Protein AF-A0A453TAA5-F1 (afdb_monomer)

Nearest PDB structures (foldseek):
  5cf4-assembly2_B  TM=7.460E-01  e=1.551E-16  Homo sapiens
  4gl9-assembly4_D  TM=7.466E-01  e=2.130E-15  Mus musculus
  6vnf-assembly1_B  TM=7.516E-01  e=3.382E-15  Homo sapiens
  6n9g-assembly1_D  TM=6.849E-01  e=1.551E-16  Mus musculus
  5wev-assembly1_A  TM=7.269E-01  e=8.525E-15  Homo sapiens

pLDDT: mean 76.4, std 18.36, range [21.5, 98.19]

Secondary structure (DSSP, 8-state):
-----PPPHHHHHHHHH-TTPPPEEPPHHHHHHHTTTT-GGGEEEE-SSEEEEEEE-SS-EEEEEEESSGGGSHHHHHHHHHHHTT---TTBPPEEEEEEEEEEEEEEETTEEEEEEEEEEEEEEE--TT-BTHHHHTS-TTSS-HHHHHHHHHHHHHHHHHHHHTTEE-S---GGGEEE-TT--EEE--GGG-EEPPTT-S-EEES-----TTTS-GGGGSSSEEE-THHHHHHHHHHHHHHHHS-TT----HHHHHHHHTTS---HHHHHHHHHHHHHHHHHT-SSTTTS-S-HHHHHHHHHHHHH-SS---S-S---SEEEESSEEEEE--TTSEEEEEEEEEE-SSSEEEEEEEE-SSS--BTTPPEEEEEPTT-EEEEEEEEE--SS--S--EEEEEEEEEEE-TT-HHHHHHHHH-HHHHHHHSGGG-EEEEEEEEEE-GGG-------EEE----EEEEEEETTTTEEEEEETTSEEEEEETTTTEEEEEEE--SSPEEEEEEEGGGTEEEEEETTSEEEEEETTTTSEEEEEEE------TT-TT---EEEE-SSSSEEEEEETTEEEEEETTTTSEEEEEEE-TT---EEEEEEETTTEEEEEETTSEEEEEESS-SSEEEEEE--SS-EEEEEEEEETTEEEEEEEETTS-EEEEETTTTEEEEEE---SS-EEEEEEEGGGTEEEEEETTSEEEEEE-TTTTSTT-PPEEEEEEEESS-S-EEEEEEETTEEEEEETTEEEEEE-TT---PPPP---------------------------S--SEEEE-SEEEEE--TTS-EEEEEEEEE-SSSEEEEEEEETTSSPPTTBSS-SEEEEE-TT-EEEEEEEE--SS---S---EEEEEEEEEE-TT------SHHHHHHHHHHHHHTT---EEEEEEEEEE-TT---------

InterPro domains:
  IPR000535 Major sperm protein (MSP) domain [PF00635] (323-395)
  IPR000535 Major sperm protein (MSP) domain [PS50202] (321-444)
  IPR000535 Major sperm protein (MSP) domain [PS50202] (796-923)
  IPR000719 Protein kinase domain [PF00069] (41-295)
  IPR000719 Protein kinase domain [PS50011] (38-306)
  IPR001680 WD40 repeat [PF00400] (502-530)
  IPR001680 WD40 repeat [PF00400] (584-622)
  IPR001680 WD40 repeat [PF00400] (628-666)
  IPR001680 WD40 repeat [PF00400] (672-708)
  IPR001680 WD40 repeat [PS50082] (598-631)
  IPR001680 WD40 repeat [PS50082] (632-675)
  IPR001680 WD40 repeat [PS50082] (676-711)
  IPR001680 WD40 repeat [SM00320] (451-488)
  IPR001680 WD40 repeat [SM00320] (491-530)
  IPR001680 WD40 repeat [SM00320] (545-579)
  IPR001680 WD40 repeat [SM00320] (583-622)
  IPR001680 WD40 repeat [SM00320] (625-666)
  IPR001680 WD40 repeat [SM00320] (669-708)
  IPR008266 Tyrosine-protein kinase, active site [PS00109] (168-180)
  IPR008962 PapD-like superfamily [SSF49354] (318-435)

Radius of gyration: 36.68 Å; Cα contacts (8 Å, |Δi|>4): 1948; chains: 1; bounding box: 85×78×122 Å

Organism: Aegilops tauschii subsp. strangulata (NCBI:txid200361)

Solvent-accessible surface area (backbone atoms only — not comparable to full-atom values): 53166 Å² total; per-residue (Å²): 136,82,93,75,80,72,88,46,72,69,55,56,51,46,49,74,69,41,88,80,55,77,59,42,84,45,59,63,70,57,58,34,57,40,27,61,70,66,37,79,89,33,55,77,45,78,59,99,52,34,41,27,29,48,23,64,54,100,88,50,60,33,30,38,39,37,55,53,69,47,92,82,40,51,69,39,52,52,41,22,50,59,48,52,76,73,60,87,51,93,21,33,60,53,58,52,27,36,24,84,47,74,45,78,41,82,39,79,58,96,90,38,84,39,83,39,78,47,67,46,48,35,40,34,27,62,57,53,84,62,37,38,44,51,76,62,32,68,46,65,89,79,81,64,57,65,69,61,54,50,51,28,54,49,29,46,50,52,30,52,33,52,34,49,75,67,37,34,44,52,58,48,61,45,46,72,31,24,33,18,37,93,87,58,46,30,17,45,47,73,45,63,68,26,47,71,49,58,98,88,54,77,59,48,81,42,88,77,85,77,62,54,89,88,34,61,41,73,56,72,77,44,93,68,23,74,49,39,67,58,44,45,40,18,13,48,11,48,49,46,44,21,64,68,63,31,41,83,92,70,90,76,53,64,67,58,46,54,58,72,50,68,88,56,96,70,56,72,67,55,53,50,50,53,51,50,49,44,48,51,14,52,36,22,52,40,78,52,67,86,69,20,69,94,43,55,64,57,54,51,50,60,56,47,48,62,77,69,36,85,84,64,79,80,92,79,89,74,99,65,66,60,49,65,41,64,72,57,47,62,36,64,59,49,81,71,36,77,39,56,37,74,36,39,36,35,23,82,40,94,49,33,33,35,36,39,37,40,69,78,60,96,65,77,55,50,52,67,66,67,45,71,53,71,40,51,47,73,33,46,33,38,38,32,48,38,30,49,51,80,76,77,85,76,74,80,51,76,43,60,34,38,40,35,37,34,82,40,65,89,88,42,62,68,62,51,49,36,39,75,77,38,48,70,56,38,61,58,72,54,46,88,66,49,47,78,47,80,33,44,36,37,59,40,68,64,92,71,72,67,94,65,82,66,52,53,69,49,59,88,43,68,48,51,27,60,40,69,40,75,92,76,43,31,39,39,37,23,19,65,60,7,38,37,39,32,30,33,64,89,79,70,40,77,72,50,73,46,80,79,46,84,42,27,22,41,24,46,42,69,42,70,96,76,41,29,39,39,39,22,23,53,78,25,34,37,38,31,26,28,62,82,66,77,57,41,76,74,52,75,46,80,77,47,73,90,85,57,95,80,65,89,74,52,48,22,34,69,30,69,45,93,82,59,66,39,34,41,40,35,47,36,48,36,38,35,36,29,30,59,86,76,73,58,43,74,79,47,65,34,67,52,92,88,56,45,47,42,60,33,55,36,61,40,97,84,63,28,33,40,39,23,16,59,74,19,36,36,39,36,31,44,73,92,43,64,56,68,74,52,73,47,78,82,56,89,28,36,26,46,24,60,48,62,46,73,37,90,95,39,64,32,41,37,39,21,13,58,62,23,35,34,40,35,28,37,68,90,76,69,40,78,69,37,76,48,70,89,48,94,37,30,25,35,19,57,41,70,41,77,95,75,39,31,40,37,38,18,16,47,79,25,41,34,41,37,24,38,40,74,74,40,68,43,90,87,36,68,60,45,79,63,38,38,40,33,55,48,66,83,38,30,21,63,39,57,46,80,47,93,70,26,41,36,40,34,27,49,45,34,35,35,36,36,60,56,82,81,66,82,82,76,86,78,85,79,80,85,74,85,78,88,81,88,84,89,83,87,88,81,90,84,82,89,83,92,79,91,78,83,81,76,93,66,76,65,58,50,66,44,65,53,60,48,76,46,70,62,56,89,83,43,76,48,73,45,76,35,36,35,32,19,84,38,96,50,35,33,35,38,35,40,38,43,70,86,74,51,78,60,81,44,45,76,74,66,70,49,71,49,71,27,50,46,74,33,72,40,76,44,74,51,42,34,33,65,83,71,90,80,89,67,83,57,76,48,52,34,28,37,40,34,32,79,47,63,100,84,68,95,70,78,69,89,46,74,65,55,51,53,48,49,60,49,47,33,63,73,75,70,47,74,72,42,76,47,78,28,42,36,39,52,39,70,83,75,79,70,87,73,80,84,73,95,128

Structure (mmCIF, N/CA/C/O backbone):
data_AF-A0A453TAA5-F1
#
_entry.id   AF-A0A453TAA5-F1
#
loop_
_atom_site.group_PDB
_atom_site.id
_atom_site.type_symbol
_atom_site.label_atom_id
_atom_site.label_alt_id
_atom_site.label_comp_id
_atom_site.label_asym_id
_atom_site.label_entity_id
_atom_site.label_seq_id
_atom_site.pdbx_PDB_ins_code
_atom_site.Cartn_x
_atom_site.Cartn_y
_atom_site.Cartn_z
_atom_site.occupancy
_atom_site.B_iso_or_equiv
_atom_site.auth_seq_id
_atom_site.auth_comp_id
_atom_site.auth_asym_id
_atom_site.auth_atom_id
_atom_site.pdbx_PDB_model_num
ATOM 1 N N . MET A 1 1 ? 33.071 -43.845 -42.865 1.00 35.06 1 MET A N 1
ATOM 2 C CA . MET A 1 1 ? 31.980 -42.965 -42.405 1.00 35.06 1 MET A CA 1
ATOM 3 C C . MET A 1 1 ? 32.157 -41.652 -43.155 1.00 35.06 1 MET A C 1
ATOM 5 O O . MET A 1 1 ? 33.189 -41.026 -42.972 1.00 35.06 1 MET A O 1
ATOM 9 N N . ASP A 1 2 ? 31.277 -41.344 -44.112 1.00 27.33 2 ASP A N 1
ATOM 10 C CA . ASP A 1 2 ? 31.318 -40.121 -44.943 1.00 27.33 2 ASP A CA 1
ATOM 11 C C . ASP A 1 2 ? 30.571 -39.003 -44.180 1.00 27.33 2 ASP A C 1
ATOM 13 O O . ASP A 1 2 ? 29.414 -39.225 -43.822 1.00 27.33 2 ASP A O 1
ATOM 17 N N . PRO A 1 3 ? 31.187 -37.850 -43.857 1.00 35.69 3 PRO A N 1
ATOM 18 C CA . PRO A 1 3 ? 30.628 -36.853 -42.934 1.00 35.69 3 PRO A CA 1
ATOM 19 C C . PRO A 1 3 ? 29.681 -35.844 -43.618 1.00 35.69 3 PRO A C 1
ATOM 21 O O . PRO A 1 3 ? 29.632 -34.680 -43.238 1.00 35.69 3 PRO A O 1
ATOM 24 N N . ARG A 1 4 ? 28.945 -36.257 -44.657 1.00 37.91 4 ARG A N 1
ATOM 25 C CA . ARG A 1 4 ? 28.097 -35.378 -45.489 1.00 37.91 4 ARG A CA 1
ATOM 26 C C . ARG A 1 4 ? 26.605 -35.696 -45.364 1.00 37.91 4 ARG A C 1
ATOM 28 O O . ARG A 1 4 ? 25.929 -35.931 -46.362 1.00 37.91 4 ARG A O 1
ATOM 35 N N . GLY A 1 5 ? 26.088 -35.695 -44.138 1.00 45.31 5 GLY A N 1
ATOM 36 C CA . GLY A 1 5 ? 24.666 -35.421 -43.915 1.00 45.31 5 GLY A CA 1
ATOM 37 C C . GLY A 1 5 ? 24.481 -33.908 -43.986 1.00 45.31 5 GLY A C 1
ATOM 38 O O . GLY A 1 5 ? 24.897 -33.211 -43.070 1.00 45.31 5 GLY A O 1
ATOM 39 N N . GLY A 1 6 ? 24.000 -33.384 -45.115 1.00 59.34 6 GLY A N 1
ATOM 40 C CA . GLY A 1 6 ? 23.738 -31.950 -45.252 1.00 59.34 6 GLY A CA 1
ATOM 41 C C . GLY A 1 6 ? 22.581 -31.532 -44.350 1.00 59.34 6 GLY A C 1
ATOM 42 O O . GLY A 1 6 ? 21.599 -32.267 -44.268 1.00 59.34 6 GLY A O 1
ATOM 43 N N . ILE A 1 7 ? 22.704 -30.366 -43.712 1.00 66.44 7 ILE A N 1
ATOM 44 C CA . ILE A 1 7 ? 21.673 -29.834 -42.818 1.00 66.44 7 ILE A CA 1
ATOM 45 C C . ILE A 1 7 ? 20.333 -29.741 -43.558 1.00 66.44 7 ILE A C 1
ATOM 47 O O . ILE A 1 7 ? 20.248 -29.174 -44.653 1.00 66.44 7 ILE A O 1
ATOM 51 N N . THR A 1 8 ? 19.297 -30.324 -42.971 1.00 76.75 8 THR A N 1
ATOM 52 C CA . THR A 1 8 ? 17.950 -30.462 -43.527 1.00 76.75 8 THR A CA 1
ATOM 53 C C . THR A 1 8 ? 17.006 -29.380 -43.003 1.00 76.75 8 THR A C 1
ATOM 55 O O . THR A 1 8 ? 17.247 -28.754 -41.974 1.00 76.75 8 THR A O 1
ATOM 58 N N . GLN A 1 9 ? 15.884 -29.173 -43.701 1.00 80.38 9 GLN A N 1
ATOM 59 C CA . GLN A 1 9 ? 14.816 -28.274 -43.247 1.00 80.38 9 GLN A CA 1
ATOM 60 C C . GLN A 1 9 ? 14.310 -28.648 -41.841 1.00 80.38 9 GLN A C 1
ATOM 62 O O . GLN A 1 9 ? 14.083 -27.765 -41.026 1.00 80.38 9 GLN A O 1
ATOM 67 N N . MET A 1 10 ? 14.234 -29.948 -41.539 1.00 81.31 10 MET A N 1
ATOM 68 C CA . MET A 1 10 ? 13.810 -30.478 -40.240 1.00 81.31 10 MET A CA 1
ATOM 69 C C . MET A 1 10 ? 14.775 -30.108 -39.100 1.00 81.31 10 MET A C 1
ATOM 71 O O . MET A 1 10 ? 14.337 -29.862 -37.981 1.00 81.31 10 MET A O 1
ATOM 75 N N . GLU A 1 11 ? 16.081 -30.018 -39.368 1.00 81.69 11 GLU A N 1
ATOM 76 C CA . GLU A 1 11 ? 17.054 -29.544 -38.375 1.00 81.69 11 GLU A CA 1
ATOM 77 C C . GLU A 1 11 ? 16.918 -28.037 -38.138 1.00 81.69 11 GLU A C 1
ATOM 79 O O . GLU A 1 11 ? 16.951 -27.608 -36.992 1.00 81.69 11 GLU A O 1
ATOM 84 N N . LEU A 1 12 ? 16.685 -27.228 -39.180 1.00 84.62 12 LEU A N 1
ATOM 85 C CA . LEU A 1 12 ? 16.399 -25.797 -39.003 1.00 84.62 12 LEU A CA 1
ATOM 86 C C . LEU A 1 12 ? 15.077 -25.563 -38.253 1.00 84.62 12 LEU A C 1
ATOM 88 O O . LEU A 1 12 ? 14.984 -24.638 -37.453 1.00 84.62 12 LEU A O 1
ATOM 92 N N . GLU A 1 13 ? 14.071 -26.408 -38.477 1.00 84.75 13 GLU A N 1
ATOM 93 C CA . GLU A 1 13 ? 12.823 -26.401 -37.709 1.00 84.75 13 GLU A CA 1
ATOM 94 C C . GLU A 1 13 ? 13.065 -26.751 -36.242 1.00 84.75 13 GLU A C 1
ATOM 96 O O . GLU A 1 13 ? 12.541 -26.061 -35.372 1.00 84.75 13 GLU A O 1
ATOM 101 N N . TYR A 1 14 ? 13.896 -27.757 -35.958 1.00 84.25 14 TYR A N 1
ATOM 102 C CA . TYR A 1 14 ? 14.307 -28.075 -34.592 1.00 84.25 14 TYR A CA 1
ATOM 103 C C . TYR A 1 14 ? 15.004 -26.877 -33.933 1.00 84.25 14 TYR A C 1
ATOM 105 O O . TYR A 1 14 ? 14.583 -26.455 -32.862 1.00 84.25 14 TYR A O 1
ATOM 113 N N . LEU A 1 15 ? 15.976 -26.246 -34.608 1.00 84.44 15 LEU A N 1
ATOM 114 C CA . LEU A 1 15 ? 16.625 -25.021 -34.119 1.00 84.44 15 LEU A CA 1
ATOM 115 C C . LEU A 1 15 ? 15.620 -23.887 -33.886 1.00 84.44 15 LEU A C 1
ATOM 117 O O . LEU A 1 15 ? 15.785 -23.096 -32.965 1.00 84.44 15 LEU A O 1
ATOM 121 N N . ALA A 1 16 ? 14.584 -23.768 -34.718 1.00 81.31 16 ALA A N 1
ATOM 122 C CA . ALA A 1 16 ? 13.564 -22.731 -34.587 1.00 81.31 16 ALA A CA 1
ATOM 123 C C . ALA A 1 16 ? 12.648 -22.928 -33.358 1.00 81.31 16 ALA A C 1
ATOM 125 O O . ALA A 1 16 ? 12.092 -21.941 -32.882 1.00 81.31 16 ALA A O 1
ATOM 126 N N . HIS A 1 17 ? 12.534 -24.148 -32.824 1.00 82.56 17 HIS A N 1
ATOM 127 C CA . HIS A 1 17 ? 11.694 -24.466 -31.659 1.00 82.56 17 HIS A CA 1
ATOM 128 C C . HIS A 1 17 ? 12.486 -24.670 -30.368 1.00 82.56 17 HIS A C 1
ATOM 130 O O . HIS A 1 17 ? 11.992 -24.341 -29.296 1.00 82.56 17 HIS A O 1
ATOM 136 N N . ASP A 1 18 ? 13.694 -25.219 -30.463 1.00 83.25 18 ASP A N 1
ATOM 137 C CA . ASP A 1 18 ? 14.579 -25.401 -29.322 1.00 83.25 18 ASP A CA 1
ATOM 138 C C . ASP A 1 18 ? 15.241 -24.061 -28.984 1.00 83.25 18 ASP A C 1
ATOM 140 O O . ASP A 1 18 ? 16.131 -23.579 -29.696 1.00 83.25 18 ASP A O 1
ATOM 144 N N . GLU A 1 19 ? 14.773 -23.432 -27.905 1.00 81.06 19 GLU A N 1
ATOM 145 C CA . GLU A 1 19 ? 15.347 -22.185 -27.400 1.00 81.06 19 GLU A CA 1
ATOM 146 C C . GLU A 1 19 ? 16.804 -22.360 -26.976 1.00 81.06 19 GLU A C 1
ATOM 148 O O . GLU A 1 19 ? 17.548 -21.374 -26.970 1.00 81.06 19 GLU A O 1
ATOM 153 N N . ASP A 1 20 ? 17.234 -23.594 -26.681 1.00 82.75 20 ASP A N 1
ATOM 154 C CA . ASP A 1 20 ? 18.577 -23.872 -26.211 1.00 82.75 20 ASP A CA 1
ATOM 155 C C . ASP A 1 20 ? 19.621 -24.123 -27.289 1.00 82.75 20 ASP A C 1
ATOM 157 O O . ASP A 1 20 ? 20.821 -24.019 -27.010 1.00 82.75 20 ASP A O 1
ATOM 161 N N . ALA A 1 21 ? 19.181 -24.350 -28.521 1.00 85.25 21 ALA A N 1
ATOM 162 C CA . ALA A 1 21 ? 20.056 -24.730 -29.611 1.00 85.25 21 ALA A CA 1
ATOM 163 C C . ALA A 1 21 ? 21.058 -23.633 -30.015 1.00 85.25 21 ALA A C 1
ATOM 165 O O . ALA A 1 21 ? 20.725 -22.450 -30.129 1.00 85.25 21 ALA A O 1
ATOM 166 N N . GLU A 1 22 ? 22.298 -24.050 -30.285 1.00 88.25 22 GLU A N 1
ATOM 167 C CA . GLU A 1 22 ? 23.354 -23.157 -30.764 1.00 88.25 22 GLU A CA 1
ATOM 168 C C . GLU A 1 22 ? 23.201 -22.838 -32.265 1.00 88.25 22 GLU A C 1
ATOM 170 O O . GLU A 1 22 ? 22.774 -23.701 -33.042 1.00 88.25 22 GLU A O 1
ATOM 175 N N . PRO A 1 23 ? 23.587 -21.627 -32.714 1.00 92.44 23 PRO A N 1
ATOM 176 C CA . PRO A 1 23 ? 23.543 -21.273 -34.127 1.00 92.44 23 PRO A CA 1
ATOM 177 C C . PRO A 1 23 ? 24.524 -22.110 -34.958 1.00 92.44 23 PRO A C 1
ATOM 179 O O . PRO A 1 23 ? 25.673 -22.318 -34.562 1.00 92.44 23 PRO A O 1
ATOM 182 N N . ILE A 1 24 ? 24.114 -22.524 -36.161 1.00 91.88 24 ILE A N 1
ATOM 183 C CA . ILE A 1 24 ? 24.944 -23.364 -37.045 1.00 91.88 24 ILE A CA 1
ATOM 184 C C . ILE A 1 24 ? 25.202 -22.730 -38.417 1.00 91.88 24 ILE A C 1
ATOM 186 O O . ILE A 1 24 ? 24.556 -21.766 -38.830 1.00 91.88 24 ILE A O 1
ATOM 190 N N . ALA A 1 25 ? 26.159 -23.286 -39.160 1.00 92.12 25 ALA A N 1
ATOM 191 C CA . ALA A 1 25 ? 26.368 -22.927 -40.559 1.00 92.12 25 ALA A CA 1
ATOM 192 C C . ALA A 1 25 ? 25.269 -23.554 -41.435 1.00 92.12 25 ALA A C 1
ATOM 194 O O . ALA A 1 25 ? 25.128 -24.770 -41.470 1.00 92.12 25 ALA A O 1
ATOM 195 N N . LEU A 1 26 ? 24.511 -22.742 -42.168 1.00 93.12 26 LEU A N 1
ATOM 196 C CA . LEU A 1 26 ? 23.355 -23.157 -42.962 1.00 93.12 26 LEU A CA 1
ATOM 197 C C . LEU A 1 26 ? 23.694 -23.227 -44.466 1.00 93.12 26 LEU A C 1
ATOM 199 O O . LEU A 1 26 ? 24.304 -22.294 -45.005 1.00 93.12 26 LEU A O 1
ATOM 203 N N . PRO A 1 27 ? 23.278 -24.290 -45.184 1.00 92.19 27 PRO A N 1
ATOM 204 C CA . PRO A 1 27 ? 23.483 -24.397 -46.627 1.00 92.19 27 PRO A CA 1
ATOM 205 C C . PRO A 1 27 ? 22.731 -23.311 -47.407 1.00 92.19 27 PRO A C 1
ATOM 207 O O . PRO A 1 27 ? 21.547 -23.072 -47.164 1.00 92.19 27 PRO A O 1
ATOM 210 N N . PHE A 1 28 ? 23.378 -22.713 -48.413 1.00 92.00 28 PHE A N 1
ATOM 211 C CA . PHE A 1 28 ? 22.746 -21.701 -49.270 1.00 92.00 28 PHE A CA 1
ATOM 212 C C . PHE A 1 28 ? 21.473 -22.232 -49.944 1.00 92.00 28 PHE A C 1
ATOM 214 O O . PHE A 1 28 ? 20.446 -21.557 -49.931 1.00 92.00 28 PHE A O 1
ATOM 221 N N . GLN A 1 29 ? 21.514 -23.464 -50.467 1.00 90.88 29 GLN A N 1
ATOM 222 C CA . GLN A 1 29 ? 20.378 -24.074 -51.168 1.00 90.88 29 GLN A CA 1
ATOM 223 C C . GLN A 1 29 ? 19.157 -24.257 -50.257 1.00 90.88 29 GLN A C 1
ATOM 225 O O . GLN A 1 29 ? 18.024 -24.180 -50.728 1.00 90.88 29 GLN A O 1
ATOM 230 N N . LEU A 1 30 ? 19.372 -24.489 -48.956 1.00 91.62 30 LEU A N 1
ATOM 231 C CA . LEU A 1 30 ? 18.283 -24.584 -47.987 1.00 91.62 30 LEU A CA 1
ATOM 232 C C . LEU A 1 30 ? 17.593 -23.225 -47.834 1.00 91.62 30 LEU A C 1
ATOM 234 O O . LEU A 1 30 ? 16.379 -23.144 -48.001 1.00 91.62 30 LEU A O 1
ATOM 238 N N . LEU A 1 31 ? 18.369 -22.165 -47.578 1.00 93.75 31 LEU A N 1
ATOM 239 C CA . LEU A 1 31 ? 17.849 -20.804 -47.401 1.00 93.75 31 LEU A CA 1
ATOM 240 C C . LEU A 1 31 ? 17.189 -20.258 -48.675 1.00 93.75 31 LEU A C 1
ATOM 242 O O . LEU A 1 31 ? 16.157 -19.596 -48.598 1.00 93.75 31 LEU A O 1
ATOM 246 N N . GLU A 1 32 ? 17.749 -20.562 -49.846 1.00 93.31 32 GLU A N 1
ATOM 247 C CA . GLU A 1 32 ? 17.163 -20.213 -51.144 1.00 93.31 32 GLU A CA 1
ATOM 248 C C . GLU A 1 32 ? 15.800 -20.890 -51.344 1.00 93.31 32 GLU A C 1
ATOM 250 O O . GLU A 1 32 ? 14.846 -20.236 -51.754 1.00 93.31 32 GLU A O 1
ATOM 255 N N . LYS A 1 33 ? 15.669 -22.173 -50.988 1.00 92.19 33 LYS A N 1
ATOM 256 C CA . LYS A 1 33 ? 14.408 -22.914 -51.128 1.00 92.19 33 LYS A CA 1
ATOM 257 C C . LYS A 1 33 ? 13.304 -22.376 -50.209 1.00 92.19 33 LYS A C 1
ATOM 259 O O . LYS A 1 33 ? 12.194 -22.143 -50.675 1.00 92.19 33 LYS A O 1
ATOM 264 N N . ILE A 1 34 ? 13.585 -22.183 -48.918 1.00 92.62 34 ILE A N 1
ATOM 265 C CA . ILE A 1 34 ? 12.566 -21.775 -47.922 1.00 92.62 34 ILE A CA 1
ATOM 266 C C . ILE A 1 34 ? 12.118 -20.311 -48.074 1.00 92.62 34 ILE A C 1
ATOM 268 O O . ILE A 1 34 ? 11.097 -19.911 -47.520 1.00 92.62 34 ILE A O 1
ATOM 272 N N . THR A 1 35 ? 12.880 -19.510 -48.823 1.00 93.56 35 THR A N 1
ATOM 273 C CA . THR A 1 35 ? 12.538 -18.126 -49.190 1.00 93.56 35 THR A CA 1
ATOM 274 C C . THR A 1 35 ? 11.902 -18.023 -50.580 1.00 93.56 35 THR A C 1
ATOM 276 O O . THR A 1 35 ? 11.844 -16.927 -51.137 1.00 93.56 35 THR A O 1
ATOM 279 N N . ASP A 1 36 ? 11.472 -19.149 -51.161 1.00 93.12 36 ASP A N 1
ATOM 280 C CA . ASP A 1 36 ? 10.951 -19.236 -52.530 1.00 93.12 36 ASP A CA 1
ATOM 281 C C . ASP A 1 36 ? 11.859 -18.514 -53.540 1.00 93.12 36 ASP A C 1
ATOM 283 O O . ASP A 1 36 ? 11.469 -17.570 -54.227 1.00 93.12 36 ASP A O 1
ATOM 287 N N . TYR A 1 37 ? 13.135 -18.909 -53.558 1.00 93.19 37 TYR A N 1
ATOM 288 C CA . TYR A 1 37 ? 14.177 -18.332 -54.411 1.00 93.19 37 TYR A CA 1
ATOM 289 C C . TYR A 1 37 ? 14.370 -16.824 -54.203 1.00 93.19 37 TYR A C 1
ATOM 291 O O . TYR A 1 37 ? 14.650 -16.082 -55.148 1.00 93.19 37 TYR A O 1
ATOM 299 N N . PHE A 1 38 ? 14.258 -16.372 -52.949 1.00 93.75 38 PHE A N 1
ATOM 300 C CA . PHE A 1 38 ? 14.290 -14.959 -52.566 1.00 93.75 38 PHE A CA 1
ATOM 301 C C . PHE A 1 38 ? 13.204 -14.136 -53.278 1.00 93.75 38 PHE A C 1
ATOM 303 O O . PHE A 1 38 ? 13.475 -13.054 -53.812 1.00 93.75 38 PHE A O 1
ATOM 310 N N . SER A 1 39 ? 11.974 -14.659 -53.287 1.00 92.62 39 SER A N 1
ATOM 311 C CA . SER A 1 39 ? 10.813 -14.006 -53.893 1.00 92.62 39 SER A CA 1
ATOM 312 C C . SER A 1 39 ? 10.593 -12.600 -53.330 1.00 92.62 39 SER A C 1
ATOM 314 O O . SER A 1 39 ? 10.662 -12.357 -52.122 1.00 92.62 39 SER A O 1
ATOM 316 N N . HIS A 1 40 ? 10.271 -11.657 -54.219 1.00 91.19 40 HIS A N 1
ATOM 317 C CA . HIS A 1 40 ? 9.945 -10.285 -53.834 1.00 91.19 40 HIS A CA 1
ATOM 318 C C . HIS A 1 40 ? 8.687 -10.190 -52.957 1.00 91.19 40 HIS A C 1
ATOM 320 O O . HIS A 1 40 ? 8.565 -9.231 -52.197 1.00 91.19 40 HIS A O 1
ATOM 326 N N . GLU A 1 41 ? 7.784 -11.171 -53.033 1.00 92.12 41 GLU A N 1
ATOM 327 C CA . GLU A 1 41 ? 6.552 -11.219 -52.231 1.00 92.12 41 GLU A CA 1
ATOM 328 C C . GLU A 1 41 ? 6.819 -11.532 -50.752 1.00 92.12 41 GLU A C 1
ATOM 330 O O . GLU A 1 41 ? 6.006 -11.202 -49.892 1.00 92.12 41 GLU A O 1
ATOM 335 N N . LEU A 1 42 ? 7.974 -12.130 -50.446 1.00 91.81 42 LEU A N 1
ATOM 336 C CA . LEU A 1 42 ? 8.367 -12.521 -49.093 1.00 91.81 42 LEU A CA 1
ATOM 337 C C . LEU A 1 42 ? 9.273 -11.491 -48.406 1.00 91.81 42 LEU A C 1
ATOM 339 O O . LEU A 1 42 ? 9.753 -11.737 -47.302 1.00 91.81 42 LEU A O 1
ATOM 343 N N . ILE A 1 43 ? 9.525 -10.334 -49.023 1.00 93.62 43 ILE A N 1
ATOM 344 C CA . ILE A 1 43 ? 10.349 -9.279 -48.421 1.00 93.62 43 ILE A CA 1
ATOM 345 C C . ILE A 1 43 ? 9.589 -8.625 -47.263 1.00 93.62 43 ILE A C 1
ATOM 347 O O . ILE A 1 43 ? 8.525 -8.043 -47.456 1.00 93.62 43 ILE A O 1
ATOM 351 N N . ILE A 1 44 ? 10.185 -8.662 -46.071 1.00 91.25 44 ILE A N 1
ATOM 352 C CA . ILE A 1 44 ? 9.653 -8.031 -44.849 1.00 91.25 44 ILE A CA 1
ATOM 353 C C . ILE A 1 44 ? 10.472 -6.823 -44.392 1.00 91.25 44 ILE A C 1
ATOM 355 O O . ILE A 1 44 ? 10.011 -6.038 -43.572 1.00 91.25 44 ILE A O 1
ATOM 359 N N . GLY A 1 45 ? 11.674 -6.637 -44.941 1.00 86.44 45 GLY A N 1
ATOM 360 C CA . GLY A 1 45 ? 12.517 -5.488 -44.633 1.00 86.44 45 GLY A CA 1
ATOM 361 C C . GLY A 1 45 ? 13.550 -5.233 -45.720 1.00 86.44 45 GLY A C 1
ATOM 362 O O . GLY A 1 45 ? 14.069 -6.163 -46.342 1.00 86.44 45 GLY A O 1
ATOM 363 N N . ARG A 1 46 ? 13.865 -3.959 -45.963 1.00 83.94 46 ARG A N 1
ATOM 364 C CA . ARG A 1 46 ? 14.896 -3.556 -46.925 1.00 83.94 46 ARG A CA 1
ATOM 365 C C . ARG A 1 46 ? 15.748 -2.437 -46.340 1.00 83.94 46 ARG A C 1
ATOM 367 O O . ARG A 1 46 ? 15.264 -1.324 -46.168 1.00 83.94 46 ARG A O 1
ATOM 374 N N . GLY A 1 47 ? 17.008 -2.745 -46.052 1.00 74.00 47 GLY A N 1
ATOM 375 C CA . GLY A 1 47 ? 18.006 -1.782 -45.593 1.00 74.00 47 GLY A CA 1
ATOM 376 C C . GLY A 1 47 ? 18.916 -1.308 -46.727 1.00 74.00 47 GLY A C 1
ATOM 377 O O . GLY A 1 47 ? 18.792 -1.739 -47.875 1.00 74.00 47 GLY A O 1
ATOM 378 N N . GLY A 1 48 ? 19.877 -0.441 -46.395 1.00 69.81 48 GLY A N 1
ATOM 379 C CA . GLY A 1 48 ? 20.865 0.062 -47.359 1.00 69.81 48 GLY A CA 1
ATOM 380 C C . GLY A 1 48 ? 21.794 -1.019 -47.923 1.00 69.81 48 GLY A C 1
ATOM 381 O O . GLY A 1 48 ? 22.289 -0.874 -49.039 1.00 69.81 48 GLY A O 1
ATOM 382 N N . PHE A 1 49 ? 21.999 -2.109 -47.174 1.00 75.25 49 PHE A N 1
ATOM 383 C CA . PHE A 1 49 ? 22.991 -3.143 -47.494 1.00 75.25 49 PHE A CA 1
ATOM 384 C C . PHE A 1 49 ? 22.448 -4.575 -47.424 1.00 75.25 49 PHE A C 1
ATOM 386 O O . PHE A 1 49 ? 23.166 -5.508 -47.778 1.00 75.25 49 PHE A O 1
ATOM 393 N N . ALA A 1 50 ? 21.189 -4.774 -47.022 1.00 86.88 50 ALA A N 1
ATOM 394 C CA . ALA A 1 50 ? 20.587 -6.097 -46.896 1.00 86.88 50 ALA A CA 1
ATOM 395 C C . ALA A 1 50 ? 19.080 -6.085 -47.189 1.00 86.88 50 ALA A C 1
ATOM 397 O O . ALA A 1 50 ? 18.402 -5.066 -47.040 1.00 86.88 50 ALA A O 1
ATOM 398 N N . VAL A 1 51 ? 18.558 -7.242 -47.586 1.00 91.31 51 VAL A N 1
ATOM 399 C CA . VAL A 1 51 ? 17.122 -7.504 -47.744 1.00 91.31 51 VAL A CA 1
ATOM 400 C C . VAL A 1 51 ? 16.743 -8.651 -46.815 1.00 91.31 51 VAL A C 1
ATOM 402 O O . VAL A 1 51 ? 17.446 -9.660 -46.779 1.00 91.31 51 VAL A O 1
ATOM 405 N N . VAL A 1 52 ? 15.654 -8.499 -46.068 1.00 94.31 52 VAL A N 1
ATOM 406 C CA . VAL A 1 52 ? 15.149 -9.505 -45.130 1.00 94.31 52 VAL A CA 1
ATOM 407 C C . VAL A 1 52 ? 13.909 -10.160 -45.724 1.00 94.31 52 VAL A C 1
ATOM 409 O O . VAL A 1 52 ? 12.962 -9.470 -46.110 1.00 94.31 52 VAL A O 1
ATOM 412 N N . TYR A 1 53 ? 13.928 -11.486 -45.787 1.00 96.12 53 TYR A N 1
ATOM 413 C CA . TYR A 1 53 ? 12.864 -12.323 -46.327 1.00 96.12 53 TYR A CA 1
ATOM 414 C C . TYR A 1 53 ? 12.207 -13.121 -45.203 1.00 96.12 53 TYR A C 1
ATOM 416 O O . TYR A 1 53 ? 12.890 -13.661 -44.334 1.00 96.12 53 TYR A O 1
ATOM 424 N N . LYS A 1 54 ? 10.884 -13.233 -45.247 1.00 95.75 54 LYS A N 1
ATOM 425 C CA . LYS A 1 54 ? 10.120 -14.203 -44.470 1.00 95.75 54 LYS A CA 1
ATOM 426 C C . LYS A 1 54 ? 10.263 -15.569 -45.131 1.00 95.75 54 LYS A C 1
ATOM 428 O O . LYS A 1 54 ? 9.939 -15.716 -46.304 1.00 95.75 54 LYS A O 1
ATOM 433 N N . ALA A 1 55 ? 10.729 -16.559 -44.388 1.00 93.06 55 ALA A N 1
ATOM 434 C CA . ALA A 1 55 ? 10.834 -17.934 -44.853 1.00 93.06 55 ALA A CA 1
ATOM 435 C C . ALA A 1 55 ? 9.830 -18.807 -44.105 1.00 93.06 55 ALA A C 1
ATOM 437 O O . ALA A 1 55 ? 9.744 -18.751 -42.877 1.00 93.06 55 ALA A O 1
ATOM 438 N N . VAL A 1 56 ? 9.065 -19.598 -44.854 1.00 85.75 56 VAL A N 1
ATOM 439 C CA . VAL A 1 56 ? 8.042 -20.491 -44.303 1.00 85.75 56 VAL A CA 1
ATOM 440 C C . VAL A 1 56 ? 8.618 -21.902 -44.252 1.00 85.75 56 VAL A C 1
ATOM 442 O O . VAL A 1 56 ? 9.062 -22.431 -45.270 1.00 85.75 56 VAL A O 1
ATOM 445 N N . LEU A 1 57 ? 8.639 -22.475 -43.053 1.00 86.38 57 LEU A N 1
ATOM 446 C CA . LEU A 1 57 ? 8.981 -23.870 -42.782 1.00 86.38 57 LEU A CA 1
ATOM 447 C C . LEU A 1 57 ? 7.686 -24.674 -42.591 1.00 86.38 57 LEU A C 1
ATOM 449 O O . LEU A 1 57 ? 6.607 -24.087 -42.484 1.00 86.38 57 LEU A O 1
ATOM 453 N N . ASP A 1 58 ? 7.771 -26.002 -42.499 1.00 81.00 58 ASP A N 1
ATOM 454 C CA . ASP A 1 58 ? 6.573 -26.840 -42.345 1.00 81.00 58 ASP A CA 1
ATOM 455 C C . ASP A 1 58 ? 5.910 -26.604 -40.975 1.00 81.00 58 ASP A C 1
ATOM 457 O O . ASP A 1 58 ? 4.685 -26.610 -40.868 1.00 81.00 58 ASP A O 1
ATOM 461 N N . ASN A 1 59 ? 6.720 -26.315 -39.947 1.00 79.94 59 ASN A N 1
ATOM 462 C CA . ASN A 1 59 ? 6.274 -26.098 -38.566 1.00 79.94 59 ASN A CA 1
ATOM 463 C C . ASN A 1 59 ? 6.597 -24.702 -38.007 1.00 79.94 59 ASN A C 1
ATOM 465 O O . ASN A 1 59 ? 6.562 -24.506 -36.800 1.00 79.94 59 ASN A O 1
ATOM 469 N N . GLY A 1 60 ? 6.933 -23.709 -38.832 1.00 84.25 60 GLY A N 1
ATOM 470 C CA . GLY A 1 60 ? 7.302 -22.399 -38.294 1.00 84.25 60 GLY A CA 1
ATOM 471 C C . GLY A 1 60 ? 7.679 -21.369 -39.343 1.00 84.25 60 GLY A C 1
ATOM 472 O O . GLY A 1 60 ? 7.571 -21.594 -40.546 1.00 84.25 60 GLY A O 1
ATOM 473 N N . ILE A 1 61 ? 8.119 -20.204 -38.877 1.00 92.38 61 ILE A N 1
ATOM 474 C CA . ILE A 1 61 ? 8.526 -19.090 -39.732 1.00 92.38 61 ILE A CA 1
ATOM 475 C C . ILE A 1 61 ? 9.864 -18.569 -39.218 1.00 92.38 61 ILE A C 1
ATOM 477 O O . ILE A 1 61 ? 10.042 -18.397 -38.015 1.00 92.38 61 ILE A O 1
ATOM 481 N N . VAL A 1 62 ? 10.790 -18.295 -40.133 1.00 94.94 62 VAL A N 1
ATOM 482 C CA . VAL A 1 62 ? 12.095 -17.692 -39.824 1.00 94.94 62 VAL A CA 1
ATOM 483 C C . VAL A 1 62 ? 12.326 -16.450 -40.680 1.00 94.94 62 VAL A C 1
ATOM 485 O O . VAL A 1 62 ? 11.678 -16.252 -41.713 1.00 94.94 62 VAL A O 1
ATOM 488 N N . ALA A 1 63 ? 13.239 -15.587 -40.246 1.00 96.62 63 ALA A N 1
ATOM 489 C CA . ALA A 1 63 ? 13.645 -14.397 -40.983 1.00 96.62 63 ALA A CA 1
ATOM 490 C C . ALA A 1 63 ? 15.050 -14.593 -41.565 1.00 96.62 63 ALA A C 1
ATOM 492 O O . ALA A 1 63 ? 16.003 -14.875 -40.842 1.00 96.62 63 ALA A O 1
ATOM 493 N N . VAL A 1 64 ? 15.194 -14.423 -42.881 1.00 96.69 64 VAL A N 1
ATOM 494 C CA . VAL A 1 64 ? 16.465 -14.591 -43.598 1.00 96.69 64 VAL A CA 1
ATOM 495 C C . VAL A 1 64 ? 16.942 -13.238 -44.113 1.00 96.69 64 VAL A C 1
ATOM 497 O O . VAL A 1 64 ? 16.385 -12.687 -45.062 1.00 96.69 64 VAL A O 1
ATOM 500 N N . LYS A 1 65 ? 17.998 -12.696 -43.507 1.00 94.81 65 LYS A N 1
ATOM 501 C CA . LYS A 1 65 ? 18.670 -11.460 -43.928 1.00 94.81 65 LYS A CA 1
ATOM 502 C C . LYS A 1 65 ? 19.760 -11.803 -44.942 1.00 94.81 65 LYS A C 1
ATOM 504 O O . LYS A 1 65 ? 20.731 -12.472 -44.609 1.00 94.81 65 LYS A O 1
ATOM 509 N N . LYS A 1 66 ? 19.616 -11.333 -46.181 1.00 93.25 66 LYS A N 1
ATOM 510 C CA . LYS A 1 66 ? 20.593 -11.495 -47.270 1.00 93.25 66 LYS A CA 1
ATOM 511 C C . LYS A 1 66 ? 21.338 -10.187 -47.505 1.00 93.25 66 LYS A C 1
ATOM 513 O O . LYS A 1 66 ? 20.710 -9.176 -47.828 1.00 93.25 66 LYS A O 1
ATOM 518 N N . LEU A 1 67 ? 22.663 -10.208 -47.385 1.00 88.81 67 LEU A N 1
ATOM 519 C CA . LEU A 1 67 ? 23.496 -9.036 -47.646 1.00 88.81 67 LEU A CA 1
ATOM 520 C C . LEU A 1 67 ? 23.699 -8.826 -49.155 1.00 88.81 67 LEU A C 1
ATOM 522 O O . LEU A 1 67 ? 23.716 -9.764 -49.952 1.00 88.81 67 LEU A O 1
ATOM 526 N N . SER A 1 68 ? 23.862 -7.566 -49.541 1.00 81.19 68 SER A N 1
ATOM 527 C CA . SER A 1 68 ? 24.176 -7.119 -50.901 1.00 81.19 68 SER A CA 1
ATOM 528 C C . SER A 1 68 ? 25.601 -6.559 -50.959 1.00 81.19 68 SER A C 1
ATOM 530 O O . SER A 1 68 ? 26.138 -6.138 -49.940 1.00 81.19 68 SER A O 1
ATOM 532 N N . ASN A 1 69 ? 26.231 -6.554 -52.142 1.00 70.19 69 ASN A N 1
ATOM 533 C CA . ASN A 1 69 ? 27.605 -6.055 -52.341 1.00 70.19 69 ASN A CA 1
ATOM 534 C C . ASN A 1 69 ? 28.648 -6.679 -51.385 1.00 70.19 69 ASN A C 1
ATOM 536 O O . ASN A 1 69 ? 29.502 -5.983 -50.840 1.00 70.19 69 ASN A O 1
ATOM 540 N N . THR A 1 70 ? 28.589 -7.999 -51.204 1.00 65.69 70 THR A N 1
ATOM 541 C CA . THR A 1 70 ? 29.351 -8.780 -50.207 1.00 65.69 70 THR A CA 1
ATOM 542 C C . THR A 1 70 ? 30.856 -8.495 -50.174 1.00 65.69 70 THR A C 1
ATOM 544 O O . THR A 1 70 ? 31.416 -8.365 -49.094 1.00 65.69 70 THR A O 1
ATOM 547 N N . HIS A 1 71 ? 31.498 -8.289 -51.331 1.00 61.81 71 HIS A N 1
ATOM 548 C CA . HIS A 1 71 ? 32.936 -7.988 -51.419 1.00 61.81 71 HIS A CA 1
ATOM 549 C C . HIS A 1 71 ? 33.346 -6.702 -50.684 1.00 61.81 71 HIS A C 1
ATOM 551 O O . HIS A 1 71 ? 34.491 -6.575 -50.265 1.00 61.81 71 HIS A O 1
ATOM 557 N N . MET A 1 72 ? 32.433 -5.737 -50.536 1.00 60.16 72 MET A N 1
ATOM 558 C CA . MET A 1 72 ? 32.681 -4.489 -49.802 1.00 60.16 72 MET A CA 1
ATOM 559 C C . MET A 1 72 ? 32.342 -4.585 -48.312 1.00 60.16 72 MET A C 1
ATOM 561 O O . MET A 1 72 ? 32.759 -3.709 -47.558 1.00 60.16 72 MET A O 1
ATOM 565 N N . TYR A 1 73 ? 31.581 -5.608 -47.905 1.00 69.31 73 TYR A N 1
ATOM 566 C CA . TYR A 1 73 ? 30.979 -5.705 -46.573 1.00 69.31 73 TYR A CA 1
ATOM 567 C C . TYR A 1 73 ? 31.338 -6.996 -45.819 1.00 69.31 73 TYR A C 1
ATOM 569 O O . TYR A 1 73 ? 30.648 -7.392 -44.881 1.00 69.31 73 TYR A O 1
ATOM 577 N N . GLU A 1 74 ? 32.406 -7.679 -46.238 1.00 82.12 74 GLU A N 1
ATOM 578 C CA . GLU A 1 74 ? 32.840 -8.945 -45.638 1.00 82.12 74 GLU A CA 1
ATOM 579 C C . GLU A 1 74 ? 33.252 -8.773 -44.167 1.00 82.12 74 GLU A C 1
ATOM 581 O O . GLU A 1 74 ? 32.900 -9.606 -43.336 1.00 82.12 74 GLU A O 1
ATOM 586 N N . GLU A 1 75 ? 33.933 -7.674 -43.822 1.00 80.38 75 GLU A N 1
ATOM 587 C CA . GLU A 1 75 ? 34.310 -7.370 -42.434 1.00 80.38 75 GLU A CA 1
ATOM 588 C C . GLU A 1 75 ? 33.077 -7.142 -41.546 1.00 80.38 75 GLU A C 1
ATOM 590 O O . GLU A 1 75 ? 33.038 -7.612 -40.412 1.00 80.38 75 GLU A O 1
ATOM 595 N N . GLN A 1 76 ? 32.042 -6.473 -42.066 1.00 80.44 76 GLN A N 1
ATOM 596 C CA . GLN A 1 76 ? 30.780 -6.240 -41.358 1.00 80.44 76 GLN A CA 1
ATOM 597 C C . GLN A 1 76 ? 30.006 -7.543 -41.168 1.00 80.44 76 GLN A C 1
ATOM 599 O O . GLN A 1 76 ? 29.495 -7.782 -40.082 1.00 80.44 76 GLN A O 1
ATOM 604 N N . PHE A 1 77 ? 29.960 -8.410 -42.185 1.00 88.31 77 PHE A N 1
ATOM 605 C CA . PHE A 1 77 ? 29.349 -9.734 -42.051 1.00 88.31 77 PHE A CA 1
ATOM 606 C C . PHE A 1 77 ? 30.051 -10.567 -40.973 1.00 88.31 77 PHE A C 1
ATOM 608 O O . PHE A 1 77 ? 29.391 -11.138 -40.108 1.00 88.31 77 PHE A O 1
ATOM 615 N N . GLN A 1 78 ? 31.385 -10.622 -41.000 1.00 88.88 78 GLN A N 1
ATOM 616 C CA . GLN A 1 78 ? 32.158 -11.372 -40.009 1.00 88.88 78 GLN A CA 1
ATOM 617 C C . GLN A 1 78 ? 31.994 -10.791 -38.601 1.00 88.88 78 GLN A C 1
ATOM 619 O O . GLN A 1 78 ? 31.813 -11.557 -37.658 1.00 88.88 78 GLN A O 1
ATOM 624 N N . GLY A 1 79 ? 32.000 -9.462 -38.460 1.00 87.44 79 GLY A N 1
ATOM 625 C CA . GLY A 1 79 ? 31.754 -8.783 -37.186 1.00 87.44 79 GLY A CA 1
ATOM 626 C C . GLY A 1 79 ? 30.345 -9.025 -36.639 1.00 87.44 79 GLY A C 1
ATOM 627 O O . GLY A 1 79 ? 30.194 -9.336 -35.458 1.00 87.44 79 GLY A O 1
ATOM 628 N N . GLU A 1 80 ? 29.322 -8.963 -37.497 1.00 92.31 80 GLU A N 1
ATOM 629 C CA . GLU A 1 80 ? 27.929 -9.244 -37.132 1.00 92.31 80 GLU A CA 1
ATOM 630 C C . GLU A 1 80 ? 27.780 -10.694 -36.647 1.00 92.31 80 GLU A C 1
ATOM 632 O O . GLU A 1 80 ? 27.266 -10.924 -35.553 1.00 92.31 80 GLU A O 1
ATOM 637 N N . VAL A 1 81 ? 28.320 -11.672 -37.389 1.00 92.94 81 VAL A N 1
ATOM 638 C CA . VAL A 1 81 ? 28.339 -13.085 -36.962 1.00 92.94 81 VAL A CA 1
ATOM 639 C C . VAL A 1 81 ? 29.103 -13.249 -35.649 1.00 92.94 81 VAL A C 1
ATOM 641 O O . VAL A 1 81 ? 28.612 -13.915 -34.743 1.00 92.94 81 VAL A O 1
ATOM 644 N N . GLN A 1 82 ? 30.276 -12.628 -35.501 1.00 92.19 82 GLN A N 1
ATOM 645 C CA . GLN A 1 82 ? 31.084 -12.733 -34.283 1.00 92.19 82 GLN A CA 1
ATOM 646 C C . GLN A 1 82 ? 30.319 -12.267 -33.041 1.00 92.19 82 GLN A C 1
ATOM 648 O O . GLN A 1 82 ? 30.437 -12.900 -31.991 1.00 92.19 82 GLN A O 1
ATOM 653 N N . CYS A 1 83 ? 29.555 -11.179 -33.138 1.00 93.12 83 CYS A N 1
ATOM 654 C CA . CYS A 1 83 ? 28.778 -10.689 -32.006 1.00 93.12 83 CYS A CA 1
ATOM 655 C C . CYS A 1 83 ? 27.502 -11.509 -31.782 1.00 93.12 83 CYS A C 1
ATOM 657 O O . CYS A 1 83 ? 27.215 -11.850 -30.636 1.00 93.12 83 CYS A O 1
ATOM 659 N N . LEU A 1 84 ? 26.808 -11.932 -32.844 1.00 94.62 84 LEU A N 1
ATOM 660 C CA . LEU A 1 84 ? 25.623 -12.794 -32.743 1.00 94.62 84 LEU A CA 1
ATOM 661 C C . LEU A 1 84 ? 25.928 -14.173 -32.137 1.00 94.62 84 LEU A C 1
ATOM 663 O O . LEU A 1 84 ? 25.120 -14.697 -31.380 1.00 94.62 84 LEU A O 1
ATOM 667 N N . MET A 1 85 ? 27.107 -14.743 -32.402 1.00 92.19 85 MET A N 1
ATOM 668 C CA . MET A 1 85 ? 27.530 -16.024 -31.813 1.00 92.19 85 MET A CA 1
ATOM 669 C C . MET A 1 85 ? 27.774 -15.955 -30.295 1.00 92.19 85 MET A C 1
ATOM 671 O O . MET A 1 85 ? 27.846 -16.997 -29.651 1.00 92.19 85 MET A O 1
ATOM 675 N N . LYS A 1 86 ? 27.932 -14.757 -29.714 1.00 90.75 86 LYS A N 1
ATOM 676 C CA . LYS A 1 86 ? 28.181 -14.568 -28.273 1.00 90.75 86 LYS A CA 1
ATOM 677 C C . LYS A 1 86 ? 26.915 -14.315 -27.459 1.00 90.75 86 LYS A C 1
ATOM 679 O O . LYS A 1 86 ? 26.993 -14.297 -26.235 1.00 90.75 86 LYS A O 1
ATOM 684 N N . VAL A 1 87 ? 25.781 -14.047 -28.108 1.00 92.81 87 VAL A N 1
ATOM 685 C CA . VAL A 1 87 ? 24.601 -13.502 -27.430 1.00 92.81 87 VAL A CA 1
ATOM 686 C C . VAL A 1 87 ? 23.418 -14.447 -27.509 1.00 92.81 87 VAL A C 1
ATOM 688 O O . VAL A 1 87 ? 23.029 -14.908 -28.578 1.00 92.81 87 VAL A O 1
ATOM 691 N N . LYS A 1 88 ? 22.809 -14.694 -26.352 1.00 92.81 88 LYS A N 1
ATOM 692 C CA . LYS A 1 88 ? 21.558 -15.435 -26.231 1.00 92.81 88 LYS A CA 1
ATOM 693 C C . LYS A 1 88 ? 20.787 -14.885 -25.039 1.00 92.81 88 LYS A C 1
ATOM 695 O O . LYS A 1 88 ? 21.176 -15.085 -23.892 1.00 92.81 88 LYS A O 1
ATOM 700 N N . HIS A 1 89 ? 19.724 -14.139 -25.315 1.00 95.19 89 HIS A N 1
ATOM 701 C CA . HIS A 1 89 ? 18.944 -13.449 -24.292 1.00 95.19 89 HIS A CA 1
ATOM 702 C C . HIS A 1 89 ? 17.506 -13.235 -24.769 1.00 95.19 89 HIS A C 1
ATOM 704 O O . HIS A 1 89 ? 17.289 -12.956 -25.945 1.00 95.19 89 HIS A O 1
ATOM 710 N N . LYS A 1 90 ? 16.531 -13.280 -23.854 1.00 94.56 90 LYS A N 1
ATOM 711 C CA . LYS A 1 90 ? 15.096 -13.102 -24.157 1.00 94.56 90 LYS A CA 1
ATOM 712 C C . LYS A 1 90 ? 14.770 -11.783 -24.883 1.00 94.56 90 LYS A C 1
ATOM 714 O O . LYS A 1 90 ? 13.853 -11.747 -25.693 1.00 94.56 90 LYS A O 1
ATOM 719 N N . ASN A 1 91 ? 15.544 -10.719 -24.631 1.00 97.81 91 ASN A N 1
ATOM 720 C CA . ASN A 1 91 ? 15.400 -9.396 -25.264 1.00 97.81 91 ASN A CA 1
ATOM 721 C C . ASN A 1 91 ? 16.399 -9.134 -26.404 1.00 97.81 91 ASN A C 1
ATOM 723 O O . ASN A 1 91 ? 16.687 -7.982 -26.732 1.00 97.81 91 ASN A O 1
ATOM 727 N N . ILE A 1 92 ? 16.957 -10.181 -27.005 1.00 97.12 92 ILE A N 1
ATOM 728 C CA . ILE A 1 92 ? 17.778 -10.104 -28.218 1.00 97.12 92 ILE A CA 1
ATOM 729 C C . ILE A 1 92 ? 17.174 -11.074 -29.226 1.00 97.12 92 ILE A C 1
ATOM 731 O O . ILE A 1 92 ? 16.794 -12.184 -28.863 1.00 97.12 92 ILE A O 1
ATOM 735 N N . VAL A 1 93 ? 17.060 -10.656 -30.485 1.00 96.25 93 VAL A N 1
ATOM 736 C CA . VAL A 1 93 ? 16.500 -11.514 -31.532 1.00 96.25 93 VAL A CA 1
ATOM 737 C C . VAL A 1 93 ? 17.378 -12.744 -31.703 1.00 96.25 93 VAL A C 1
ATOM 739 O O . VAL A 1 93 ? 18.580 -12.639 -31.955 1.00 96.25 93 VAL A O 1
ATOM 742 N N . ARG A 1 94 ? 16.766 -13.918 -31.572 1.00 94.75 94 ARG A N 1
ATOM 743 C CA . ARG A 1 94 ? 17.469 -15.194 -31.584 1.00 94.75 94 ARG A CA 1
ATOM 744 C C . ARG A 1 94 ? 18.066 -15.479 -32.955 1.00 94.75 94 ARG A C 1
ATOM 746 O O . ARG A 1 94 ? 17.369 -15.531 -33.970 1.00 94.75 94 ARG A O 1
ATOM 753 N N . PHE A 1 95 ? 19.375 -15.684 -32.964 1.00 95.69 95 PHE A N 1
ATOM 754 C CA . PHE A 1 95 ? 20.145 -16.033 -34.145 1.00 95.69 95 PHE A CA 1
ATOM 755 C C . PHE A 1 95 ? 20.181 -17.554 -34.321 1.00 95.69 95 PHE A C 1
ATOM 757 O O . PHE A 1 95 ? 20.579 -18.271 -33.411 1.00 95.69 95 PHE A O 1
ATOM 764 N N . LEU A 1 96 ? 19.750 -18.049 -35.482 1.00 94.62 96 LEU A N 1
ATOM 765 C CA . LEU A 1 96 ? 19.653 -19.487 -35.775 1.00 94.62 96 LEU A CA 1
ATOM 766 C C . LEU A 1 96 ? 20.863 -20.008 -36.552 1.00 94.62 96 LEU A C 1
ATOM 768 O O . LEU A 1 96 ? 21.175 -21.197 -36.514 1.00 94.62 96 LEU A O 1
ATOM 772 N N . GLY A 1 97 ? 21.537 -19.134 -37.297 1.00 94.50 97 GLY A N 1
ATOM 773 C CA . GLY A 1 97 ? 22.695 -19.532 -38.081 1.00 94.50 97 GLY A CA 1
ATOM 774 C C . GLY A 1 97 ? 23.040 -18.582 -39.215 1.00 94.50 97 GLY A C 1
ATOM 775 O O . GLY A 1 97 ? 22.307 -17.647 -39.533 1.00 94.50 97 GLY A O 1
ATOM 776 N N . TYR A 1 98 ? 24.166 -18.851 -39.867 1.00 95.19 98 TYR A N 1
ATOM 777 C CA . TYR A 1 98 ? 24.679 -18.052 -40.980 1.00 95.19 98 TYR A CA 1
ATOM 778 C C . TYR A 1 98 ? 24.960 -18.905 -42.208 1.00 95.19 98 TYR A C 1
ATOM 780 O O . TYR A 1 98 ? 25.254 -20.091 -42.113 1.00 95.19 98 TYR A O 1
ATOM 788 N N . CYS A 1 99 ? 24.960 -18.272 -43.373 1.00 93.88 99 CYS A N 1
ATOM 789 C CA . CYS A 1 99 ? 25.469 -18.838 -44.610 1.00 93.88 99 CYS A CA 1
ATOM 790 C C . CYS A 1 99 ? 26.633 -17.981 -45.112 1.00 93.88 99 CYS A C 1
ATOM 792 O O . CYS A 1 99 ? 26.461 -16.788 -45.372 1.00 93.88 99 CYS A O 1
ATOM 794 N N . ALA A 1 100 ? 27.805 -18.601 -45.249 1.00 91.69 100 ALA A N 1
ATOM 795 C CA . ALA A 1 100 ? 29.016 -18.001 -45.804 1.00 91.69 100 ALA A CA 1
ATOM 796 C C . ALA A 1 100 ? 29.489 -18.808 -47.025 1.00 91.69 100 ALA A C 1
ATOM 798 O O . ALA A 1 100 ? 30.579 -19.376 -47.034 1.00 91.69 100 ALA A O 1
ATOM 799 N N . ASP A 1 101 ? 28.633 -18.903 -48.042 1.00 90.12 101 ASP A N 1
ATOM 800 C CA . ASP A 1 101 ? 28.913 -19.683 -49.249 1.00 90.12 101 ASP A CA 1
ATOM 801 C C . ASP A 1 101 ? 29.670 -18.836 -50.283 1.00 90.12 101 ASP A C 1
ATOM 803 O O . ASP A 1 101 ? 29.369 -17.658 -50.484 1.00 90.12 101 ASP A O 1
ATOM 807 N N . THR A 1 102 ? 30.672 -19.423 -50.934 1.00 89.19 102 THR A N 1
ATOM 808 C CA . THR A 1 102 ? 31.457 -18.761 -51.983 1.00 89.19 102 THR A CA 1
ATOM 809 C C . THR A 1 102 ? 31.634 -19.737 -53.133 1.00 89.19 102 THR A C 1
ATOM 811 O O . THR A 1 102 ? 32.320 -20.749 -52.997 1.00 89.19 102 THR A O 1
ATOM 814 N N . GLN A 1 103 ? 31.021 -19.426 -54.272 1.00 84.19 103 GLN A N 1
ATOM 815 C CA . GLN A 1 103 ? 31.085 -20.257 -55.470 1.00 84.19 103 GLN A CA 1
ATOM 816 C C . GLN A 1 103 ? 31.728 -19.483 -56.612 1.00 84.19 103 GLN A C 1
ATOM 818 O O . GLN A 1 103 ? 31.347 -18.352 -56.902 1.00 84.19 103 GLN A O 1
ATOM 823 N N . GLY A 1 104 ? 32.684 -20.101 -57.298 1.00 83.94 104 GLY A N 1
ATOM 824 C CA . GLY A 1 104 ? 33.245 -19.511 -58.505 1.00 83.94 104 GLY A CA 1
ATOM 825 C C . GLY A 1 104 ? 32.266 -19.651 -59.671 1.00 83.94 104 GLY A C 1
ATOM 826 O O . GLY A 1 104 ? 31.810 -20.753 -59.980 1.00 83.94 104 GLY A O 1
ATOM 827 N N . ASN A 1 105 ? 31.955 -18.540 -60.329 1.00 82.31 105 ASN A N 1
ATOM 828 C CA . ASN A 1 105 ? 31.104 -18.496 -61.509 1.00 82.31 105 ASN A CA 1
ATOM 829 C C . ASN A 1 105 ? 31.847 -17.837 -62.674 1.00 82.31 105 ASN A C 1
ATOM 831 O O . ASN A 1 105 ? 32.581 -16.861 -62.502 1.00 82.31 105 ASN A O 1
ATOM 835 N N . ILE A 1 106 ? 31.646 -18.352 -63.884 1.00 83.25 106 ILE A N 1
ATOM 836 C CA . ILE A 1 106 ? 32.220 -17.737 -65.079 1.00 83.25 106 ILE A CA 1
ATOM 837 C C . ILE A 1 106 ? 31.392 -16.494 -65.410 1.00 83.25 106 ILE A C 1
ATOM 839 O O . ILE A 1 106 ? 30.196 -16.586 -65.675 1.00 83.25 106 ILE A O 1
ATOM 843 N N . SER A 1 107 ? 32.036 -15.329 -65.419 1.00 80.19 107 SER A N 1
ATOM 844 C CA . SER A 1 107 ? 31.401 -14.042 -65.717 1.00 80.19 107 SER A CA 1
ATOM 845 C C . SER A 1 107 ? 32.193 -13.258 -66.762 1.00 80.19 107 SER A C 1
ATOM 847 O O . SER A 1 107 ? 33.406 -13.427 -66.898 1.00 80.19 107 SER A O 1
ATOM 849 N N . ASP A 1 108 ? 31.506 -12.408 -67.528 1.00 80.69 108 ASP A N 1
ATOM 850 C CA . ASP A 1 108 ? 32.171 -11.470 -68.431 1.00 80.69 108 ASP A CA 1
ATOM 851 C C . ASP A 1 108 ? 32.656 -10.247 -67.647 1.00 80.69 108 ASP A C 1
ATOM 853 O O . ASP A 1 108 ? 31.868 -9.540 -67.016 1.00 80.69 108 ASP A O 1
ATOM 857 N N . TYR A 1 109 ? 33.958 -9.978 -67.709 1.00 78.69 109 TYR A N 1
ATOM 858 C CA . TYR A 1 109 ? 34.545 -8.742 -67.211 1.00 78.69 109 TYR A CA 1
ATOM 859 C C . TYR A 1 109 ? 35.314 -8.057 -68.337 1.00 78.69 109 TYR A C 1
ATOM 861 O O . TYR A 1 109 ? 36.401 -8.488 -68.733 1.00 78.69 109 TYR A O 1
ATOM 869 N N . LYS A 1 110 ? 34.752 -6.955 -68.847 1.00 83.75 110 LYS A N 1
ATOM 870 C CA . LYS A 1 110 ? 35.324 -6.164 -69.951 1.00 83.75 110 LYS A CA 1
ATOM 871 C C . LYS A 1 110 ? 35.584 -7.010 -71.214 1.00 83.75 110 LYS A C 1
ATOM 873 O O . LYS A 1 110 ? 36.620 -6.837 -71.859 1.00 83.75 110 LYS A O 1
ATOM 878 N N . GLY A 1 111 ? 34.670 -7.919 -71.568 1.00 83.06 111 GLY A N 1
ATOM 879 C CA . GLY A 1 111 ? 34.773 -8.760 -72.768 1.00 83.06 111 GLY A CA 1
ATOM 880 C C . GLY A 1 111 ? 35.694 -9.977 -72.626 1.00 83.06 111 GLY A C 1
ATOM 881 O O . GLY A 1 111 ? 36.080 -10.574 -73.633 1.00 83.06 111 GLY A O 1
ATOM 882 N N . LYS A 1 112 ? 36.112 -10.321 -71.400 1.00 80.50 112 LYS A N 1
ATOM 883 C CA . LYS A 1 112 ? 36.880 -11.531 -71.086 1.00 80.50 112 LYS A CA 1
ATOM 884 C C . LYS A 1 112 ? 36.110 -12.381 -70.085 1.00 80.50 112 LYS A C 1
ATOM 886 O O . LYS A 1 112 ? 35.708 -11.883 -69.038 1.00 80.50 112 LYS A O 1
ATOM 891 N N . MET A 1 113 ? 35.997 -13.674 -70.383 1.00 85.19 113 MET A N 1
ATOM 892 C CA . MET A 1 113 ? 35.445 -14.663 -69.460 1.00 85.19 113 MET A CA 1
ATOM 893 C C . MET A 1 113 ? 36.440 -14.891 -68.323 1.00 85.19 113 MET A C 1
ATOM 895 O O . MET A 1 113 ? 37.542 -15.395 -68.550 1.00 85.19 113 MET A O 1
ATOM 899 N N . VAL A 1 114 ? 36.063 -14.493 -67.113 1.00 85.88 114 VAL A N 1
ATOM 900 C CA . VAL A 1 114 ? 36.856 -14.665 -65.895 1.00 85.88 114 VAL A CA 1
ATOM 901 C C . VAL A 1 114 ? 36.082 -15.519 -64.898 1.00 85.88 114 VAL A C 1
ATOM 903 O O . VAL A 1 114 ? 34.861 -15.414 -64.788 1.00 85.88 114 VAL A O 1
ATOM 906 N N . MET A 1 115 ? 36.794 -16.382 -64.178 1.00 84.62 115 MET A N 1
ATOM 907 C CA . MET A 1 115 ? 36.235 -17.070 -63.018 1.00 84.62 115 MET A CA 1
ATOM 908 C C . MET A 1 115 ? 36.162 -16.051 -61.880 1.00 84.62 115 MET A C 1
ATOM 910 O O . MET A 1 115 ? 37.202 -15.580 -61.422 1.00 84.62 115 MET A O 1
ATOM 914 N N . ALA A 1 116 ? 34.954 -15.656 -61.494 1.00 82.38 116 ALA A N 1
ATOM 915 C CA . ALA A 1 116 ? 34.711 -14.687 -60.436 1.00 82.38 116 ALA A CA 1
ATOM 916 C C . ALA A 1 116 ? 34.037 -15.368 -59.249 1.00 82.38 116 ALA A C 1
ATOM 918 O O . ALA A 1 116 ? 33.091 -16.134 -59.425 1.00 82.38 116 ALA A O 1
ATOM 919 N N . ASP A 1 117 ? 34.493 -15.052 -58.043 1.00 83.75 117 ASP A N 1
ATOM 920 C CA . ASP A 1 117 ? 33.862 -15.548 -56.827 1.00 83.75 117 ASP A CA 1
ATOM 921 C C . ASP A 1 117 ? 32.538 -14.816 -56.582 1.00 83.75 117 ASP A C 1
ATOM 923 O O . ASP A 1 117 ? 32.481 -13.587 -56.446 1.00 83.75 117 ASP A O 1
ATOM 927 N N . VAL A 1 118 ? 31.460 -15.592 -56.521 1.00 82.44 118 VAL A N 1
ATOM 928 C CA . VAL A 1 118 ? 30.131 -15.155 -56.108 1.00 82.44 118 VAL A CA 1
ATOM 929 C C . VAL A 1 118 ? 29.956 -15.561 -54.655 1.00 82.44 118 VAL A C 1
ATOM 931 O O . VAL A 1 118 ? 29.807 -16.736 -54.325 1.00 82.44 118 VAL A O 1
ATOM 934 N N . GLN A 1 119 ? 29.989 -14.566 -53.781 1.00 87.19 119 GLN A N 1
ATOM 935 C CA . GLN A 1 119 ? 29.781 -14.747 -52.353 1.00 87.19 119 GLN A CA 1
ATOM 936 C C . GLN A 1 119 ? 28.294 -14.595 -52.027 1.00 87.19 119 GLN A C 1
ATOM 938 O O . GLN A 1 119 ? 27.650 -13.625 -52.429 1.00 87.19 119 GLN A O 1
ATOM 943 N N . GLN A 1 120 ? 27.759 -15.541 -51.266 1.00 89.62 120 GLN A N 1
ATOM 944 C CA . GLN A 1 120 ? 26.446 -15.472 -50.640 1.00 89.62 120 GLN A CA 1
ATOM 945 C C . GLN A 1 120 ? 26.657 -15.329 -49.134 1.00 89.62 120 GLN A C 1
ATOM 947 O O . GLN A 1 120 ? 27.319 -16.154 -48.500 1.00 89.62 120 GLN A O 1
ATOM 952 N N . ARG A 1 121 ? 26.125 -14.242 -48.574 1.00 92.62 121 ARG A N 1
ATOM 953 C CA . ARG A 1 121 ? 26.197 -13.919 -47.147 1.00 92.62 121 ARG A CA 1
ATOM 954 C C . ARG A 1 121 ? 24.787 -13.739 -46.621 1.00 92.62 121 ARG A C 1
ATOM 956 O O . ARG A 1 121 ? 24.094 -12.799 -47.023 1.00 92.62 121 ARG A O 1
ATOM 963 N N . LEU A 1 122 ? 24.348 -14.676 -45.786 1.00 94.75 122 LEU A N 1
ATOM 964 C CA . LEU A 1 122 ? 23.010 -14.668 -45.204 1.00 94.75 122 LEU A CA 1
ATOM 965 C C . LEU A 1 122 ? 23.063 -14.945 -43.709 1.00 94.75 122 LEU A C 1
ATOM 967 O O . LEU A 1 122 ? 23.941 -15.662 -43.235 1.00 94.75 122 LEU A O 1
ATOM 971 N N . LEU A 1 123 ? 22.087 -14.407 -42.995 1.00 95.38 123 LEU A N 1
ATOM 972 C CA . LEU A 1 123 ? 21.866 -14.611 -41.572 1.00 95.38 123 LEU A CA 1
ATOM 973 C C . LEU A 1 123 ? 20.417 -15.063 -41.382 1.00 95.38 123 LEU A C 1
ATOM 975 O O . LEU A 1 123 ? 19.513 -14.523 -42.023 1.00 95.38 123 LEU A O 1
ATOM 979 N N . CYS A 1 124 ? 20.204 -16.068 -40.543 1.00 95.94 124 CYS A N 1
ATOM 980 C CA . CYS A 1 124 ? 18.897 -16.639 -40.246 1.00 95.94 124 CYS A CA 1
ATOM 981 C C . CYS A 1 124 ? 18.548 -16.375 -38.781 1.00 95.94 124 CYS A C 1
ATOM 983 O O . CYS A 1 124 ? 19.367 -16.619 -37.894 1.00 95.94 124 CYS A O 1
ATOM 985 N N . PHE A 1 125 ? 17.337 -15.892 -38.535 1.00 95.81 125 PHE A N 1
ATOM 986 C CA . PHE A 1 125 ? 16.841 -15.496 -37.221 1.00 95.81 125 PHE A CA 1
ATOM 987 C C . PHE A 1 125 ? 15.450 -16.071 -36.970 1.00 95.81 125 PHE A C 1
ATOM 989 O O . PHE A 1 125 ? 14.739 -16.445 -37.909 1.00 95.81 125 PHE A O 1
ATOM 996 N N . GLU A 1 126 ? 15.030 -16.075 -35.708 1.00 94.56 126 GLU A N 1
ATOM 997 C CA . GLU A 1 126 ? 13.610 -16.206 -35.385 1.00 94.56 126 GLU A CA 1
ATOM 998 C C . GLU A 1 126 ? 12.784 -15.102 -36.075 1.00 94.56 126 GLU A C 1
ATOM 1000 O O . GLU A 1 126 ? 13.268 -13.997 -36.341 1.00 94.56 126 GLU A O 1
ATOM 1005 N N . TYR A 1 127 ? 11.525 -15.401 -36.388 1.00 94.06 127 TYR A N 1
ATOM 1006 C CA . TYR A 1 127 ? 10.606 -14.423 -36.962 1.00 94.06 127 TYR A CA 1
ATOM 1007 C C . TYR A 1 127 ? 9.780 -13.748 -35.864 1.00 94.06 127 TYR A C 1
ATOM 1009 O O . TYR A 1 127 ? 9.090 -14.425 -35.107 1.00 94.06 127 TYR A O 1
ATOM 1017 N N . LEU A 1 128 ? 9.797 -12.411 -35.827 1.00 94.75 128 LEU A N 1
ATOM 1018 C CA . LEU A 1 128 ? 8.999 -11.616 -34.893 1.00 94.75 128 LEU A CA 1
ATOM 1019 C C . LEU A 1 128 ? 7.774 -10.994 -35.592 1.00 94.75 128 LEU A C 1
ATOM 1021 O O . LEU A 1 128 ? 7.927 -10.150 -36.480 1.00 94.75 128 LEU A O 1
ATOM 1025 N N . PRO A 1 129 ? 6.548 -11.397 -35.221 1.00 90.50 129 PRO A N 1
ATOM 1026 C CA . PRO A 1 129 ? 5.338 -11.129 -35.996 1.00 90.50 129 PRO A CA 1
ATOM 1027 C C . PRO A 1 129 ? 4.772 -9.717 -35.834 1.00 90.50 129 PRO A C 1
ATOM 1029 O O . PRO A 1 129 ? 4.065 -9.262 -36.735 1.00 90.50 129 PRO A O 1
ATOM 1032 N N . LYS A 1 130 ? 5.069 -9.011 -34.734 1.00 92.31 130 LYS A N 1
ATOM 1033 C CA . LYS A 1 130 ? 4.614 -7.623 -34.525 1.00 92.31 130 LYS A CA 1
ATOM 1034 C C . LYS A 1 130 ? 5.529 -6.591 -35.191 1.00 92.31 130 LYS A C 1
ATOM 1036 O O . LYS A 1 130 ? 5.195 -5.414 -35.235 1.00 92.31 130 LYS A O 1
ATOM 1041 N N . GLY A 1 131 ? 6.647 -7.021 -35.776 1.00 91.94 131 GLY A N 1
ATOM 1042 C CA . GLY A 1 131 ? 7.555 -6.128 -36.488 1.00 91.94 131 GLY A CA 1
ATOM 1043 C C . GLY A 1 131 ? 8.271 -5.154 -35.551 1.00 91.94 131 GLY A C 1
ATOM 1044 O O . GLY A 1 131 ? 8.568 -5.490 -34.409 1.00 91.94 131 GLY A O 1
ATOM 1045 N N . SER A 1 132 ? 8.609 -3.969 -36.058 1.00 92.94 132 SER A N 1
ATOM 1046 C CA . SER A 1 132 ? 9.457 -2.996 -35.361 1.00 92.94 132 SER A CA 1
ATOM 1047 C C . SER A 1 132 ? 8.673 -2.059 -34.437 1.00 92.94 132 SER A C 1
ATOM 1049 O O . SER A 1 132 ? 7.594 -1.580 -34.791 1.00 92.94 132 SER A O 1
ATOM 1051 N N . LEU A 1 133 ? 9.288 -1.711 -33.301 1.00 92.56 133 LEU A N 1
ATOM 1052 C CA . LEU A 1 133 ? 8.829 -0.691 -32.356 1.00 92.56 133 LEU A CA 1
ATOM 1053 C C . LEU A 1 133 ? 8.587 0.678 -33.019 1.00 92.56 133 LEU A C 1
ATOM 1055 O O . LEU A 1 133 ? 7.730 1.431 -32.558 1.00 92.56 133 LEU A O 1
ATOM 1059 N N . ASP A 1 134 ? 9.283 1.001 -34.115 1.00 89.94 134 ASP A N 1
ATOM 1060 C CA . ASP A 1 134 ? 9.116 2.270 -34.837 1.00 89.94 134 ASP A CA 1
ATOM 1061 C C . ASP A 1 134 ? 7.666 2.518 -35.278 1.00 89.94 134 ASP A C 1
ATOM 1063 O O . ASP A 1 134 ? 7.203 3.659 -35.263 1.00 89.94 134 ASP A O 1
ATOM 1067 N N . GLY A 1 135 ? 6.939 1.443 -35.605 1.00 87.06 135 GLY A N 1
ATOM 1068 C CA . GLY A 1 135 ? 5.529 1.499 -35.991 1.00 87.06 135 GLY A CA 1
ATOM 1069 C C . GLY A 1 135 ? 4.575 1.851 -34.848 1.00 87.06 135 GLY A C 1
ATOM 1070 O O . GLY A 1 135 ? 3.461 2.269 -35.125 1.00 87.06 135 GLY A O 1
ATOM 1071 N N . TYR A 1 136 ? 5.014 1.726 -33.592 1.00 86.44 136 TYR A N 1
ATOM 1072 C CA . TYR A 1 136 ? 4.181 1.880 -32.391 1.00 86.44 136 TYR A CA 1
ATOM 1073 C C . TYR A 1 136 ? 4.469 3.165 -31.604 1.00 86.44 136 TYR A C 1
ATOM 1075 O O . TYR A 1 136 ? 3.686 3.576 -30.746 1.00 86.44 136 TYR A O 1
ATOM 1083 N N . ILE A 1 137 ? 5.606 3.816 -31.867 1.00 79.81 137 ILE A N 1
ATOM 1084 C CA . ILE A 1 137 ? 5.994 5.056 -31.182 1.00 79.81 137 ILE A CA 1
ATOM 1085 C C . ILE A 1 137 ? 5.146 6.246 -31.647 1.00 79.81 137 ILE A C 1
ATOM 1087 O O . ILE A 1 137 ? 4.899 7.150 -30.857 1.00 79.81 137 ILE A O 1
ATOM 1091 N N . THR A 1 138 ? 4.690 6.275 -32.901 1.00 68.31 138 THR A N 1
ATOM 1092 C CA . THR A 1 138 ? 3.977 7.433 -33.476 1.00 68.31 138 THR A CA 1
ATOM 1093 C C . THR A 1 138 ? 2.470 7.452 -33.222 1.00 68.31 138 THR A C 1
ATOM 1095 O O . THR A 1 138 ? 1.803 8.413 -33.615 1.00 68.31 138 THR A O 1
ATOM 1098 N N . ASP A 1 139 ? 1.930 6.427 -32.565 1.00 55.69 139 ASP A N 1
ATOM 1099 C CA . ASP A 1 139 ? 0.510 6.361 -32.238 1.00 55.69 139 ASP A CA 1
ATOM 1100 C C . ASP A 1 139 ? 0.187 7.271 -31.050 1.00 55.69 139 ASP A C 1
ATOM 1102 O O . ASP A 1 139 ? 0.951 7.400 -30.086 1.00 55.69 139 ASP A O 1
ATOM 1106 N N . SER A 1 140 ? -0.970 7.935 -31.123 1.00 51.91 140 SER A N 1
ATOM 1107 C CA . SER A 1 140 ? -1.452 8.800 -30.041 1.00 51.91 140 SER A CA 1
ATOM 1108 C C . SER A 1 140 ? -1.446 8.029 -28.706 1.00 51.91 140 SER A C 1
ATOM 1110 O O . SER A 1 140 ? -1.688 6.821 -28.721 1.00 51.91 140 SER A O 1
ATOM 1112 N N . PRO A 1 141 ? -1.230 8.683 -27.544 1.00 49.56 141 PRO A N 1
ATOM 1113 C CA . PRO A 1 141 ? -1.134 8.045 -26.217 1.00 49.56 141 PRO A CA 1
ATOM 1114 C C . PRO A 1 141 ? -2.368 7.231 -25.740 1.00 49.56 141 PRO A C 1
ATOM 1116 O O . PRO A 1 141 ? -2.461 6.898 -24.565 1.00 49.56 141 PRO A O 1
ATOM 1119 N N . GLY A 1 142 ? -3.308 6.884 -26.627 1.00 49.16 142 GLY A N 1
ATOM 1120 C CA . GLY A 1 142 ? -4.502 6.085 -26.357 1.00 49.16 142 GLY A CA 1
ATOM 1121 C C . GLY A 1 142 ? -4.473 4.616 -26.813 1.00 49.16 142 GLY A C 1
ATOM 1122 O O . GLY A 1 142 ? -5.296 3.860 -26.312 1.00 49.16 142 GLY A O 1
ATOM 1123 N N . GLU A 1 143 ? -3.578 4.174 -27.710 1.00 56.81 143 GLU A N 1
ATOM 1124 C CA . GLU A 1 143 ? -3.605 2.770 -28.200 1.00 56.81 143 GLU A CA 1
ATOM 1125 C C . GLU A 1 143 ? -2.726 1.798 -27.386 1.00 56.81 143 GLU A C 1
ATOM 1127 O O . GLU A 1 143 ? -3.095 0.641 -27.184 1.00 56.81 143 GLU A O 1
ATOM 1132 N N . LEU A 1 144 ? -1.597 2.271 -26.842 1.00 71.75 144 LEU A N 1
ATOM 1133 C CA . LEU A 1 144 ? -0.683 1.493 -25.992 1.00 71.75 144 LEU A CA 1
ATOM 1134 C C . LEU A 1 144 ? -0.671 2.042 -24.564 1.00 71.75 144 LEU A C 1
ATOM 1136 O O . LEU A 1 144 ? -0.163 3.143 -24.331 1.00 71.75 144 LEU A O 1
ATOM 1140 N N . ASN A 1 145 ? -1.203 1.256 -23.620 1.00 78.88 145 ASN A N 1
ATOM 1141 C CA . ASN A 1 145 ? -1.228 1.608 -22.199 1.00 78.88 145 ASN A CA 1
ATOM 1142 C C . ASN A 1 145 ? 0.189 1.726 -21.600 1.00 78.88 145 ASN A C 1
ATOM 1144 O O . ASN A 1 145 ? 1.158 1.182 -22.135 1.00 78.88 145 ASN A O 1
ATOM 1148 N N . TRP A 1 146 ? 0.303 2.446 -20.479 1.00 88.31 146 TRP A N 1
ATOM 1149 C CA . TRP A 1 146 ? 1.592 2.719 -19.838 1.00 88.31 146 TRP A CA 1
ATOM 1150 C C . TRP A 1 146 ? 2.353 1.444 -19.458 1.00 88.31 146 TRP A C 1
ATOM 1152 O O . TRP A 1 146 ? 3.541 1.351 -19.741 1.00 88.31 146 TRP A O 1
ATOM 1162 N N . ARG A 1 147 ? 1.666 0.438 -18.902 1.00 87.06 147 ARG A N 1
ATOM 1163 C CA . ARG A 1 147 ? 2.290 -0.828 -18.491 1.00 87.06 147 ARG A CA 1
ATOM 1164 C C . ARG A 1 147 ? 3.091 -1.471 -19.627 1.00 87.06 147 ARG A C 1
ATOM 1166 O O . ARG A 1 147 ? 4.269 -1.739 -19.451 1.00 87.06 147 ARG A O 1
ATOM 1173 N N . LYS A 1 148 ? 2.500 -1.599 -20.821 1.00 88.56 148 LYS A N 1
ATOM 1174 C CA . LYS A 1 148 ? 3.206 -2.141 -21.994 1.00 88.56 148 LYS A CA 1
ATOM 1175 C C . LYS A 1 148 ? 4.411 -1.292 -22.403 1.00 88.56 148 LYS A C 1
ATOM 1177 O O . LYS A 1 148 ? 5.438 -1.833 -22.792 1.00 88.56 148 LYS A O 1
ATOM 1182 N N . ARG A 1 149 ? 4.304 0.040 -22.327 1.00 91.00 149 ARG A N 1
ATOM 1183 C CA . ARG A 1 149 ? 5.429 0.951 -22.619 1.00 91.00 149 ARG A CA 1
ATOM 1184 C C . ARG A 1 149 ? 6.563 0.793 -21.612 1.00 91.00 149 ARG A C 1
ATOM 1186 O O . ARG A 1 149 ? 7.725 0.816 -22.007 1.00 91.00 149 ARG A O 1
ATOM 1193 N N . TYR A 1 150 ? 6.225 0.611 -20.343 1.00 92.94 150 TYR A N 1
ATOM 1194 C CA . TYR A 1 150 ? 7.192 0.369 -19.285 1.00 92.94 150 TYR A CA 1
ATOM 1195 C C . TYR A 1 150 ? 7.887 -0.990 -19.450 1.00 92.94 150 TYR A C 1
ATOM 1197 O O . TYR A 1 150 ? 9.115 -1.043 -19.427 1.00 92.94 150 TYR A O 1
ATOM 1205 N N . ASP A 1 151 ? 7.132 -2.054 -19.743 1.00 92.56 151 ASP A N 1
ATOM 1206 C CA . ASP A 1 151 ? 7.679 -3.389 -20.030 1.00 92.56 151 ASP A CA 1
ATOM 1207 C C . ASP A 1 151 ? 8.625 -3.362 -21.248 1.00 92.56 151 ASP A C 1
ATOM 1209 O O . ASP A 1 151 ? 9.696 -3.973 -21.229 1.00 92.56 151 ASP A O 1
ATOM 1213 N N . MET A 1 152 ? 8.290 -2.576 -22.282 1.00 94.62 152 MET A N 1
ATOM 1214 C CA . MET A 1 152 ? 9.180 -2.325 -23.420 1.00 94.62 152 MET A CA 1
ATOM 1215 C C . MET A 1 152 ? 10.470 -1.599 -23.008 1.00 94.62 152 MET A C 1
ATOM 1217 O O . MET A 1 152 ? 11.564 -2.019 -23.374 1.00 94.62 152 MET A O 1
ATOM 1221 N N . ILE A 1 153 ? 10.384 -0.524 -22.223 1.00 96.38 153 ILE A N 1
ATOM 1222 C CA . ILE A 1 153 ? 11.577 0.181 -21.725 1.00 96.38 153 ILE A CA 1
ATOM 1223 C C . ILE A 1 153 ? 12.473 -0.780 -20.935 1.00 96.38 153 ILE A C 1
ATOM 1225 O O . ILE A 1 153 ? 13.679 -0.844 -21.182 1.00 96.38 153 ILE A O 1
ATOM 1229 N N . LYS A 1 154 ? 11.883 -1.563 -20.029 1.00 96.06 154 LYS A N 1
ATOM 1230 C CA . LYS A 1 154 ? 12.602 -2.522 -19.190 1.00 96.06 154 LYS A CA 1
ATOM 1231 C C . LYS A 1 154 ? 13.292 -3.599 -20.023 1.00 96.06 154 LYS A C 1
ATOM 1233 O O . LYS A 1 154 ? 14.491 -3.805 -19.864 1.00 96.06 154 LYS A O 1
ATOM 1238 N N . GLY A 1 155 ? 12.582 -4.214 -20.969 1.00 96.81 155 GLY A N 1
ATOM 1239 C CA . GLY A 1 155 ? 13.156 -5.239 -21.842 1.00 96.81 155 GLY A CA 1
ATOM 1240 C C . GLY A 1 155 ? 14.303 -4.717 -22.717 1.00 96.81 155 GLY A C 1
ATOM 1241 O O . GLY A 1 155 ? 15.311 -5.404 -22.879 1.00 96.81 155 GLY A O 1
ATOM 1242 N N . ILE A 1 156 ? 14.212 -3.481 -23.228 1.00 98.12 156 ILE A N 1
ATOM 1243 C CA . ILE A 1 156 ? 15.320 -2.849 -23.970 1.00 98.12 156 ILE A CA 1
ATOM 1244 C C . ILE A 1 156 ? 16.528 -2.640 -23.046 1.00 98.12 156 ILE A C 1
ATOM 1246 O O . ILE A 1 156 ? 17.655 -2.954 -23.432 1.00 98.12 156 ILE A O 1
ATOM 1250 N N . CYS A 1 157 ? 16.307 -2.147 -21.822 1.00 97.88 157 CYS A N 1
ATOM 1251 C CA . CYS A 1 157 ? 17.370 -1.965 -20.833 1.00 97.88 157 CYS A CA 1
ATOM 1252 C C . CYS A 1 157 ? 18.048 -3.294 -20.461 1.00 97.88 157 CYS A C 1
ATOM 1254 O O . CYS A 1 157 ? 19.276 -3.362 -20.426 1.00 97.88 157 CYS A O 1
ATOM 1256 N N . GLU A 1 158 ? 17.279 -4.358 -20.229 1.00 97.56 158 GLU A N 1
ATOM 1257 C CA . GLU A 1 158 ? 17.802 -5.698 -19.929 1.00 97.56 158 GLU A CA 1
ATOM 1258 C C . GLU A 1 158 ? 18.630 -6.254 -21.098 1.00 97.56 158 GLU A C 1
ATOM 1260 O O . GLU A 1 158 ? 19.764 -6.699 -20.904 1.00 97.56 158 GLU A O 1
ATOM 1265 N N . GLY A 1 159 ? 18.114 -6.158 -22.329 1.00 97.56 159 GLY A N 1
ATOM 1266 C CA . GLY A 1 159 ? 18.830 -6.586 -23.532 1.00 97.56 159 GLY A CA 1
ATOM 1267 C C . GLY A 1 159 ? 20.140 -5.827 -23.742 1.00 97.56 159 GLY A C 1
ATOM 1268 O O . GLY A 1 159 ? 21.182 -6.440 -23.974 1.00 97.56 159 GLY A O 1
ATOM 1269 N N . LEU A 1 160 ? 20.122 -4.499 -23.605 1.00 97.88 160 LEU A N 1
ATOM 1270 C CA . LEU A 1 160 ? 21.321 -3.680 -23.784 1.00 97.88 160 LEU A CA 1
ATOM 1271 C C . LEU A 1 160 ? 22.344 -3.900 -22.661 1.00 97.88 160 LEU A C 1
ATOM 1273 O O . LEU A 1 160 ? 23.548 -3.924 -22.920 1.00 97.88 160 LEU A O 1
ATOM 1277 N N . HIS A 1 161 ? 21.888 -4.111 -21.424 1.00 97.38 161 HIS A N 1
ATOM 1278 C CA . HIS A 1 161 ? 22.771 -4.475 -20.319 1.00 97.38 161 HIS A CA 1
ATOM 1279 C C . HIS A 1 161 ? 23.520 -5.775 -20.598 1.00 97.38 161 HIS A C 1
ATOM 1281 O O . HIS A 1 161 ? 24.739 -5.820 -20.423 1.00 97.38 161 HIS A O 1
ATOM 1287 N N . TYR A 1 162 ? 22.808 -6.793 -21.080 1.00 97.25 162 TYR A N 1
ATOM 1288 C CA . TYR A 1 162 ? 23.399 -8.073 -21.447 1.00 97.25 162 TYR A CA 1
ATOM 1289 C C . TYR A 1 162 ? 24.443 -7.923 -22.565 1.00 97.25 162 TYR A C 1
ATOM 1291 O O . TYR A 1 162 ? 25.518 -8.520 -22.488 1.00 97.25 162 TYR A O 1
ATOM 1299 N N . LEU A 1 163 ? 24.188 -7.080 -23.574 1.00 95.81 163 LEU A N 1
ATOM 1300 C CA . LEU A 1 163 ? 25.185 -6.777 -24.610 1.00 95.81 163 LEU A CA 1
ATOM 1301 C C . LEU A 1 163 ? 26.455 -6.162 -24.019 1.00 95.81 163 LEU A C 1
ATOM 1303 O O . LEU A 1 163 ? 27.559 -6.621 -24.312 1.00 95.81 163 LEU A O 1
ATOM 1307 N N . HIS A 1 164 ? 26.308 -5.170 -23.140 1.00 93.88 164 HIS A N 1
ATOM 1308 C CA . HIS A 1 164 ? 27.451 -4.512 -22.501 1.00 93.88 164 HIS A CA 1
ATOM 1309 C C . HIS A 1 164 ? 28.224 -5.458 -21.574 1.00 93.88 164 HIS A C 1
ATOM 1311 O O . HIS A 1 164 ? 29.447 -5.379 -21.540 1.00 93.88 164 HIS A O 1
ATOM 1317 N N . GLN A 1 165 ? 27.556 -6.388 -20.880 1.00 93.06 165 GLN A N 1
ATOM 1318 C CA . GLN A 1 165 ? 28.221 -7.442 -20.094 1.00 93.06 165 GLN A CA 1
ATOM 1319 C C . GLN A 1 165 ? 29.051 -8.396 -20.961 1.00 93.06 165 GLN A C 1
ATOM 1321 O O . GLN A 1 165 ? 30.082 -8.889 -20.515 1.00 93.06 165 GLN A O 1
ATOM 1326 N N . ASN A 1 166 ? 28.626 -8.625 -22.204 1.00 92.06 166 ASN A N 1
ATOM 1327 C CA . ASN A 1 166 ? 29.354 -9.431 -23.184 1.00 92.06 166 ASN A CA 1
ATOM 1328 C C . ASN A 1 166 ? 30.364 -8.609 -24.007 1.00 92.06 166 ASN A C 1
ATOM 1330 O O . ASN A 1 166 ? 30.875 -9.094 -25.020 1.00 92.06 166 ASN A O 1
ATOM 1334 N N . ASN A 1 167 ? 30.671 -7.377 -23.574 1.00 91.75 167 ASN A N 1
ATOM 1335 C CA . ASN A 1 167 ? 31.583 -6.445 -24.240 1.00 91.75 167 ASN A CA 1
ATOM 1336 C C . ASN A 1 167 ? 31.174 -6.137 -25.692 1.00 91.75 167 ASN A C 1
ATOM 1338 O O . ASN A 1 167 ? 32.023 -6.030 -26.578 1.00 91.75 167 ASN A O 1
ATOM 1342 N N . ILE A 1 168 ? 29.871 -6.012 -25.956 1.00 93.62 168 ILE A N 1
ATOM 1343 C CA . ILE A 1 168 ? 29.323 -5.693 -27.280 1.00 93.62 168 ILE A CA 1
ATOM 1344 C C . ILE A 1 168 ? 28.700 -4.302 -27.250 1.00 93.62 168 ILE A C 1
ATOM 1346 O O . ILE A 1 168 ? 27.785 -4.047 -26.472 1.00 93.62 168 ILE A O 1
ATOM 1350 N N . LEU A 1 169 ? 29.165 -3.416 -28.132 1.00 93.06 169 LEU A N 1
ATOM 1351 C CA . LEU A 1 169 ? 28.508 -2.139 -28.415 1.00 93.06 169 LEU A CA 1
ATOM 1352 C C . LEU A 1 169 ? 27.585 -2.288 -29.618 1.00 93.06 169 LEU A C 1
ATOM 1354 O O . LEU A 1 169 ? 28.029 -2.775 -30.660 1.00 93.06 169 LEU A O 1
ATOM 1358 N N . HIS A 1 170 ? 26.337 -1.840 -29.496 1.00 94.88 170 HIS A N 1
ATOM 1359 C CA . HIS A 1 170 ? 25.350 -1.968 -30.569 1.00 94.88 170 HIS A CA 1
ATOM 1360 C C . HIS A 1 170 ? 25.606 -0.965 -31.704 1.00 94.88 170 HIS A C 1
ATOM 1362 O O . HIS A 1 170 ? 25.615 -1.345 -32.875 1.00 94.88 170 HIS A O 1
ATOM 1368 N N . LEU A 1 171 ? 25.864 0.301 -31.353 1.00 91.94 171 LEU A N 1
ATOM 1369 C CA . LEU A 1 171 ? 26.196 1.452 -32.213 1.00 91.94 171 LEU A CA 1
ATOM 1370 C C . LEU A 1 171 ? 25.105 1.945 -33.179 1.00 91.94 171 LEU A C 1
ATOM 1372 O O . LEU A 1 171 ? 25.200 3.078 -33.648 1.00 91.94 171 LEU A O 1
ATOM 1376 N N . ASP A 1 172 ? 24.061 1.158 -33.436 1.00 91.94 172 ASP A N 1
ATOM 1377 C CA . ASP A 1 172 ? 22.905 1.574 -34.250 1.00 91.94 172 ASP A CA 1
ATOM 1378 C C . ASP A 1 172 ? 21.566 1.242 -33.577 1.00 91.94 172 ASP A C 1
ATOM 1380 O O . ASP A 1 172 ? 20.657 0.668 -34.173 1.00 91.94 172 ASP A O 1
ATOM 1384 N N . LEU A 1 173 ? 21.462 1.524 -32.275 1.00 95.38 173 LEU A N 1
ATOM 1385 C CA . LEU A 1 173 ? 20.231 1.269 -31.529 1.00 95.38 173 LEU A CA 1
ATOM 1386 C C . LEU A 1 173 ? 19.163 2.293 -31.941 1.00 95.38 173 LEU A C 1
ATOM 1388 O O . LEU A 1 173 ? 19.331 3.496 -31.748 1.00 95.38 173 LEU A O 1
ATOM 1392 N N . THR A 1 174 ? 18.062 1.813 -32.514 1.00 94.25 174 THR A N 1
ATOM 1393 C CA . THR A 1 174 ? 16.932 2.631 -32.976 1.00 94.25 174 THR A CA 1
ATOM 1394 C C . THR A 1 174 ? 15.617 1.891 -32.721 1.00 94.25 174 THR A C 1
ATOM 1396 O O . THR A 1 174 ? 15.641 0.666 -32.579 1.00 94.25 174 THR A O 1
ATOM 1399 N N . PRO A 1 175 ? 14.452 2.565 -32.733 1.00 93.81 175 PRO A N 1
ATOM 1400 C CA . PRO A 1 175 ? 13.164 1.871 -32.703 1.00 93.81 175 PRO A CA 1
ATOM 1401 C C . PRO A 1 175 ? 12.985 0.888 -33.871 1.00 93.81 175 PRO A C 1
ATOM 1403 O O . PRO A 1 175 ? 12.360 -0.157 -33.713 1.00 93.81 175 PRO A O 1
ATOM 1406 N N . GLY A 1 176 ? 13.592 1.187 -35.028 1.00 92.44 176 GLY A N 1
ATOM 1407 C CA . GLY A 1 176 ? 13.664 0.305 -36.200 1.00 92.44 176 GLY A CA 1
ATOM 1408 C C . GLY A 1 176 ? 14.310 -1.051 -35.900 1.00 92.44 176 GLY A C 1
ATOM 1409 O O . GLY A 1 176 ? 13.856 -2.083 -36.389 1.00 92.44 176 GLY A O 1
ATOM 1410 N N . ASN A 1 177 ? 15.321 -1.031 -35.031 1.00 95.12 177 ASN A N 1
ATOM 1411 C CA . ASN A 1 177 ? 16.157 -2.173 -34.660 1.00 95.12 177 ASN A CA 1
ATOM 1412 C C . ASN A 1 177 ? 15.722 -2.825 -33.332 1.00 95.12 177 ASN A C 1
ATOM 1414 O O . ASN A 1 177 ? 16.466 -3.602 -32.734 1.00 95.12 177 ASN A O 1
ATOM 1418 N N . ILE A 1 178 ? 14.505 -2.526 -32.868 1.00 97.31 178 ILE A N 1
ATOM 1419 C CA . ILE A 1 178 ? 13.844 -3.208 -31.753 1.00 97.31 178 ILE A CA 1
ATOM 1420 C C . ILE A 1 178 ? 12.587 -3.864 -32.317 1.00 97.31 178 ILE A C 1
ATOM 1422 O O . ILE A 1 178 ? 11.644 -3.175 -32.708 1.00 97.31 178 ILE A O 1
ATOM 1426 N N . LEU A 1 179 ? 12.583 -5.193 -32.395 1.00 96.31 179 LEU A N 1
ATOM 1427 C CA . LEU A 1 179 ? 11.435 -5.970 -32.857 1.00 96.31 179 LEU A CA 1
ATOM 1428 C C . LEU A 1 179 ? 10.572 -6.408 -31.674 1.00 96.31 179 LEU A C 1
ATOM 1430 O O . LEU A 1 179 ? 11.067 -6.528 -30.558 1.00 96.31 179 LEU A O 1
ATOM 1434 N N . LEU A 1 180 ? 9.286 -6.637 -31.920 1.00 95.75 180 LEU A N 1
ATOM 1435 C CA . LEU A 1 180 ? 8.312 -7.034 -30.909 1.00 95.75 180 LEU A CA 1
ATOM 1436 C C . LEU A 1 180 ? 7.809 -8.457 -31.181 1.00 95.75 180 LEU A C 1
ATOM 1438 O O . LEU A 1 180 ? 7.456 -8.800 -32.317 1.00 95.75 180 LEU A O 1
ATOM 1442 N N . ASP A 1 181 ? 7.787 -9.290 -30.144 1.00 93.19 181 ASP A N 1
ATOM 1443 C CA . ASP A 1 181 ? 7.232 -10.646 -30.215 1.00 93.19 181 ASP A CA 1
ATOM 1444 C C . ASP A 1 181 ? 5.699 -10.653 -30.075 1.00 93.19 181 ASP A C 1
ATOM 1446 O O . ASP A 1 181 ? 5.056 -9.601 -30.076 1.00 93.19 181 ASP A O 1
ATOM 1450 N N . GLU A 1 182 ? 5.084 -11.838 -30.006 1.00 90.44 182 GLU A N 1
ATOM 1451 C CA . GLU A 1 182 ? 3.621 -11.957 -29.910 1.00 90.44 182 GLU A CA 1
ATOM 1452 C C . GLU A 1 182 ? 3.030 -11.269 -28.669 1.00 90.44 182 GLU A C 1
ATOM 1454 O O . GLU A 1 182 ? 1.912 -10.746 -28.746 1.00 90.44 182 GLU A O 1
ATOM 1459 N N . ASP A 1 183 ? 3.798 -11.184 -27.580 1.00 89.44 183 ASP A N 1
ATOM 1460 C CA . ASP A 1 183 ? 3.402 -10.580 -26.306 1.00 89.44 183 ASP A CA 1
ATOM 1461 C C . ASP A 1 183 ? 3.730 -9.078 -26.222 1.00 89.44 183 ASP A C 1
ATOM 1463 O O . ASP A 1 183 ? 3.467 -8.440 -25.201 1.00 89.44 183 ASP A O 1
ATOM 1467 N N . MET A 1 184 ? 4.219 -8.478 -27.317 1.00 90.12 184 MET A N 1
ATOM 1468 C CA . MET A 1 184 ? 4.703 -7.090 -27.393 1.00 90.12 184 MET A CA 1
ATOM 1469 C C . MET A 1 184 ? 5.969 -6.832 -26.563 1.00 90.12 184 MET A C 1
ATOM 1471 O O . MET A 1 184 ? 6.235 -5.684 -26.192 1.00 90.12 184 MET A O 1
ATOM 1475 N N . MET A 1 185 ? 6.769 -7.864 -26.290 1.00 94.31 185 MET A N 1
ATOM 1476 C CA . MET A 1 185 ? 8.051 -7.710 -25.609 1.00 94.31 185 MET A CA 1
ATOM 1477 C C . MET A 1 185 ? 9.171 -7.386 -26.609 1.00 94.31 185 MET A C 1
ATOM 1479 O O . MET A 1 185 ? 9.197 -7.922 -27.721 1.00 94.31 185 MET A O 1
ATOM 1483 N N . PRO A 1 186 ? 10.106 -6.488 -26.249 1.00 97.19 186 PRO A N 1
ATOM 1484 C CA . PRO A 1 186 ? 11.131 -6.004 -27.161 1.00 97.19 186 PRO A CA 1
ATOM 1485 C C . PRO A 1 186 ? 12.309 -6.971 -27.275 1.00 97.19 186 PRO A C 1
ATOM 1487 O O . PRO A 1 186 ? 12.814 -7.486 -26.272 1.00 97.19 186 PRO A O 1
ATOM 1490 N N . LYS A 1 187 ? 12.815 -7.124 -28.499 1.00 98.06 187 LYS A N 1
ATOM 1491 C CA . LYS A 1 187 ? 14.056 -7.825 -28.821 1.00 98.06 187 LYS A CA 1
ATOM 1492 C C . LYS A 1 187 ? 14.955 -6.974 -29.721 1.00 98.06 187 LYS A C 1
ATOM 1494 O O . LYS A 1 187 ? 14.548 -6.554 -30.804 1.00 98.06 187 LYS A O 1
ATOM 1499 N N . ILE A 1 188 ? 16.186 -6.726 -29.277 1.00 98.19 188 ILE A N 1
ATOM 1500 C CA . ILE A 1 188 ? 17.195 -5.945 -30.011 1.00 98.19 188 ILE A CA 1
ATOM 1501 C C . ILE A 1 188 ? 17.722 -6.763 -31.198 1.00 98.19 188 ILE A C 1
ATOM 1503 O O . ILE A 1 188 ? 18.000 -7.958 -31.060 1.00 98.19 188 ILE A O 1
ATOM 1507 N N . THR A 1 189 ? 17.862 -6.129 -32.362 1.00 95.06 189 THR A N 1
ATOM 1508 C CA . THR A 1 189 ? 18.351 -6.750 -33.601 1.00 95.06 189 THR A CA 1
ATOM 1509 C C . THR A 1 189 ? 19.279 -5.824 -34.389 1.00 95.06 189 THR A C 1
ATOM 1511 O O . THR A 1 189 ? 19.473 -4.674 -34.026 1.00 95.06 189 THR A O 1
ATOM 1514 N N . ASP A 1 190 ?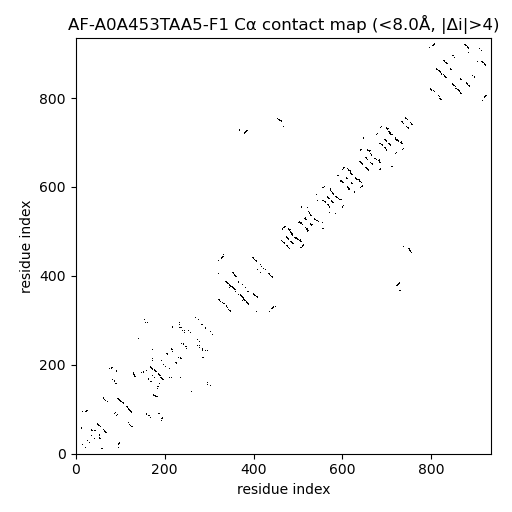 19.783 -6.329 -35.515 1.00 90.31 190 ASP A N 1
ATOM 1515 C CA . ASP A 1 190 ? 20.644 -5.638 -36.481 1.00 90.31 190 ASP A CA 1
ATOM 1516 C C . ASP A 1 190 ? 22.035 -5.253 -35.950 1.00 90.31 190 ASP A C 1
ATOM 1518 O O . ASP A 1 190 ? 22.382 -4.091 -35.744 1.00 90.31 190 ASP A O 1
ATOM 1522 N N . PHE A 1 191 ? 22.885 -6.272 -35.812 1.00 91.19 191 PHE A N 1
ATOM 1523 C CA . PHE A 1 191 ? 24.248 -6.149 -35.290 1.00 91.19 191 PHE A CA 1
ATOM 1524 C C . PHE A 1 191 ? 25.277 -5.751 -36.366 1.00 91.19 191 PHE A C 1
ATOM 1526 O O . PHE A 1 191 ? 26.485 -5.841 -36.146 1.00 91.19 191 PHE A O 1
ATOM 1533 N N . GLY A 1 192 ? 24.828 -5.298 -37.543 1.00 85.44 192 GLY A N 1
ATOM 1534 C CA . GLY A 1 192 ? 25.690 -5.018 -38.701 1.00 85.44 192 GLY A CA 1
ATOM 1535 C C . GLY A 1 192 ? 26.719 -3.899 -38.489 1.00 85.44 192 GLY A C 1
ATOM 1536 O O . GLY A 1 192 ? 27.710 -3.820 -39.218 1.00 85.44 192 GLY A O 1
ATOM 1537 N N . LEU A 1 193 ? 26.499 -3.034 -37.495 1.00 86.88 193 LEU A N 1
ATOM 1538 C CA . LEU A 1 193 ? 27.437 -1.987 -37.072 1.00 86.88 193 LEU A CA 1
ATOM 1539 C C . LEU A 1 193 ? 28.048 -2.248 -35.690 1.00 86.88 193 LEU A C 1
ATOM 1541 O O . LEU A 1 193 ? 28.902 -1.473 -35.253 1.00 86.88 193 LEU A O 1
ATOM 1545 N N . SER A 1 194 ? 27.635 -3.325 -35.019 1.00 91.75 194 SER A N 1
ATOM 1546 C CA . SER A 1 194 ? 28.061 -3.640 -33.662 1.00 91.75 194 SER A CA 1
ATOM 1547 C C . SER A 1 194 ? 29.533 -4.028 -33.595 1.00 91.75 194 SER A C 1
ATOM 1549 O O . SER A 1 194 ? 30.142 -4.465 -34.574 1.00 91.75 194 SER A O 1
ATOM 1551 N N . ARG A 1 195 ? 30.134 -3.851 -32.417 1.00 89.25 195 ARG A N 1
ATOM 1552 C CA . ARG A 1 195 ? 31.544 -4.180 -32.182 1.00 89.25 195 ARG A CA 1
ATOM 1553 C C . ARG A 1 195 ? 31.716 -4.955 -30.893 1.00 89.25 195 ARG A C 1
ATOM 1555 O O . ARG A 1 195 ? 31.245 -4.530 -29.845 1.00 89.25 195 ARG A O 1
ATOM 1562 N N . CYS A 1 196 ? 32.454 -6.050 -30.995 1.00 88.38 196 CYS A N 1
ATOM 1563 C CA . CYS A 1 196 ? 32.875 -6.878 -29.881 1.00 88.38 196 CYS A CA 1
ATOM 1564 C C . CYS A 1 196 ? 34.252 -6.406 -29.385 1.00 88.38 196 CYS A C 1
ATOM 1566 O O . CYS A 1 196 ? 35.199 -6.358 -30.170 1.00 88.38 196 CYS A O 1
ATOM 1568 N N . PHE A 1 197 ? 34.371 -6.059 -28.107 1.00 84.81 197 PHE A N 1
ATOM 1569 C CA . PHE A 1 197 ? 35.622 -5.640 -27.468 1.00 84.81 197 PHE A CA 1
ATOM 1570 C C . PHE A 1 197 ? 36.304 -6.816 -26.751 1.00 84.81 197 PHE A C 1
ATOM 1572 O O . PHE A 1 197 ? 35.663 -7.810 -26.397 1.00 84.81 197 PHE A O 1
ATOM 1579 N N . GLU A 1 198 ? 37.624 -6.717 -26.581 1.00 79.00 198 GLU A N 1
ATOM 1580 C CA . GLU A 1 198 ? 38.403 -7.627 -25.725 1.00 79.00 198 GLU A CA 1
ATOM 1581 C C . GLU A 1 198 ? 38.164 -7.304 -24.236 1.00 79.00 198 GLU A C 1
ATOM 1583 O O . GLU A 1 198 ? 37.752 -6.191 -23.918 1.00 79.00 198 GLU A O 1
ATOM 1588 N N . GLU A 1 199 ? 38.420 -8.248 -23.319 1.00 70.69 199 GLU A N 1
ATOM 1589 C CA . GLU A 1 199 ? 38.051 -8.131 -21.889 1.00 70.69 199 GLU A CA 1
ATOM 1590 C C . GLU A 1 199 ? 38.569 -6.853 -21.197 1.00 70.69 199 GLU A C 1
ATOM 1592 O O . GLU A 1 199 ? 37.878 -6.298 -20.346 1.00 70.69 199 GLU A O 1
ATOM 1597 N N . ASP A 1 200 ? 39.731 -6.336 -21.608 1.00 74.88 200 ASP A N 1
ATOM 1598 C CA . ASP A 1 200 ? 40.352 -5.139 -21.019 1.00 74.88 200 ASP A CA 1
ATOM 1599 C C . ASP A 1 200 ? 40.026 -3.831 -21.773 1.00 74.88 200 ASP A C 1
ATOM 1601 O O . ASP A 1 200 ? 40.456 -2.739 -21.380 1.00 74.88 200 ASP A O 1
ATOM 1605 N N . GLN A 1 201 ? 39.295 -3.905 -22.889 1.00 77.81 201 GLN A N 1
ATOM 1606 C CA . GLN A 1 201 ? 39.002 -2.747 -23.733 1.00 77.81 201 GLN A CA 1
ATOM 1607 C C . GLN A 1 201 ? 37.729 -2.031 -23.272 1.00 77.81 201 GLN A C 1
ATOM 1609 O O . GLN A 1 201 ? 36.615 -2.507 -23.452 1.00 77.81 201 GLN A O 1
ATOM 1614 N N . THR A 1 202 ? 37.888 -0.816 -22.745 1.00 70.69 202 THR A N 1
ATOM 1615 C CA . THR A 1 202 ? 36.765 0.048 -22.320 1.00 70.69 202 THR A CA 1
ATOM 1616 C C . THR A 1 202 ? 36.308 1.036 -23.399 1.00 70.69 202 THR A C 1
ATOM 1618 O O . THR A 1 202 ? 35.285 1.707 -23.246 1.00 70.69 202 THR A O 1
ATOM 1621 N N . GLY A 1 203 ? 37.051 1.132 -24.505 1.00 80.69 203 GLY A N 1
ATOM 1622 C CA . GLY A 1 203 ? 36.723 1.997 -25.628 1.00 80.69 203 GLY A CA 1
ATOM 1623 C C . GLY A 1 203 ? 37.660 1.829 -26.821 1.00 80.69 203 GLY A C 1
ATOM 1624 O O . GLY A 1 203 ? 38.789 1.362 -26.679 1.00 80.69 203 GLY A O 1
ATOM 1625 N N . VAL A 1 204 ? 37.203 2.246 -28.005 1.00 83.62 204 VAL A N 1
ATOM 1626 C CA . VAL A 1 204 ? 37.986 2.203 -29.252 1.00 83.62 204 VAL A CA 1
ATOM 1627 C C . VAL A 1 204 ? 38.011 3.576 -29.913 1.00 83.62 204 VAL A C 1
ATOM 1629 O O . VAL A 1 204 ? 36.968 4.189 -30.142 1.00 83.62 204 VAL A O 1
ATOM 1632 N N . ILE A 1 205 ? 39.210 4.041 -30.274 1.00 82.69 205 ILE A N 1
ATOM 1633 C CA . ILE A 1 205 ? 39.389 5.276 -31.043 1.00 82.69 205 ILE A CA 1
ATOM 1634 C C . ILE A 1 205 ? 39.140 4.982 -32.523 1.00 82.69 205 ILE A C 1
ATOM 1636 O O . ILE A 1 205 ? 39.761 4.096 -33.111 1.00 82.69 205 ILE A O 1
ATOM 1640 N N . THR A 1 206 ? 38.253 5.746 -33.154 1.00 81.75 206 THR A N 1
ATOM 1641 C CA . THR A 1 206 ? 37.980 5.644 -34.588 1.00 81.75 206 THR A CA 1
ATOM 1642 C C . THR A 1 206 ? 37.865 7.017 -35.247 1.00 81.75 206 THR A C 1
ATOM 1644 O O . THR A 1 206 ? 37.635 8.032 -34.592 1.00 81.75 206 THR A O 1
ATOM 1647 N N . LYS A 1 207 ? 38.065 7.048 -36.569 1.00 74.06 207 LYS A N 1
ATOM 1648 C CA . LYS A 1 207 ? 37.952 8.265 -37.391 1.00 74.06 207 LYS A CA 1
ATOM 1649 C C . LYS A 1 207 ? 36.590 8.401 -38.069 1.00 74.06 207 LYS A C 1
ATOM 1651 O O . LYS A 1 207 ? 36.231 9.505 -38.451 1.00 74.06 207 LYS A O 1
ATOM 1656 N N . ASN A 1 208 ? 35.858 7.294 -38.214 1.00 75.56 208 ASN A N 1
ATOM 1657 C CA . ASN A 1 208 ? 34.560 7.239 -38.876 1.00 75.56 208 ASN A CA 1
ATOM 1658 C C . ASN A 1 208 ? 33.586 6.428 -38.013 1.00 75.56 208 ASN A C 1
ATOM 1660 O O . ASN A 1 208 ? 33.919 5.326 -37.574 1.00 75.56 208 ASN A O 1
ATOM 1664 N N . VAL A 1 209 ? 32.376 6.950 -37.827 1.00 79.81 209 VAL A N 1
ATOM 1665 C CA . VAL A 1 209 ? 31.256 6.248 -37.188 1.00 79.81 209 VAL A CA 1
ATOM 1666 C C . VAL A 1 209 ? 30.086 6.227 -38.161 1.00 79.81 209 VAL A C 1
ATOM 1668 O O . VAL A 1 209 ? 29.798 7.230 -38.813 1.00 79.81 209 VAL A O 1
ATOM 1671 N N . ALA A 1 210 ? 29.446 5.069 -38.279 1.00 80.31 210 ALA A N 1
ATOM 1672 C CA . ALA A 1 210 ? 28.201 4.888 -39.009 1.00 80.31 210 ALA A CA 1
ATOM 1673 C C . ALA A 1 210 ? 27.073 4.656 -37.998 1.00 80.31 210 ALA A C 1
ATOM 1675 O O . ALA A 1 210 ? 27.317 4.083 -36.941 1.00 80.31 210 ALA A O 1
ATOM 1676 N N . GLY A 1 211 ? 25.869 5.114 -38.327 1.00 84.62 211 GLY A N 1
ATOM 1677 C CA . GLY A 1 211 ? 24.667 4.912 -37.525 1.00 84.62 211 GLY A CA 1
ATOM 1678 C C . GLY A 1 211 ? 23.543 5.841 -37.971 1.00 84.62 211 GLY A C 1
ATOM 1679 O O . GLY A 1 211 ? 23.715 6.675 -38.872 1.00 84.62 211 GLY A O 1
ATOM 1680 N N . THR A 1 212 ? 22.384 5.698 -37.347 1.00 86.94 212 THR A N 1
ATOM 1681 C CA . THR A 1 212 ? 21.171 6.410 -37.750 1.00 86.94 212 THR A CA 1
ATOM 1682 C C . THR A 1 212 ? 21.111 7.838 -37.195 1.00 86.94 212 THR A C 1
ATOM 1684 O O . THR A 1 212 ? 21.203 8.096 -35.991 1.00 86.94 212 THR A O 1
ATOM 1687 N N . ARG A 1 213 ? 20.922 8.818 -38.090 1.00 84.06 213 ARG A N 1
ATOM 1688 C CA . ARG A 1 213 ? 20.825 10.242 -37.728 1.00 84.06 213 ARG A CA 1
ATOM 1689 C C . ARG A 1 213 ? 19.611 10.489 -36.825 1.00 84.06 213 ARG A C 1
ATOM 1691 O O . ARG A 1 213 ? 18.496 10.155 -37.201 1.00 84.06 213 ARG A O 1
ATOM 1698 N N . GLY A 1 214 ? 19.837 11.133 -35.680 1.00 86.62 214 GLY A N 1
ATOM 1699 C CA . GLY A 1 214 ? 18.820 11.369 -34.645 1.00 86.62 214 GLY A CA 1
ATOM 1700 C C . GLY A 1 214 ? 19.068 10.558 -33.371 1.00 86.62 214 GLY A C 1
ATOM 1701 O O . GLY A 1 214 ? 18.776 11.054 -32.292 1.00 86.62 214 GLY A O 1
ATOM 1702 N N . TYR A 1 215 ? 19.704 9.389 -33.500 1.00 92.31 215 TYR A N 1
ATOM 1703 C CA . TYR A 1 215 ? 20.079 8.519 -32.377 1.00 92.31 215 TYR A CA 1
ATOM 1704 C C . TYR A 1 215 ? 21.596 8.519 -32.117 1.00 92.31 215 TYR A C 1
ATOM 1706 O O . TYR A 1 215 ? 22.043 8.141 -31.043 1.00 92.31 215 TYR A O 1
ATOM 1714 N N . LEU A 1 216 ? 22.403 9.007 -33.069 1.00 91.19 216 LEU A N 1
ATOM 1715 C CA . LEU A 1 216 ? 23.850 9.166 -32.902 1.00 91.19 216 LEU A CA 1
ATOM 1716 C C . LEU A 1 216 ? 24.218 10.180 -31.806 1.00 91.19 216 LEU A C 1
ATOM 1718 O O . LEU A 1 216 ? 23.812 11.344 -31.861 1.00 91.19 216 LEU A O 1
ATOM 1722 N N . ALA A 1 217 ? 25.079 9.748 -30.883 1.00 92.12 217 ALA A N 1
ATOM 1723 C CA . ALA A 1 217 ? 25.601 10.578 -29.805 1.00 92.12 217 ALA A CA 1
ATOM 1724 C C . ALA A 1 217 ? 26.435 11.774 -30.334 1.00 92.12 217 ALA A C 1
ATOM 1726 O O . ALA A 1 217 ? 27.180 11.611 -31.308 1.00 92.12 217 ALA A O 1
ATOM 1727 N N . PRO A 1 218 ? 26.355 12.978 -29.726 1.00 91.06 218 PRO A N 1
ATOM 1728 C CA . PRO A 1 218 ? 26.971 14.205 -30.250 1.00 91.06 218 PRO A CA 1
ATOM 1729 C C . PRO A 1 218 ? 28.488 14.128 -30.453 1.00 91.06 218 PRO A C 1
ATOM 1731 O O . PRO A 1 218 ? 29.037 14.766 -31.351 1.00 91.06 218 PRO A O 1
ATOM 1734 N N . GLU A 1 219 ? 29.179 13.324 -29.653 1.00 89.75 219 GLU A N 1
ATOM 1735 C CA . GLU A 1 219 ? 30.621 13.114 -29.739 1.00 89.75 219 GLU A CA 1
ATOM 1736 C C . GLU A 1 219 ? 31.070 12.406 -31.034 1.00 89.75 219 GLU A C 1
ATOM 1738 O O . GLU A 1 219 ? 32.264 12.390 -31.330 1.00 89.75 219 GLU A O 1
ATOM 1743 N N . CYS A 1 220 ? 30.147 11.890 -31.860 1.00 87.25 220 CYS A N 1
ATOM 1744 C CA . CYS A 1 220 ? 30.466 11.367 -33.196 1.00 87.25 220 CYS A CA 1
ATOM 1745 C C . CYS A 1 220 ? 31.013 12.435 -34.162 1.00 87.25 220 CYS A C 1
ATOM 1747 O O . CYS A 1 220 ? 31.628 12.089 -35.168 1.00 87.25 220 CYS A O 1
ATOM 1749 N N . TYR A 1 221 ? 30.828 13.725 -33.857 1.00 82.88 221 TYR A N 1
ATOM 1750 C CA . TYR A 1 221 ? 31.352 14.842 -34.651 1.00 82.88 221 TYR A CA 1
ATOM 1751 C C . TYR A 1 221 ? 32.715 15.358 -34.157 1.00 82.88 221 TYR A C 1
ATOM 1753 O O . TYR A 1 221 ? 33.238 16.342 -34.691 1.00 82.88 221 TYR A O 1
ATOM 1761 N N . ASN A 1 222 ? 33.307 14.717 -33.144 1.00 84.81 222 ASN A N 1
ATOM 1762 C CA . ASN A 1 222 ? 34.630 15.078 -32.643 1.00 84.81 222 ASN A CA 1
ATOM 1763 C C . ASN A 1 222 ? 35.735 14.693 -33.639 1.00 84.81 222 ASN A C 1
ATOM 1765 O O . ASN A 1 222 ? 35.599 13.766 -34.432 1.00 84.81 222 ASN A O 1
ATOM 1769 N N . LYS A 1 223 ? 36.875 15.399 -33.575 1.00 78.44 223 LYS A N 1
ATOM 1770 C CA . LYS A 1 223 ? 38.046 15.109 -34.429 1.00 78.44 223 LYS A CA 1
ATOM 1771 C C . LYS A 1 223 ? 38.636 13.716 -34.179 1.00 78.44 223 LYS A C 1
ATOM 1773 O O . LYS A 1 223 ? 39.155 13.106 -35.108 1.00 78.44 223 LYS A O 1
ATOM 1778 N N . GLU A 1 224 ? 38.565 13.248 -32.937 1.00 81.19 224 GLU A N 1
ATOM 1779 C CA . GLU A 1 224 ? 38.871 11.879 -32.528 1.00 81.19 224 GLU A CA 1
ATOM 1780 C C . GLU A 1 224 ? 37.641 11.332 -31.809 1.00 81.19 224 GLU A C 1
ATOM 1782 O O . GLU A 1 224 ? 37.161 11.944 -30.851 1.00 81.19 224 GLU A O 1
ATOM 1787 N N . ILE A 1 225 ? 37.105 10.213 -32.298 1.00 85.06 225 ILE A N 1
ATOM 1788 C CA . ILE A 1 225 ? 35.880 9.624 -31.762 1.00 85.06 225 ILE A CA 1
ATOM 1789 C C . ILE A 1 225 ? 36.268 8.445 -30.881 1.00 85.06 225 ILE A C 1
ATOM 1791 O O . ILE A 1 225 ? 36.904 7.504 -31.353 1.00 85.06 225 ILE A O 1
ATOM 1795 N N . ILE A 1 226 ? 35.879 8.495 -29.609 1.00 86.31 226 ILE A N 1
ATOM 1796 C CA . ILE A 1 226 ? 36.110 7.417 -28.646 1.00 86.31 226 ILE A CA 1
ATOM 1797 C C . ILE A 1 226 ? 34.785 6.690 -28.443 1.00 86.31 226 ILE A C 1
ATOM 1799 O O . ILE A 1 226 ? 33.893 7.196 -27.766 1.00 86.31 226 ILE A O 1
ATOM 1803 N N . LEU A 1 227 ? 34.649 5.513 -29.049 1.00 87.56 227 LEU A N 1
ATOM 1804 C CA . LEU A 1 227 ? 33.468 4.672 -28.887 1.00 87.56 227 LEU A CA 1
ATOM 1805 C C . LEU A 1 227 ? 33.522 3.965 -27.537 1.00 87.56 227 LEU A C 1
ATOM 1807 O O . LEU A 1 227 ? 34.490 3.267 -27.252 1.00 87.56 227 LEU A O 1
ATOM 1811 N N . THR A 1 228 ? 32.474 4.133 -26.739 1.00 91.25 228 THR A N 1
ATOM 1812 C CA . THR A 1 228 ? 32.265 3.478 -25.439 1.00 91.25 228 THR A CA 1
ATOM 1813 C C . THR A 1 228 ? 30.791 3.095 -25.316 1.00 91.25 228 THR A C 1
ATOM 1815 O O . THR A 1 228 ? 29.971 3.531 -26.129 1.00 91.25 228 THR A O 1
ATOM 1818 N N . HIS A 1 229 ? 30.414 2.365 -24.265 1.00 91.62 229 HIS A N 1
ATOM 1819 C CA . HIS A 1 229 ? 29.009 2.045 -23.964 1.00 91.62 229 HIS A CA 1
ATOM 1820 C C . HIS A 1 229 ? 28.106 3.280 -23.845 1.00 91.62 229 HIS A C 1
ATOM 1822 O O . HIS A 1 229 ? 26.899 3.187 -24.058 1.00 91.62 229 HIS A O 1
ATOM 1828 N N . LYS A 1 230 ? 28.679 4.465 -23.586 1.00 94.25 230 LYS A N 1
ATOM 1829 C CA . LYS A 1 230 ? 27.956 5.746 -23.528 1.00 94.25 230 LYS A CA 1
ATOM 1830 C C . LYS A 1 230 ? 27.286 6.140 -24.848 1.00 94.25 230 LYS A C 1
ATOM 1832 O O . LYS A 1 230 ? 26.336 6.922 -24.803 1.00 94.25 230 LYS A O 1
ATOM 1837 N N . PHE A 1 231 ? 27.753 5.631 -25.992 1.00 93.38 231 PHE A N 1
ATOM 1838 C CA . PHE A 1 231 ? 27.102 5.846 -27.292 1.00 93.38 231 PHE A CA 1
ATOM 1839 C C . PHE A 1 231 ? 25.730 5.170 -27.352 1.00 93.38 231 PHE A C 1
ATOM 1841 O O . PHE A 1 231 ? 24.744 5.791 -27.757 1.00 93.38 231 PHE A O 1
ATOM 1848 N N . ASP A 1 232 ? 25.657 3.921 -26.892 1.00 95.50 232 ASP A N 1
ATOM 1849 C CA . ASP A 1 232 ? 24.398 3.182 -26.839 1.00 95.50 232 ASP A CA 1
ATOM 1850 C C . ASP A 1 232 ? 23.460 3.777 -25.785 1.00 95.50 232 ASP A C 1
ATOM 1852 O O . ASP A 1 232 ? 22.261 3.864 -26.030 1.00 95.50 232 ASP A O 1
ATOM 1856 N N . LEU A 1 233 ? 23.996 4.268 -24.654 1.00 96.81 233 LEU A N 1
ATOM 1857 C CA . LEU A 1 233 ? 23.190 4.975 -23.650 1.00 96.81 233 LEU A CA 1
ATOM 1858 C C . LEU A 1 233 ? 22.510 6.213 -24.235 1.00 96.81 233 LEU A C 1
ATOM 1860 O O . LEU A 1 233 ? 21.333 6.431 -23.977 1.00 96.81 233 LEU A O 1
ATOM 1864 N N . TYR A 1 234 ? 23.213 7.008 -25.048 1.00 96.00 234 TYR A N 1
ATOM 1865 C CA . TYR A 1 234 ? 22.592 8.162 -25.701 1.00 96.00 234 TYR A CA 1
ATOM 1866 C C . TYR A 1 234 ? 21.425 7.737 -26.597 1.00 96.00 234 TYR A C 1
ATOM 1868 O O . TYR A 1 234 ? 20.333 8.295 -26.498 1.00 96.00 234 TYR A O 1
ATOM 1876 N N . SER A 1 235 ? 21.642 6.703 -27.415 1.00 95.94 235 SER A N 1
ATOM 1877 C CA . SER A 1 235 ? 20.613 6.144 -28.299 1.00 95.94 235 SER A CA 1
ATOM 1878 C C . SER A 1 235 ? 19.405 5.631 -27.500 1.00 95.94 235 SER A C 1
ATOM 1880 O O . SER A 1 235 ? 18.264 5.945 -27.840 1.00 95.94 235 SER A O 1
ATOM 1882 N N . LEU A 1 236 ? 19.649 4.921 -26.389 1.00 97.38 236 LEU A N 1
ATOM 1883 C CA . LEU A 1 236 ? 18.625 4.466 -25.444 1.00 97.38 236 LEU A CA 1
ATOM 1884 C C . LEU A 1 236 ? 17.820 5.640 -24.878 1.00 97.38 236 LEU A C 1
ATOM 1886 O O . LEU A 1 236 ? 16.594 5.578 -24.855 1.00 97.38 236 LEU A O 1
ATOM 1890 N N . GLY A 1 237 ? 18.486 6.718 -24.458 1.00 95.88 237 GLY A N 1
ATOM 1891 C CA . GLY A 1 237 ? 17.826 7.901 -23.908 1.00 95.88 237 GLY A CA 1
ATOM 1892 C C . GLY A 1 237 ? 16.851 8.545 -24.892 1.00 95.88 237 GLY A C 1
ATOM 1893 O O . GLY A 1 237 ? 15.723 8.871 -24.518 1.00 95.88 237 GLY A O 1
ATOM 1894 N N . VAL A 1 238 ? 17.247 8.652 -26.167 1.00 94.75 238 VAL A N 1
ATOM 1895 C CA . VAL A 1 238 ? 16.360 9.133 -27.239 1.00 94.75 238 VAL A CA 1
ATOM 1896 C C . VAL A 1 238 ? 15.151 8.207 -27.388 1.00 94.75 238 VAL A C 1
ATOM 1898 O O . VAL A 1 238 ? 14.020 8.685 -27.373 1.00 94.75 238 VAL A O 1
ATOM 1901 N N . ILE A 1 239 ? 15.362 6.889 -27.456 1.00 95.19 239 ILE A N 1
ATOM 1902 C CA . ILE A 1 239 ? 14.278 5.899 -27.591 1.00 95.19 239 ILE A CA 1
ATOM 1903 C C . ILE A 1 239 ? 13.314 5.961 -26.401 1.00 95.19 239 ILE A C 1
ATOM 1905 O O . ILE A 1 239 ? 12.101 5.974 -26.597 1.00 95.19 239 ILE A O 1
ATOM 1909 N N . MET A 1 240 ? 13.823 6.054 -25.170 1.00 95.12 240 MET A N 1
ATOM 1910 C CA . MET A 1 240 ? 12.995 6.177 -23.966 1.00 95.12 240 MET A CA 1
ATOM 1911 C C . MET A 1 240 ? 12.119 7.431 -24.014 1.00 95.12 240 MET A C 1
ATOM 1913 O O . MET A 1 240 ? 10.924 7.355 -23.731 1.00 95.12 240 MET A O 1
ATOM 1917 N N . ILE A 1 241 ? 12.677 8.576 -24.420 1.00 92.56 241 ILE A N 1
ATOM 1918 C CA . ILE A 1 241 ? 11.916 9.823 -24.586 1.00 92.56 241 ILE A CA 1
ATOM 1919 C C . ILE A 1 241 ? 10.841 9.670 -25.670 1.00 92.56 241 ILE A C 1
ATOM 1921 O O . ILE A 1 241 ? 9.713 10.137 -25.492 1.00 92.56 241 ILE A O 1
ATOM 1925 N N . GLU A 1 242 ? 11.144 8.997 -26.777 1.00 91.81 242 GLU A N 1
ATOM 1926 C CA . GLU A 1 242 ? 10.175 8.743 -27.846 1.00 91.81 242 GLU A CA 1
ATOM 1927 C C . GLU A 1 242 ? 9.036 7.821 -27.381 1.00 91.81 242 GLU A C 1
ATOM 1929 O O . GLU A 1 242 ? 7.870 8.143 -27.613 1.00 91.81 242 GLU A O 1
ATOM 1934 N N . ILE A 1 243 ? 9.331 6.751 -26.631 1.00 91.81 243 ILE A N 1
ATOM 1935 C CA . ILE A 1 243 ? 8.317 5.875 -26.013 1.00 91.81 243 ILE A CA 1
ATOM 1936 C C . ILE A 1 243 ? 7.443 6.659 -25.022 1.00 91.81 243 ILE A C 1
ATOM 1938 O O . ILE A 1 243 ? 6.221 6.489 -25.006 1.00 91.81 243 ILE A O 1
ATOM 1942 N N . LEU A 1 244 ? 8.039 7.538 -24.212 1.00 90.62 244 LEU A N 1
ATOM 1943 C CA . LEU A 1 244 ? 7.330 8.348 -23.214 1.00 90.62 244 LEU A CA 1
ATOM 1944 C C . LEU A 1 244 ? 6.421 9.408 -23.836 1.00 90.62 244 LEU A C 1
ATOM 1946 O O . LEU A 1 244 ? 5.383 9.737 -23.268 1.00 90.62 244 LEU A O 1
ATOM 1950 N N . THR A 1 245 ? 6.819 9.985 -24.966 1.00 86.88 245 THR A N 1
ATOM 1951 C CA . THR A 1 245 ? 6.146 11.160 -25.546 1.00 86.88 245 THR A CA 1
ATOM 1952 C C . THR A 1 245 ? 5.277 10.827 -26.752 1.00 86.88 245 THR A C 1
ATOM 1954 O O . THR A 1 245 ? 4.426 11.634 -27.131 1.00 86.88 245 THR A O 1
ATOM 1957 N N . GLY A 1 246 ? 5.508 9.671 -27.376 1.00 85.19 246 GLY A N 1
ATOM 1958 C CA . GLY A 1 246 ? 4.927 9.293 -28.660 1.00 85.19 246 GLY A CA 1
ATOM 1959 C C . GLY A 1 246 ? 5.379 10.180 -29.827 1.00 85.19 246 GLY A C 1
ATOM 1960 O O . GLY A 1 246 ? 4.702 10.265 -30.852 1.00 85.19 246 GLY A O 1
ATOM 1961 N N . LYS A 1 247 ? 6.474 10.940 -29.667 1.00 81.69 247 LYS A N 1
ATOM 1962 C CA . LYS A 1 247 ? 6.936 11.924 -30.654 1.00 81.69 247 LYS A CA 1
ATOM 1963 C C . LYS A 1 247 ? 8.426 11.785 -30.927 1.00 81.69 247 LYS A C 1
ATOM 1965 O O . LYS A 1 247 ? 9.240 11.889 -30.016 1.00 81.69 247 LYS A O 1
ATOM 1970 N N . LYS A 1 248 ? 8.777 11.673 -32.210 1.00 81.12 248 LYS A N 1
ATOM 1971 C CA . LYS A 1 248 ? 10.173 11.616 -32.657 1.00 81.12 248 LYS A CA 1
ATOM 1972 C C . LYS A 1 248 ? 10.894 12.955 -32.485 1.00 81.12 248 LYS A C 1
ATOM 1974 O O . LYS A 1 248 ? 10.319 14.010 -32.765 1.00 81.12 248 LYS A O 1
ATOM 1979 N N . GLY A 1 249 ? 12.157 12.911 -32.056 1.00 69.38 249 GLY A N 1
ATOM 1980 C CA . GLY A 1 249 ? 13.060 14.075 -32.018 1.00 69.38 249 GLY A CA 1
ATOM 1981 C C . GLY A 1 249 ? 12.650 15.232 -31.090 1.00 69.38 249 GLY A C 1
ATOM 1982 O O . GLY A 1 249 ? 12.967 16.387 -31.382 1.00 69.38 249 GLY A O 1
ATOM 1983 N N . CYS A 1 250 ? 11.929 14.962 -29.998 1.00 64.12 250 CYS A N 1
ATOM 1984 C CA . CYS A 1 250 ? 11.463 15.998 -29.070 1.00 64.12 250 CYS A CA 1
ATOM 1985 C C . CYS A 1 250 ? 12.464 16.283 -27.942 1.00 64.12 250 CYS A C 1
ATOM 1987 O O . CYS A 1 250 ? 12.846 15.384 -27.200 1.00 64.12 250 CYS A O 1
ATOM 1989 N N . GLN A 1 251 ? 12.811 17.559 -27.745 1.00 67.06 251 GLN A N 1
ATOM 1990 C CA . GLN A 1 251 ? 13.401 18.015 -26.484 1.00 67.06 251 GLN A CA 1
ATOM 1991 C C . GLN A 1 251 ? 12.291 18.204 -25.452 1.00 67.06 251 GLN A C 1
ATOM 1993 O O . GLN A 1 251 ? 11.321 18.924 -25.703 1.00 67.06 251 GLN A O 1
ATOM 1998 N N . VAL A 1 252 ? 12.424 17.559 -24.297 1.00 72.75 252 VAL A N 1
ATOM 1999 C CA . VAL A 1 252 ? 11.385 17.547 -23.265 1.00 72.75 252 VAL A CA 1
ATOM 2000 C C . VAL A 1 252 ? 11.973 17.776 -21.882 1.00 72.75 252 VAL A C 1
ATOM 2002 O O . VAL A 1 252 ? 13.106 17.396 -21.611 1.00 72.75 252 VAL A O 1
ATOM 2005 N N . THR A 1 253 ? 11.188 18.408 -21.012 1.00 78.94 253 THR A N 1
ATOM 2006 C CA . THR A 1 253 ? 11.421 18.398 -19.566 1.00 78.94 253 THR A CA 1
ATOM 2007 C C . THR A 1 253 ? 10.554 17.317 -18.927 1.00 78.94 253 THR A C 1
ATOM 2009 O O . THR A 1 253 ? 9.594 16.843 -19.546 1.00 78.94 253 THR A O 1
ATOM 2012 N N . ILE A 1 254 ? 10.847 16.952 -17.677 1.00 73.00 254 ILE A N 1
ATOM 2013 C CA . ILE A 1 254 ? 10.018 16.004 -16.919 1.00 73.00 254 ILE A CA 1
ATOM 2014 C C . ILE A 1 254 ? 8.568 16.503 -16.869 1.00 73.00 254 ILE A C 1
ATOM 2016 O O . ILE A 1 254 ? 7.649 15.732 -17.118 1.00 73.00 254 ILE A O 1
ATOM 2020 N N . GLU A 1 255 ? 8.340 17.799 -16.645 1.00 71.88 255 GLU A N 1
ATOM 2021 C CA . GLU A 1 255 ? 6.993 18.380 -16.595 1.00 71.88 255 GLU A CA 1
ATOM 2022 C C . GLU A 1 255 ? 6.257 18.248 -17.932 1.00 71.88 255 GLU A C 1
ATOM 2024 O O . GLU A 1 255 ? 5.062 17.956 -17.939 1.00 71.88 255 GLU A O 1
ATOM 2029 N N . ASN A 1 256 ? 6.958 18.409 -19.060 1.00 79.06 256 ASN A N 1
ATOM 2030 C CA . ASN A 1 256 ? 6.368 18.223 -20.387 1.00 79.06 256 ASN A CA 1
ATOM 2031 C C . ASN A 1 256 ? 5.940 16.768 -20.609 1.00 79.06 256 ASN A C 1
ATOM 2033 O O . ASN A 1 256 ? 4.872 16.533 -21.170 1.00 79.06 256 ASN A O 1
ATOM 2037 N N . VAL A 1 257 ? 6.743 15.798 -20.156 1.00 81.50 257 VAL A N 1
ATOM 2038 C CA . VAL A 1 257 ? 6.383 14.373 -20.221 1.00 81.50 257 VAL A CA 1
ATOM 2039 C C . VAL A 1 257 ? 5.175 14.096 -19.329 1.00 81.50 257 VAL A C 1
ATOM 2041 O O . VAL A 1 257 ? 4.189 13.538 -19.799 1.00 81.50 257 VAL A O 1
ATOM 2044 N N . LEU A 1 258 ? 5.188 14.558 -18.077 1.00 76.62 258 LEU A N 1
ATOM 2045 C CA . LEU A 1 258 ? 4.072 14.358 -17.147 1.00 76.62 258 LEU A CA 1
ATOM 2046 C C . LEU A 1 258 ? 2.765 14.988 -17.663 1.00 76.62 258 LEU A C 1
ATOM 2048 O O . LEU A 1 258 ? 1.693 14.406 -17.508 1.00 76.62 258 LEU A O 1
ATOM 2052 N N . GLN A 1 259 ? 2.836 16.138 -18.341 1.00 74.62 259 GLN A N 1
ATOM 2053 C CA . GLN A 1 259 ? 1.671 16.765 -18.976 1.00 74.62 259 GLN A CA 1
ATOM 2054 C C . GLN A 1 259 ? 1.052 15.915 -20.092 1.00 74.62 259 GLN A C 1
ATOM 2056 O O . GLN A 1 259 ? -0.170 15.942 -20.242 1.00 74.62 259 GLN A O 1
ATOM 2061 N N . ILE A 1 260 ? 1.853 15.157 -20.853 1.00 78.56 260 ILE A N 1
ATOM 2062 C CA . ILE A 1 260 ? 1.343 14.250 -21.899 1.00 78.56 260 ILE A CA 1
ATOM 2063 C C . ILE A 1 260 ? 0.462 13.164 -21.274 1.00 78.56 260 ILE A C 1
ATOM 2065 O O . ILE A 1 260 ? -0.589 12.832 -21.821 1.00 78.56 260 ILE A O 1
ATOM 2069 N N . TRP A 1 261 ? 0.847 12.676 -20.094 1.00 77.00 261 TRP A N 1
ATOM 2070 C CA . TRP A 1 261 ? 0.160 11.593 -19.391 1.00 77.00 261 TRP A CA 1
ATOM 2071 C C . TRP A 1 261 ? -0.995 12.052 -18.489 1.00 77.00 261 TRP A C 1
ATOM 2073 O O . TRP A 1 261 ? -1.790 11.222 -18.058 1.00 77.00 261 TRP A O 1
ATOM 2083 N N . ASN A 1 262 ? -1.170 13.360 -18.278 1.00 68.56 262 ASN A N 1
ATOM 2084 C CA . ASN A 1 262 ? -2.114 13.952 -17.316 1.00 68.56 262 ASN A CA 1
ATOM 2085 C C . ASN A 1 262 ? -3.608 13.633 -17.553 1.00 68.56 262 ASN A C 1
ATOM 2087 O O . ASN A 1 262 ? -4.421 13.788 -16.649 1.00 68.56 262 ASN A O 1
ATOM 2091 N N . ASN A 1 263 ? -3.994 13.198 -18.757 1.00 56.03 263 ASN A N 1
ATOM 2092 C CA . ASN A 1 263 ? -5.375 12.795 -19.068 1.00 56.03 263 ASN A CA 1
ATOM 2093 C C . ASN A 1 263 ? -5.605 11.274 -18.962 1.00 56.03 263 ASN A C 1
ATOM 2095 O O . ASN A 1 263 ? -6.686 10.798 -19.309 1.00 56.03 263 ASN A O 1
ATOM 2099 N N . THR A 1 264 ? -4.603 10.518 -18.512 1.00 57.19 264 THR A N 1
ATOM 2100 C CA . THR A 1 264 ? -4.620 9.051 -18.430 1.00 57.19 264 THR A CA 1
ATOM 2101 C C . THR A 1 264 ? -4.825 8.630 -16.976 1.00 57.19 264 THR A C 1
ATOM 2103 O O . THR A 1 264 ? -4.211 9.201 -16.078 1.00 57.19 264 THR A O 1
ATOM 2106 N N . MET A 1 265 ? -5.686 7.642 -16.721 1.00 57.41 265 MET A N 1
ATOM 2107 C CA . MET A 1 265 ? -5.822 7.057 -15.382 1.00 57.41 265 MET A CA 1
ATOM 2108 C C . MET A 1 265 ? -4.591 6.191 -15.084 1.00 57.41 265 MET A C 1
ATOM 2110 O O . MET A 1 265 ? -4.458 5.111 -15.653 1.00 57.41 265 MET A O 1
ATOM 2114 N N . LEU A 1 266 ? -3.697 6.695 -14.229 1.00 64.19 266 LEU A N 1
ATOM 2115 C CA . LEU A 1 266 ? -2.455 6.046 -13.804 1.00 64.19 266 LEU A CA 1
ATOM 2116 C C . LEU A 1 266 ? -2.370 6.034 -12.273 1.00 64.19 266 LEU A C 1
ATOM 2118 O O . LEU A 1 266 ? -2.767 7.013 -11.634 1.00 64.19 266 LEU A O 1
ATOM 2122 N N . ASP A 1 267 ? -1.858 4.948 -11.699 1.00 58.28 267 ASP A N 1
ATOM 2123 C CA . ASP A 1 267 ? -1.602 4.834 -10.257 1.00 58.28 267 ASP A CA 1
ATOM 2124 C C . ASP A 1 267 ? -0.276 5.515 -9.836 1.00 58.28 267 ASP A C 1
ATOM 2126 O O . ASP A 1 267 ? 0.480 6.021 -10.669 1.00 58.28 267 ASP A O 1
ATOM 2130 N N . ALA A 1 268 ? -0.005 5.581 -8.527 1.00 60.06 268 ALA A N 1
ATOM 2131 C CA . ALA A 1 268 ? 1.173 6.265 -7.982 1.00 60.06 268 ALA A CA 1
ATOM 2132 C C . ALA A 1 268 ? 2.502 5.660 -8.471 1.00 60.06 268 ALA A C 1
ATOM 2134 O O . ALA A 1 268 ? 3.407 6.400 -8.858 1.00 60.06 268 ALA A O 1
ATOM 2135 N N . LEU A 1 269 ? 2.588 4.327 -8.518 1.00 67.06 269 LEU A N 1
ATOM 2136 C CA . LEU A 1 269 ? 3.767 3.614 -9.005 1.00 67.06 269 LEU A CA 1
ATOM 2137 C C . LEU A 1 269 ? 4.015 3.952 -10.477 1.00 67.06 269 LEU A C 1
ATOM 2139 O O . LEU A 1 269 ? 5.139 4.250 -10.868 1.00 67.06 269 LEU A O 1
ATOM 2143 N N . GLN A 1 270 ? 2.963 3.977 -11.292 1.00 77.31 270 GLN A N 1
ATOM 2144 C CA . GLN A 1 270 ? 3.049 4.317 -12.710 1.00 77.31 270 GLN A CA 1
ATOM 2145 C C . GLN A 1 270 ? 3.519 5.756 -12.939 1.00 77.31 270 GLN A C 1
ATOM 2147 O O . GLN A 1 270 ? 4.323 6.007 -13.838 1.00 77.31 270 GLN A O 1
ATOM 2152 N N . TRP A 1 271 ? 3.085 6.706 -12.111 1.00 76.94 271 TRP A N 1
ATOM 2153 C CA . TRP A 1 271 ? 3.593 8.079 -12.162 1.00 76.94 271 TRP A CA 1
ATOM 2154 C C . TRP A 1 271 ? 5.083 8.177 -11.818 1.00 76.94 271 TRP A C 1
ATOM 2156 O O . TRP A 1 271 ? 5.816 8.909 -12.493 1.00 76.94 271 TRP A O 1
ATOM 2166 N N . ASP A 1 272 ? 5.541 7.432 -10.813 1.00 76.62 272 ASP A N 1
ATOM 2167 C CA . ASP A 1 272 ? 6.958 7.379 -10.442 1.00 76.62 272 ASP A CA 1
ATOM 2168 C C . ASP A 1 272 ? 7.797 6.693 -11.523 1.00 76.62 272 ASP A C 1
ATOM 2170 O O . ASP A 1 272 ? 8.849 7.211 -11.905 1.00 76.62 272 ASP A O 1
ATOM 2174 N N . GLN A 1 273 ? 7.290 5.611 -12.117 1.00 85.69 273 GLN A N 1
ATOM 2175 C CA . GLN A 1 273 ? 7.905 4.968 -13.276 1.00 85.69 273 GLN A CA 1
ATOM 2176 C C . GLN A 1 273 ? 8.064 5.958 -14.441 1.00 85.69 273 GLN A C 1
ATOM 2178 O O . GLN A 1 273 ? 9.162 6.090 -14.976 1.00 85.69 273 GLN A O 1
ATOM 2183 N N . ILE A 1 274 ? 7.020 6.720 -14.804 1.00 88.00 274 ILE A N 1
ATOM 2184 C CA . ILE A 1 274 ? 7.100 7.743 -15.868 1.00 88.00 274 ILE A CA 1
ATOM 2185 C C . ILE A 1 274 ? 8.164 8.787 -15.536 1.00 88.00 274 ILE A C 1
ATOM 2187 O O . ILE A 1 274 ? 8.976 9.146 -16.394 1.00 88.00 274 ILE A O 1
ATOM 2191 N N . ARG A 1 275 ? 8.175 9.283 -14.294 1.00 84.69 275 ARG A N 1
ATOM 2192 C CA . ARG A 1 275 ? 9.124 10.304 -13.838 1.00 84.69 275 ARG A CA 1
ATOM 2193 C C . ARG A 1 275 ? 10.561 9.808 -13.925 1.00 84.69 275 ARG A C 1
ATOM 2195 O O . ARG A 1 275 ? 11.416 10.529 -14.442 1.00 84.69 275 ARG A O 1
ATOM 2202 N N . VAL A 1 276 ? 10.839 8.607 -13.426 1.00 89.00 276 VAL A N 1
ATOM 2203 C CA . VAL A 1 276 ? 12.198 8.058 -13.430 1.00 89.00 276 VAL A CA 1
ATOM 2204 C C . VAL A 1 276 ? 12.627 7.678 -14.841 1.00 89.00 276 VAL A C 1
ATOM 2206 O O . VAL A 1 276 ? 13.737 8.029 -15.230 1.00 89.00 276 VAL A O 1
ATOM 2209 N N . CYS A 1 277 ? 11.754 7.086 -15.660 1.00 93.81 277 CYS A N 1
ATOM 2210 C CA . CYS A 1 277 ? 12.052 6.856 -17.074 1.00 93.81 277 CYS A CA 1
ATOM 2211 C C . CYS A 1 277 ? 12.377 8.170 -17.801 1.00 93.81 277 CYS A C 1
ATOM 2213 O O . CYS A 1 277 ? 13.329 8.215 -18.577 1.00 93.81 277 CYS A O 1
ATOM 2215 N N . ALA A 1 278 ? 11.645 9.258 -17.531 1.00 91.75 278 ALA A N 1
ATOM 2216 C CA . ALA A 1 278 ? 11.944 10.570 -18.106 1.00 91.75 278 ALA A CA 1
ATOM 2217 C C . ALA A 1 278 ? 13.303 11.105 -17.633 1.00 91.75 278 ALA A C 1
ATOM 2219 O O . ALA A 1 278 ? 14.088 11.588 -18.447 1.00 91.75 278 ALA A O 1
ATOM 2220 N N . LYS A 1 279 ? 13.608 10.978 -16.336 1.00 92.00 279 LYS A N 1
ATOM 2221 C CA . LYS A 1 279 ? 14.902 11.368 -15.760 1.00 92.00 279 LYS A CA 1
ATOM 2222 C C . LYS A 1 279 ? 16.060 10.598 -16.399 1.00 92.00 279 LYS A C 1
ATOM 2224 O O . LYS A 1 279 ? 16.983 11.230 -16.904 1.00 92.00 279 LYS A O 1
ATOM 2229 N N . ILE A 1 280 ? 15.973 9.269 -16.447 1.00 94.38 280 ILE A N 1
ATOM 2230 C CA . ILE A 1 280 ? 16.974 8.397 -17.080 1.00 94.38 280 ILE A CA 1
ATOM 2231 C C . ILE A 1 280 ? 17.148 8.773 -18.551 1.00 94.38 280 ILE A C 1
ATOM 2233 O O . ILE A 1 280 ? 18.278 8.920 -19.012 1.00 94.38 280 ILE A O 1
ATOM 2237 N N . GLY A 1 281 ? 16.043 8.966 -19.279 1.00 94.56 281 GLY A N 1
ATOM 2238 C CA . GLY A 1 281 ? 16.070 9.371 -20.681 1.00 94.56 281 GLY A CA 1
ATOM 2239 C C . GLY A 1 281 ? 16.853 10.668 -20.886 1.00 94.56 281 GLY A C 1
ATOM 2240 O O . GLY A 1 281 ? 17.755 10.718 -21.719 1.00 94.56 281 GLY A O 1
ATOM 2241 N N . MET A 1 282 ? 16.581 11.691 -20.070 1.00 91.12 282 MET A N 1
ATOM 2242 C CA . MET A 1 282 ? 17.303 12.966 -20.124 1.00 91.12 282 MET A CA 1
ATOM 2243 C C . MET A 1 282 ? 18.789 12.816 -19.778 1.00 91.12 282 MET A C 1
ATOM 2245 O O . MET A 1 282 ? 19.628 13.284 -20.546 1.00 91.12 282 MET A O 1
ATOM 2249 N N . GLU A 1 283 ? 19.120 12.138 -18.675 1.00 94.12 283 GLU A N 1
ATOM 2250 C CA . GLU A 1 283 ? 20.508 11.901 -18.251 1.00 94.12 283 GLU A CA 1
ATOM 2251 C C . GLU A 1 283 ? 21.301 11.150 -19.327 1.00 94.12 283 GLU A C 1
ATOM 2253 O O . GLU A 1 283 ? 22.445 11.491 -19.622 1.00 94.12 283 GLU A O 1
ATOM 2258 N N . CYS A 1 284 ? 20.685 10.160 -19.972 1.00 95.94 284 CYS A N 1
ATOM 2259 C CA . CYS A 1 284 ? 21.269 9.434 -21.095 1.00 95.94 284 CYS A CA 1
ATOM 2260 C C . CYS A 1 284 ? 21.556 10.341 -22.301 1.00 95.94 284 CYS A C 1
ATOM 2262 O O . CYS A 1 284 ? 22.567 10.158 -22.978 1.00 95.94 284 CYS A O 1
ATOM 2264 N N . THR A 1 285 ? 20.709 11.340 -22.556 1.00 94.31 285 THR A N 1
ATOM 2265 C CA . THR A 1 285 ? 20.877 12.294 -23.668 1.00 94.31 285 THR A CA 1
ATOM 2266 C C . THR A 1 285 ? 21.798 13.481 -23.363 1.00 94.31 285 THR A C 1
ATOM 2268 O O . THR A 1 285 ? 21.916 14.389 -24.190 1.00 94.31 285 THR A O 1
ATOM 2271 N N . GLU A 1 286 ? 22.490 13.489 -22.218 1.00 94.44 286 GLU A N 1
ATOM 2272 C CA . GLU A 1 286 ? 23.477 14.525 -21.903 1.00 94.44 286 GLU A CA 1
ATOM 2273 C C . GLU A 1 286 ? 24.559 14.626 -22.989 1.00 94.44 286 GLU A C 1
ATOM 2275 O O . GLU A 1 286 ? 25.104 13.628 -23.480 1.00 94.44 286 GLU A O 1
ATOM 2280 N N . VAL A 1 287 ? 24.888 15.866 -23.368 1.00 90.88 287 VAL A N 1
ATOM 2281 C CA . VAL A 1 287 ? 25.876 16.144 -24.425 1.00 90.88 287 VAL A CA 1
ATOM 2282 C C . VAL A 1 287 ? 27.265 15.677 -24.001 1.00 90.88 287 VAL A C 1
ATOM 2284 O O . VAL A 1 287 ? 28.018 15.172 -24.828 1.00 90.88 287 VAL A O 1
ATOM 2287 N N . ASP A 1 288 ? 27.589 15.824 -22.717 1.00 90.75 288 ASP A N 1
ATOM 2288 C CA . ASP A 1 288 ? 28.830 15.335 -22.127 1.00 90.75 288 ASP A CA 1
ATOM 2289 C C . ASP A 1 288 ? 28.680 13.853 -21.722 1.00 90.75 288 ASP A C 1
ATOM 2291 O O . ASP A 1 288 ? 27.922 13.555 -20.791 1.00 90.75 288 ASP A O 1
ATOM 2295 N N . PRO A 1 289 ? 29.409 12.909 -22.355 1.00 91.25 289 PRO A N 1
ATOM 2296 C CA . PRO A 1 289 ? 29.314 11.482 -22.037 1.00 91.25 289 PRO A CA 1
ATOM 2297 C C . PRO A 1 289 ? 29.634 11.148 -20.574 1.00 91.25 289 PRO A C 1
ATOM 2299 O O . PRO A 1 289 ? 29.154 10.135 -20.053 1.00 91.25 289 PRO A O 1
ATOM 2302 N N . ALA A 1 290 ? 30.422 11.991 -19.895 1.00 89.94 290 ALA A N 1
ATOM 2303 C CA . ALA A 1 290 ? 30.770 11.809 -18.488 1.00 89.94 290 ALA A CA 1
ATOM 2304 C C . ALA A 1 290 ? 29.580 12.044 -17.542 1.00 89.94 290 ALA A C 1
ATOM 2306 O O . ALA A 1 290 ? 29.573 11.494 -16.443 1.00 89.94 290 ALA A O 1
ATOM 2307 N N . LYS A 1 291 ? 28.573 12.820 -17.966 1.00 92.19 291 LYS A N 1
ATOM 2308 C CA . LYS A 1 291 ? 27.358 13.107 -17.181 1.00 92.19 291 LYS A CA 1
ATOM 2309 C C . LYS A 1 291 ? 26.237 12.093 -17.386 1.00 92.19 291 LYS A C 1
ATOM 2311 O O . LYS A 1 291 ? 25.303 12.063 -16.595 1.00 92.19 291 LYS A O 1
ATOM 2316 N N . ARG A 1 292 ? 26.334 11.260 -18.425 1.00 95.75 292 ARG A N 1
ATOM 2317 C CA . ARG A 1 292 ? 25.400 10.149 -18.652 1.00 95.75 292 ARG A CA 1
ATOM 2318 C C . ARG A 1 292 ? 25.545 9.087 -17.554 1.00 95.75 292 ARG A C 1
ATOM 2320 O O . ARG A 1 292 ? 26.650 8.956 -17.009 1.00 95.75 292 ARG A O 1
ATOM 2327 N N . PRO A 1 293 ? 24.524 8.245 -17.308 1.00 95.50 293 PRO A N 1
ATOM 2328 C CA . PRO A 1 293 ? 24.577 7.152 -16.334 1.00 95.50 293 PRO A CA 1
ATOM 2329 C C . PRO A 1 293 ? 25.842 6.303 -16.443 1.00 95.50 293 PRO A C 1
ATOM 2331 O O . PRO A 1 293 ? 26.309 6.018 -17.547 1.00 95.50 293 PRO A O 1
ATOM 2334 N N . ALA A 1 294 ? 26.429 5.908 -15.310 1.00 91.06 294 ALA A N 1
ATOM 2335 C CA . ALA A 1 294 ? 27.735 5.243 -15.278 1.00 91.06 294 ALA A CA 1
ATOM 2336 C C . ALA A 1 294 ? 27.777 3.960 -16.132 1.00 91.06 294 ALA A C 1
ATOM 2338 O O . ALA A 1 294 ? 28.755 3.729 -16.847 1.00 91.06 294 ALA A O 1
ATOM 2339 N N . SER A 1 295 ? 26.705 3.169 -16.103 1.00 92.38 295 SER A N 1
ATOM 2340 C CA . SER A 1 295 ? 26.549 1.920 -16.850 1.00 92.38 295 SER A CA 1
ATOM 2341 C C . SER A 1 295 ? 25.069 1.558 -17.004 1.00 92.38 295 SER A C 1
ATOM 2343 O O . SER A 1 295 ? 24.211 2.143 -16.343 1.00 92.38 295 SER A O 1
ATOM 2345 N N . MET A 1 296 ? 24.771 0.543 -17.819 1.00 94.38 296 MET A N 1
ATOM 2346 C CA . MET A 1 296 ? 23.426 -0.042 -17.870 1.00 94.38 296 MET A CA 1
ATOM 2347 C C . MET A 1 296 ? 22.982 -0.646 -16.535 1.00 94.38 296 MET A C 1
ATOM 2349 O O . MET A 1 296 ? 21.799 -0.593 -16.219 1.00 94.38 296 MET A O 1
ATOM 2353 N N . LYS A 1 297 ? 23.921 -1.154 -15.723 1.00 89.62 297 LYS A N 1
ATOM 2354 C CA . LYS A 1 297 ? 23.608 -1.654 -14.380 1.00 89.62 297 LYS A CA 1
ATOM 2355 C C . LYS A 1 297 ? 23.007 -0.553 -13.506 1.00 89.62 297 LYS A C 1
ATOM 2357 O O . LYS A 1 297 ? 21.984 -0.781 -12.886 1.00 89.62 297 LYS A O 1
ATOM 2362 N N . HIS A 1 298 ? 23.574 0.654 -13.551 1.00 90.12 298 HIS A N 1
ATOM 2363 C CA . HIS A 1 298 ? 23.019 1.799 -12.825 1.00 90.12 298 HIS A CA 1
ATOM 2364 C C . HIS A 1 298 ? 21.572 2.105 -13.241 1.00 90.12 298 HIS A C 1
ATOM 2366 O O . HIS A 1 298 ? 20.736 2.378 -12.392 1.00 90.12 298 HIS A O 1
ATOM 2372 N N . ILE A 1 299 ? 21.263 2.017 -14.539 1.00 93.38 299 ILE A N 1
ATOM 2373 C CA . ILE A 1 299 ? 19.904 2.234 -15.055 1.00 93.38 299 ILE A CA 1
ATOM 2374 C C . ILE A 1 299 ? 18.947 1.132 -14.580 1.00 93.38 299 ILE A C 1
ATOM 2376 O O . ILE A 1 299 ? 17.838 1.442 -14.155 1.00 93.38 299 ILE A O 1
ATOM 2380 N N . ILE A 1 300 ? 19.366 -0.137 -14.631 1.00 90.38 300 ILE A N 1
ATOM 2381 C CA . ILE A 1 300 ? 18.563 -1.272 -14.151 1.00 90.38 300 ILE A CA 1
ATOM 2382 C C . ILE A 1 300 ? 18.304 -1.163 -12.650 1.00 90.38 300 ILE A C 1
ATOM 2384 O O . ILE A 1 300 ? 17.159 -1.312 -12.238 1.00 90.38 300 ILE A O 1
ATOM 2388 N N . ASP A 1 301 ? 19.330 -0.851 -11.857 1.00 84.38 301 ASP A N 1
ATOM 2389 C CA . ASP A 1 301 ? 19.203 -0.670 -10.411 1.00 84.38 301 ASP A CA 1
ATOM 2390 C C . ASP A 1 301 ? 18.211 0.470 -10.107 1.00 84.38 301 ASP A C 1
ATOM 2392 O O . ASP A 1 301 ? 17.292 0.282 -9.316 1.00 84.38 301 ASP A O 1
ATOM 2396 N N . CYS A 1 302 ? 18.291 1.605 -10.817 1.00 83.44 302 CYS A N 1
ATOM 2397 C CA . CYS A 1 302 ? 17.323 2.699 -10.673 1.00 83.44 302 CYS A CA 1
ATOM 2398 C C . CYS A 1 302 ? 15.882 2.308 -11.041 1.00 83.44 302 CYS A C 1
ATOM 2400 O O . CYS A 1 302 ? 14.946 2.829 -10.441 1.00 83.44 302 CYS A O 1
ATOM 2402 N N . LEU A 1 303 ? 15.677 1.436 -12.034 1.00 85.31 303 LEU A N 1
ATOM 2403 C CA . LEU A 1 303 ? 14.339 0.947 -12.388 1.00 85.31 303 LEU A CA 1
ATOM 2404 C C . LEU A 1 303 ? 13.820 -0.066 -11.354 1.00 85.31 303 LEU A C 1
ATOM 2406 O O . LEU A 1 303 ? 12.655 0.008 -10.974 1.00 85.31 303 LEU A O 1
ATOM 2410 N N . ALA A 1 304 ? 14.681 -0.963 -10.868 1.00 77.12 304 ALA A N 1
ATOM 2411 C CA . ALA A 1 304 ? 14.349 -1.974 -9.865 1.00 77.12 304 ALA A CA 1
ATOM 2412 C C . ALA A 1 304 ? 14.083 -1.366 -8.480 1.00 77.12 304 ALA A C 1
ATOM 2414 O O . ALA A 1 304 ? 13.190 -1.823 -7.771 1.00 77.12 304 ALA A O 1
ATOM 2415 N N . GLU A 1 305 ? 14.802 -0.304 -8.105 1.00 72.56 305 GLU A N 1
ATOM 2416 C CA . GLU A 1 305 ? 14.551 0.447 -6.873 1.00 72.56 305 GLU A CA 1
ATOM 2417 C C . GLU A 1 305 ? 13.105 0.944 -6.809 1.00 72.56 305 GLU A C 1
ATOM 2419 O O . GLU A 1 305 ? 12.504 0.867 -5.751 1.00 72.56 305 GLU A O 1
ATOM 2424 N N . ILE A 1 306 ? 12.497 1.369 -7.919 1.00 67.31 306 ILE A N 1
ATOM 2425 C CA . ILE A 1 306 ? 11.088 1.807 -7.946 1.00 67.31 306 ILE A CA 1
ATOM 2426 C C . ILE A 1 306 ? 10.131 0.633 -7.714 1.00 67.31 306 ILE A C 1
ATOM 2428 O O . ILE A 1 306 ? 9.115 0.792 -7.047 1.00 67.31 306 ILE A O 1
ATOM 2432 N N . GLU A 1 307 ? 10.441 -0.538 -8.276 1.00 57.12 307 GLU A N 1
ATOM 2433 C CA . GLU A 1 307 ? 9.595 -1.736 -8.197 1.00 57.12 307 GLU A CA 1
ATOM 2434 C C . GLU A 1 307 ? 9.678 -2.429 -6.826 1.00 57.12 307 GLU A C 1
ATOM 2436 O O . GLU A 1 307 ? 8.692 -3.006 -6.371 1.00 57.12 307 GLU A O 1
ATOM 2441 N N . CYS A 1 308 ? 10.833 -2.350 -6.157 1.00 40.47 308 CYS A N 1
ATOM 2442 C CA . CYS A 1 308 ? 11.073 -2.894 -4.814 1.00 40.47 308 CYS A CA 1
ATOM 2443 C C . CYS A 1 308 ? 10.787 -1.889 -3.688 1.00 40.47 308 CYS A C 1
ATOM 2445 O O . CYS A 1 308 ? 10.749 -2.258 -2.513 1.00 40.47 308 CYS A O 1
ATOM 2447 N N . SER A 1 309 ? 10.619 -0.611 -4.018 1.00 36.22 309 SER A N 1
ATOM 2448 C CA . SER A 1 309 ? 10.376 0.440 -3.042 1.00 36.22 309 SER A CA 1
ATOM 2449 C C . SER A 1 309 ? 8.914 0.431 -2.609 1.00 36.22 309 SER A C 1
ATOM 2451 O O . SER A 1 309 ? 8.032 1.005 -3.244 1.00 36.22 309 SER A O 1
ATOM 2453 N N . THR A 1 310 ? 8.661 -0.139 -1.432 1.00 35.62 310 THR A N 1
ATOM 2454 C CA . THR A 1 310 ? 7.635 0.395 -0.531 1.00 35.62 310 THR A CA 1
ATOM 2455 C C . THR A 1 310 ? 8.068 1.812 -0.134 1.00 35.62 310 THR A C 1
ATOM 2457 O O . THR A 1 310 ? 8.695 1.992 0.905 1.00 35.62 310 THR A O 1
ATOM 2460 N N . HIS A 1 311 ? 7.845 2.794 -1.015 1.00 36.97 311 HIS A N 1
ATOM 2461 C CA . HIS A 1 311 ? 8.153 4.225 -0.861 1.00 36.97 311 HIS A CA 1
ATOM 2462 C C . HIS A 1 311 ? 9.351 4.576 0.050 1.00 36.97 311 HIS A C 1
ATOM 2464 O O . HIS A 1 311 ? 9.235 5.313 1.024 1.00 36.97 311 HIS A O 1
ATOM 2470 N N . VAL A 1 312 ? 10.535 4.106 -0.325 1.00 28.14 312 VAL A N 1
ATOM 2471 C CA . VAL A 1 312 ? 11.825 4.735 -0.039 1.00 28.14 312 VAL A CA 1
ATOM 2472 C C . VAL A 1 312 ? 12.258 5.483 -1.303 1.00 28.14 312 VAL A C 1
ATOM 2474 O O . VAL A 1 312 ? 12.565 4.865 -2.322 1.00 28.14 312 VAL A O 1
ATOM 2477 N N . ILE A 1 313 ? 12.260 6.818 -1.264 1.00 35.41 313 ILE A N 1
ATOM 2478 C CA . ILE A 1 313 ? 12.907 7.639 -2.298 1.00 35.41 313 ILE A CA 1
ATOM 2479 C C . ILE A 1 313 ? 14.355 7.905 -1.852 1.00 35.41 313 ILE A C 1
ATOM 2481 O O . ILE A 1 313 ? 14.551 8.425 -0.748 1.00 35.41 313 ILE A O 1
ATOM 2485 N N . PRO A 1 314 ? 15.372 7.611 -2.686 1.00 26.38 314 PRO A N 1
ATOM 2486 C CA . PRO A 1 314 ? 16.757 7.966 -2.408 1.00 26.38 314 PRO A CA 1
ATOM 2487 C C . PRO A 1 314 ? 16.956 9.484 -2.376 1.00 26.38 314 PRO A C 1
ATOM 2489 O O . PRO A 1 314 ? 16.384 10.238 -3.167 1.00 26.38 314 PRO A O 1
ATOM 2492 N N . ALA A 1 315 ? 17.831 9.925 -1.474 1.00 30.91 315 ALA A N 1
ATOM 2493 C CA . ALA A 1 315 ? 18.278 11.302 -1.332 1.00 30.91 315 ALA A CA 1
ATOM 2494 C C . ALA A 1 315 ? 18.721 11.902 -2.680 1.00 30.91 315 ALA A C 1
ATOM 2496 O O . ALA A 1 315 ? 19.738 11.509 -3.249 1.00 30.91 315 ALA A O 1
ATOM 2497 N N . GLY A 1 316 ? 17.968 12.883 -3.186 1.00 28.58 316 GLY A N 1
ATOM 2498 C CA . GLY A 1 316 ? 18.305 13.480 -4.475 1.00 28.58 316 GLY A CA 1
ATOM 2499 C C . GLY A 1 316 ? 17.316 14.496 -5.032 1.00 28.58 316 GLY A C 1
ATOM 2500 O O . GLY A 1 316 ? 17.000 14.434 -6.213 1.00 28.58 316 GLY A O 1
ATOM 2501 N N . GLY A 1 317 ? 16.877 15.456 -4.212 1.00 31.23 317 GLY A N 1
ATOM 2502 C CA . GLY A 1 317 ? 16.495 16.778 -4.715 1.00 31.23 317 GLY A CA 1
ATOM 2503 C C . GLY A 1 317 ? 15.024 17.031 -5.049 1.00 31.23 317 GLY A C 1
ATOM 2504 O O . GLY A 1 317 ? 14.731 17.431 -6.166 1.00 31.23 317 GLY A O 1
ATOM 2505 N N . THR A 1 318 ? 14.143 17.003 -4.051 1.00 34.25 318 THR A N 1
ATOM 2506 C CA . THR A 1 318 ? 13.104 18.037 -3.884 1.00 34.25 318 THR A CA 1
ATOM 2507 C C . THR A 1 318 ? 12.929 18.309 -2.388 1.00 34.25 318 THR A C 1
ATOM 2509 O O . THR A 1 318 ? 12.875 17.395 -1.574 1.00 34.25 318 THR A O 1
ATOM 2512 N N . ARG A 1 319 ? 12.923 19.588 -1.997 1.00 49.38 319 ARG A N 1
ATOM 2513 C CA . ARG A 1 319 ? 12.739 20.056 -0.610 1.00 49.38 319 ARG A CA 1
ATOM 2514 C C . ARG A 1 319 ? 11.264 19.953 -0.188 1.00 49.38 319 ARG A C 1
ATOM 2516 O O . ARG A 1 319 ? 10.675 20.959 0.198 1.00 49.38 319 ARG A O 1
ATOM 2523 N N . GLU A 1 320 ? 10.644 18.788 -0.344 1.00 58.38 320 GLU A N 1
ATOM 2524 C CA . GLU A 1 320 ? 9.248 18.580 0.049 1.00 58.38 320 GLU A CA 1
ATOM 2525 C C . GLU A 1 320 ? 9.182 17.804 1.371 1.00 58.38 320 GLU A C 1
ATOM 2527 O O . GLU A 1 320 ? 9.680 16.689 1.469 1.00 58.38 320 GLU A O 1
ATOM 2532 N N . LEU A 1 321 ? 8.605 18.430 2.402 1.00 69.69 321 LEU A N 1
ATOM 2533 C CA . LEU A 1 321 ? 8.416 17.879 3.747 1.00 69.69 321 LEU A CA 1
ATOM 2534 C C . LEU A 1 321 ? 7.323 16.801 3.773 1.00 69.69 321 LEU A C 1
ATOM 2536 O O . LEU A 1 321 ? 7.458 15.819 4.496 1.00 69.69 321 LEU A O 1
ATOM 2540 N N . LEU A 1 322 ? 6.250 16.985 2.991 1.00 71.12 322 LEU A N 1
ATOM 2541 C CA . LEU A 1 322 ? 5.165 16.013 2.831 1.00 71.12 322 LEU A CA 1
ATOM 2542 C C . LEU A 1 322 ? 4.945 15.688 1.355 1.00 71.12 322 LEU A C 1
ATOM 2544 O O . LEU A 1 322 ? 4.730 16.596 0.548 1.00 71.12 322 LEU A O 1
ATOM 2548 N N . LEU A 1 323 ? 4.920 14.398 1.027 1.00 67.88 323 LEU A N 1
ATOM 2549 C CA . LEU A 1 323 ? 4.349 13.915 -0.229 1.00 67.88 323 LEU A CA 1
ATOM 2550 C C . LEU A 1 323 ? 2.828 13.863 -0.109 1.00 67.88 323 LEU A C 1
ATOM 2552 O O . LEU A 1 323 ? 2.307 13.501 0.944 1.00 67.88 323 LEU A O 1
ATOM 2556 N N . VAL A 1 324 ? 2.120 14.197 -1.189 1.00 62.62 324 VAL A N 1
ATOM 2557 C 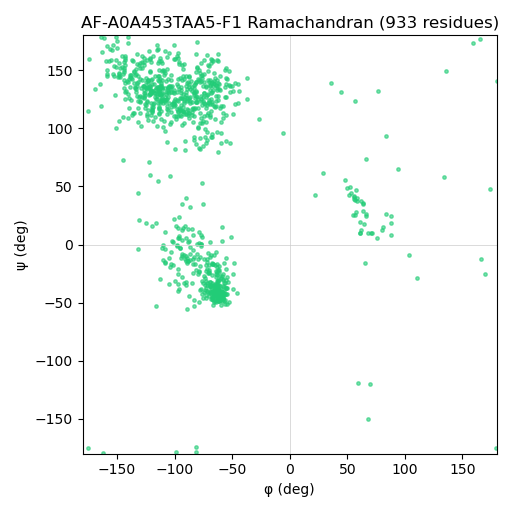CA . VAL A 1 324 ? 0.653 14.260 -1.198 1.00 62.62 324 VAL A CA 1
ATOM 2558 C C . VAL A 1 324 ? 0.077 13.447 -2.353 1.00 62.62 324 VAL A C 1
ATOM 2560 O O . VAL A 1 324 ? 0.424 13.685 -3.511 1.00 62.62 324 VAL A O 1
ATOM 2563 N N . HIS A 1 325 ? -0.846 12.533 -2.052 1.00 56.84 325 HIS A N 1
ATOM 2564 C CA . HIS A 1 325 ? -1.532 11.704 -3.042 1.00 56.84 325 HIS A CA 1
ATOM 2565 C C . HIS A 1 325 ? -3.033 11.554 -2.717 1.00 56.84 325 HIS A C 1
ATOM 2567 O O . HIS A 1 325 ? -3.374 11.252 -1.577 1.00 56.84 325 HIS A O 1
ATOM 2573 N N . PRO A 1 326 ? -3.956 11.684 -3.687 1.00 50.12 326 PRO A N 1
ATOM 2574 C CA . PRO A 1 326 ? -3.723 12.054 -5.082 1.00 50.12 326 PRO A CA 1
ATOM 2575 C C . PRO A 1 326 ? -3.350 13.541 -5.240 1.00 50.12 326 PRO A C 1
ATOM 2577 O O . PRO A 1 326 ? -3.578 14.361 -4.351 1.00 50.12 326 PRO A O 1
ATOM 2580 N N . SER A 1 327 ? -2.780 13.904 -6.392 1.00 56.12 327 SER A N 1
ATOM 2581 C CA . SER A 1 327 ? -2.417 15.294 -6.733 1.00 56.12 327 SER A CA 1
ATOM 2582 C C . SER A 1 327 ? -3.630 16.187 -7.048 1.00 56.12 327 SER A C 1
ATOM 2584 O O . SER A 1 327 ? -3.537 17.417 -7.000 1.00 56.12 327 SER A O 1
ATOM 2586 N N . VAL A 1 328 ? -4.779 15.569 -7.342 1.00 55.84 328 VAL A N 1
ATOM 2587 C CA . VAL A 1 328 ? -6.085 16.206 -7.552 1.00 55.84 328 VAL A CA 1
ATOM 2588 C C . VAL A 1 328 ? -7.117 15.478 -6.697 1.00 55.84 328 VAL A C 1
ATOM 2590 O O . VAL A 1 328 ? -7.242 14.258 -6.777 1.00 55.84 328 VAL A O 1
ATOM 2593 N N . ILE A 1 329 ? -7.872 16.228 -5.897 1.00 67.06 329 ILE A N 1
ATOM 2594 C CA . ILE A 1 329 ? -8.921 15.691 -5.026 1.00 67.06 329 ILE A CA 1
ATOM 2595 C C . ILE A 1 329 ? -10.223 15.622 -5.828 1.00 67.06 329 ILE A C 1
ATOM 2597 O O . ILE A 1 329 ? -10.663 16.627 -6.385 1.00 67.06 329 ILE A O 1
ATOM 2601 N N . CYS A 1 330 ? -10.860 14.457 -5.890 1.00 63.59 330 CYS A N 1
ATOM 2602 C CA . CYS A 1 330 ? -12.077 14.258 -6.677 1.00 63.59 330 CYS A CA 1
ATOM 2603 C C . CYS A 1 330 ? -13.262 13.924 -5.770 1.00 63.59 330 CYS A C 1
ATOM 2605 O O . CYS A 1 330 ? -13.223 12.954 -5.022 1.00 63.59 330 CYS A O 1
ATOM 2607 N N . PHE A 1 331 ? -14.338 14.701 -5.883 1.00 68.88 331 PHE A N 1
ATOM 2608 C CA . PHE A 1 331 ? -15.588 14.478 -5.165 1.00 68.88 331 PHE A CA 1
ATOM 2609 C C . PHE A 1 331 ? -16.690 14.068 -6.149 1.00 68.88 331 PHE A C 1
ATOM 261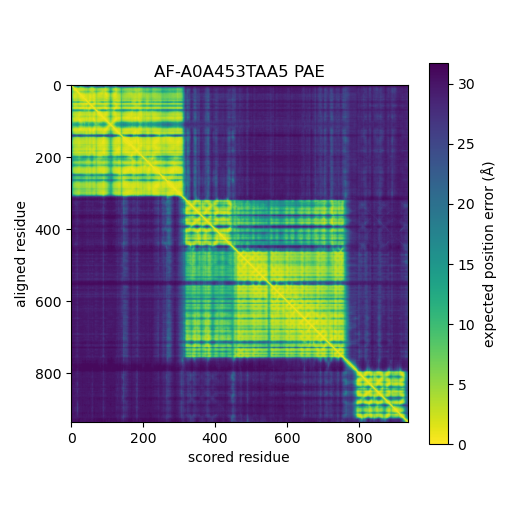1 O O . PHE A 1 331 ? -17.078 14.883 -6.995 1.00 68.88 331 PHE A O 1
ATOM 2618 N N . PRO A 1 332 ? -17.228 12.838 -6.068 1.00 64.75 332 PRO A N 1
ATOM 2619 C CA . PRO A 1 332 ? -18.417 12.478 -6.831 1.00 64.75 332 PRO A CA 1
ATOM 2620 C C . PRO A 1 332 ? -19.596 13.331 -6.352 1.00 64.75 332 PRO A C 1
ATOM 2622 O O . PRO A 1 332 ? -19.953 13.324 -5.178 1.00 64.75 332 PRO A O 1
ATOM 2625 N N . PHE A 1 333 ? -20.178 14.119 -7.251 1.00 69.38 333 PHE A N 1
ATOM 2626 C CA . PHE A 1 333 ? -21.218 15.081 -6.916 1.00 69.38 333 PHE A CA 1
ATOM 2627 C C . PHE A 1 333 ? -22.516 14.372 -6.526 1.00 69.38 333 PHE A C 1
ATOM 2629 O O . PHE A 1 333 ? -23.236 13.854 -7.380 1.00 69.38 333 PHE A O 1
ATOM 2636 N N . GLU A 1 334 ? -22.849 14.441 -5.240 1.00 66.19 334 GLU A N 1
ATOM 2637 C CA . GLU A 1 334 ? -24.164 14.102 -4.712 1.00 66.19 334 GLU A CA 1
ATOM 2638 C C . GLU A 1 334 ? -24.790 15.334 -4.029 1.00 66.19 334 GLU A C 1
ATOM 2640 O O . GLU A 1 334 ? -24.253 15.827 -3.032 1.00 66.19 334 GLU A O 1
ATOM 2645 N N . PRO A 1 335 ? -25.911 15.872 -4.545 1.00 66.56 335 PRO A N 1
ATOM 2646 C CA . PRO A 1 335 ? -26.511 17.083 -3.994 1.00 66.56 335 PRO A CA 1
ATOM 2647 C C . PRO A 1 335 ? -26.987 16.864 -2.553 1.00 66.56 335 PRO A C 1
ATOM 2649 O O . PRO A 1 335 ? -27.614 15.851 -2.241 1.00 66.56 335 PRO A O 1
ATOM 2652 N N . ASN A 1 336 ? -26.712 17.843 -1.682 1.00 66.25 336 ASN A N 1
ATOM 2653 C CA . ASN A 1 336 ? -27.103 17.868 -0.267 1.00 66.25 336 ASN A CA 1
ATOM 2654 C C . ASN A 1 336 ? -26.544 16.739 0.615 1.00 66.25 336 ASN A C 1
ATOM 2656 O O . ASN A 1 336 ? -26.921 16.639 1.784 1.00 66.25 336 ASN A O 1
ATOM 2660 N N . LYS A 1 337 ? -25.597 15.939 0.118 1.00 66.56 337 LYS A N 1
ATOM 2661 C CA . LYS A 1 337 ? -24.918 14.898 0.898 1.00 66.56 337 LYS A CA 1
ATOM 2662 C C . LYS A 1 337 ? -23.468 15.269 1.186 1.00 66.56 337 LYS A C 1
ATOM 2664 O O . LYS A 1 337 ? -22.831 15.977 0.409 1.00 66.56 337 LYS A O 1
ATOM 2669 N N . ALA A 1 338 ? -22.968 14.797 2.326 1.00 67.81 338 ALA A N 1
ATOM 2670 C CA . ALA A 1 338 ? -21.549 14.855 2.632 1.00 67.81 338 ALA A CA 1
ATOM 2671 C C . ALA A 1 338 ? -20.803 13.865 1.730 1.00 67.81 338 ALA A C 1
ATOM 2673 O O . ALA A 1 338 ? -21.195 12.704 1.621 1.00 67.81 338 ALA A O 1
ATOM 2674 N N . ILE A 1 339 ? -19.748 14.338 1.079 1.00 69.75 339 ILE A N 1
ATOM 2675 C CA . ILE A 1 339 ? -18.900 13.562 0.181 1.00 69.75 339 ILE A CA 1
ATOM 2676 C C . ILE A 1 339 ? -17.488 13.622 0.747 1.00 69.75 339 ILE A C 1
ATOM 2678 O O . ILE A 1 339 ? -16.995 14.696 1.101 1.00 69.75 339 ILE A O 1
ATOM 2682 N N . THR A 1 340 ? -16.844 12.470 0.841 1.00 68.25 340 THR A N 1
ATOM 2683 C CA . THR A 1 340 ? -15.507 12.311 1.405 1.00 68.25 340 THR A CA 1
ATOM 2684 C C . THR A 1 340 ? -14.501 11.959 0.317 1.00 68.25 340 THR A C 1
ATOM 2686 O O . THR A 1 340 ? -14.838 11.316 -0.674 1.00 68.25 340 THR A O 1
ATOM 2689 N N . CYS A 1 341 ? -13.255 12.388 0.497 1.00 70.19 341 CYS A N 1
ATOM 2690 C CA . CYS A 1 341 ? -12.122 11.951 -0.309 1.00 70.19 341 CYS A CA 1
ATOM 2691 C C . CYS A 1 341 ? -10.907 11.755 0.606 1.00 70.19 341 CYS A C 1
ATOM 2693 O O . CYS A 1 341 ? -10.558 12.686 1.344 1.00 70.19 341 CYS A O 1
ATOM 2695 N N . PRO A 1 342 ? -10.253 10.581 0.584 1.00 69.75 342 PRO A N 1
ATOM 2696 C CA . PRO A 1 342 ? -8.999 10.387 1.293 1.00 69.75 342 PRO A CA 1
ATOM 2697 C C . PRO A 1 342 ? -7.862 11.131 0.578 1.00 69.75 342 PRO A C 1
ATOM 2699 O O . PRO A 1 342 ? -7.730 11.080 -0.644 1.00 69.75 342 PRO A O 1
ATOM 2702 N N . LEU A 1 343 ? -7.038 11.814 1.362 1.00 69.75 343 LEU A N 1
ATOM 2703 C CA . LEU A 1 343 ? -5.806 12.480 0.971 1.00 69.75 343 LEU A CA 1
ATOM 2704 C C . LEU A 1 343 ? -4.670 11.856 1.783 1.00 69.75 343 LEU A C 1
ATOM 2706 O O . LEU A 1 343 ? -4.608 12.012 3.000 1.00 69.75 343 LEU A O 1
ATOM 2710 N N . GLN A 1 344 ? -3.793 11.120 1.119 1.00 72.69 344 GLN A N 1
ATOM 2711 C CA . GLN A 1 344 ? -2.610 10.525 1.721 1.00 72.69 344 GLN A CA 1
ATOM 2712 C C . GLN A 1 344 ? -1.498 11.569 1.801 1.00 72.69 344 GLN A C 1
ATOM 2714 O O . GLN A 1 344 ? -1.155 12.206 0.803 1.00 72.69 344 GLN A O 1
ATOM 2719 N N . LEU A 1 345 ? -0.948 11.728 2.997 1.00 72.06 345 LEU A N 1
ATOM 2720 C CA . LEU A 1 345 ? 0.219 12.532 3.315 1.00 72.06 345 LEU A CA 1
ATOM 2721 C C . LEU A 1 345 ? 1.315 11.584 3.799 1.00 72.06 345 LEU A C 1
ATOM 2723 O O . LEU A 1 345 ? 1.085 10.809 4.725 1.00 72.06 345 LEU A O 1
ATOM 2727 N N . THR A 1 346 ? 2.503 11.657 3.212 1.00 68.62 346 THR A N 1
ATOM 2728 C CA . THR A 1 346 ? 3.656 10.873 3.678 1.00 68.62 346 THR A CA 1
ATOM 2729 C C . THR A 1 346 ? 4.749 11.821 4.134 1.00 68.62 346 THR A C 1
ATOM 2731 O O . THR A 1 346 ? 5.206 12.664 3.358 1.00 68.62 346 THR A O 1
ATOM 2734 N N . ASN A 1 347 ? 5.159 11.695 5.396 1.00 67.75 347 ASN A N 1
ATOM 2735 C CA . ASN A 1 347 ? 6.308 12.418 5.925 1.00 67.75 347 ASN A CA 1
ATOM 2736 C C . ASN A 1 347 ? 7.585 11.617 5.671 1.00 67.75 347 ASN A C 1
ATOM 2738 O O . ASN A 1 347 ? 7.828 10.609 6.328 1.00 67.75 347 ASN A O 1
ATOM 2742 N N . ASN A 1 348 ? 8.411 12.107 4.750 1.00 59.88 348 ASN A N 1
ATOM 2743 C CA . ASN A 1 348 ? 9.687 11.487 4.386 1.00 59.88 348 ASN A CA 1
ATOM 2744 C C . ASN A 1 348 ? 10.877 12.060 5.174 1.00 59.88 348 ASN A C 1
ATOM 2746 O O . ASN A 1 348 ? 12.030 11.881 4.782 1.00 59.88 348 ASN A O 1
ATOM 2750 N N . THR A 1 349 ? 10.613 12.823 6.234 1.00 64.31 349 THR A N 1
ATOM 2751 C CA . THR A 1 349 ? 11.648 13.419 7.080 1.00 64.31 349 THR A CA 1
ATOM 2752 C C . THR A 1 349 ? 11.837 12.608 8.358 1.00 64.31 349 THR A C 1
ATOM 2754 O O . THR A 1 349 ? 10.957 11.866 8.788 1.00 64.31 349 THR A O 1
ATOM 2757 N N . ASP A 1 350 ? 12.989 12.787 8.997 1.00 64.38 350 ASP A N 1
ATOM 2758 C CA . ASP A 1 350 ? 13.313 12.245 10.320 1.00 64.38 350 ASP A CA 1
ATOM 2759 C C . ASP A 1 350 ? 12.660 13.035 11.471 1.00 64.38 350 ASP A C 1
ATOM 2761 O O . ASP A 1 350 ? 12.838 12.705 12.644 1.00 64.38 350 ASP A O 1
ATOM 2765 N N . LYS A 1 351 ? 11.897 14.087 11.152 1.00 71.56 351 LYS A N 1
ATOM 2766 C CA . LYS A 1 351 ? 11.260 14.992 12.112 1.00 71.56 351 LYS A CA 1
ATOM 2767 C C . LYS A 1 351 ? 9.748 14.953 11.973 1.00 71.56 351 LYS A C 1
ATOM 2769 O O . LYS A 1 351 ? 9.203 14.512 10.970 1.00 71.56 351 LYS A O 1
ATOM 2774 N N . HIS A 1 352 ? 9.050 15.421 13.000 1.00 77.44 352 HIS A N 1
ATOM 2775 C CA . HIS A 1 352 ? 7.609 15.605 12.905 1.00 77.44 352 HIS A CA 1
ATOM 2776 C C . HIS A 1 352 ? 7.322 16.766 11.951 1.00 77.44 352 HIS A C 1
ATOM 2778 O O . HIS A 1 352 ? 8.049 17.759 11.947 1.00 77.44 352 HIS A O 1
ATOM 2784 N N . VAL A 1 353 ? 6.277 16.663 11.136 1.00 82.19 353 VAL A N 1
ATOM 2785 C CA . VAL A 1 353 ? 5.887 17.734 10.213 1.00 82.19 353 VAL A CA 1
ATOM 2786 C C . VAL A 1 353 ? 4.479 18.190 10.551 1.00 82.19 353 VAL A C 1
ATOM 2788 O O . VAL A 1 353 ? 3.520 17.438 10.407 1.00 82.19 353 VAL A O 1
ATOM 2791 N N . ALA A 1 354 ? 4.351 19.432 11.006 1.00 85.38 354 ALA A N 1
ATOM 2792 C CA . ALA A 1 354 ? 3.067 20.090 11.183 1.00 85.38 354 ALA A CA 1
ATOM 2793 C C . ALA A 1 354 ? 2.511 20.500 9.817 1.00 85.38 354 ALA A C 1
ATOM 2795 O O . ALA A 1 354 ? 3.241 21.053 8.991 1.00 85.38 354 ALA A O 1
ATOM 2796 N N . PHE A 1 355 ? 1.220 20.286 9.580 1.00 87.12 355 PHE A N 1
ATOM 2797 C CA . PHE A 1 355 ? 0.543 20.747 8.375 1.00 87.12 355 PHE A CA 1
ATOM 2798 C C . PHE A 1 355 ? -0.747 21.504 8.675 1.00 87.12 355 PHE A C 1
ATOM 2800 O O . PHE A 1 355 ? -1.378 21.305 9.713 1.00 87.12 355 PHE A O 1
ATOM 2807 N N . ARG A 1 356 ? -1.156 22.356 7.731 1.00 84.25 356 ARG A N 1
ATOM 2808 C CA . ARG A 1 356 ? -2.515 22.898 7.646 1.00 84.25 356 ARG A CA 1
ATOM 2809 C C . ARG A 1 356 ? -3.056 22.834 6.222 1.00 84.25 356 ARG A C 1
ATOM 2811 O O . ARG A 1 356 ? -2.367 23.205 5.278 1.00 84.25 356 ARG A O 1
ATOM 2818 N N . LEU A 1 357 ? -4.300 22.400 6.074 1.00 82.81 357 LEU A N 1
ATOM 2819 C CA . LEU A 1 357 ? -5.061 22.379 4.831 1.00 82.81 357 LEU A CA 1
ATOM 2820 C C . LEU A 1 357 ? -6.094 23.511 4.854 1.00 82.81 357 LEU A C 1
ATOM 2822 O O . LEU A 1 357 ? -6.832 23.651 5.830 1.00 82.81 357 LEU A O 1
ATOM 2826 N N . MET A 1 358 ? -6.151 24.319 3.799 1.00 80.19 358 MET A N 1
ATOM 2827 C CA . MET A 1 358 ? -6.982 25.525 3.695 1.00 80.19 358 MET A CA 1
ATOM 2828 C C . MET A 1 358 ? -7.678 25.608 2.329 1.00 80.19 358 MET A C 1
ATOM 2830 O O . MET A 1 358 ? -7.197 25.044 1.349 1.00 80.19 358 MET A O 1
ATOM 2834 N N . ASP A 1 359 ? -8.778 26.358 2.257 1.00 76.31 359 ASP A N 1
ATOM 2835 C CA . ASP A 1 359 ? -9.486 26.717 1.019 1.00 76.31 359 ASP A CA 1
ATOM 2836 C C . ASP A 1 359 ? -9.412 28.239 0.823 1.00 76.31 359 ASP A C 1
ATOM 2838 O O . ASP A 1 359 ? -9.602 29.005 1.769 1.00 76.31 359 ASP A O 1
ATOM 2842 N N . ASN A 1 360 ? -9.104 28.674 -0.399 1.00 64.62 360 ASN A N 1
ATOM 2843 C CA . ASN A 1 360 ? -9.012 30.089 -0.767 1.00 64.62 360 ASN A CA 1
ATOM 2844 C C . ASN A 1 360 ? -10.349 30.711 -1.198 1.00 64.62 360 ASN A C 1
ATOM 2846 O O . ASN A 1 360 ? -10.429 31.930 -1.370 1.00 64.62 360 ASN A O 1
ATOM 2850 N N . SER A 1 361 ? -11.376 29.903 -1.459 1.00 58.75 361 SER A N 1
ATOM 2851 C CA . SER A 1 361 ? -12.661 30.380 -1.958 1.00 58.75 361 SER A CA 1
ATOM 2852 C C . SER A 1 361 ? -13.543 30.883 -0.807 1.00 58.75 361 SER A C 1
ATOM 2854 O O . SER A 1 361 ? -13.735 30.208 0.198 1.00 58.75 361 SER A O 1
ATOM 2856 N N . MET A 1 362 ? -14.079 32.106 -0.930 1.00 43.31 362 MET A N 1
ATOM 2857 C CA . MET A 1 362 ? -14.875 32.765 0.126 1.00 43.31 362 MET A CA 1
ATOM 2858 C C . MET A 1 362 ? -16.252 32.119 0.387 1.00 43.31 362 MET A C 1
ATOM 2860 O O . MET A 1 362 ? -17.008 32.604 1.227 1.00 43.31 362 MET A O 1
ATOM 2864 N N . GLU A 1 363 ? -16.581 31.026 -0.300 1.00 53.97 363 GLU A N 1
ATOM 2865 C CA . GLU A 1 363 ? -17.766 30.209 -0.052 1.00 53.97 363 GLU A CA 1
ATOM 2866 C C . GLU A 1 363 ? -17.287 28.830 0.411 1.00 53.97 363 GLU A C 1
ATOM 2868 O O . GLU A 1 363 ? -16.829 28.030 -0.402 1.00 53.97 363 GLU A O 1
ATOM 2873 N N . SER A 1 364 ? -17.349 28.573 1.724 1.00 55.84 364 SER A N 1
ATOM 2874 C CA . SER A 1 364 ? -16.831 27.364 2.382 1.00 55.84 364 SER A CA 1
ATOM 2875 C C . SER A 1 364 ? -17.423 26.087 1.776 1.00 55.84 364 SER A C 1
ATOM 2877 O O . SER A 1 364 ? -18.466 25.593 2.212 1.00 55.84 364 SER A O 1
ATOM 2879 N N . SER A 1 365 ? -16.768 25.558 0.747 1.00 64.00 365 SER A N 1
ATOM 2880 C CA . SER A 1 365 ? -17.221 24.361 0.042 1.00 64.00 365 SER A CA 1
ATOM 2881 C C . SER A 1 365 ? -16.849 23.100 0.819 1.00 64.00 365 SER A C 1
ATOM 2883 O O . SER A 1 365 ? -17.524 22.080 0.708 1.00 64.00 365 SER A O 1
ATOM 2885 N N . PHE A 1 366 ? -15.808 23.161 1.649 1.00 70.31 366 PHE A N 1
ATOM 2886 C CA . PHE A 1 366 ? -15.404 22.073 2.536 1.00 70.31 366 PHE A CA 1
ATOM 2887 C C . PHE A 1 366 ? -16.012 22.218 3.927 1.00 70.31 366 PHE A C 1
ATOM 2889 O O . PHE A 1 366 ? -16.082 23.313 4.489 1.00 70.31 366 PHE A O 1
ATOM 2896 N N . LEU A 1 367 ? -16.409 21.089 4.510 1.00 65.31 367 LEU A N 1
ATOM 2897 C CA . LEU A 1 367 ? -16.856 21.044 5.893 1.00 65.31 367 LEU A CA 1
ATOM 2898 C C . LEU A 1 367 ? -15.629 21.132 6.814 1.00 65.31 367 LEU A C 1
ATOM 2900 O O . LEU A 1 367 ? -14.736 20.292 6.740 1.00 65.31 367 LEU A O 1
ATOM 2904 N N . ARG A 1 368 ? -15.624 22.132 7.708 1.00 66.56 368 ARG A N 1
ATOM 2905 C CA . ARG A 1 368 ? -14.689 22.269 8.846 1.00 66.56 368 ARG A CA 1
ATOM 2906 C C . ARG A 1 368 ? -13.194 22.451 8.488 1.00 66.56 368 ARG A C 1
ATOM 2908 O O . ARG A 1 368 ? -12.336 21.999 9.239 1.00 66.56 368 ARG A O 1
ATOM 2915 N N . LEU A 1 369 ? -12.872 23.154 7.392 1.00 68.44 369 LEU A N 1
ATOM 2916 C CA . LEU A 1 369 ? -11.525 23.719 7.168 1.00 68.44 369 LEU A CA 1
ATOM 2917 C C . LEU A 1 369 ? -11.329 25.042 7.949 1.00 68.44 369 LEU A C 1
ATOM 2919 O O . LEU A 1 369 ? -12.312 25.760 8.151 1.00 68.44 369 LEU A O 1
ATOM 2923 N N . PRO A 1 370 ? -10.088 25.406 8.337 1.00 60.38 370 PRO A N 1
ATOM 2924 C CA . PRO A 1 370 ? -8.834 24.696 8.073 1.00 60.38 370 PRO A CA 1
ATOM 2925 C C . PRO A 1 370 ? -8.653 23.436 8.937 1.00 60.38 370 PRO A C 1
ATOM 2927 O O . PRO A 1 370 ? -9.067 23.403 10.092 1.00 60.38 370 PRO A O 1
ATOM 2930 N N . LEU A 1 371 ? -8.003 22.411 8.378 1.00 76.12 371 LEU A N 1
ATOM 2931 C CA . LEU A 1 371 ? -7.592 21.201 9.106 1.00 76.12 371 LEU A CA 1
ATOM 2932 C C . LEU A 1 371 ? -6.097 21.264 9.382 1.00 76.12 371 LEU A C 1
ATOM 2934 O O . LEU A 1 371 ? -5.334 21.561 8.472 1.00 76.12 371 LEU A O 1
ATOM 2938 N N . TYR A 1 372 ? -5.675 20.958 10.601 1.00 81.81 372 TYR A N 1
ATOM 2939 C CA . TYR A 1 372 ? -4.266 20.922 10.978 1.00 81.81 372 TYR A CA 1
ATOM 2940 C C . TYR A 1 372 ? -3.949 19.662 11.777 1.00 81.81 372 TYR A C 1
ATOM 2942 O O . TYR A 1 372 ? -4.790 19.150 12.529 1.00 81.81 372 TYR A O 1
ATOM 2950 N N . ASP A 1 373 ? -2.738 19.149 11.588 1.00 79.56 373 ASP A N 1
ATOM 2951 C CA . ASP A 1 373 ? -2.186 18.083 12.416 1.00 79.56 373 ASP A CA 1
ATOM 2952 C C . ASP A 1 373 ? -0.664 17.975 12.279 1.00 79.56 373 ASP A C 1
ATOM 2954 O O . ASP A 1 373 ? -0.035 18.734 11.542 1.00 79.56 373 ASP A O 1
ATOM 2958 N N . VAL A 1 374 ? -0.083 17.017 12.992 1.00 79.69 374 VAL A N 1
ATOM 2959 C CA . VAL A 1 374 ? 1.316 16.623 12.925 1.00 79.69 374 VAL A CA 1
ATOM 2960 C C . VAL A 1 374 ? 1.419 15.234 12.299 1.00 79.69 374 VAL A C 1
ATOM 2962 O O . VAL A 1 374 ? 0.760 14.296 12.739 1.00 79.69 374 VAL A O 1
ATOM 2965 N N . VAL A 1 375 ? 2.278 15.090 11.292 1.00 77.12 375 VAL A N 1
ATOM 2966 C CA . VAL A 1 375 ? 2.642 13.797 10.705 1.00 77.12 375 VAL A CA 1
ATOM 2967 C C . VAL A 1 375 ? 3.963 13.329 11.323 1.00 77.12 375 VAL A C 1
ATOM 2969 O O . VAL A 1 375 ? 4.979 14.013 11.146 1.00 77.12 375 VAL A O 1
ATOM 2972 N N . PRO A 1 376 ? 3.998 12.197 12.048 1.00 67.81 376 PRO A N 1
ATOM 2973 C CA . PRO A 1 376 ? 5.242 11.628 12.559 1.00 67.81 376 PRO A CA 1
ATOM 2974 C C . PRO A 1 376 ? 6.218 11.210 11.446 1.00 67.81 376 PRO A C 1
ATOM 2976 O O . PRO A 1 376 ? 5.787 10.963 10.316 1.00 67.81 376 PRO A O 1
ATOM 2979 N N . PRO A 1 377 ? 7.525 11.113 11.745 1.00 62.78 377 PRO A N 1
ATOM 2980 C CA . PRO A 1 377 ? 8.539 10.645 10.799 1.00 62.78 377 PRO A CA 1
ATOM 2981 C C . PRO A 1 377 ? 8.168 9.302 10.163 1.00 62.78 377 PRO A C 1
ATOM 2983 O O . PRO A 1 377 ? 7.762 8.388 10.877 1.00 62.78 377 PRO A O 1
ATOM 2986 N N . ASN A 1 378 ? 8.352 9.160 8.848 1.00 60.75 378 ASN A N 1
ATOM 2987 C CA . ASN A 1 378 ? 8.186 7.904 8.100 1.00 60.75 378 ASN A CA 1
ATOM 2988 C C . ASN A 1 378 ? 6.816 7.218 8.258 1.00 60.75 378 ASN A C 1
ATOM 2990 O O . ASN A 1 378 ? 6.712 6.004 8.098 1.00 60.75 378 ASN A O 1
ATOM 2994 N N . THR A 1 379 ? 5.761 7.974 8.578 1.00 58.97 379 THR A N 1
ATOM 2995 C CA . THR A 1 379 ? 4.411 7.415 8.737 1.00 58.97 379 THR A CA 1
ATOM 2996 C C . THR A 1 379 ? 3.489 7.830 7.591 1.00 58.97 379 THR A C 1
ATOM 2998 O O . THR A 1 379 ? 3.450 9.013 7.229 1.00 58.97 379 THR A O 1
ATOM 3001 N N . PRO A 1 380 ? 2.716 6.889 7.015 1.00 66.38 380 PRO A N 1
ATOM 3002 C CA . PRO A 1 380 ? 1.630 7.238 6.119 1.00 66.38 380 PRO A CA 1
ATOM 3003 C C . PRO A 1 380 ? 0.457 7.792 6.936 1.00 66.38 380 PRO A C 1
ATOM 3005 O O . PRO A 1 380 ? -0.005 7.188 7.912 1.00 66.38 380 PRO A O 1
ATOM 3008 N N . TYR A 1 381 ? -0.044 8.944 6.509 1.00 70.56 381 TYR A N 1
ATOM 3009 C CA . TYR A 1 381 ? -1.098 9.684 7.183 1.00 70.56 381 TYR A CA 1
ATOM 3010 C C . TYR A 1 381 ? -2.266 9.912 6.223 1.00 70.56 381 TYR A C 1
ATOM 3012 O O . TYR A 1 381 ? -2.147 10.608 5.219 1.00 70.56 381 TYR A O 1
ATOM 3020 N N . THR A 1 382 ? -3.424 9.336 6.526 1.00 77.56 382 THR A N 1
ATOM 3021 C CA . THR A 1 382 ? -4.633 9.471 5.711 1.00 77.56 382 THR A CA 1
ATOM 3022 C C . THR A 1 382 ? -5.537 10.562 6.275 1.00 77.56 382 THR A C 1
ATOM 3024 O O . THR A 1 382 ? -6.169 10.389 7.318 1.00 77.56 382 THR A O 1
ATOM 3027 N N . LEU A 1 383 ? -5.660 11.673 5.555 1.00 75.25 383 LEU A N 1
ATOM 3028 C CA . LEU A 1 383 ? -6.596 12.750 5.856 1.00 75.25 383 LEU A CA 1
ATOM 3029 C C . LEU A 1 383 ? -7.879 12.585 5.033 1.00 75.25 383 LEU A C 1
ATOM 3031 O O . LEU A 1 383 ? -7.853 12.684 3.814 1.00 75.25 383 LEU A O 1
ATOM 3035 N N . ILE A 1 384 ? -9.027 12.386 5.674 1.00 74.56 384 ILE A N 1
ATOM 3036 C CA . ILE A 1 384 ? -10.315 12.303 4.972 1.00 74.56 384 ILE A CA 1
ATOM 3037 C C . ILE A 1 384 ? -10.939 13.696 4.906 1.00 74.56 384 ILE A C 1
ATOM 3039 O O . ILE A 1 384 ? -11.477 14.213 5.892 1.00 74.56 384 ILE A O 1
ATOM 3043 N N . VAL A 1 385 ? -10.869 14.300 3.722 1.00 73.44 385 VAL A N 1
ATOM 3044 C CA . VAL A 1 385 ? -11.431 15.620 3.423 1.00 73.44 385 VAL A CA 1
ATOM 3045 C C . VAL A 1 385 ? -12.911 15.461 3.096 1.00 73.44 385 VAL A C 1
ATOM 3047 O O . VAL A 1 385 ? -13.279 14.610 2.291 1.00 73.44 385 VAL A O 1
ATOM 3050 N N . THR A 1 386 ? -13.770 16.274 3.717 1.00 72.81 386 THR A N 1
ATOM 3051 C CA . THR A 1 386 ? -15.229 16.193 3.533 1.00 72.81 386 THR A CA 1
ATOM 3052 C C . THR A 1 386 ? -15.782 17.499 2.973 1.00 72.81 386 THR A C 1
ATOM 3054 O O . THR A 1 386 ? -15.410 18.590 3.405 1.00 72.81 386 THR A O 1
ATOM 3057 N N . THR A 1 387 ? -16.708 17.399 2.029 1.00 71.94 387 THR A N 1
ATOM 3058 C CA . THR A 1 387 ? -17.440 18.526 1.444 1.00 71.94 387 THR A CA 1
ATOM 3059 C C . THR A 1 387 ? -18.940 18.246 1.433 1.00 71.94 387 THR A C 1
ATOM 3061 O O . THR A 1 387 ? -19.358 17.093 1.417 1.00 71.94 387 THR A O 1
ATOM 3064 N N . GLN A 1 388 ? -19.762 19.295 1.438 1.00 70.94 388 GLN A N 1
ATOM 3065 C CA . GLN A 1 388 ? -21.195 19.195 1.181 1.00 70.94 388 GLN A CA 1
ATOM 3066 C C . GLN A 1 388 ? -21.622 20.376 0.312 1.00 70.94 388 GLN A C 1
ATOM 3068 O O . GLN A 1 388 ? -21.536 21.529 0.735 1.00 70.94 388 GLN A O 1
ATOM 3073 N N . LYS A 1 389 ? -22.117 20.099 -0.899 1.00 65.44 389 LYS A N 1
ATOM 3074 C CA . LYS A 1 389 ? -22.594 21.145 -1.812 1.00 65.44 389 LYS A CA 1
ATOM 3075 C C . LYS A 1 389 ? -24.122 21.238 -1.794 1.00 65.44 389 LYS A C 1
ATOM 3077 O O . LYS A 1 389 ? -24.805 20.219 -1.894 1.00 65.44 389 LYS A O 1
ATOM 3082 N N . LYS A 1 390 ? -24.639 22.468 -1.655 1.00 57.22 390 LYS A N 1
ATOM 3083 C CA . LYS A 1 390 ? -26.063 22.739 -1.389 1.00 57.22 390 LYS A CA 1
ATOM 3084 C C . LYS A 1 390 ? -26.978 22.784 -2.627 1.00 57.22 390 LYS A C 1
ATOM 3086 O O . LYS A 1 390 ? -28.099 22.333 -2.481 1.00 57.22 390 LYS A O 1
ATOM 3091 N N . GLU A 1 391 ? -26.559 23.224 -3.827 1.00 60.97 391 GLU A N 1
ATOM 3092 C CA . GLU A 1 391 ? -27.467 23.278 -5.007 1.00 60.97 391 GLU A CA 1
ATOM 3093 C C . GLU A 1 391 ? -26.776 23.327 -6.405 1.00 60.97 391 GLU A C 1
ATOM 3095 O O . GLU A 1 391 ? -25.600 23.683 -6.508 1.00 60.97 391 GLU A O 1
ATOM 3100 N N . ASP A 1 392 ? -27.567 22.916 -7.421 1.00 55.00 392 ASP A N 1
ATOM 3101 C CA . ASP A 1 392 ? -27.461 22.769 -8.900 1.00 55.00 392 ASP A CA 1
ATOM 3102 C C . ASP A 1 392 ? -26.163 22.329 -9.629 1.00 55.00 392 ASP A C 1
ATOM 3104 O O . ASP A 1 392 ? -25.039 22.731 -9.327 1.00 55.00 392 ASP A O 1
ATOM 3108 N N . LEU A 1 393 ? -26.378 21.470 -10.649 1.00 48.31 393 LEU A N 1
ATOM 3109 C CA . LEU A 1 393 ? -25.400 20.703 -11.446 1.00 48.31 393 LEU A CA 1
ATOM 3110 C C . LEU A 1 393 ? -24.094 21.479 -11.731 1.00 48.31 393 LEU A C 1
ATOM 3112 O O . LEU A 1 393 ? -24.140 22.554 -12.342 1.00 48.31 393 LEU A O 1
ATOM 3116 N N . PRO A 1 394 ? -22.903 20.943 -11.393 1.00 48.16 394 PRO A N 1
ATOM 3117 C CA . PRO A 1 394 ? -21.669 21.679 -11.606 1.00 48.16 394 PRO A CA 1
ATOM 3118 C C . PRO A 1 394 ? -21.360 21.803 -13.106 1.00 48.16 394 PRO A C 1
ATOM 3120 O O . PRO A 1 394 ? -20.928 20.853 -13.759 1.00 48.16 394 PRO A O 1
ATOM 3123 N N . ARG A 1 395 ? -21.443 23.027 -13.643 1.00 47.94 395 ARG A N 1
ATOM 3124 C CA . ARG A 1 395 ? -20.446 23.467 -14.632 1.00 47.94 395 ARG A CA 1
ATOM 3125 C C . ARG A 1 395 ? -19.096 23.338 -13.920 1.00 47.94 395 ARG A C 1
ATOM 3127 O O . ARG A 1 395 ? -18.900 24.066 -12.955 1.00 47.94 395 ARG A O 1
ATOM 3134 N N . LYS A 1 396 ? -18.254 22.364 -14.312 1.00 49.50 396 LYS A N 1
ATOM 3135 C CA . LYS A 1 396 ? -16.880 22.092 -13.809 1.00 49.50 396 LYS A CA 1
ATOM 3136 C C . LYS A 1 396 ? -16.377 23.158 -12.816 1.00 49.50 396 LYS A C 1
ATOM 3138 O O . LYS A 1 396 ? -15.890 24.204 -13.237 1.00 49.50 396 LYS A O 1
ATOM 3143 N N . TYR A 1 397 ? -16.517 22.898 -11.517 1.00 60.50 397 TYR A N 1
ATOM 3144 C CA . TYR A 1 397 ? -16.017 23.784 -10.464 1.00 60.50 397 TYR A CA 1
ATOM 3145 C C . TYR A 1 397 ? -14.688 23.217 -9.964 1.00 60.50 397 TYR A C 1
ATOM 3147 O O . TYR A 1 397 ? -14.642 22.063 -9.537 1.00 60.50 397 TYR A O 1
ATOM 3155 N N . ILE A 1 398 ? -13.622 24.008 -10.081 1.00 61.59 398 ILE A N 1
ATOM 3156 C CA . ILE A 1 398 ? -12.283 23.689 -9.579 1.00 61.59 398 ILE A CA 1
ATOM 3157 C C . ILE A 1 398 ? -12.044 24.601 -8.382 1.00 61.59 398 ILE A C 1
ATOM 3159 O O . ILE A 1 398 ? -12.165 25.817 -8.522 1.00 61.59 398 ILE A O 1
ATOM 3163 N N . ILE A 1 399 ? -11.722 24.018 -7.231 1.00 67.44 399 ILE A N 1
ATOM 3164 C CA . ILE A 1 399 ? -11.378 24.759 -6.013 1.00 67.44 399 ILE A CA 1
ATOM 3165 C C . ILE A 1 399 ? -9.892 24.559 -5.733 1.00 67.44 399 ILE A C 1
ATOM 3167 O O . ILE A 1 399 ? -9.400 23.433 -5.808 1.00 67.44 399 ILE A O 1
ATOM 3171 N N . ASP A 1 400 ? -9.184 25.642 -5.422 1.00 69.75 400 ASP A N 1
ATOM 3172 C CA . ASP A 1 400 ? -7.789 25.570 -4.997 1.00 69.75 400 ASP A CA 1
ATOM 3173 C C . ASP A 1 400 ? -7.729 25.262 -3.497 1.00 69.75 400 ASP A C 1
ATOM 3175 O O . ASP A 1 400 ? -8.161 26.061 -2.663 1.00 69.75 400 ASP A O 1
ATOM 3179 N N . VAL A 1 401 ? -7.159 24.108 -3.164 1.00 72.94 401 VAL A N 1
ATOM 3180 C CA . VAL A 1 401 ? -6.869 23.685 -1.794 1.00 72.94 401 VAL A CA 1
ATOM 3181 C C . VAL A 1 401 ? -5.387 23.925 -1.529 1.00 72.94 401 VAL A C 1
ATOM 3183 O O . VAL A 1 401 ? -4.534 23.541 -2.328 1.00 72.94 401 VAL A O 1
ATOM 3186 N N . ILE A 1 402 ? -5.057 24.577 -0.420 1.00 77.25 402 ILE A N 1
ATOM 3187 C CA . ILE A 1 402 ? -3.676 24.859 -0.024 1.00 77.25 402 ILE A CA 1
ATOM 3188 C C . ILE A 1 402 ? -3.295 23.961 1.143 1.00 77.25 402 ILE A C 1
ATOM 3190 O O . ILE A 1 402 ? -3.861 24.092 2.223 1.00 77.25 402 ILE A O 1
ATOM 3194 N N . LEU A 1 403 ? -2.284 23.119 0.952 1.00 83.00 403 LEU A N 1
ATOM 3195 C CA . LEU A 1 403 ? -1.573 22.451 2.033 1.00 83.00 403 LEU A CA 1
ATOM 3196 C C . LEU A 1 403 ? -0.328 23.268 2.375 1.00 83.00 403 LEU A C 1
ATOM 3198 O O . LEU A 1 403 ? 0.489 23.560 1.505 1.00 83.00 403 LEU A O 1
ATOM 3202 N N . GLN A 1 404 ? -0.171 23.634 3.638 1.00 86.25 404 GLN A N 1
ATOM 3203 C CA . GLN A 1 404 ? 1.078 24.162 4.165 1.00 86.25 404 GLN A CA 1
ATOM 3204 C C . GLN A 1 404 ? 1.697 23.162 5.120 1.00 86.25 404 GLN A C 1
ATOM 3206 O O . GLN A 1 404 ? 0.971 22.545 5.892 1.00 86.25 404 GLN A O 1
ATOM 3211 N N . SER A 1 405 ? 3.016 23.032 5.092 1.00 87.12 405 SER A N 1
ATOM 3212 C CA . SER A 1 405 ? 3.761 22.120 5.953 1.00 87.12 405 SER A CA 1
ATOM 3213 C C . SER A 1 405 ? 5.027 22.776 6.485 1.00 87.12 405 SER A C 1
ATOM 3215 O O . SER A 1 405 ? 5.676 23.562 5.796 1.00 87.12 405 SER A O 1
ATOM 3217 N N . ALA A 1 406 ? 5.370 22.463 7.729 1.00 84.56 406 ALA A N 1
ATOM 3218 C CA . ALA A 1 406 ? 6.551 22.965 8.411 1.00 84.56 406 ALA A CA 1
ATOM 3219 C C . ALA A 1 406 ? 7.079 21.924 9.401 1.00 84.56 406 ALA A C 1
ATOM 3221 O O . ALA A 1 406 ? 6.316 21.176 10.010 1.00 84.56 406 ALA A O 1
ATOM 3222 N N . THR A 1 407 ? 8.396 21.883 9.575 1.00 82.38 407 THR A N 1
ATOM 3223 C CA . THR A 1 407 ? 9.026 20.959 10.521 1.00 82.38 407 THR A CA 1
ATOM 3224 C C . THR A 1 407 ? 8.687 21.353 11.961 1.00 82.38 407 THR A C 1
ATOM 3226 O O . THR A 1 407 ? 8.867 22.505 12.350 1.00 82.38 407 THR A O 1
ATOM 3229 N N . LEU A 1 408 ? 8.245 20.387 12.761 1.00 75.75 408 LEU A N 1
ATOM 3230 C CA . LEU A 1 408 ? 7.984 20.511 14.190 1.00 75.75 408 LEU A CA 1
ATOM 3231 C C . LEU A 1 408 ? 9.028 19.697 14.967 1.00 75.75 408 LEU A C 1
ATOM 3233 O O . LEU A 1 408 ? 9.223 18.506 14.721 1.00 75.75 408 LEU A O 1
ATOM 3237 N N . ILE A 1 409 ? 9.716 20.338 15.910 1.00 69.69 409 ILE A N 1
ATOM 3238 C CA . ILE A 1 409 ? 10.713 19.684 16.765 1.00 69.69 409 ILE A CA 1
ATOM 3239 C C . ILE A 1 409 ? 10.034 19.326 18.088 1.00 69.69 409 ILE A C 1
ATOM 3241 O O . ILE A 1 409 ? 9.635 20.214 18.838 1.00 69.69 409 ILE A O 1
ATOM 3245 N N . LEU A 1 410 ? 9.890 18.028 18.374 1.00 62.06 410 LEU A N 1
ATOM 3246 C CA . LEU A 1 410 ? 9.384 17.577 19.671 1.00 62.06 410 LEU A CA 1
ATOM 3247 C C . LEU A 1 410 ? 10.415 17.875 20.774 1.00 62.06 410 LEU A C 1
ATOM 3249 O O . LEU A 1 410 ? 11.600 17.598 20.596 1.00 62.06 410 LEU A O 1
ATOM 3253 N N . GLY A 1 411 ? 9.964 18.448 21.894 1.00 59.97 411 GLY A N 1
ATOM 3254 C CA . GLY A 1 411 ? 10.803 18.914 23.008 1.00 59.97 411 GLY A CA 1
ATOM 3255 C C . GLY A 1 411 ? 11.015 20.433 23.074 1.00 59.97 411 GLY A C 1
ATOM 3256 O O . GLY A 1 411 ? 11.536 20.923 24.072 1.00 59.97 411 GLY A O 1
ATOM 3257 N N . ASP A 1 412 ? 10.597 21.185 22.052 1.00 69.12 412 ASP A N 1
ATOM 3258 C CA . ASP A 1 412 ? 10.453 22.642 22.136 1.00 69.12 412 ASP A CA 1
ATOM 3259 C C . ASP A 1 412 ? 9.021 22.973 22.579 1.00 69.12 412 ASP A C 1
ATOM 3261 O O . ASP A 1 412 ? 8.100 23.089 21.762 1.00 69.12 412 ASP A O 1
ATOM 3265 N N . ASP A 1 413 ? 8.825 23.049 23.897 1.00 70.06 413 ASP A N 1
ATOM 3266 C CA . ASP A 1 413 ? 7.508 23.268 24.497 1.00 70.06 413 ASP A CA 1
ATOM 3267 C C . ASP A 1 413 ? 6.847 24.553 23.979 1.00 70.06 413 ASP A C 1
ATOM 3269 O O . ASP A 1 413 ? 5.632 24.576 23.791 1.00 70.06 413 ASP A O 1
ATOM 3273 N N . ASP A 1 414 ? 7.614 25.602 23.670 1.00 70.31 414 ASP A N 1
ATOM 3274 C CA . ASP A 1 414 ? 7.068 26.861 23.160 1.00 70.31 414 ASP A CA 1
ATOM 3275 C C . ASP A 1 414 ? 6.529 26.700 21.729 1.00 70.31 414 ASP A C 1
ATOM 3277 O O . ASP A 1 414 ? 5.406 27.131 21.440 1.00 70.31 414 ASP A O 1
ATOM 3281 N N . HIS A 1 415 ? 7.261 26.020 20.838 1.00 71.19 415 HIS A N 1
ATOM 3282 C CA . HIS A 1 415 ? 6.788 25.717 19.478 1.00 71.19 415 HIS A CA 1
ATOM 3283 C C . HIS A 1 415 ? 5.577 24.773 19.476 1.00 71.19 415 HIS A C 1
ATOM 3285 O O . HIS A 1 415 ? 4.608 25.007 18.746 1.00 71.19 415 HIS A O 1
ATOM 3291 N N . ILE A 1 416 ? 5.595 23.728 20.307 1.00 69.44 416 ILE A N 1
ATOM 3292 C CA . ILE A 1 416 ? 4.503 22.748 20.408 1.00 69.44 416 ILE A CA 1
ATOM 3293 C C . ILE A 1 416 ? 3.250 23.400 20.989 1.00 69.44 416 ILE A C 1
ATOM 3295 O O . ILE A 1 416 ? 2.161 23.243 20.433 1.00 69.44 416 ILE A O 1
ATOM 3299 N N . ASN A 1 417 ? 3.385 24.167 22.072 1.00 74.38 417 ASN A N 1
ATOM 3300 C CA . ASN A 1 417 ? 2.260 24.869 22.685 1.00 74.38 417 ASN A CA 1
ATOM 3301 C C . ASN A 1 417 ? 1.702 25.944 21.752 1.00 74.38 417 ASN A C 1
ATOM 3303 O O . ASN A 1 417 ? 0.483 26.125 21.696 1.00 74.38 417 ASN A O 1
ATOM 3307 N N . THR A 1 418 ? 2.551 26.619 20.972 1.00 79.94 418 THR A N 1
ATOM 3308 C CA . THR A 1 418 ? 2.102 27.595 19.970 1.00 79.94 418 THR A CA 1
ATOM 3309 C C . THR A 1 418 ? 1.338 26.915 18.841 1.00 79.94 418 THR A C 1
ATOM 3311 O O . THR A 1 418 ? 0.231 27.348 18.541 1.00 79.94 418 THR A O 1
ATOM 3314 N N . PHE A 1 419 ? 1.843 25.818 18.266 1.00 80.69 419 PHE A N 1
ATOM 3315 C CA . PHE A 1 419 ? 1.102 25.066 17.247 1.00 80.69 419 PHE A CA 1
ATOM 3316 C C . PHE A 1 419 ? -0.231 24.530 17.788 1.00 80.69 419 PHE A C 1
ATOM 3318 O O . PHE A 1 419 ? -1.259 24.683 17.135 1.00 80.69 419 PHE A O 1
ATOM 3325 N N . ARG A 1 420 ? -0.239 23.959 19.001 1.00 72.19 420 ARG A N 1
ATOM 3326 C CA . ARG A 1 420 ? -1.446 23.390 19.627 1.00 72.19 420 ARG A CA 1
ATOM 3327 C C . ARG A 1 420 ? -2.498 24.446 19.976 1.00 72.19 420 ARG A C 1
ATOM 3329 O O . ARG A 1 420 ? -3.686 24.186 19.822 1.00 72.19 420 ARG A O 1
ATOM 3336 N N . SER A 1 421 ? -2.084 25.616 20.466 1.00 78.31 421 SER A N 1
ATOM 3337 C CA . SER A 1 421 ? -3.012 26.673 20.903 1.00 78.31 421 SER A CA 1
ATOM 3338 C C . SER A 1 421 ? -3.392 27.650 19.789 1.00 78.31 421 SER A C 1
ATOM 3340 O O . SER A 1 421 ? -4.517 28.149 19.766 1.00 78.31 421 SER A O 1
ATOM 3342 N N . GLN A 1 422 ? -2.459 27.952 18.884 1.00 82.12 422 GLN A N 1
ATOM 3343 C CA . GLN A 1 422 ? -2.585 28.955 17.826 1.00 82.12 422 GLN A CA 1
ATOM 3344 C C . GLN A 1 422 ? -1.852 28.498 16.542 1.00 82.12 422 GLN A C 1
ATOM 3346 O O . GLN A 1 422 ? -0.826 29.083 16.177 1.00 82.12 422 GLN A O 1
ATOM 3351 N N . PRO A 1 423 ? -2.387 27.502 15.801 1.00 81.38 423 PRO A N 1
ATOM 3352 C CA . PRO A 1 423 ? -1.754 26.971 14.587 1.00 81.38 423 PRO A CA 1
ATOM 3353 C C . PRO A 1 423 ? -1.449 28.055 13.545 1.00 81.38 423 PRO A C 1
ATOM 3355 O O . PRO A 1 423 ? -0.401 28.044 12.903 1.00 81.38 423 PRO A O 1
ATOM 3358 N N . ASP A 1 424 ? -2.338 29.040 13.397 1.00 81.38 424 ASP A N 1
ATOM 3359 C CA . ASP A 1 424 ? -2.133 30.144 12.458 1.00 81.38 424 ASP A CA 1
ATOM 3360 C C . ASP A 1 424 ? -0.940 31.018 12.827 1.00 81.38 424 ASP A C 1
ATOM 3362 O O . ASP A 1 424 ? -0.188 31.426 11.942 1.00 81.38 424 ASP A O 1
ATOM 3366 N N . LYS A 1 425 ? -0.747 31.274 14.125 1.00 83.75 425 LYS A N 1
ATOM 3367 C CA . LYS A 1 425 ? 0.405 32.018 14.628 1.00 83.75 425 LYS A CA 1
ATOM 3368 C C . LYS A 1 425 ? 1.690 31.232 14.380 1.00 83.75 425 LYS A C 1
ATOM 3370 O O . LYS A 1 425 ? 2.641 31.808 13.868 1.00 83.75 425 LYS A O 1
ATOM 3375 N N . PHE A 1 426 ? 1.681 29.918 14.619 1.00 85.31 426 PHE A N 1
ATOM 3376 C CA . PHE A 1 426 ? 2.818 29.045 14.317 1.00 85.31 426 PHE A CA 1
ATOM 3377 C C . PHE A 1 426 ? 3.255 29.154 12.847 1.00 85.31 426 PHE A C 1
ATOM 3379 O O . PHE A 1 426 ? 4.422 29.428 12.568 1.00 85.31 426 PHE A O 1
ATOM 3386 N N . PHE A 1 427 ? 2.330 29.025 11.888 1.00 83.50 427 PHE A N 1
ATOM 3387 C CA . PHE A 1 427 ? 2.674 29.147 10.463 1.00 83.50 427 PHE A CA 1
ATOM 3388 C C . PHE A 1 427 ? 3.045 30.579 10.040 1.00 83.50 427 PHE A C 1
ATOM 3390 O O . PHE A 1 427 ? 3.762 30.749 9.058 1.00 83.50 427 PHE A O 1
ATOM 3397 N N . GLN A 1 428 ? 2.582 31.613 10.750 1.00 83.12 428 GLN A N 1
ATOM 3398 C CA . GLN A 1 428 ? 3.020 32.996 10.521 1.00 83.12 428 GLN A CA 1
ATOM 3399 C C . GLN A 1 428 ? 4.447 33.238 11.029 1.00 83.12 428 GLN A C 1
ATOM 3401 O O . GLN A 1 428 ? 5.240 33.866 10.330 1.00 83.12 428 GLN A O 1
ATOM 3406 N N . GLU A 1 429 ? 4.779 32.733 12.218 1.00 82.12 429 GLU A N 1
ATOM 3407 C CA . GLU A 1 429 ? 6.090 32.900 12.858 1.00 82.12 429 GLU A CA 1
ATOM 3408 C C . GLU A 1 429 ? 7.175 32.047 12.196 1.00 82.12 429 GLU A C 1
ATOM 3410 O O . GLU A 1 429 ? 8.305 32.508 12.043 1.00 82.12 429 GLU A O 1
ATOM 3415 N N . THR A 1 430 ? 6.820 30.852 11.713 1.00 79.50 430 THR A N 1
ATOM 3416 C CA . THR A 1 430 ? 7.734 29.975 10.956 1.00 79.50 430 THR A CA 1
ATOM 3417 C C . THR A 1 430 ? 8.169 30.605 9.621 1.00 79.50 430 THR A C 1
ATOM 3419 O O . THR A 1 430 ? 9.228 30.286 9.081 1.00 79.50 430 THR A O 1
ATOM 3422 N N . GLY A 1 431 ? 7.388 31.554 9.091 1.00 71.06 431 GLY A N 1
ATOM 3423 C CA . GLY A 1 431 ? 7.802 32.429 7.996 1.00 71.06 431 GLY A CA 1
ATOM 3424 C C . GLY A 1 431 ? 8.201 31.684 6.716 1.00 71.06 431 GLY A C 1
ATOM 3425 O O . GLY A 1 431 ? 7.381 31.009 6.096 1.00 71.06 431 GLY A O 1
ATOM 3426 N N . ASN A 1 432 ? 9.459 31.851 6.291 1.00 59.84 432 ASN A N 1
ATOM 3427 C CA . ASN A 1 432 ? 9.969 31.347 5.007 1.00 59.84 432 ASN A CA 1
ATOM 3428 C C . ASN A 1 432 ? 10.215 29.828 4.972 1.00 59.84 432 ASN A C 1
ATOM 3430 O O . ASN A 1 432 ? 10.412 29.288 3.885 1.00 59.84 432 ASN A O 1
ATOM 3434 N N . ASP A 1 433 ? 10.200 29.151 6.122 1.00 69.31 433 ASP A N 1
ATOM 3435 C CA . ASP A 1 433 ? 10.441 27.703 6.214 1.00 69.31 433 ASP A CA 1
ATOM 3436 C C . ASP A 1 433 ? 9.155 26.872 6.036 1.00 69.31 433 ASP A C 1
ATOM 3438 O O . ASP A 1 433 ? 9.176 25.642 6.114 1.00 69.31 433 ASP A O 1
ATOM 3442 N N . VAL A 1 434 ? 8.025 27.537 5.762 1.00 76.94 434 VAL A N 1
ATOM 3443 C CA . VAL A 1 434 ? 6.746 26.897 5.440 1.00 76.94 434 VAL A CA 1
ATOM 3444 C C . VAL A 1 434 ? 6.709 26.516 3.962 1.00 76.94 434 VAL A C 1
ATOM 3446 O O . VAL A 1 434 ? 6.713 27.369 3.071 1.00 76.94 434 VAL A O 1
ATOM 3449 N N . GLN A 1 435 ? 6.596 25.222 3.686 1.00 79.12 435 GLN A N 1
ATOM 3450 C CA . GLN A 1 435 ? 6.315 24.720 2.347 1.00 79.12 435 GLN A CA 1
ATOM 3451 C C . GLN A 1 435 ? 4.823 24.880 2.039 1.00 79.12 435 GLN A C 1
ATOM 3453 O O . GLN A 1 435 ? 3.976 24.636 2.893 1.00 79.12 435 GLN A O 1
ATOM 3458 N N . VAL A 1 436 ? 4.492 25.268 0.804 1.00 75.69 436 VAL A N 1
ATOM 3459 C CA . VAL A 1 436 ? 3.108 25.450 0.348 1.00 75.69 436 VAL A CA 1
ATOM 3460 C C . VAL A 1 436 ? 2.864 24.632 -0.917 1.00 75.69 436 VAL A C 1
ATOM 3462 O O . VAL A 1 436 ? 3.456 24.906 -1.960 1.00 75.69 436 VAL A O 1
ATOM 3465 N N . VAL A 1 437 ? 1.951 23.668 -0.845 1.00 74.75 437 VAL A N 1
ATOM 3466 C CA . VAL A 1 437 ? 1.484 22.848 -1.966 1.00 74.75 437 VAL A CA 1
ATOM 3467 C C . VAL A 1 437 ? 0.061 23.270 -2.322 1.00 74.75 437 VAL A C 1
ATOM 3469 O O . VAL A 1 437 ? -0.821 23.324 -1.467 1.00 74.75 437 VAL A O 1
ATOM 3472 N N . LYS A 1 438 ? -0.177 23.590 -3.597 1.00 69.88 438 LYS A N 1
ATOM 3473 C CA . LYS A 1 438 ? -1.514 23.911 -4.112 1.00 69.88 438 LYS A CA 1
ATOM 3474 C C . LYS A 1 438 ? -2.080 22.703 -4.841 1.00 69.88 438 LYS A C 1
ATOM 3476 O O . LYS A 1 438 ? -1.491 22.245 -5.816 1.00 69.88 438 LYS A O 1
ATOM 3481 N N . GLN A 1 439 ? -3.231 22.231 -4.395 1.00 67.62 439 GLN A N 1
ATOM 3482 C CA . GLN A 1 439 ? -3.986 21.157 -5.017 1.00 67.62 439 GLN A CA 1
ATOM 3483 C C . GLN A 1 439 ? -5.283 21.672 -5.622 1.00 67.62 439 GLN A C 1
ATOM 3485 O O . GLN A 1 439 ? -5.812 22.707 -5.222 1.00 67.62 439 GLN A O 1
ATOM 3490 N N . LYS A 1 440 ? -5.810 20.919 -6.586 1.00 68.62 440 LYS A N 1
ATOM 3491 C CA . LYS A 1 440 ? -7.118 21.187 -7.183 1.00 68.62 440 LYS A CA 1
ATOM 3492 C C . LYS A 1 440 ? -8.124 20.170 -6.676 1.00 68.62 440 LYS A C 1
ATOM 3494 O O . LYS A 1 440 ? -7.865 18.973 -6.746 1.00 68.62 440 LYS A O 1
ATOM 3499 N N . ALA A 1 441 ? -9.274 20.647 -6.220 1.00 68.75 441 ALA A N 1
ATOM 3500 C CA . ALA A 1 441 ? -10.432 19.822 -5.922 1.00 68.75 441 ALA A CA 1
ATOM 3501 C C . ALA A 1 441 ? -11.482 19.951 -7.033 1.00 68.75 441 ALA A C 1
ATOM 3503 O O . ALA A 1 441 ? -11.824 21.064 -7.444 1.00 68.75 441 ALA A O 1
ATOM 3504 N N . LEU A 1 442 ? -11.987 18.819 -7.524 1.00 65.69 442 LEU A N 1
ATOM 3505 C CA . LEU A 1 442 ? -12.919 18.718 -8.646 1.00 65.69 442 LEU A CA 1
ATOM 3506 C C . LEU A 1 442 ? -14.191 17.967 -8.237 1.00 65.69 442 LEU A C 1
ATOM 3508 O O . LEU A 1 442 ? -14.114 16.895 -7.646 1.00 65.69 442 LEU A O 1
ATOM 3512 N N . TYR A 1 443 ? -15.357 18.482 -8.636 1.00 66.56 443 TYR A N 1
ATOM 3513 C CA . TYR A 1 443 ? -16.629 17.753 -8.541 1.00 66.56 443 TYR A CA 1
ATOM 3514 C C . TYR A 1 443 ? -16.941 17.034 -9.861 1.00 66.56 443 TYR A C 1
ATOM 3516 O O . TYR A 1 443 ? -16.967 17.678 -10.916 1.00 66.56 443 TYR A O 1
ATOM 3524 N N . THR A 1 444 ? -17.196 15.724 -9.822 1.00 56.62 444 THR A N 1
ATOM 3525 C CA . THR A 1 444 ? -17.481 14.882 -11.006 1.00 56.62 444 THR A CA 1
ATOM 3526 C C . THR A 1 444 ? -18.911 14.328 -10.989 1.00 56.62 444 THR A C 1
ATOM 3528 O O . THR A 1 444 ? -19.531 14.238 -9.938 1.00 56.62 444 THR A O 1
ATOM 3531 N N . LEU A 1 445 ? -19.478 13.975 -12.151 1.00 54.66 445 LEU A N 1
ATOM 3532 C CA . LEU A 1 445 ? -20.798 13.326 -12.224 1.00 54.66 445 LEU A CA 1
ATOM 3533 C C . LEU A 1 445 ? -20.684 11.828 -11.881 1.00 54.66 445 LEU A C 1
ATOM 3535 O O . LEU A 1 445 ? -19.740 11.158 -12.296 1.00 54.66 445 LEU A O 1
ATOM 3539 N N . THR A 1 446 ? -21.677 11.310 -11.157 1.00 47.69 446 THR A N 1
ATOM 3540 C CA . THR A 1 446 ? -21.718 9.996 -10.480 1.00 47.69 446 THR A CA 1
ATOM 3541 C C . THR A 1 446 ? -21.497 8.756 -11.360 1.00 47.69 446 THR A C 1
ATOM 3543 O O . THR A 1 446 ? -21.163 7.703 -10.830 1.00 47.69 446 THR A O 1
ATOM 3546 N N . HIS A 1 447 ? -21.600 8.849 -12.690 1.00 39.12 447 HIS A N 1
ATOM 3547 C CA . HIS A 1 447 ? -21.394 7.713 -13.607 1.00 39.12 447 HIS A CA 1
ATOM 3548 C C . HIS A 1 447 ? -19.917 7.330 -13.851 1.00 39.12 447 HIS A C 1
ATOM 3550 O O . HIS A 1 447 ? -19.656 6.395 -14.600 1.00 39.12 447 HIS A O 1
ATOM 3556 N N . ILE A 1 448 ? -18.960 8.033 -13.231 1.00 37.22 448 ILE A N 1
ATOM 3557 C CA . ILE A 1 448 ? -17.507 7.760 -13.320 1.00 37.22 448 ILE A CA 1
ATOM 3558 C C . ILE A 1 448 ? -16.973 7.180 -11.989 1.00 37.22 448 ILE A C 1
ATOM 3560 O O . ILE A 1 448 ? -15.770 7.084 -11.776 1.00 37.22 448 ILE A O 1
ATOM 3564 N N . ALA A 1 449 ? -17.849 6.801 -11.053 1.00 26.69 449 ALA A N 1
ATOM 3565 C CA . ALA A 1 449 ? -17.438 6.317 -9.738 1.00 26.69 449 ALA A CA 1
ATOM 3566 C C . ALA A 1 449 ? -16.834 4.899 -9.806 1.00 26.69 449 ALA A C 1
ATOM 3568 O O . ALA A 1 449 ? -17.525 3.901 -9.619 1.00 26.69 449 ALA A O 1
ATOM 3569 N N . THR A 1 450 ? -15.528 4.813 -10.055 1.00 32.84 450 THR A N 1
ATOM 3570 C CA . THR A 1 450 ? -14.692 3.704 -9.582 1.00 32.84 450 THR A CA 1
ATOM 3571 C C . THR A 1 450 ? -14.528 3.790 -8.063 1.00 32.84 450 THR A C 1
ATOM 3573 O O . THR A 1 450 ? -14.646 4.865 -7.476 1.00 32.84 450 THR A O 1
ATOM 3576 N N . SER A 1 451 ? -14.290 2.636 -7.441 1.00 36.28 451 SER A N 1
ATOM 3577 C CA . SER A 1 451 ? -14.196 2.377 -6.002 1.00 36.28 451 SER A CA 1
ATOM 3578 C C . SER A 1 451 ? -13.222 3.300 -5.256 1.00 36.28 451 SER A C 1
ATOM 3580 O O . SER A 1 451 ? -12.059 2.964 -5.053 1.00 36.28 451 SER A O 1
ATOM 3582 N N . PHE A 1 452 ? -13.700 4.455 -4.809 1.00 37.72 452 PHE A N 1
ATOM 3583 C CA . PHE A 1 452 ? -13.091 5.141 -3.675 1.00 37.72 452 PHE A CA 1
ATOM 3584 C C . PHE A 1 452 ? -13.720 4.575 -2.400 1.00 37.72 452 PHE A C 1
ATOM 3586 O O . PHE A 1 452 ? -14.943 4.409 -2.349 1.00 37.72 452 PHE A O 1
ATOM 3593 N N . SER A 1 453 ? -12.887 4.251 -1.409 1.00 45.66 453 SER A N 1
ATOM 3594 C CA . SER A 1 453 ? -13.276 3.746 -0.088 1.00 45.66 453 SER A CA 1
ATOM 3595 C C . SER A 1 453 ? -14.445 4.579 0.445 1.00 45.66 453 SER A C 1
ATOM 3597 O O . SER A 1 453 ? -14.355 5.812 0.521 1.00 45.66 453 SER A O 1
ATOM 3599 N N . LYS A 1 454 ? -15.580 3.945 0.752 1.00 50.59 454 LYS A N 1
ATOM 3600 C CA . LYS A 1 454 ? -16.795 4.677 1.121 1.00 50.59 454 LYS A CA 1
ATOM 3601 C C . LYS A 1 454 ? -16.698 5.071 2.585 1.00 50.59 454 LYS A C 1
ATOM 3603 O O . LYS A 1 454 ? -17.219 4.395 3.462 1.00 50.59 454 LYS A O 1
ATOM 3608 N N . VAL A 1 455 ? -16.076 6.215 2.865 1.00 51.00 455 VAL A N 1
ATOM 3609 C CA . VAL A 1 455 ? -16.186 6.798 4.205 1.00 51.00 455 VAL A CA 1
ATOM 3610 C C . VAL A 1 455 ? -17.581 7.392 4.352 1.00 51.00 455 VAL A C 1
ATOM 3612 O O . VAL A 1 455 ? -17.862 8.502 3.887 1.00 51.00 455 VAL A O 1
ATOM 3615 N N . HIS A 1 456 ? -18.461 6.644 5.005 1.00 59.44 456 HIS A N 1
ATOM 3616 C CA . HIS A 1 456 ? -19.799 7.085 5.364 1.00 59.44 456 HIS A CA 1
ATOM 3617 C C . HIS A 1 456 ? -19.719 7.890 6.664 1.00 59.44 456 HIS A C 1
ATOM 3619 O O . HIS A 1 456 ? -19.784 7.345 7.764 1.00 59.44 456 HIS A O 1
ATOM 3625 N N . VAL A 1 457 ? -19.528 9.204 6.534 1.00 52.78 457 VAL A N 1
ATOM 3626 C CA . VAL A 1 457 ? -19.596 10.152 7.656 1.00 52.78 457 VAL A CA 1
ATOM 3627 C C . VAL A 1 457 ? -21.050 10.547 7.860 1.00 52.78 457 VAL A C 1
ATOM 3629 O O . VAL A 1 457 ? -21.606 11.248 7.014 1.00 52.78 457 VAL A O 1
ATOM 3632 N N . TYR A 1 458 ? -21.668 10.141 8.970 1.00 61.16 458 TYR A N 1
ATOM 3633 C CA . TYR A 1 458 ? -23.056 10.498 9.245 1.00 61.16 458 TYR A CA 1
ATOM 3634 C C . TYR A 1 458 ? -23.370 10.759 10.720 1.00 61.16 458 TYR A C 1
ATOM 3636 O O . TYR A 1 458 ? -22.827 10.157 11.642 1.00 61.16 458 TYR A O 1
ATOM 3644 N N . ILE A 1 459 ? -24.387 11.614 10.868 1.00 53.12 459 ILE A N 1
ATOM 3645 C CA . ILE A 1 459 ? -25.160 11.932 12.070 1.00 53.12 459 ILE A CA 1
ATOM 3646 C C . ILE A 1 459 ? -24.502 12.984 12.983 1.00 53.12 459 ILE A C 1
ATOM 3648 O O . ILE A 1 459 ? -23.766 12.650 13.903 1.00 53.12 459 ILE A O 1
ATOM 3652 N N . GLU A 1 460 ? -24.856 14.263 12.789 1.00 52.91 460 GLU A N 1
ATOM 3653 C CA . GLU A 1 460 ? -24.724 15.275 13.848 1.00 52.91 460 GLU A CA 1
ATOM 3654 C C . GLU A 1 460 ? -25.727 14.957 14.968 1.00 52.91 460 GLU A C 1
ATOM 3656 O O . GLU A 1 460 ? -26.909 15.292 14.889 1.00 52.91 460 GLU A O 1
ATOM 3661 N N . MET A 1 461 ? -25.264 14.250 15.996 1.00 59.50 461 MET A N 1
ATOM 3662 C CA . MET A 1 461 ? -26.022 13.937 17.208 1.00 59.50 461 MET A CA 1
ATOM 3663 C C . MET A 1 461 ? -25.111 14.059 18.422 1.00 59.50 461 MET A C 1
ATOM 3665 O O . MET A 1 461 ? -23.960 13.646 18.354 1.00 59.50 461 MET A O 1
ATOM 3669 N N . HIS A 1 462 ? -25.646 14.568 19.532 1.00 64.25 462 HIS A N 1
ATOM 3670 C CA . HIS A 1 462 ? -24.966 14.558 20.827 1.00 64.25 462 HIS A CA 1
ATOM 3671 C C . HIS A 1 462 ? -24.841 13.115 21.328 1.00 64.25 462 HIS A C 1
ATOM 3673 O O . HIS A 1 462 ? -25.767 12.569 21.936 1.00 64.25 462 HIS A O 1
ATOM 3679 N N . LEU A 1 463 ? -23.711 12.487 21.009 1.00 76.06 463 LEU A N 1
ATOM 3680 C CA . LEU A 1 463 ? -23.429 11.089 21.297 1.00 76.06 463 LEU A CA 1
ATOM 3681 C C . LEU A 1 463 ? -22.882 10.951 22.712 1.00 76.06 463 LEU A C 1
ATOM 3683 O O . LEU A 1 463 ? -21.851 11.524 23.051 1.00 76.06 463 LEU A O 1
ATOM 3687 N N . SER A 1 464 ? -23.544 10.151 23.543 1.00 82.69 464 SER A N 1
ATOM 3688 C CA . SER A 1 464 ? -23.001 9.776 24.851 1.00 82.69 464 SER A CA 1
ATOM 3689 C C . SER A 1 464 ? -22.315 8.413 24.813 1.00 82.69 464 SER A C 1
ATOM 3691 O O . SER A 1 464 ? -21.252 8.224 25.403 1.00 82.69 464 SER A O 1
ATOM 3693 N N . CYS A 1 465 ? -22.897 7.457 24.093 1.00 86.50 465 CYS A N 1
ATOM 3694 C CA . CYS A 1 465 ? -22.389 6.096 23.975 1.00 86.50 465 CYS A CA 1
ATOM 3695 C C . CYS A 1 465 ? -22.886 5.420 22.699 1.00 86.50 465 CYS A C 1
ATOM 3697 O O . CYS A 1 465 ? -23.914 5.810 22.139 1.00 86.50 465 CYS A O 1
ATOM 3699 N N . LEU A 1 466 ? -22.161 4.394 22.254 1.00 89.38 466 LEU A N 1
ATOM 3700 C CA . LEU A 1 466 ? -22.558 3.575 21.116 1.00 89.38 466 LEU A CA 1
ATOM 3701 C C . LEU A 1 466 ? -22.148 2.114 21.282 1.00 89.38 466 LEU A C 1
ATOM 3703 O O . LEU A 1 466 ? -21.265 1.790 22.084 1.00 89.38 466 LEU A O 1
ATOM 3707 N N . ASP A 1 467 ? -22.789 1.264 20.489 1.00 90.38 467 ASP A N 1
ATOM 3708 C CA . ASP A 1 467 ? -22.393 -0.124 20.263 1.00 90.38 467 ASP A CA 1
ATOM 3709 C C . ASP A 1 467 ? -22.901 -0.618 18.897 1.00 90.38 467 ASP A C 1
ATOM 3711 O O . ASP A 1 467 ? -23.743 0.027 18.259 1.00 90.38 467 ASP A O 1
ATOM 3715 N N . THR A 1 468 ? -22.406 -1.765 18.441 1.00 89.81 468 THR A N 1
ATOM 3716 C CA . THR A 1 468 ? -22.744 -2.346 17.132 1.00 89.81 468 THR A CA 1
ATOM 3717 C C . THR A 1 468 ? -23.272 -3.765 17.261 1.00 89.81 468 THR A C 1
ATOM 3719 O O . THR A 1 468 ? -22.771 -4.540 18.067 1.00 89.81 468 THR A O 1
ATOM 3722 N N . ASN A 1 469 ? -24.245 -4.120 16.422 1.00 87.94 469 ASN A N 1
ATOM 3723 C CA . ASN A 1 469 ? -24.731 -5.486 16.266 1.00 87.94 469 ASN A CA 1
ATOM 3724 C C . ASN A 1 469 ? -24.228 -6.052 14.943 1.00 87.94 469 ASN A C 1
ATOM 3726 O O . ASN A 1 469 ? -24.664 -5.607 13.874 1.00 87.94 469 ASN A O 1
ATOM 3730 N N . ARG A 1 470 ? -23.339 -7.042 15.004 1.00 80.44 470 ARG A N 1
ATOM 3731 C CA . ARG A 1 470 ? -22.723 -7.622 13.804 1.00 80.44 470 ARG A CA 1
ATOM 3732 C C . ARG A 1 470 ? -23.737 -8.406 12.978 1.00 80.44 470 ARG A C 1
ATOM 3734 O O . ARG A 1 470 ? -23.775 -8.258 11.761 1.00 80.44 470 ARG A O 1
ATOM 3741 N N . ALA A 1 471 ? -24.601 -9.182 13.631 1.00 82.50 471 ALA A N 1
ATOM 3742 C CA . ALA A 1 471 ? -25.573 -10.046 12.959 1.00 82.50 471 ALA A CA 1
ATOM 3743 C C . ALA A 1 471 ? -26.668 -9.269 12.206 1.00 82.50 471 ALA A C 1
ATOM 3745 O O . ALA A 1 471 ? -27.105 -9.685 11.134 1.00 82.50 471 ALA A O 1
ATOM 3746 N N . LYS A 1 472 ? -27.138 -8.154 12.772 1.00 84.75 472 LYS A N 1
ATOM 3747 C CA . LYS A 1 472 ? -28.174 -7.292 12.178 1.00 84.75 472 LYS A CA 1
ATOM 3748 C C . LYS A 1 472 ? -27.616 -6.136 11.366 1.00 84.75 472 LYS A C 1
ATOM 3750 O O . LYS A 1 472 ? -28.392 -5.468 10.697 1.00 84.75 472 LYS A O 1
ATOM 3755 N N . GLN A 1 473 ? -26.310 -5.903 11.440 1.00 87.12 473 GLN A N 1
ATOM 3756 C CA . GLN A 1 473 ? -25.659 -4.752 10.830 1.00 87.12 473 GLN A CA 1
ATOM 3757 C C . GLN A 1 473 ? -26.232 -3.416 11.343 1.00 87.12 473 GLN A C 1
ATOM 3759 O O . GLN A 1 473 ? -26.448 -2.458 10.598 1.00 87.12 473 GLN A O 1
ATOM 3764 N N . TRP A 1 474 ? -26.510 -3.364 12.650 1.00 89.06 474 TRP A N 1
ATOM 3765 C CA . TRP A 1 474 ? -27.091 -2.192 13.307 1.00 89.06 474 TRP A CA 1
ATOM 3766 C C . TRP A 1 474 ? -26.073 -1.449 14.163 1.00 89.06 474 TRP A C 1
ATOM 3768 O O . TRP A 1 474 ? -25.178 -2.045 14.757 1.00 89.06 474 TRP A O 1
ATOM 3778 N N . ILE A 1 475 ? -26.279 -0.144 14.290 1.00 88.44 475 ILE A N 1
ATOM 3779 C CA . ILE A 1 475 ? -25.614 0.734 15.248 1.00 88.44 475 ILE A CA 1
ATOM 3780 C C . ILE A 1 475 ? -26.670 1.192 16.245 1.00 88.44 475 ILE A C 1
ATOM 3782 O O . ILE A 1 475 ? -27.770 1.597 15.851 1.00 88.44 475 ILE A O 1
ATOM 3786 N N . ILE A 1 476 ? -26.330 1.153 17.529 1.00 89.25 476 ILE A N 1
ATOM 3787 C CA . ILE A 1 476 ? -27.134 1.772 18.581 1.00 89.25 476 ILE A CA 1
ATOM 3788 C C . ILE A 1 476 ? -26.404 2.952 19.177 1.00 89.25 476 ILE A C 1
ATOM 3790 O O . ILE A 1 476 ? -25.201 2.898 19.416 1.00 89.25 476 ILE A O 1
ATOM 3794 N N . ILE A 1 477 ? -27.155 4.022 19.403 1.00 88.75 477 ILE A N 1
ATOM 3795 C CA . ILE A 1 477 ? -26.628 5.294 19.884 1.00 88.75 477 ILE A CA 1
ATOM 3796 C C . ILE A 1 477 ? -27.470 5.753 21.063 1.00 88.75 477 ILE A C 1
ATOM 3798 O O . ILE A 1 477 ? -28.691 5.856 20.944 1.00 88.75 477 ILE A O 1
ATOM 3802 N N . GLY A 1 478 ? -26.809 6.045 22.178 1.00 89.38 478 GLY A N 1
ATOM 3803 C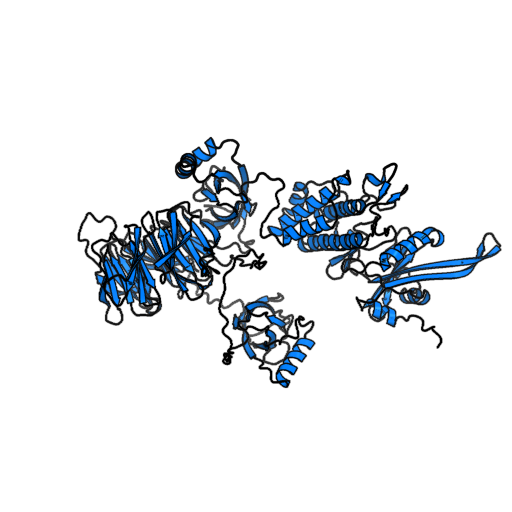 CA . GLY A 1 478 ? -27.395 6.731 23.323 1.00 89.38 478 GLY A CA 1
ATOM 3804 C C . GLY A 1 478 ? -27.181 8.235 23.237 1.00 89.38 478 GLY A C 1
ATOM 3805 O O . GLY A 1 478 ? -26.135 8.685 22.762 1.00 89.38 478 GLY A O 1
ATOM 3806 N N . ASP A 1 479 ? -28.162 8.999 23.716 1.00 87.50 479 ASP A N 1
ATOM 3807 C CA . ASP A 1 479 ? -28.074 10.456 23.809 1.00 87.50 479 ASP A CA 1
ATOM 3808 C C . ASP A 1 479 ? -28.103 10.978 25.261 1.00 87.50 479 ASP A C 1
ATOM 3810 O O . ASP A 1 479 ? -28.356 10.256 26.237 1.00 87.50 479 ASP A O 1
ATOM 3814 N N . GLU A 1 480 ? -27.852 12.282 25.399 1.00 86.44 480 GLU A N 1
ATOM 3815 C CA . GLU A 1 480 ? -27.898 13.007 26.677 1.00 86.44 480 GLU A CA 1
ATOM 3816 C C . GLU A 1 480 ? -29.297 13.105 27.287 1.00 86.44 480 GLU A C 1
ATOM 3818 O O . GLU A 1 480 ? -29.440 13.359 28.478 1.00 86.44 480 GLU A O 1
ATOM 3823 N N . ASN A 1 481 ? -30.335 12.863 26.491 1.00 87.81 481 ASN A N 1
ATOM 3824 C CA . ASN A 1 481 ? -31.717 12.957 26.927 1.00 87.81 481 ASN A CA 1
ATOM 3825 C C . ASN A 1 481 ? -32.281 11.602 27.364 1.00 87.81 481 ASN A C 1
ATOM 3827 O O . ASN A 1 481 ? -33.440 11.560 27.761 1.00 87.81 481 ASN A O 1
ATOM 3831 N N . GLY A 1 482 ? -31.546 10.494 27.271 1.00 89.81 482 GLY A N 1
ATOM 3832 C CA . GLY A 1 482 ? -32.056 9.173 27.644 1.00 89.81 482 GLY A CA 1
ATOM 3833 C C . GLY A 1 482 ? -32.777 8.418 26.522 1.00 89.81 482 GLY A C 1
ATOM 3834 O O . GLY A 1 482 ? -33.571 7.513 26.799 1.00 89.81 482 GLY A O 1
ATOM 3835 N N . HIS A 1 483 ? -32.570 8.794 25.258 1.00 90.88 483 HIS A N 1
ATOM 3836 C CA . HIS A 1 483 ? -33.018 8.017 24.101 1.00 90.88 483 HIS A CA 1
ATOM 3837 C C . HIS A 1 483 ? -31.925 7.073 23.607 1.00 90.88 483 HIS A C 1
ATOM 3839 O O . HIS A 1 483 ? -30.733 7.353 23.705 1.00 90.88 483 HIS A O 1
ATOM 3845 N N . VAL A 1 484 ? -32.371 5.969 23.016 1.00 92.25 484 VAL A N 1
ATOM 3846 C CA . VAL A 1 484 ? -31.563 5.006 22.278 1.00 92.25 484 VAL A CA 1
ATOM 3847 C C . VAL A 1 484 ? -32.087 4.952 20.849 1.00 92.25 484 VAL A C 1
ATOM 3849 O O . VAL A 1 484 ? -33.232 4.566 20.623 1.00 92.25 484 VAL A O 1
ATOM 3852 N N . GLY A 1 485 ? -31.280 5.377 19.883 1.00 88.94 485 GLY A N 1
ATOM 3853 C CA . GLY A 1 485 ? -31.591 5.297 18.456 1.00 88.94 485 GLY A CA 1
ATOM 3854 C C . GLY A 1 485 ? -30.960 4.068 17.812 1.00 88.94 485 GLY A C 1
ATOM 3855 O O . GLY A 1 485 ? -29.827 3.724 18.138 1.00 88.94 485 GLY A O 1
ATOM 3856 N N . PHE A 1 486 ? -31.674 3.446 16.875 1.00 88.56 486 PHE A N 1
ATOM 3857 C CA . PHE A 1 486 ? -31.215 2.290 16.105 1.00 88.56 486 PHE A CA 1
ATOM 3858 C C . PHE A 1 486 ? -31.057 2.677 14.644 1.00 88.56 486 PHE A C 1
ATOM 3860 O O . PHE A 1 486 ? -31.960 3.278 14.054 1.00 88.56 486 PHE A O 1
ATOM 3867 N N . TRP A 1 487 ? -29.933 2.300 14.054 1.00 86.25 487 TRP A N 1
ATOM 3868 C CA . TRP A 1 487 ? -29.584 2.652 12.686 1.00 86.25 487 TRP A CA 1
ATOM 3869 C C . TRP A 1 487 ? -29.057 1.433 11.953 1.00 86.25 487 TRP A C 1
ATOM 3871 O O . TRP A 1 487 ? -28.226 0.704 12.480 1.00 86.25 487 TRP A O 1
ATOM 3881 N N . ASP A 1 488 ? -29.533 1.229 10.735 1.00 83.81 488 ASP A N 1
ATOM 3882 C CA . ASP A 1 488 ? -29.019 0.215 9.828 1.00 83.81 488 ASP A CA 1
ATOM 3883 C C . ASP A 1 488 ? -27.871 0.839 9.039 1.00 83.81 488 ASP A C 1
ATOM 3885 O O . ASP A 1 488 ? -28.082 1.803 8.295 1.00 83.81 488 ASP A O 1
ATOM 3889 N N . TYR A 1 489 ? -26.646 0.357 9.257 1.00 76.00 489 TYR A N 1
ATOM 3890 C CA . TYR A 1 489 ? -25.481 0.998 8.652 1.00 76.00 489 TYR A CA 1
ATOM 3891 C C . TYR A 1 489 ? -25.356 0.774 7.136 1.00 76.00 489 TYR A C 1
ATOM 3893 O O . TYR A 1 489 ? -24.960 1.726 6.461 1.00 76.00 489 TYR A O 1
ATOM 3901 N N . PRO A 1 490 ? -25.731 -0.387 6.552 1.00 75.44 490 PRO A N 1
ATOM 3902 C CA . PRO A 1 490 ? -25.684 -0.561 5.099 1.00 75.44 490 PRO A CA 1
ATOM 3903 C C . PRO A 1 490 ? -26.672 0.343 4.350 1.00 75.44 490 PRO A C 1
ATOM 3905 O O . PRO A 1 490 ? -26.326 0.929 3.325 1.00 75.44 490 PRO A O 1
ATOM 3908 N N . THR A 1 491 ? -27.908 0.478 4.847 1.00 73.00 491 THR A N 1
ATOM 3909 C CA . THR A 1 491 ? -28.949 1.310 4.210 1.00 73.00 491 THR A CA 1
ATOM 3910 C C . THR A 1 491 ? -28.940 2.762 4.676 1.00 73.00 491 THR A C 1
ATOM 3912 O O . THR A 1 491 ? -29.611 3.596 4.065 1.00 73.00 491 THR A O 1
ATOM 3915 N N . GLN A 1 492 ? -28.198 3.071 5.742 1.00 71.19 492 GLN A N 1
ATOM 3916 C CA . GLN A 1 492 ? -28.119 4.386 6.389 1.00 71.19 492 GLN A CA 1
ATOM 3917 C C . GLN A 1 492 ? -29.475 4.918 6.872 1.00 71.19 492 GLN A C 1
ATOM 3919 O O . GLN A 1 492 ? -29.705 6.128 6.936 1.00 71.19 492 GLN A O 1
ATOM 3924 N N . LYS A 1 493 ? -30.407 4.023 7.203 1.00 78.00 493 LYS A N 1
ATOM 3925 C CA . LYS A 1 493 ? -31.746 4.399 7.661 1.00 78.00 493 LYS A CA 1
ATOM 3926 C C . LYS A 1 493 ? -31.892 4.174 9.153 1.00 78.00 493 LYS A C 1
ATOM 3928 O O . LYS A 1 493 ? -31.423 3.184 9.711 1.00 78.00 493 LYS A O 1
ATOM 3933 N N . LYS A 1 494 ? -32.606 5.097 9.796 1.00 82.69 494 LYS A N 1
ATOM 3934 C CA . LYS A 1 494 ? -33.077 4.901 11.163 1.00 82.69 494 LYS A CA 1
ATOM 3935 C C . LYS A 1 494 ? -34.061 3.732 11.170 1.00 82.69 494 LYS A C 1
ATOM 3937 O O . LYS A 1 494 ? -35.055 3.766 10.448 1.00 82.69 494 LYS A O 1
ATOM 3942 N N . VAL A 1 495 ? -33.769 2.727 11.986 1.00 86.00 495 VAL A N 1
ATOM 3943 C CA . VAL A 1 495 ? -34.609 1.541 12.179 1.00 86.00 495 VAL A CA 1
ATOM 3944 C C . VAL A 1 495 ? -35.704 1.853 13.190 1.00 86.00 495 VAL A C 1
ATOM 3946 O O . VAL A 1 495 ? -36.879 1.667 12.898 1.00 86.00 495 VAL A O 1
ATOM 3949 N N . ASP A 1 496 ? -35.321 2.362 14.364 1.00 87.38 496 ASP A N 1
ATOM 3950 C CA . ASP A 1 496 ? -36.249 2.684 15.451 1.00 87.38 496 ASP A CA 1
ATOM 3951 C C . ASP A 1 496 ? -35.613 3.651 16.473 1.00 87.38 496 ASP A C 1
ATOM 3953 O O . ASP A 1 496 ? -34.451 4.057 16.344 1.00 87.38 496 ASP A O 1
ATOM 3957 N N . ALA A 1 497 ? -36.369 4.059 17.492 1.00 89.94 497 ALA A N 1
ATOM 3958 C CA . ALA A 1 497 ? -35.857 4.730 18.680 1.00 89.94 497 ALA A CA 1
ATOM 3959 C C . ALA A 1 497 ? -36.679 4.396 19.931 1.00 89.94 497 ALA A C 1
ATOM 3961 O O . ALA A 1 497 ? -37.903 4.311 19.901 1.00 89.94 497 ALA A O 1
ATOM 3962 N N . LEU A 1 498 ? -35.989 4.306 21.063 1.00 92.19 498 LEU A N 1
ATOM 3963 C CA . LEU A 1 498 ? -36.545 3.952 22.360 1.00 92.19 498 LEU A CA 1
ATOM 3964 C C . LEU A 1 498 ? -36.183 5.016 23.400 1.00 92.19 498 LEU A C 1
ATOM 3966 O O . LEU A 1 498 ? -35.025 5.401 23.520 1.00 92.19 498 LEU A O 1
ATOM 3970 N N . LYS A 1 499 ? -37.150 5.467 24.201 1.00 93.00 499 LYS A N 1
ATOM 3971 C CA . LYS A 1 499 ? -36.882 6.274 25.402 1.00 93.00 499 LYS A CA 1
ATOM 3972 C C . LYS A 1 499 ? -36.640 5.340 26.585 1.00 93.00 499 LYS A C 1
ATOM 3974 O O . LYS A 1 499 ? -37.577 4.665 27.005 1.00 93.00 499 LYS A O 1
ATOM 3979 N N . VAL A 1 500 ? -35.421 5.303 27.125 1.00 93.12 500 VAL A N 1
ATOM 3980 C CA . VAL A 1 500 ? -35.081 4.396 28.239 1.00 93.12 500 VAL A CA 1
ATOM 3981 C C . VAL A 1 500 ? -35.181 5.065 29.609 1.00 93.12 500 VAL A C 1
ATOM 3983 O O . VAL A 1 500 ? -35.672 4.435 30.542 1.00 93.12 500 VAL A O 1
ATOM 3986 N N . SER A 1 501 ? -34.779 6.335 29.715 1.00 91.00 501 SER A N 1
ATOM 3987 C CA . SER A 1 501 ? -34.844 7.141 30.943 1.00 91.00 501 SER A CA 1
ATOM 3988 C C . SER A 1 501 ? -35.036 8.625 30.604 1.00 91.00 501 SER A C 1
ATOM 3990 O O . SER A 1 501 ? -34.964 9.023 29.441 1.00 91.00 501 SER A O 1
ATOM 3992 N N . ALA A 1 502 ? -35.331 9.443 31.615 1.00 89.69 502 ALA A N 1
ATOM 3993 C CA . ALA A 1 502 ? -35.276 10.902 31.516 1.00 89.69 502 ALA A CA 1
ATOM 3994 C C . ALA A 1 502 ? -33.836 11.443 31.608 1.00 89.69 502 ALA A C 1
ATOM 3996 O O . ALA A 1 502 ? -33.599 12.581 31.212 1.00 89.69 502 ALA A O 1
ATOM 3997 N N . SER A 1 503 ? -32.909 10.631 32.121 1.00 88.00 503 SER A N 1
ATOM 3998 C CA . SER A 1 503 ? -31.493 10.961 32.304 1.00 88.00 503 SER A CA 1
ATOM 3999 C C . SER A 1 503 ? -30.637 10.436 31.150 1.00 88.00 503 SER A C 1
ATOM 4001 O O . SER A 1 503 ? -31.042 9.504 30.449 1.00 88.00 503 SER A O 1
ATOM 4003 N N . ARG A 1 504 ? -29.431 10.995 30.985 1.00 88.62 504 ARG A N 1
ATOM 4004 C CA . ARG A 1 504 ? -28.447 10.594 29.967 1.00 88.62 504 ARG A CA 1
ATOM 4005 C C . ARG A 1 504 ? -28.207 9.089 29.972 1.00 88.62 504 ARG A C 1
ATOM 4007 O O . ARG A 1 504 ? -28.005 8.489 31.029 1.00 88.62 504 ARG A O 1
ATOM 4014 N N . VAL A 1 505 ? -28.156 8.487 28.783 1.00 90.69 505 VAL A N 1
ATOM 4015 C CA . VAL A 1 505 ? -27.657 7.113 28.640 1.00 90.69 505 VAL A CA 1
ATOM 4016 C C . VAL A 1 505 ? -26.135 7.170 28.646 1.00 90.69 505 VAL A C 1
ATOM 4018 O O . VAL A 1 505 ? -25.556 7.816 27.783 1.00 90.69 505 VAL A O 1
ATOM 4021 N N . THR A 1 506 ? -25.460 6.561 29.614 1.00 88.56 506 THR A N 1
ATOM 4022 C CA . THR A 1 506 ? -23.993 6.662 29.745 1.00 88.56 506 THR A CA 1
ATOM 4023 C C . THR A 1 506 ? -23.262 5.521 29.047 1.00 88.56 506 THR A C 1
ATOM 4025 O O . THR A 1 506 ? -22.130 5.696 28.607 1.00 88.56 506 THR A O 1
ATOM 4028 N N . CYS A 1 507 ? -23.895 4.355 28.921 1.00 90.50 507 CYS A N 1
ATOM 4029 C CA . CYS A 1 507 ? -23.342 3.201 28.221 1.00 90.50 507 CYS A CA 1
ATOM 4030 C C . CYS A 1 507 ? -24.475 2.330 27.679 1.00 90.50 507 CYS A C 1
ATOM 4032 O O . CYS A 1 507 ? -25.517 2.194 28.318 1.00 90.50 507 CYS A O 1
ATOM 4034 N N . ILE A 1 508 ? -24.280 1.722 26.511 1.00 92.44 508 ILE A N 1
ATOM 4035 C CA . ILE A 1 508 ? -25.213 0.746 25.949 1.00 92.44 508 ILE A CA 1
ATOM 4036 C C . ILE A 1 508 ? -24.408 -0.411 25.383 1.00 92.44 508 ILE A C 1
ATOM 4038 O O . ILE A 1 508 ? -23.331 -0.197 24.819 1.00 92.44 508 ILE A O 1
ATOM 4042 N N . ARG A 1 509 ? -24.925 -1.628 25.544 1.00 93.56 509 ARG A N 1
ATOM 4043 C CA . ARG A 1 509 ? -24.352 -2.826 24.941 1.00 93.56 509 ARG A CA 1
ATOM 4044 C C . ARG A 1 509 ? -25.411 -3.769 24.378 1.00 93.56 509 ARG A C 1
ATOM 4046 O O . ARG A 1 509 ? -26.491 -3.916 24.958 1.00 93.56 509 ARG A O 1
ATOM 4053 N N . PHE A 1 510 ? -25.086 -4.439 23.280 1.00 92.88 510 PHE A N 1
ATOM 4054 C CA . PHE A 1 510 ? -25.842 -5.575 22.766 1.00 92.88 510 PHE A CA 1
ATOM 4055 C C . PHE A 1 510 ? -25.472 -6.865 23.502 1.00 92.88 510 PHE A C 1
ATOM 4057 O O . PHE A 1 510 ? -24.307 -7.233 23.589 1.00 92.88 510 PHE A O 1
ATOM 4064 N N . ILE A 1 511 ? -26.479 -7.621 23.943 1.00 93.62 511 ILE A N 1
ATOM 4065 C CA . ILE A 1 511 ? -26.329 -9.047 24.263 1.00 93.62 511 ILE A CA 1
ATOM 4066 C C . ILE A 1 511 ? -26.865 -9.814 23.056 1.00 93.62 511 ILE A C 1
ATOM 4068 O O . ILE A 1 511 ? -28.031 -10.220 23.022 1.00 93.62 511 ILE A O 1
ATOM 4072 N N . GLU A 1 512 ? -26.028 -9.974 22.029 1.00 89.19 512 GLU A N 1
ATOM 4073 C CA . GLU A 1 512 ? -26.440 -10.562 20.746 1.00 89.19 512 GLU A CA 1
ATOM 4074 C C . GLU A 1 512 ? -27.045 -11.961 20.919 1.00 89.19 512 GLU A C 1
ATOM 4076 O O . GLU A 1 512 ? -28.115 -12.237 20.380 1.00 89.19 512 GLU A O 1
ATOM 4081 N N . ARG A 1 513 ? -26.439 -12.800 21.771 1.00 90.81 513 ARG A N 1
ATOM 4082 C CA . ARG A 1 513 ? -26.898 -14.175 22.048 1.00 90.81 513 ARG A CA 1
ATOM 4083 C C . ARG A 1 513 ? -28.305 -14.286 22.645 1.00 90.81 513 ARG A C 1
ATOM 4085 O O . ARG A 1 513 ? -28.919 -15.341 22.549 1.00 90.81 513 ARG A O 1
ATOM 4092 N N . LYS A 1 514 ? -28.816 -13.223 23.270 1.00 92.94 514 LYS A N 1
ATOM 4093 C CA . LYS A 1 514 ? -30.191 -13.162 23.800 1.00 92.94 514 LYS A CA 1
ATOM 4094 C C . LYS A 1 514 ? -31.091 -12.236 22.981 1.00 92.94 514 LYS A C 1
ATOM 4096 O O . LYS A 1 514 ? -32.275 -12.124 23.269 1.00 92.94 514 LYS A O 1
ATOM 4101 N N . GLN A 1 515 ? -30.533 -11.563 21.979 1.00 92.88 515 GLN A N 1
ATOM 4102 C CA . GLN A 1 515 ? -31.190 -10.503 21.229 1.00 92.88 515 GLN A CA 1
ATOM 4103 C C . GLN A 1 515 ? -31.709 -9.354 22.106 1.00 92.88 515 GLN A C 1
ATOM 4105 O O . GLN A 1 515 ? -32.814 -8.831 21.917 1.00 92.88 515 GLN A O 1
ATOM 4110 N N . TRP A 1 516 ? -30.892 -8.955 23.085 1.00 94.75 516 TRP A N 1
ATOM 4111 C CA . TRP A 1 516 ? -31.205 -7.868 24.012 1.00 94.75 516 TRP A CA 1
ATOM 4112 C C . TRP A 1 516 ? -30.273 -6.674 23.834 1.00 94.75 516 TRP A C 1
ATOM 4114 O O . TRP A 1 516 ? -29.150 -6.801 23.344 1.00 94.75 516 TRP A O 1
ATOM 4124 N N . ILE A 1 517 ? -30.741 -5.516 24.284 1.00 95.31 517 ILE A N 1
ATOM 4125 C CA . ILE A 1 517 ? -29.904 -4.360 24.596 1.00 95.31 517 ILE A CA 1
ATOM 4126 C C . ILE A 1 517 ? -29.941 -4.094 26.096 1.00 95.31 517 ILE A C 1
ATOM 4128 O O . ILE A 1 517 ? -30.982 -4.262 26.737 1.00 95.31 517 ILE A O 1
ATOM 4132 N N . VAL A 1 518 ? -28.817 -3.639 26.637 1.00 95.81 518 VAL A N 1
ATOM 4133 C CA . VAL A 1 518 ? -28.709 -3.140 28.008 1.00 95.81 518 VAL A CA 1
ATOM 4134 C C . VAL A 1 518 ? -28.235 -1.700 27.951 1.00 95.81 518 VAL A C 1
ATOM 4136 O O . VAL A 1 518 ? -27.173 -1.429 27.400 1.00 95.81 518 VAL A O 1
ATOM 4139 N N . ALA A 1 519 ? -29.020 -0.785 28.510 1.00 94.69 519 ALA A N 1
ATOM 4140 C CA . ALA A 1 519 ? -28.707 0.637 28.582 1.00 94.69 519 ALA A CA 1
ATOM 4141 C C . ALA A 1 519 ? -28.491 1.049 30.041 1.00 94.69 519 ALA A C 1
ATOM 4143 O O . ALA A 1 519 ? -29.406 0.929 30.856 1.00 94.69 519 ALA A O 1
ATOM 4144 N N . GLY A 1 520 ? -27.290 1.525 30.358 1.00 92.56 520 GLY A N 1
ATOM 4145 C CA . GLY A 1 520 ? -26.947 2.146 31.631 1.00 92.56 520 GLY A CA 1
ATOM 4146 C C . GLY A 1 520 ? -27.179 3.651 31.584 1.00 92.56 520 GLY A C 1
ATOM 4147 O O . GLY A 1 520 ? -26.831 4.307 30.601 1.00 92.56 520 GLY A O 1
ATOM 4148 N N . THR A 1 521 ? -27.774 4.201 32.634 1.00 90.56 521 THR A N 1
ATOM 4149 C CA . THR A 1 521 ? -28.172 5.610 32.707 1.00 90.56 521 THR A CA 1
ATOM 4150 C C . THR A 1 521 ? -27.497 6.325 33.875 1.00 90.56 521 THR A C 1
ATOM 4152 O O . THR A 1 521 ? -27.053 5.702 34.842 1.00 90.56 521 THR A O 1
ATOM 4155 N N . GLU A 1 522 ? -27.387 7.650 33.769 1.00 86.50 522 GLU A N 1
ATOM 4156 C CA . GLU A 1 522 ? -26.707 8.512 34.751 1.00 86.50 522 GLU A CA 1
ATOM 4157 C C . GLU A 1 522 ? -27.380 8.501 36.134 1.00 86.50 522 GLU A C 1
ATOM 4159 O O . GLU A 1 522 ? -26.724 8.667 37.155 1.00 86.50 522 GLU A O 1
ATOM 4164 N N . ASP A 1 523 ? -28.682 8.224 36.195 1.00 85.44 523 ASP A N 1
ATOM 4165 C CA . ASP A 1 523 ? -29.435 8.035 37.441 1.00 85.44 523 ASP A CA 1
ATOM 4166 C C . ASP A 1 523 ? -29.188 6.670 38.119 1.00 85.44 523 ASP A C 1
ATOM 4168 O O . ASP A 1 523 ? -29.837 6.348 39.119 1.00 85.44 523 ASP A O 1
ATOM 4172 N N . GLY A 1 524 ? -28.241 5.876 37.605 1.00 86.88 524 GLY A N 1
ATOM 4173 C CA . GLY A 1 524 ? -27.752 4.652 38.238 1.00 86.88 524 GLY A CA 1
ATOM 4174 C C . GLY A 1 524 ? -28.603 3.414 37.965 1.00 86.88 524 GLY A C 1
ATOM 4175 O O . GLY A 1 524 ? -28.605 2.490 38.784 1.00 86.88 524 GLY A O 1
ATOM 4176 N N . TYR A 1 525 ? -29.327 3.373 36.843 1.00 90.69 525 TYR A N 1
ATOM 4177 C CA . TYR A 1 525 ? -30.127 2.218 36.428 1.00 90.69 525 TYR A CA 1
ATOM 4178 C C . TYR A 1 525 ? -29.545 1.509 35.201 1.00 90.69 525 TYR A C 1
ATOM 4180 O O . TYR A 1 525 ? -28.937 2.126 34.331 1.00 90.69 525 TYR A O 1
ATOM 4188 N N . LEU A 1 526 ? -29.779 0.196 35.119 1.00 93.69 526 LEU A N 1
ATOM 4189 C CA . LEU A 1 526 ? -29.683 -0.582 33.884 1.00 93.69 526 LEU A CA 1
ATOM 4190 C C . LEU A 1 526 ? -31.086 -0.900 33.401 1.00 93.69 526 LEU A C 1
ATOM 4192 O O . LEU A 1 526 ? -31.924 -1.381 34.166 1.00 93.69 526 LEU A O 1
ATOM 4196 N N . HIS A 1 527 ? -31.336 -0.685 32.120 1.00 95.44 527 HIS A N 1
ATOM 4197 C CA . HIS A 1 527 ? -32.580 -1.048 31.465 1.00 95.44 527 HIS A CA 1
ATOM 4198 C C . HIS A 1 527 ? -32.305 -2.089 30.387 1.00 95.44 527 HIS A C 1
ATOM 4200 O O . HIS A 1 527 ? -31.472 -1.864 29.511 1.00 95.44 527 HIS A O 1
ATOM 4206 N N . VAL A 1 528 ? -33.026 -3.207 30.435 1.00 96.12 528 VAL A N 1
ATOM 4207 C CA . VAL A 1 528 ? -32.860 -4.316 29.489 1.00 96.12 528 VAL A CA 1
ATOM 4208 C C . VAL A 1 528 ? -34.098 -4.420 28.611 1.00 96.12 528 VAL A C 1
ATOM 4210 O O . VAL A 1 528 ? -35.217 -4.488 29.127 1.00 96.12 528 VAL A O 1
ATOM 4213 N N . TYR A 1 529 ? -33.906 -4.467 27.294 1.00 95.62 529 TYR A N 1
ATOM 4214 C CA . TYR A 1 529 ? -34.987 -4.599 26.314 1.00 95.62 529 TYR A CA 1
ATOM 4215 C C . TYR A 1 529 ? -34.668 -5.687 25.291 1.00 95.62 529 TYR A C 1
ATOM 4217 O O . TYR A 1 529 ? -33.517 -5.830 24.884 1.00 95.62 529 TYR A O 1
ATOM 4225 N N . SER A 1 530 ? -35.685 -6.419 24.833 1.00 93.31 530 SER A N 1
ATOM 4226 C CA . SER A 1 530 ? -35.559 -7.360 23.713 1.00 93.31 530 SER A CA 1
ATOM 4227 C C . SER A 1 530 ? -35.895 -6.658 22.405 1.00 93.31 530 SER A C 1
ATOM 4229 O O . SER A 1 530 ? -37.005 -6.155 22.237 1.00 93.31 530 SER A O 1
ATOM 4231 N N . TYR A 1 531 ? -34.959 -6.650 21.458 1.00 90.31 531 TYR A N 1
ATOM 4232 C CA . TYR A 1 531 ? -35.208 -6.077 20.131 1.00 90.31 531 TYR A CA 1
ATOM 4233 C C . TYR A 1 531 ? -35.910 -7.053 19.176 1.00 90.31 531 TYR A C 1
ATOM 4235 O O . TYR A 1 531 ? -36.412 -6.639 18.137 1.00 90.31 531 TYR A O 1
ATOM 4243 N N . GLU A 1 532 ? -36.019 -8.331 19.541 1.00 88.31 532 GLU A N 1
ATOM 4244 C CA . GLU A 1 532 ? -36.860 -9.309 18.839 1.00 88.31 532 GLU A CA 1
ATOM 4245 C C . GLU A 1 532 ? -38.355 -9.008 19.043 1.00 88.31 532 GLU A C 1
ATOM 4247 O O . GLU A 1 532 ? -39.159 -9.036 18.113 1.00 88.31 532 GLU A O 1
ATOM 4252 N N . THR A 1 533 ? -38.725 -8.629 20.266 1.00 87.31 533 THR A N 1
ATOM 4253 C CA . THR A 1 533 ? -40.114 -8.382 20.684 1.00 87.31 533 THR A CA 1
ATOM 4254 C C . THR A 1 533 ? -40.523 -6.912 20.544 1.00 87.31 533 THR A C 1
ATOM 4256 O O . THR A 1 533 ? -41.298 -6.391 21.343 1.00 87.31 533 THR A O 1
ATOM 4259 N N . ARG A 1 534 ? -40.003 -6.221 19.517 1.00 84.75 534 ARG A N 1
ATOM 4260 C CA . ARG A 1 534 ? -40.213 -4.775 19.283 1.00 84.75 534 ARG A CA 1
ATOM 4261 C C . ARG A 1 534 ? -39.879 -3.914 20.508 1.00 84.75 534 ARG A C 1
ATOM 4263 O O . ARG A 1 534 ? -40.671 -3.070 20.922 1.00 84.75 534 ARG A O 1
ATOM 4270 N N . PHE A 1 535 ? -38.700 -4.139 21.082 1.00 88.50 535 PHE A N 1
ATOM 4271 C CA . PHE A 1 535 ? -38.171 -3.371 22.214 1.00 88.50 535 PHE A CA 1
ATOM 4272 C C . PHE A 1 535 ? -39.031 -3.479 23.478 1.00 88.50 535 PHE A C 1
ATOM 4274 O O . PHE A 1 535 ? -39.169 -2.517 24.235 1.00 88.50 535 PHE A O 1
ATOM 4281 N N . GLN A 1 536 ? -39.596 -4.662 23.745 1.00 91.75 536 GLN A N 1
ATOM 4282 C CA . GLN A 1 536 ? -40.278 -4.910 25.010 1.00 91.75 536 GLN A CA 1
ATOM 4283 C C . GLN A 1 536 ? -39.268 -4.882 26.163 1.00 91.75 536 GLN A C 1
ATOM 4285 O O . GLN A 1 536 ? -38.201 -5.501 26.106 1.00 91.75 536 GLN A O 1
ATOM 4290 N N . LYS A 1 537 ? -39.617 -4.159 27.230 1.00 94.62 537 LYS A N 1
ATOM 4291 C CA . LYS A 1 537 ? -38.807 -4.077 28.447 1.00 94.62 537 LYS A CA 1
ATOM 4292 C C . LYS A 1 537 ? -38.799 -5.420 29.170 1.00 94.62 537 LYS A C 1
ATOM 4294 O O . LYS A 1 537 ? -39.861 -5.935 29.509 1.00 94.62 537 LYS A O 1
ATOM 4299 N N . ILE A 1 538 ? -37.606 -5.940 29.437 1.00 94.75 538 ILE A N 1
ATOM 4300 C CA . ILE A 1 538 ? -37.393 -7.178 30.193 1.00 94.75 538 ILE A CA 1
ATOM 4301 C C . ILE A 1 538 ? -37.283 -6.858 31.675 1.00 94.75 538 ILE A C 1
ATOM 4303 O O . ILE A 1 538 ? -38.032 -7.392 32.486 1.00 94.75 538 ILE A O 1
ATOM 4307 N N . THR A 1 539 ? -36.355 -5.968 32.032 1.00 95.06 539 THR A N 1
ATOM 4308 C CA . THR A 1 539 ? -36.113 -5.606 33.428 1.00 95.06 539 THR A CA 1
ATOM 4309 C C . THR A 1 539 ? -35.480 -4.221 33.564 1.00 95.06 539 THR A C 1
ATOM 4311 O O . THR A 1 539 ? -35.058 -3.593 32.587 1.00 95.06 539 THR A O 1
ATOM 4314 N N . SER A 1 540 ? -35.457 -3.736 34.802 1.00 93.25 540 SER A N 1
ATOM 4315 C CA . SER A 1 540 ? -34.762 -2.533 35.235 1.00 93.25 540 SER A CA 1
ATOM 4316 C C . SER A 1 540 ? -34.088 -2.791 36.571 1.00 93.25 540 SER A C 1
ATOM 4318 O O . SER A 1 540 ? -34.761 -3.160 37.529 1.00 93.25 540 SER A O 1
ATOM 4320 N N . LEU A 1 541 ? -32.784 -2.559 36.636 1.00 91.81 541 LEU A N 1
ATOM 4321 C CA . LEU A 1 541 ? -31.953 -2.874 37.794 1.00 91.81 541 LEU A CA 1
ATOM 4322 C C . LEU A 1 541 ? -31.312 -1.598 38.309 1.00 91.81 541 LEU A C 1
ATOM 4324 O O . LEU A 1 541 ? -30.904 -0.751 37.518 1.00 91.81 541 LEU A O 1
ATOM 4328 N N . ARG A 1 542 ? -31.204 -1.457 39.628 1.00 89.38 542 ARG A N 1
ATOM 4329 C CA . ARG A 1 542 ? -30.525 -0.316 40.240 1.00 89.38 542 ARG A CA 1
ATOM 4330 C C . ARG A 1 542 ? -29.080 -0.685 40.557 1.00 89.38 542 ARG A C 1
ATOM 4332 O O . ARG A 1 542 ? -28.831 -1.551 41.393 1.00 89.38 542 ARG A O 1
ATOM 4339 N N . VAL A 1 543 ? -28.138 -0.007 39.913 1.00 85.38 543 VAL A N 1
ATOM 4340 C CA . VAL A 1 543 ? -26.696 -0.219 40.099 1.00 85.38 543 VAL A CA 1
ATOM 4341 C C . VAL A 1 543 ? -26.189 0.554 41.304 1.00 85.38 543 VAL A C 1
ATOM 4343 O O . VAL A 1 543 ? -25.534 -0.030 42.168 1.00 85.38 543 VAL A O 1
ATOM 4346 N N . GLY A 1 544 ? -26.559 1.830 41.409 1.00 76.06 544 GLY A N 1
ATOM 4347 C CA . GLY A 1 544 ? -26.080 2.733 42.451 1.00 76.06 544 GLY A CA 1
ATOM 4348 C C . GLY A 1 544 ? -27.061 3.859 42.771 1.00 76.06 544 GLY A C 1
ATOM 4349 O O . GLY A 1 544 ? -28.091 4.027 42.119 1.00 76.06 544 GLY A O 1
ATOM 4350 N N . ALA A 1 545 ? -26.760 4.605 43.832 1.00 65.56 545 ALA A N 1
ATOM 4351 C CA . ALA A 1 545 ? -27.446 5.831 44.219 1.00 65.56 545 ALA A CA 1
ATOM 4352 C C . ALA A 1 545 ? -26.466 7.001 44.091 1.00 65.56 545 ALA A C 1
ATOM 4354 O O . ALA A 1 545 ? -25.287 6.835 44.393 1.00 65.56 545 ALA A O 1
ATOM 4355 N N . ILE A 1 546 ? -26.927 8.189 43.690 1.00 58.84 546 ILE A N 1
ATOM 4356 C CA . ILE A 1 546 ? -26.137 9.415 43.869 1.00 58.84 546 ILE A CA 1
ATOM 4357 C C . ILE A 1 546 ? -26.082 9.683 45.378 1.00 58.84 546 ILE A C 1
ATOM 4359 O O . ILE A 1 546 ? -27.008 10.266 45.936 1.00 58.84 546 ILE A O 1
ATOM 4363 N N . GLU A 1 547 ? -25.049 9.185 46.054 1.00 53.50 547 GLU A N 1
ATOM 4364 C CA . GLU A 1 547 ? -24.911 9.358 47.505 1.00 53.50 547 GLU A CA 1
ATOM 4365 C C . GLU A 1 547 ? -24.332 10.735 47.861 1.00 53.50 547 GLU A C 1
ATOM 4367 O O . GLU A 1 547 ? -24.632 11.229 48.941 1.00 53.50 547 GLU A O 1
ATOM 4372 N N . ASN A 1 548 ? -23.624 11.415 46.941 1.00 50.75 548 ASN A N 1
ATOM 4373 C CA . ASN A 1 548 ? -23.060 12.754 47.157 1.00 50.75 548 ASN A CA 1
ATOM 4374 C C . ASN A 1 548 ? -23.117 13.645 45.900 1.00 50.75 548 ASN A C 1
ATOM 4376 O O . ASN A 1 548 ? -22.672 13.256 44.823 1.00 50.75 548 ASN A O 1
ATOM 4380 N N . LEU A 1 549 ? -23.613 14.879 46.064 1.00 42.78 549 LEU A N 1
ATOM 4381 C CA . LEU A 1 549 ? -23.796 15.884 45.000 1.00 42.78 549 LEU A CA 1
ATOM 4382 C C . LEU A 1 549 ? -22.470 16.456 44.443 1.00 42.78 549 LEU A C 1
ATOM 4384 O O . LEU A 1 549 ? -22.478 17.160 43.436 1.00 42.78 549 LEU A O 1
ATOM 4388 N N . GLU A 1 550 ? -21.339 16.178 45.100 1.00 43.69 550 GLU A N 1
ATOM 4389 C CA . GLU A 1 550 ? -20.008 16.692 44.734 1.00 43.69 550 GLU A CA 1
ATOM 4390 C C . GLU A 1 550 ? -19.220 15.759 43.793 1.00 43.69 550 GLU A C 1
ATOM 4392 O O . GLU A 1 550 ? -18.209 16.170 43.225 1.00 43.69 550 GLU A O 1
ATOM 4397 N N . SER A 1 551 ? -19.705 14.534 43.553 1.00 46.03 551 SER A N 1
ATOM 4398 C CA . SER A 1 551 ? -19.119 13.598 42.583 1.00 46.03 551 SER A CA 1
ATOM 4399 C C . SER A 1 551 ? -19.521 13.993 41.155 1.00 46.03 551 SER A C 1
ATOM 4401 O O . SER A 1 551 ? -20.476 13.487 40.566 1.00 46.03 551 SER A O 1
ATOM 4403 N N . ARG A 1 552 ? -18.804 14.963 40.585 1.00 42.41 552 ARG A N 1
ATOM 4404 C CA . ARG A 1 552 ? -18.890 15.300 39.159 1.00 42.41 552 ARG A CA 1
ATOM 4405 C C . ARG A 1 552 ? -18.233 14.184 38.336 1.00 42.41 552 ARG A C 1
ATOM 4407 O O . ARG A 1 552 ? -17.034 14.272 38.102 1.00 42.41 552 ARG A O 1
ATOM 4414 N N . ALA A 1 553 ? -19.029 13.180 37.939 1.00 49.72 553 ALA A N 1
ATOM 4415 C CA . ALA A 1 553 ? -18.841 12.208 36.835 1.00 49.72 553 ALA A CA 1
ATOM 4416 C C . ALA A 1 553 ? -19.145 10.743 37.234 1.00 49.72 553 ALA A C 1
ATOM 4418 O O . ALA A 1 553 ? -18.294 9.866 37.101 1.00 49.72 553 ALA A O 1
ATOM 4419 N N . ALA A 1 554 ? -20.360 10.437 37.703 1.00 53.34 554 ALA A N 1
ATOM 4420 C CA . ALA A 1 554 ? -20.803 9.045 37.842 1.00 53.34 554 ALA A CA 1
ATOM 4421 C C . ALA A 1 554 ? -21.233 8.490 36.469 1.00 53.34 554 ALA A C 1
ATOM 4423 O O . ALA A 1 554 ? -22.409 8.510 36.109 1.00 53.34 554 ALA A O 1
ATOM 4424 N N . HIS A 1 555 ? -20.276 8.028 35.663 1.00 66.75 555 HIS A N 1
ATOM 4425 C CA . HIS A 1 555 ? -20.576 7.376 34.387 1.00 66.75 555 HIS A CA 1
ATOM 4426 C C . HIS A 1 555 ? -20.767 5.873 34.593 1.00 66.75 555 HIS A C 1
ATOM 4428 O O . HIS A 1 555 ? -19.831 5.171 34.967 1.00 66.75 555 HIS A O 1
ATOM 4434 N N . THR A 1 556 ? -21.973 5.363 34.323 1.00 72.19 556 THR A N 1
ATOM 4435 C CA . THR A 1 556 ? -22.206 3.915 34.325 1.00 72.19 556 THR A CA 1
ATOM 4436 C C . THR A 1 556 ? -21.528 3.298 33.106 1.00 72.19 556 THR A C 1
ATOM 4438 O O . THR A 1 556 ? -21.891 3.646 31.979 1.00 72.19 556 THR A O 1
ATOM 4441 N N . HIS A 1 557 ? -20.590 2.372 33.323 1.00 87.31 557 HIS A N 1
ATOM 4442 C CA . HIS A 1 557 ? -19.957 1.562 32.277 1.00 87.31 557 HIS A CA 1
ATOM 4443 C C . HIS A 1 557 ? -20.324 0.088 32.407 1.00 87.31 557 HIS A C 1
ATOM 4445 O O . HIS A 1 557 ? -20.597 -0.394 33.505 1.00 87.31 557 HIS A O 1
ATOM 4451 N N . LEU A 1 558 ? -20.354 -0.612 31.270 1.00 92.62 558 LEU A N 1
ATOM 4452 C CA . LEU A 1 558 ? -20.795 -1.999 31.181 1.00 92.62 558 LEU A CA 1
ATOM 4453 C C . LEU A 1 558 ? -19.799 -2.841 30.389 1.00 92.62 558 LEU A C 1
ATOM 4455 O O . LEU A 1 558 ? -19.334 -2.416 29.328 1.00 92.62 558 LEU A O 1
ATOM 4459 N N . ALA A 1 559 ? -19.561 -4.058 30.866 1.00 92.94 559 ALA A N 1
ATOM 4460 C CA . ALA A 1 559 ? -18.921 -5.121 30.102 1.00 92.94 559 ALA A CA 1
ATOM 4461 C C . ALA A 1 559 ? -19.826 -6.355 30.109 1.00 92.94 559 ALA A C 1
ATOM 4463 O O . ALA A 1 559 ? -20.454 -6.670 31.120 1.00 92.94 559 ALA A O 1
ATOM 4464 N N . ILE A 1 560 ? -19.915 -7.038 28.971 1.00 92.62 560 ILE A N 1
ATOM 4465 C CA . ILE A 1 560 ? -20.667 -8.286 28.825 1.00 92.62 560 ILE A CA 1
ATOM 4466 C C . ILE A 1 560 ? -19.654 -9.409 28.701 1.00 92.62 560 ILE A C 1
ATOM 4468 O O . ILE A 1 560 ? -18.730 -9.316 27.896 1.00 92.62 560 ILE A O 1
ATOM 4472 N N . HIS A 1 561 ? -19.843 -10.476 29.469 1.00 92.06 561 HIS A N 1
ATOM 4473 C CA . HIS A 1 561 ? -18.965 -11.628 29.374 1.00 92.06 561 HIS A CA 1
ATOM 4474 C C . HIS A 1 561 ? -19.129 -12.302 27.999 1.00 92.06 561 HIS A C 1
ATOM 4476 O O . HIS A 1 561 ? -20.267 -12.479 27.539 1.00 92.06 561 HIS A O 1
ATOM 4482 N N . PRO A 1 562 ? -18.046 -12.707 27.315 1.00 86.44 562 PRO A N 1
ATOM 4483 C CA . PRO A 1 562 ? -18.136 -13.268 25.965 1.00 86.44 562 PRO A CA 1
ATOM 4484 C C . PRO A 1 562 ? -18.995 -14.543 25.902 1.00 86.44 562 PRO A C 1
ATOM 4486 O O . PRO A 1 562 ? -19.813 -14.688 24.994 1.00 86.44 562 PRO A O 1
ATOM 4489 N N . THR A 1 563 ? -18.881 -15.426 26.900 1.00 88.31 563 THR A N 1
ATOM 4490 C CA . THR A 1 563 ? -19.546 -16.747 26.916 1.00 88.31 563 THR A CA 1
ATOM 4491 C C . THR A 1 563 ? -20.586 -16.921 28.036 1.00 88.31 563 THR A C 1
ATOM 4493 O O . THR A 1 563 ? -21.738 -17.242 27.749 1.00 88.31 563 THR A O 1
ATOM 4496 N N . GLN A 1 564 ? -20.214 -16.670 29.294 1.00 91.44 564 GLN A N 1
ATOM 4497 C CA . GLN A 1 564 ? -21.057 -16.823 30.493 1.00 91.44 564 GLN A CA 1
ATOM 4498 C C . GLN A 1 564 ? -22.218 -15.817 30.599 1.00 91.44 564 GLN A C 1
ATOM 4500 O O . GLN A 1 564 ? -22.166 -14.759 29.967 1.00 91.44 564 GLN A O 1
ATOM 4505 N N . PRO A 1 565 ? -23.275 -16.083 31.395 1.00 93.00 565 PRO A N 1
ATOM 4506 C CA . PRO A 1 565 ? -24.445 -15.214 31.514 1.00 93.00 565 PRO A CA 1
ATOM 4507 C C . PRO A 1 565 ? -24.221 -13.942 32.359 1.00 93.00 565 PRO A C 1
ATOM 4509 O O . PRO A 1 565 ? -25.126 -13.480 33.051 1.00 93.00 565 PRO A O 1
ATOM 4512 N N . TYR A 1 566 ? -23.016 -13.372 32.302 1.00 93.31 566 TYR A N 1
ATOM 4513 C CA . TYR A 1 566 ? -22.561 -12.322 33.204 1.00 93.31 566 TYR A CA 1
ATOM 4514 C C . TYR A 1 566 ? -22.476 -10.937 32.561 1.00 93.31 566 TYR A C 1
ATOM 4516 O O . TYR A 1 566 ? -22.013 -10.768 31.427 1.00 93.31 566 TYR A O 1
ATOM 4524 N N . LEU A 1 567 ? -22.872 -9.926 33.336 1.00 94.62 567 LEU A N 1
ATOM 4525 C CA . LEU A 1 567 ? -22.680 -8.507 33.044 1.00 94.62 567 LEU A CA 1
ATOM 4526 C C . LEU A 1 567 ? -21.962 -7.841 34.218 1.00 94.62 567 LEU A C 1
ATOM 4528 O O . LEU A 1 567 ? -22.404 -7.964 35.358 1.00 94.62 567 LEU A O 1
ATOM 4532 N N . LEU A 1 568 ? -20.905 -7.084 33.934 1.00 94.62 568 LEU A N 1
ATOM 4533 C CA . LEU A 1 568 ? -20.313 -6.156 34.895 1.00 94.62 568 LEU A CA 1
ATOM 4534 C C . LEU A 1 568 ? -20.902 -4.769 34.682 1.00 94.62 568 LEU A C 1
ATOM 4536 O O . LEU A 1 568 ? -21.002 -4.295 33.549 1.00 94.62 568 LEU A O 1
ATOM 4540 N N . SER A 1 569 ? -21.257 -4.104 35.776 1.00 93.25 569 SER A N 1
ATOM 4541 C CA . SER A 1 569 ? -21.639 -2.696 35.778 1.00 93.25 569 SER A CA 1
ATOM 4542 C C . SER A 1 569 ? -20.792 -1.911 36.760 1.00 93.25 569 SER A C 1
ATOM 4544 O O . SER A 1 569 ? -20.660 -2.317 37.914 1.00 93.25 569 SER A O 1
ATOM 4546 N N . VAL A 1 570 ? -20.305 -0.759 36.329 1.00 89.75 570 VAL A N 1
ATOM 4547 C CA . VAL A 1 570 ? -19.541 0.176 37.154 1.00 89.75 570 VAL A CA 1
ATOM 4548 C C . VAL A 1 570 ? -20.419 1.362 37.510 1.00 89.75 570 VAL A C 1
ATOM 4550 O O . VAL A 1 570 ? -21.108 1.883 36.637 1.00 89.75 570 VAL A O 1
ATOM 4553 N N . TYR A 1 571 ? -20.379 1.808 38.763 1.00 86.25 571 TYR A N 1
ATOM 4554 C CA . TYR A 1 571 ? -20.957 3.085 39.179 1.00 86.25 571 TYR A CA 1
ATOM 4555 C C . TYR A 1 571 ? -20.094 3.707 40.285 1.00 86.25 571 TYR A C 1
ATOM 4557 O O . TYR A 1 571 ? -20.046 3.201 41.408 1.00 86.25 571 TYR A O 1
ATOM 4565 N N . GLY A 1 572 ? -19.393 4.801 39.967 1.00 83.19 572 GLY A N 1
ATOM 4566 C CA . GLY A 1 572 ? -18.400 5.394 40.867 1.00 83.19 572 GLY A CA 1
ATOM 4567 C C . GLY A 1 572 ? -17.165 4.499 40.995 1.00 83.19 572 GLY A C 1
ATOM 4568 O O . GLY A 1 572 ? -16.513 4.214 39.997 1.00 83.19 572 GLY A O 1
ATOM 4569 N N . PHE A 1 573 ? -16.861 4.049 42.213 1.00 83.06 573 PHE A N 1
ATOM 4570 C CA . PHE A 1 573 ? -15.755 3.128 42.523 1.00 83.06 573 PHE A CA 1
ATOM 4571 C C . PHE A 1 573 ? -16.214 1.672 42.729 1.00 83.06 573 PHE A C 1
ATOM 4573 O O . PHE A 1 573 ? -15.412 0.805 43.062 1.00 83.06 573 PHE A O 1
ATOM 4580 N N . LYS A 1 574 ? -17.516 1.387 42.569 1.00 87.25 574 LYS A N 1
ATOM 4581 C CA . LYS A 1 574 ? -18.083 0.048 42.780 1.00 87.25 574 LYS A CA 1
ATOM 4582 C C . LYS A 1 574 ? -18.327 -0.656 41.455 1.00 87.25 574 LYS A C 1
ATOM 4584 O O . LYS A 1 574 ? -18.923 -0.075 40.542 1.00 87.25 574 LYS A O 1
ATOM 4589 N N . VAL A 1 575 ? -17.962 -1.932 41.392 1.00 91.62 575 VAL A N 1
ATOM 4590 C CA . VAL A 1 575 ? -18.292 -2.834 40.284 1.00 91.62 575 VAL A CA 1
ATOM 4591 C C . VAL A 1 575 ? -19.274 -3.891 40.781 1.00 91.62 575 VAL A C 1
ATOM 4593 O O . VAL A 1 575 ? -19.108 -4.446 41.861 1.00 91.62 575 VAL A O 1
ATOM 4596 N N . LYS A 1 576 ? -20.318 -4.182 40.007 1.00 92.69 576 LYS A N 1
ATOM 4597 C CA . LYS A 1 576 ? -21.299 -5.235 40.305 1.00 92.69 576 LYS A CA 1
ATOM 4598 C C . LYS A 1 576 ? -21.350 -6.261 39.191 1.00 92.69 576 LYS A C 1
ATOM 4600 O O . LYS A 1 576 ? -21.395 -5.879 38.023 1.00 92.69 576 LYS A O 1
ATOM 4605 N N . LEU A 1 577 ? -21.400 -7.532 39.572 1.00 94.38 577 LEU A N 1
ATOM 4606 C CA . LEU A 1 577 ? -21.593 -8.676 38.690 1.00 94.38 577 LEU A CA 1
ATOM 4607 C C . LEU A 1 577 ? -23.049 -9.132 38.747 1.00 94.38 577 LEU A C 1
ATOM 4609 O O . LEU A 1 577 ? -23.562 -9.466 39.815 1.00 94.38 577 LEU A O 1
ATOM 4613 N N . TRP A 1 578 ? -23.693 -9.163 37.589 1.00 94.50 578 TRP A N 1
ATOM 4614 C CA . TRP A 1 578 ? -25.079 -9.581 37.415 1.00 94.50 578 TRP A CA 1
ATOM 4615 C C . TRP A 1 578 ? -25.136 -10.853 36.589 1.00 94.50 578 TRP A C 1
ATOM 4617 O O . TRP A 1 578 ? -24.425 -10.957 35.591 1.00 94.50 578 TRP A O 1
ATOM 4627 N N . ASP A 1 579 ? -26.035 -11.762 36.949 1.00 93.94 579 ASP A N 1
ATOM 4628 C CA . ASP A 1 579 ? -26.325 -12.959 36.162 1.00 93.94 579 ASP A CA 1
ATOM 4629 C C . ASP A 1 579 ? -27.786 -12.964 35.730 1.00 93.94 579 ASP A C 1
ATOM 4631 O O . ASP A 1 579 ? -28.716 -12.953 36.543 1.00 93.94 579 ASP A O 1
ATOM 4635 N N . TRP A 1 580 ? -27.993 -12.942 34.418 1.00 93.94 580 TRP A N 1
ATOM 4636 C CA . TRP A 1 580 ? -29.331 -12.871 33.848 1.00 93.94 580 TRP A CA 1
ATOM 4637 C C . TRP A 1 580 ? -30.047 -14.219 33.756 1.00 93.94 580 TRP A C 1
ATOM 4639 O O . TRP A 1 580 ? -31.267 -14.221 33.592 1.00 93.94 580 TRP A O 1
ATOM 4649 N N . ASP A 1 581 ? -29.348 -15.350 33.858 1.00 93.06 581 ASP A N 1
ATOM 4650 C CA . ASP A 1 581 ? -29.981 -16.674 33.864 1.00 93.06 581 ASP A CA 1
ATOM 4651 C C . ASP A 1 581 ? -30.579 -16.996 35.247 1.00 93.06 581 ASP A C 1
ATOM 4653 O O . ASP A 1 581 ? -31.579 -17.712 35.329 1.00 93.06 581 ASP A O 1
ATOM 4657 N N . VAL A 1 582 ? -30.073 -16.374 36.319 1.00 91.25 582 VAL A N 1
ATOM 4658 C CA . VAL A 1 582 ? -30.677 -16.406 37.671 1.00 91.25 582 VAL A CA 1
ATOM 4659 C C . VAL A 1 582 ? -31.566 -15.191 37.972 1.00 91.25 582 VAL A C 1
ATOM 4661 O O . VAL A 1 582 ? -31.816 -14.858 39.124 1.00 91.25 582 VAL A O 1
ATOM 4664 N N . GLY A 1 583 ? -32.094 -14.528 36.938 1.00 88.50 583 GLY A N 1
ATOM 4665 C CA . GLY A 1 583 ? -33.097 -13.469 37.106 1.00 88.50 583 GLY A CA 1
ATOM 4666 C C . GLY A 1 583 ? -32.538 -12.060 37.309 1.00 88.50 583 GLY A C 1
ATOM 4667 O O . GLY A 1 583 ? -33.252 -11.204 37.830 1.00 88.50 583 GLY A O 1
ATOM 4668 N N . TRP A 1 584 ? -31.312 -11.793 36.846 1.00 91.75 584 TRP A N 1
ATOM 4669 C CA . TRP A 1 584 ? -30.616 -10.507 36.994 1.00 91.75 584 TRP A CA 1
ATOM 4670 C C . TRP A 1 584 ? -30.320 -10.134 38.451 1.00 91.75 584 TRP A C 1
ATOM 4672 O O . TRP A 1 584 ? -30.365 -8.961 38.832 1.00 91.75 584 TRP A O 1
ATOM 4682 N N . GLU A 1 585 ? -30.003 -11.127 39.278 1.00 87.44 585 GLU A N 1
ATOM 4683 C CA . GLU A 1 585 ? -29.526 -10.883 40.635 1.00 87.44 585 GLU A CA 1
ATOM 4684 C C . GLU A 1 585 ? -28.060 -10.424 40.615 1.00 87.44 585 GLU A C 1
ATOM 4686 O O . GLU A 1 585 ? -27.253 -10.863 39.793 1.00 87.44 585 GLU A O 1
ATOM 4691 N N . CYS A 1 586 ? -27.721 -9.500 41.517 1.00 91.75 586 CYS A N 1
ATOM 4692 C CA . CYS A 1 586 ? -26.338 -9.096 41.743 1.00 91.75 586 CYS A CA 1
ATOM 4693 C C . CYS A 1 586 ? -25.646 -10.204 42.544 1.00 91.75 586 CYS A C 1
ATOM 4695 O O . CYS A 1 586 ? -25.906 -10.338 43.739 1.00 91.75 586 CYS A O 1
ATOM 4697 N N . ILE A 1 587 ? -24.775 -10.977 41.895 1.00 91.88 587 ILE A N 1
ATOM 4698 C CA . ILE A 1 587 ? -24.057 -12.096 42.520 1.00 91.88 587 ILE A CA 1
ATOM 4699 C C . ILE A 1 587 ? -22.925 -11.580 43.407 1.00 91.88 587 ILE A C 1
ATOM 4701 O O . ILE A 1 587 ? -22.731 -12.073 44.514 1.00 91.88 587 ILE A O 1
ATOM 4705 N N . GLN A 1 588 ? -22.187 -10.576 42.931 1.00 91.94 588 GLN A N 1
ATOM 4706 C CA . GLN A 1 588 ? -21.008 -10.066 43.624 1.00 91.94 588 GLN A CA 1
ATOM 4707 C C . GLN A 1 588 ? -20.860 -8.557 43.437 1.00 91.94 588 GLN A C 1
ATOM 4709 O O . GLN A 1 588 ? -21.237 -8.000 42.405 1.00 91.94 588 GLN A O 1
ATOM 4714 N N . THR A 1 589 ? -20.327 -7.889 44.458 1.00 91.44 589 THR A N 1
ATOM 4715 C CA . THR A 1 589 ? -19.918 -6.482 44.409 1.00 91.44 589 THR A CA 1
ATOM 4716 C C . THR A 1 589 ? -18.434 -6.411 44.744 1.00 91.44 589 THR A C 1
ATOM 4718 O O . THR A 1 589 ? -18.011 -6.987 45.741 1.00 91.44 589 THR A O 1
ATOM 4721 N N . PHE A 1 590 ? -17.676 -5.713 43.907 1.00 90.56 590 PHE A N 1
ATOM 4722 C CA . PHE A 1 590 ? -16.254 -5.443 44.072 1.00 90.56 590 PHE A CA 1
ATOM 4723 C C . PHE A 1 590 ? -16.109 -3.962 44.409 1.00 90.56 590 PHE A C 1
ATOM 4725 O O . PHE A 1 590 ? -16.634 -3.101 43.691 1.00 90.56 590 PHE A O 1
ATOM 4732 N N . GLU A 1 591 ? -15.458 -3.663 45.526 1.00 83.31 591 GLU A N 1
ATOM 4733 C CA . GLU A 1 591 ? -15.244 -2.298 45.991 1.00 83.31 591 GLU A CA 1
ATOM 4734 C C . GLU A 1 591 ? -13.879 -2.172 46.662 1.00 83.31 591 GLU A C 1
ATOM 4736 O O . GLU A 1 591 ? -13.443 -3.065 47.384 1.00 83.31 591 GLU A O 1
ATOM 4741 N N . ASN A 1 592 ? -13.220 -1.044 46.421 1.00 75.69 592 ASN A N 1
ATOM 4742 C CA . ASN A 1 592 ? -12.005 -0.643 47.109 1.00 75.69 592 ASN A CA 1
ATOM 4743 C C . ASN A 1 592 ? -12.164 0.844 47.462 1.00 75.69 592 ASN A C 1
ATOM 4745 O O . ASN A 1 592 ? -12.280 1.690 46.576 1.00 75.69 592 ASN A O 1
ATOM 4749 N N . GLU A 1 593 ? -12.257 1.148 48.760 1.00 70.06 593 GLU A N 1
ATOM 4750 C CA . GLU A 1 593 ? -12.542 2.500 49.268 1.00 70.06 593 GLU A CA 1
ATOM 4751 C C . GLU A 1 593 ? -11.407 3.499 48.997 1.00 70.06 593 GLU A C 1
ATOM 4753 O O . GLU A 1 593 ? -11.622 4.708 49.079 1.00 70.06 593 GLU A O 1
ATOM 4758 N N . GLU A 1 594 ? -10.209 3.011 48.666 1.00 70.75 594 GLU A N 1
ATOM 4759 C CA . GLU A 1 594 ? -9.058 3.852 48.329 1.00 70.75 594 GLU A CA 1
ATOM 4760 C C . GLU A 1 594 ? -9.119 4.385 46.887 1.00 70.75 594 GLU A C 1
ATOM 4762 O O . GLU A 1 594 ? -8.374 5.304 46.541 1.00 70.75 594 GLU A O 1
ATOM 4767 N N . LEU A 1 595 ? -10.018 3.850 46.053 1.00 67.94 595 LEU A N 1
ATOM 4768 C CA . LEU A 1 595 ? -10.100 4.196 44.639 1.00 67.94 595 LEU A CA 1
ATOM 4769 C C . LEU A 1 595 ? -10.848 5.492 44.361 1.00 67.94 595 LEU A C 1
ATOM 4771 O O . LEU A 1 595 ? -11.841 5.854 45.000 1.00 67.94 595 LEU A O 1
ATOM 4775 N N . MET A 1 596 ? -10.404 6.148 43.293 1.00 78.62 596 MET A N 1
ATOM 4776 C CA . MET A 1 596 ? -11.191 7.173 42.619 1.00 78.62 596 MET A CA 1
ATOM 4777 C C . MET A 1 596 ? -12.209 6.535 41.656 1.00 78.62 596 MET A C 1
ATOM 4779 O O . MET A 1 596 ? -12.359 5.319 41.561 1.00 78.62 596 MET A O 1
ATOM 4783 N N . THR A 1 597 ? -12.975 7.367 40.950 1.00 83.56 597 THR A N 1
ATOM 4784 C CA . THR A 1 597 ? -13.986 6.905 39.991 1.00 83.56 597 THR A CA 1
ATOM 4785 C C . THR A 1 597 ? -13.380 5.989 38.923 1.00 83.56 597 THR A C 1
ATOM 4787 O O . THR A 1 597 ? -12.451 6.380 38.211 1.00 83.56 597 THR A O 1
ATOM 4790 N N . ILE A 1 598 ? -13.970 4.804 38.758 1.00 88.31 598 ILE A N 1
ATOM 4791 C CA . ILE A 1 598 ? -13.636 3.855 37.696 1.00 88.31 598 ILE A CA 1
ATOM 4792 C C . ILE A 1 598 ? -14.267 4.344 36.388 1.00 88.31 598 ILE A C 1
ATOM 4794 O O . ILE A 1 598 ? -15.466 4.615 36.311 1.00 88.31 598 ILE A O 1
ATOM 4798 N N . LEU A 1 599 ? -13.453 4.441 35.339 1.00 87.25 599 LEU A N 1
ATOM 4799 C CA . LEU A 1 599 ? -13.844 4.955 34.027 1.00 87.25 599 LEU A CA 1
ATOM 4800 C C . LEU A 1 599 ? -14.143 3.853 33.015 1.00 87.25 599 LEU A C 1
ATOM 4802 O O . LEU A 1 599 ? -14.976 4.048 32.127 1.00 87.25 599 LEU A O 1
ATOM 4806 N N . ARG A 1 600 ? -13.479 2.697 33.111 1.00 90.81 600 ARG A N 1
ATOM 4807 C CA . ARG A 1 600 ? -13.693 1.557 32.206 1.00 90.81 600 ARG A CA 1
ATOM 4808 C C . ARG A 1 600 ? -13.535 0.224 32.914 1.00 90.81 600 ARG A C 1
ATOM 4810 O O . ARG A 1 600 ? -12.790 0.113 33.880 1.00 90.81 600 ARG A O 1
ATOM 4817 N N . VAL A 1 601 ? -14.230 -0.775 32.375 1.00 93.44 601 VAL A N 1
ATOM 4818 C CA . VAL A 1 601 ? -14.141 -2.181 32.768 1.00 93.44 601 VAL A CA 1
ATOM 4819 C C . VAL A 1 601 ? -14.160 -3.056 31.516 1.00 93.44 601 VAL A C 1
ATOM 4821 O O . VAL A 1 601 ? -14.876 -2.733 30.565 1.00 93.44 601 VAL A O 1
ATOM 4824 N N . ALA A 1 602 ? -13.409 -4.155 31.518 1.00 93.38 602 ALA A N 1
ATOM 4825 C CA . ALA A 1 602 ? -13.482 -5.185 30.482 1.00 93.38 602 ALA A CA 1
ATOM 4826 C C . ALA A 1 602 ? -13.281 -6.573 31.087 1.00 93.38 602 ALA A C 1
ATOM 4828 O O . ALA A 1 602 ? -12.554 -6.727 32.068 1.00 93.38 602 ALA A O 1
ATOM 4829 N N . PHE A 1 603 ? -13.924 -7.571 30.484 1.00 92.56 603 PHE A N 1
ATOM 4830 C CA . PHE A 1 603 ? -13.703 -8.972 30.818 1.00 92.56 603 PHE A CA 1
ATOM 4831 C C . PHE A 1 603 ? -12.474 -9.507 30.090 1.00 92.56 603 PHE A C 1
ATOM 4833 O O . PHE A 1 603 ? -12.311 -9.272 28.894 1.00 92.56 603 PHE A O 1
ATOM 4840 N N . ASN A 1 604 ? -11.680 -10.292 30.804 1.00 87.50 604 ASN A N 1
ATOM 4841 C CA . ASN A 1 604 ? -10.755 -11.243 30.218 1.00 87.50 604 ASN A CA 1
ATOM 4842 C C . ASN A 1 604 ? -11.528 -12.553 29.937 1.00 87.50 604 ASN A C 1
ATOM 4844 O O . ASN A 1 604 ? -12.274 -12.999 30.814 1.00 87.50 604 ASN A O 1
ATOM 4848 N N . PRO A 1 605 ? -11.371 -13.193 28.763 1.00 73.75 605 PRO A N 1
ATOM 4849 C CA . PRO A 1 605 ? -11.891 -14.537 28.497 1.00 73.75 605 PRO A CA 1
ATOM 4850 C C . PRO A 1 605 ? -11.563 -15.610 29.552 1.00 73.75 605 PRO A C 1
ATOM 4852 O O . PRO A 1 605 ? -12.329 -16.563 29.675 1.00 73.75 605 PRO A O 1
ATOM 4855 N N . ASN A 1 606 ? -10.478 -15.454 30.318 1.00 76.06 606 ASN A N 1
ATOM 4856 C CA . ASN A 1 606 ? -10.060 -16.366 31.394 1.00 76.06 606 ASN A CA 1
ATOM 4857 C C . ASN A 1 606 ? -10.646 -16.015 32.783 1.00 76.06 606 ASN A C 1
ATOM 4859 O O . ASN A 1 606 ? -9.936 -16.065 33.787 1.00 76.06 606 ASN A O 1
ATOM 4863 N N . ASP A 1 607 ? -11.920 -15.615 32.850 1.00 77.25 607 ASP A N 1
ATOM 4864 C CA . ASP A 1 607 ? -12.679 -15.368 34.095 1.00 77.25 607 ASP A CA 1
ATOM 4865 C C . ASP A 1 607 ? -12.054 -14.334 35.071 1.00 77.25 607 ASP A C 1
ATOM 4867 O O . ASP A 1 607 ? -12.323 -14.320 36.275 1.00 77.25 607 ASP A O 1
ATOM 4871 N N . THR A 1 608 ? -11.247 -13.408 34.548 1.00 90.44 608 THR A N 1
ATOM 4872 C CA . THR A 1 608 ? -10.780 -12.205 35.263 1.00 90.44 608 THR A CA 1
ATOM 4873 C C . THR A 1 608 ? -11.350 -10.950 34.605 1.00 90.44 608 THR A C 1
ATOM 4875 O O . THR A 1 608 ? -11.929 -11.000 33.518 1.00 90.44 608 THR A O 1
ATOM 4878 N N . PHE A 1 609 ? -11.230 -9.794 35.249 1.00 94.00 609 PHE A N 1
ATOM 4879 C CA . PHE A 1 609 ? -11.585 -8.515 34.631 1.00 94.00 609 PHE A CA 1
ATOM 4880 C C . PHE A 1 609 ? -10.625 -7.415 35.068 1.00 94.00 609 PHE A C 1
ATOM 4882 O O . PHE A 1 609 ? -9.961 -7.538 36.095 1.00 94.00 609 PHE A O 1
ATOM 4889 N N . ALA A 1 610 ? -10.547 -6.339 34.289 1.00 94.31 610 ALA A N 1
ATOM 4890 C CA . ALA A 1 610 ? -9.722 -5.183 34.623 1.00 94.31 610 ALA A CA 1
ATOM 4891 C C . ALA A 1 610 ? -10.550 -3.904 34.729 1.00 94.31 610 ALA A C 1
ATOM 4893 O O . ALA A 1 610 ? -11.538 -3.738 34.007 1.00 94.31 610 ALA A O 1
ATOM 4894 N N . THR A 1 611 ? -10.123 -2.995 35.605 1.00 93.62 611 THR A N 1
ATOM 4895 C CA . THR A 1 611 ? -10.717 -1.669 35.819 1.00 93.62 611 THR A CA 1
ATOM 4896 C C . THR A 1 611 ? -9.677 -0.577 35.604 1.00 93.62 611 THR A C 1
ATOM 4898 O O . THR A 1 611 ? -8.562 -0.677 36.100 1.00 93.62 611 THR A O 1
ATOM 4901 N N . ALA A 1 612 ? -10.039 0.483 34.878 1.00 92.19 612 ALA A N 1
ATOM 4902 C CA . ALA A 1 612 ? -9.225 1.695 34.753 1.00 92.19 612 ALA A CA 1
ATOM 4903 C C . ALA A 1 612 ? -9.840 2.821 35.576 1.00 92.19 612 ALA A C 1
ATOM 4905 O O . ALA A 1 612 ? -11.050 3.053 35.489 1.00 92.19 612 ALA A O 1
ATOM 4906 N N . SER A 1 613 ? -9.006 3.534 36.329 1.00 88.44 613 SER A N 1
ATOM 4907 C CA . SER A 1 613 ? -9.433 4.535 37.307 1.00 88.44 613 SER A CA 1
ATOM 4908 C C . SER A 1 613 ? -8.855 5.932 37.033 1.00 88.44 613 SER A C 1
ATOM 4910 O O . SER A 1 613 ? -7.861 6.116 36.319 1.00 88.44 613 SER A O 1
ATOM 4912 N N . MET A 1 614 ? -9.498 6.947 37.620 1.00 88.31 614 MET A N 1
ATOM 4913 C CA . MET A 1 614 ? -9.006 8.329 37.664 1.00 88.31 614 MET A CA 1
ATOM 4914 C C . MET A 1 614 ? -7.713 8.496 38.480 1.00 88.31 614 MET A C 1
ATOM 4916 O O . MET A 1 614 ? -7.017 9.493 38.305 1.00 88.31 614 MET A O 1
ATOM 4920 N N . ASP A 1 615 ? -7.362 7.540 39.340 1.00 87.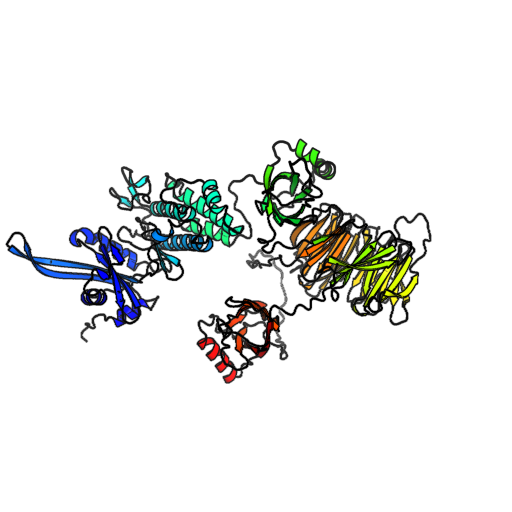44 615 ASP A N 1
ATOM 4921 C CA . ASP A 1 615 ? -6.122 7.547 40.140 1.00 87.44 615 ASP A CA 1
ATOM 4922 C C . ASP A 1 615 ? -4.861 7.127 39.357 1.00 87.44 615 ASP A C 1
ATOM 4924 O O . ASP A 1 615 ? -3.794 6.964 39.946 1.00 87.44 615 ASP A O 1
ATOM 4928 N N . CYS A 1 616 ? -4.960 7.019 38.027 1.00 91.06 616 CYS A N 1
ATOM 4929 C CA . CYS A 1 616 ? -3.880 6.625 37.112 1.00 91.06 616 CYS A CA 1
ATOM 4930 C C . CYS A 1 616 ? -3.489 5.136 37.187 1.00 91.06 616 CYS A C 1
ATOM 4932 O O . CYS A 1 616 ? -2.487 4.741 36.584 1.00 91.06 616 CYS A O 1
ATOM 4934 N N . THR A 1 617 ? -4.259 4.302 37.893 1.00 90.31 617 THR A N 1
ATOM 4935 C CA . THR A 1 617 ? -3.987 2.867 38.029 1.00 90.31 617 THR A CA 1
ATOM 4936 C C . THR A 1 617 ? -4.950 2.001 37.223 1.00 90.31 617 THR A C 1
ATOM 4938 O O . THR A 1 617 ? -6.025 2.434 36.787 1.00 90.31 617 THR A O 1
ATOM 4941 N N . VAL A 1 618 ? -4.521 0.757 37.000 1.00 93.69 618 VAL A N 1
ATOM 4942 C CA . VAL A 1 618 ? -5.354 -0.302 36.434 1.00 93.69 618 VAL A CA 1
ATOM 4943 C C . VAL A 1 618 ? -5.301 -1.508 37.349 1.00 93.69 618 VAL A C 1
ATOM 4945 O O . VAL A 1 618 ? -4.221 -1.998 37.660 1.00 93.69 618 VAL A O 1
ATOM 4948 N N . GLU A 1 619 ? -6.449 -2.003 37.781 1.00 91.69 619 GLU A N 1
ATOM 4949 C CA . GLU A 1 619 ? -6.520 -3.155 38.680 1.00 91.69 619 GLU A CA 1
ATOM 4950 C C . GLU A 1 619 ? -7.067 -4.366 37.946 1.00 91.69 619 GLU A C 1
ATOM 4952 O O . GLU A 1 619 ? -7.933 -4.245 37.078 1.00 91.69 619 GLU A O 1
ATOM 4957 N N . VAL A 1 620 ? -6.565 -5.541 38.316 1.00 93.00 620 VAL A N 1
ATOM 4958 C CA . VAL A 1 620 ? -7.013 -6.827 37.783 1.00 93.00 620 VAL A CA 1
ATOM 4959 C C . VAL A 1 620 ? -7.689 -7.604 38.899 1.00 93.00 620 VAL A C 1
ATOM 4961 O O . VAL A 1 620 ? -7.129 -7.762 39.981 1.00 93.00 620 VAL A O 1
ATOM 4964 N N . TRP A 1 621 ? -8.885 -8.107 38.628 1.00 92.69 621 TRP A N 1
ATOM 4965 C CA . TRP A 1 621 ? -9.781 -8.730 39.592 1.00 92.69 621 TRP A CA 1
ATOM 4966 C C . TRP A 1 621 ? -10.111 -10.163 39.181 1.00 92.69 621 TRP A C 1
ATOM 4968 O O . TRP A 1 621 ? -10.183 -10.483 37.992 1.00 92.69 621 TRP A O 1
ATOM 4978 N N . SER A 1 622 ? -10.355 -11.015 40.175 1.00 90.19 622 SER A N 1
ATOM 4979 C CA . SER A 1 622 ? -10.933 -12.344 39.966 1.00 90.19 622 SER A CA 1
ATOM 4980 C C . SER A 1 622 ? -12.455 -12.260 40.038 1.00 90.19 622 SER A C 1
ATOM 4982 O O . SER A 1 622 ? -12.983 -11.504 40.847 1.00 90.19 622 SER A O 1
ATOM 4984 N N . LEU A 1 623 ? -13.179 -13.049 39.241 1.00 89.00 623 LEU A N 1
ATOM 4985 C CA . LEU A 1 623 ? -14.631 -13.174 39.414 1.00 89.00 623 LEU A CA 1
ATOM 4986 C C . LEU A 1 623 ? -15.010 -13.960 40.679 1.00 89.00 623 LEU A C 1
ATOM 4988 O O . LEU A 1 623 ? -16.080 -13.729 41.238 1.00 89.00 623 LEU A O 1
ATOM 4992 N N . ASP A 1 624 ? -14.119 -14.822 41.173 1.00 87.12 624 ASP A N 1
ATOM 4993 C CA . ASP A 1 624 ? -14.377 -15.714 42.310 1.00 87.12 624 ASP A CA 1
ATOM 4994 C C . ASP A 1 624 ? -14.153 -15.054 43.680 1.00 87.12 624 ASP A C 1
ATOM 4996 O O . ASP A 1 624 ? -14.520 -15.618 44.711 1.00 87.12 624 ASP A O 1
ATOM 5000 N N . SER A 1 625 ? -13.530 -13.871 43.716 1.00 86.81 625 SER A N 1
ATOM 5001 C CA . SER A 1 625 ? -13.164 -13.174 44.954 1.00 86.81 625 SER A CA 1
ATOM 5002 C C . SER A 1 625 ? -13.513 -11.689 44.877 1.00 86.81 625 SER A C 1
ATOM 5004 O O . SER A 1 625 ? -13.250 -11.071 43.851 1.00 86.81 625 SER A O 1
ATOM 5006 N N . PRO A 1 626 ? -14.053 -11.075 45.946 1.00 84.94 626 PRO A N 1
ATOM 5007 C CA . PRO A 1 626 ? -14.306 -9.636 45.979 1.00 84.94 626 PRO A CA 1
ATOM 5008 C C . PRO A 1 626 ? -13.021 -8.795 46.074 1.00 84.94 626 PRO A C 1
ATOM 5010 O O . PRO A 1 626 ? -13.106 -7.575 45.983 1.00 84.94 626 PRO A O 1
ATOM 5013 N N . GLU A 1 627 ? -11.854 -9.416 46.268 1.00 82.44 627 GLU A N 1
ATOM 5014 C CA . GLU A 1 627 ? -10.551 -8.744 46.325 1.00 82.44 627 GLU A CA 1
ATOM 5015 C C . GLU A 1 627 ? -9.881 -8.697 44.942 1.00 82.44 627 GLU A C 1
ATOM 5017 O O . GLU A 1 627 ? -9.944 -9.660 44.168 1.00 82.44 627 GLU A O 1
ATOM 5022 N N . PHE A 1 628 ? -9.206 -7.585 44.635 1.00 83.69 628 PHE A N 1
ATOM 5023 C CA . PHE A 1 628 ? -8.383 -7.482 43.431 1.00 83.69 628 PHE A CA 1
ATOM 5024 C C . PHE A 1 628 ? -7.114 -8.335 43.572 1.00 83.69 628 PHE A C 1
ATOM 5026 O O . PHE A 1 628 ? -6.585 -8.531 44.665 1.00 83.69 628 PHE A O 1
ATOM 5033 N N . ILE A 1 629 ? -6.618 -8.852 42.450 1.00 88.06 629 ILE A N 1
ATOM 5034 C CA . ILE A 1 629 ? -5.436 -9.717 42.396 1.00 88.06 629 ILE A CA 1
ATOM 5035 C C . ILE A 1 629 ? -4.162 -8.867 42.496 1.00 88.06 629 ILE A C 1
ATOM 5037 O O . ILE A 1 629 ? -3.274 -9.174 43.289 1.00 88.06 629 ILE A O 1
ATOM 5041 N N . TYR A 1 630 ? -4.060 -7.808 41.686 1.00 87.81 630 TYR A N 1
ATOM 5042 C CA . TYR A 1 630 ? -2.944 -6.855 41.703 1.00 87.81 630 TYR A CA 1
ATOM 5043 C C . TYR A 1 630 ? -3.290 -5.542 40.982 1.00 87.81 630 TYR A C 1
ATOM 5045 O O . TYR A 1 630 ? -4.250 -5.463 40.212 1.00 87.81 630 TYR A O 1
ATOM 5053 N N . THR A 1 631 ? -2.453 -4.525 41.209 1.00 90.44 631 THR A N 1
ATOM 5054 C CA . THR A 1 631 ? -2.541 -3.191 40.598 1.00 90.44 631 THR A CA 1
ATOM 5055 C C . THR A 1 631 ? -1.360 -2.957 39.656 1.00 90.44 631 THR A C 1
ATOM 5057 O O . THR A 1 631 ? -0.200 -3.135 40.028 1.00 90.44 631 THR A O 1
ATOM 5060 N N . LEU A 1 632 ? -1.649 -2.519 38.436 1.00 91.12 632 LEU A N 1
ATOM 5061 C CA . LEU A 1 632 ? -0.688 -2.096 37.428 1.00 91.12 632 LEU A CA 1
ATOM 5062 C C . LEU A 1 632 ? -0.476 -0.581 37.541 1.00 91.12 632 LEU A C 1
ATOM 5064 O O . LEU A 1 632 ? -1.390 0.216 37.316 1.00 91.12 632 LEU A O 1
ATOM 5068 N N . VAL A 1 633 ? 0.748 -0.190 37.899 1.00 89.88 633 VAL A N 1
ATOM 5069 C CA . VAL A 1 633 ? 1.153 1.208 38.100 1.00 89.88 633 VAL A CA 1
ATOM 5070 C C . VAL A 1 633 ? 2.172 1.595 37.033 1.00 89.88 633 VAL A C 1
ATOM 5072 O O . VAL A 1 633 ? 3.149 0.881 36.809 1.00 89.88 633 VAL A O 1
ATOM 5075 N N . GLY A 1 634 ? 1.969 2.739 36.378 1.00 86.75 634 GLY A N 1
ATOM 5076 C CA . GLY A 1 634 ? 2.937 3.258 35.405 1.00 86.75 634 GLY A CA 1
ATOM 5077 C C . GLY A 1 634 ? 2.442 4.387 34.505 1.00 86.75 634 GLY A C 1
ATOM 5078 O O . GLY A 1 634 ? 3.269 5.022 33.854 1.00 86.75 634 GLY A O 1
ATOM 5079 N N . HIS A 1 635 ? 1.137 4.658 34.460 1.00 93.00 635 HIS A N 1
ATOM 5080 C CA . HIS A 1 635 ? 0.613 5.877 33.842 1.00 93.00 635 HIS A CA 1
ATOM 5081 C C . HIS A 1 635 ? 0.804 7.086 34.765 1.00 93.00 635 HIS A C 1
ATOM 5083 O O . HIS A 1 635 ? 0.724 6.961 35.987 1.00 93.00 635 HIS A O 1
ATOM 5089 N N . SER A 1 636 ? 1.062 8.259 34.183 1.00 92.25 636 SER A N 1
ATOM 5090 C CA . SER A 1 636 ? 1.237 9.519 34.933 1.00 92.25 636 SER A CA 1
ATOM 5091 C C . SER A 1 636 ? -0.031 10.378 34.975 1.00 92.25 636 SER A C 1
ATOM 5093 O O . SER A 1 636 ? -0.040 11.457 35.570 1.00 92.25 636 SER A O 1
ATOM 5095 N N . SER A 1 637 ? -1.105 9.902 34.341 1.00 93.00 637 SER A N 1
ATOM 5096 C CA . SER A 1 637 ? -2.415 10.541 34.317 1.00 93.00 637 SER A CA 1
ATOM 5097 C C . SER A 1 637 ? -3.544 9.510 34.175 1.00 93.00 637 SER A C 1
ATOM 5099 O O . SER A 1 637 ? -3.303 8.307 34.048 1.00 93.00 637 SER A O 1
ATOM 5101 N N . ILE A 1 638 ? -4.782 10.006 34.181 1.00 91.69 638 ILE A N 1
ATOM 5102 C CA . ILE A 1 638 ? -6.039 9.245 34.147 1.00 91.69 638 ILE A CA 1
ATOM 5103 C C . ILE A 1 638 ? -6.029 8.186 33.037 1.00 91.69 638 ILE A C 1
ATOM 5105 O O . ILE A 1 638 ? -5.736 8.505 31.885 1.00 91.69 638 ILE A O 1
ATOM 5109 N N . VAL A 1 639 ? -6.418 6.947 33.352 1.00 94.00 639 VAL A N 1
ATOM 5110 C CA . VAL A 1 639 ? -6.553 5.872 32.355 1.00 94.00 639 VAL A CA 1
ATOM 5111 C C . VAL A 1 639 ? -7.976 5.882 31.786 1.00 94.00 639 VAL A C 1
ATOM 5113 O O . VAL A 1 639 ? -8.941 5.605 32.493 1.00 94.00 639 VAL A O 1
ATOM 5116 N N . ASN A 1 640 ? -8.125 6.224 30.503 1.00 91.44 640 ASN A N 1
ATOM 5117 C CA . ASN A 1 640 ? -9.433 6.447 29.868 1.00 91.44 640 ASN A CA 1
ATOM 5118 C C . ASN A 1 640 ? -10.032 5.179 29.254 1.00 91.44 640 ASN A C 1
ATOM 5120 O O . ASN A 1 640 ? -11.255 5.043 29.182 1.00 91.44 640 ASN A O 1
ATOM 5124 N N . CYS A 1 641 ? -9.185 4.277 28.759 1.00 92.56 641 CYS A N 1
ATOM 5125 C CA . CYS A 1 641 ? -9.605 3.075 28.048 1.00 92.56 641 CYS A CA 1
ATOM 5126 C C . CYS A 1 641 ? -8.703 1.883 28.349 1.00 92.56 641 CYS A C 1
ATOM 5128 O O . CYS A 1 641 ? -7.513 2.046 28.613 1.00 92.56 641 CYS A O 1
ATOM 5130 N N . LEU A 1 642 ? -9.286 0.687 28.296 1.00 94.75 642 LEU A N 1
ATOM 5131 C CA . LEU A 1 642 ? -8.580 -0.582 28.415 1.00 94.75 642 LEU A CA 1
ATOM 5132 C C . LEU A 1 642 ? -9.279 -1.641 27.557 1.00 94.75 642 LEU A C 1
ATOM 5134 O O . LEU A 1 642 ? -10.494 -1.544 27.368 1.00 94.75 642 LEU A O 1
ATOM 5138 N N . ASP A 1 643 ? -8.531 -2.630 27.078 1.00 92.50 643 ASP A N 1
ATOM 5139 C CA . ASP A 1 643 ? -9.067 -3.846 26.453 1.00 92.50 643 ASP A CA 1
ATOM 5140 C C . ASP A 1 643 ? -8.060 -4.998 26.564 1.00 92.50 643 ASP A C 1
ATOM 5142 O O . ASP A 1 643 ? -6.857 -4.770 26.739 1.00 92.50 643 ASP A O 1
ATOM 5146 N N . PHE A 1 644 ? -8.550 -6.228 26.451 1.00 90.31 644 PHE A N 1
ATOM 5147 C CA . PHE A 1 644 ? -7.711 -7.423 26.410 1.00 90.31 644 PHE A CA 1
ATOM 5148 C C . PHE A 1 644 ? -7.449 -7.836 24.967 1.00 90.31 644 PHE A C 1
ATOM 5150 O O . PHE A 1 644 ? -8.323 -7.751 24.105 1.00 90.31 644 PHE A O 1
ATOM 5157 N N . PHE A 1 645 ? -6.245 -8.329 24.710 1.00 87.81 645 PHE A N 1
ATOM 5158 C CA . PHE A 1 645 ? -5.913 -8.932 23.429 1.00 87.81 645 PHE A CA 1
ATOM 5159 C C . PHE A 1 645 ? -4.977 -10.119 23.610 1.00 87.81 645 PHE A C 1
ATOM 5161 O O . PHE A 1 645 ? -4.315 -10.270 24.638 1.00 87.81 645 PHE A O 1
ATOM 5168 N N . THR A 1 646 ? -4.937 -10.970 22.593 1.00 82.31 646 THR A N 1
ATOM 5169 C CA . THR A 1 646 ? -4.081 -12.151 22.550 1.00 82.31 646 THR A CA 1
ATOM 5170 C C . THR A 1 646 ? -3.058 -12.006 21.434 1.00 82.31 646 THR A C 1
ATOM 5172 O O . THR A 1 646 ? -3.376 -11.565 20.331 1.00 82.31 646 THR A O 1
ATOM 5175 N N . CYS A 1 647 ? -1.808 -12.349 21.726 1.00 76.75 647 CYS A N 1
ATOM 5176 C CA . CYS A 1 647 ? -0.722 -12.420 20.753 1.00 76.75 647 CYS A CA 1
ATOM 5177 C C . CYS A 1 647 ? 0.125 -13.646 21.086 1.00 76.75 647 CYS A C 1
ATOM 5179 O O . CYS A 1 647 ? 0.499 -13.819 22.242 1.00 76.75 647 CYS A O 1
ATOM 5181 N N . ASP A 1 648 ? 0.407 -14.494 20.094 1.00 72.94 648 ASP A N 1
ATOM 5182 C CA . ASP A 1 648 ? 1.205 -15.719 20.261 1.00 72.94 648 ASP A CA 1
ATOM 5183 C C . ASP A 1 648 ? 0.708 -16.623 21.415 1.00 72.94 648 ASP A C 1
ATOM 5185 O O . ASP A 1 648 ? 1.491 -17.115 22.224 1.00 72.94 648 ASP A O 1
ATOM 5189 N N . ASP A 1 649 ? -0.617 -16.796 21.520 1.00 74.06 649 ASP A N 1
ATOM 5190 C CA . ASP A 1 649 ? -1.314 -17.532 22.593 1.00 74.06 649 ASP A CA 1
ATOM 5191 C C . ASP A 1 649 ? -1.113 -16.978 24.022 1.00 74.06 649 ASP A C 1
ATOM 5193 O O . ASP A 1 649 ? -1.546 -17.595 25.000 1.00 74.06 649 ASP A O 1
ATOM 5197 N N . GLN A 1 650 ? -0.512 -15.792 24.166 1.00 81.19 650 GLN A N 1
ATOM 5198 C CA . GLN A 1 650 ? -0.387 -15.074 25.432 1.00 81.19 650 GLN A CA 1
ATOM 5199 C C . GLN A 1 650 ? -1.394 -13.920 25.523 1.00 81.19 650 GLN A C 1
ATOM 5201 O O . GLN A 1 650 ? -1.662 -13.208 24.554 1.00 81.19 650 GLN A O 1
ATOM 5206 N N . GLU A 1 651 ? -1.949 -13.729 26.721 1.00 83.94 651 GLU A N 1
ATOM 5207 C CA . GLU A 1 651 ? -2.873 -12.640 27.028 1.00 83.94 651 GLU A CA 1
ATOM 5208 C C . GLU A 1 651 ? -2.141 -11.393 27.505 1.00 83.94 651 GLU A C 1
ATOM 5210 O O . GLU A 1 651 ? -1.301 -11.431 28.411 1.00 83.94 651 GLU A O 1
ATOM 5215 N N . TYR A 1 652 ? -2.547 -10.269 26.934 1.00 89.56 652 TYR A N 1
ATOM 5216 C CA . TYR A 1 652 ? -2.059 -8.955 27.287 1.00 89.56 652 TYR A CA 1
ATOM 5217 C C . TYR A 1 652 ? -3.230 -8.023 27.563 1.00 89.56 652 TYR A C 1
ATOM 5219 O O . TYR A 1 652 ? -4.324 -8.150 27.005 1.00 89.56 652 TYR A O 1
ATOM 5227 N N . LEU A 1 653 ? -2.972 -7.047 28.420 1.00 92.62 653 LEU A N 1
ATOM 5228 C CA . LEU A 1 653 ? -3.868 -5.926 28.643 1.00 92.62 653 LEU A CA 1
ATOM 5229 C C . LEU A 1 653 ? -3.261 -4.700 27.983 1.00 92.62 653 LEU A C 1
ATOM 5231 O O . LEU A 1 653 ? -2.068 -4.437 28.132 1.00 92.62 653 LEU A O 1
ATOM 5235 N N . VAL A 1 654 ? -4.076 -3.927 27.282 1.00 93.94 654 VAL A N 1
ATOM 5236 C CA . VAL A 1 654 ? -3.655 -2.638 26.744 1.00 93.94 654 VAL A CA 1
ATOM 5237 C C . VAL A 1 654 ? -4.489 -1.525 27.352 1.00 93.94 654 VAL A C 1
ATOM 5239 O O . VAL A 1 654 ? -5.696 -1.659 27.537 1.00 93.94 654 VAL A O 1
ATOM 5242 N N . THR A 1 655 ? -3.830 -0.426 27.695 1.00 95.81 655 THR A N 1
ATOM 5243 C CA . THR A 1 655 ? -4.429 0.717 28.383 1.00 95.81 655 THR A CA 1
ATOM 5244 C C . THR A 1 655 ? -4.079 1.996 27.641 1.00 95.81 655 THR A C 1
ATOM 5246 O O . THR A 1 655 ? -2.971 2.131 27.130 1.00 95.81 655 THR A O 1
ATOM 5249 N N . GLY A 1 656 ? -5.011 2.941 27.571 1.00 95.12 656 GLY A N 1
ATOM 5250 C CA . GLY A 1 656 ? -4.794 4.273 27.006 1.00 95.12 656 GLY A CA 1
ATOM 5251 C C . GLY A 1 656 ? -5.081 5.348 28.045 1.00 95.12 656 GLY A C 1
ATOM 5252 O O . GLY A 1 656 ? -6.074 5.259 28.773 1.00 95.12 656 GLY A O 1
ATOM 5253 N N . SER A 1 657 ? -4.211 6.353 28.133 1.00 95.00 657 SER A N 1
ATOM 5254 C CA . SER A 1 657 ? -4.245 7.355 29.199 1.00 95.00 657 SER A CA 1
ATOM 5255 C C . SER A 1 657 ? -4.229 8.793 28.680 1.00 95.00 657 SER A C 1
ATOM 5257 O O . SER A 1 657 ? -3.883 9.103 27.535 1.00 95.00 657 SER A O 1
ATOM 5259 N N . HIS A 1 658 ? -4.627 9.694 29.574 1.00 92.25 658 HIS A N 1
ATOM 5260 C CA . HIS A 1 658 ? -4.519 11.135 29.426 1.00 92.25 658 HIS A CA 1
ATOM 5261 C C . HIS A 1 658 ? -3.065 11.637 29.449 1.00 92.25 658 HIS A C 1
ATOM 5263 O O . HIS A 1 658 ? -2.807 12.789 29.106 1.00 92.25 658 HIS A O 1
ATOM 5269 N N . ASP A 1 659 ? -2.104 10.767 29.776 1.00 90.06 659 ASP A N 1
ATOM 5270 C CA . ASP A 1 659 ? -0.667 11.048 29.697 1.00 90.06 659 ASP A CA 1
ATOM 5271 C C . ASP A 1 659 ? -0.084 10.995 28.273 1.00 90.06 659 ASP A C 1
ATOM 5273 O O . ASP A 1 659 ? 1.126 11.116 28.113 1.00 90.06 659 ASP A O 1
ATOM 5277 N N . GLN A 1 660 ? -0.936 10.865 27.245 1.00 89.38 660 GLN A N 1
ATOM 5278 C CA . GLN A 1 660 ? -0.545 10.749 25.830 1.00 89.38 660 GLN A CA 1
ATOM 5279 C C . GLN A 1 660 ? 0.225 9.453 25.523 1.00 89.38 660 GLN A C 1
ATOM 5281 O O . GLN A 1 660 ? 0.983 9.391 24.559 1.00 89.38 660 GLN A O 1
ATOM 5286 N N . THR A 1 661 ? 0.011 8.393 26.304 1.00 90.56 661 THR A N 1
ATOM 5287 C CA . THR A 1 661 ? 0.569 7.069 26.018 1.00 90.56 661 THR A CA 1
ATOM 5288 C C . THR A 1 661 ? -0.505 5.990 25.999 1.00 90.56 661 THR A C 1
ATOM 5290 O O . THR A 1 661 ? -1.550 6.087 26.654 1.00 90.56 661 THR A O 1
ATOM 5293 N N . ALA A 1 662 ? -0.219 4.924 25.255 1.00 94.12 662 ALA A N 1
ATOM 5294 C CA . ALA A 1 662 ? -0.849 3.632 25.481 1.00 94.12 662 ALA A CA 1
ATOM 5295 C C . ALA A 1 662 ? 0.201 2.642 25.991 1.00 94.12 662 ALA A C 1
ATOM 5297 O O . ALA A 1 662 ? 1.355 2.687 25.568 1.00 94.12 662 ALA A O 1
ATOM 5298 N N . LYS A 1 663 ? -0.165 1.763 26.919 1.00 92.62 663 LYS A N 1
ATOM 5299 C CA . LYS A 1 663 ? 0.752 0.787 27.519 1.00 92.62 663 LYS A CA 1
ATOM 5300 C C . LYS A 1 663 ? 0.225 -0.619 27.327 1.00 92.62 663 LYS A C 1
ATOM 5302 O O . LYS A 1 663 ? -0.976 -0.847 27.430 1.00 92.62 663 LYS A O 1
ATOM 5307 N N . ILE A 1 664 ? 1.139 -1.543 27.055 1.00 92.69 664 ILE A N 1
ATOM 5308 C CA . ILE A 1 664 ? 0.857 -2.974 26.981 1.00 92.69 664 ILE A CA 1
ATOM 5309 C C . ILE A 1 664 ? 1.452 -3.633 28.211 1.00 92.69 664 ILE A C 1
ATOM 5311 O O . ILE A 1 664 ? 2.629 -3.442 28.531 1.00 92.69 664 ILE A O 1
ATOM 5315 N N . TRP A 1 665 ? 0.623 -4.421 28.876 1.00 91.38 665 TRP A N 1
ATOM 5316 C CA . TRP A 1 665 ? 0.914 -5.075 30.133 1.00 91.38 665 TRP A CA 1
ATOM 5317 C C . TRP A 1 665 ? 0.874 -6.579 29.947 1.00 91.38 665 TRP A C 1
ATOM 5319 O O . TRP A 1 665 ? -0.092 -7.137 29.426 1.00 91.38 665 TRP A O 1
ATOM 5329 N N . ASP A 1 666 ? 1.926 -7.225 30.426 1.00 88.31 666 ASP A N 1
ATOM 5330 C CA . ASP A 1 666 ? 1.961 -8.667 30.583 1.00 88.31 666 ASP A CA 1
ATOM 5331 C C . ASP A 1 666 ? 1.316 -9.017 31.925 1.00 88.31 666 ASP A C 1
ATOM 5333 O O . ASP A 1 666 ? 1.806 -8.617 32.985 1.00 88.31 666 ASP A O 1
ATOM 5337 N N . LEU A 1 667 ? 0.200 -9.744 31.875 1.00 84.56 667 LEU A N 1
ATOM 5338 C CA . LEU A 1 667 ? -0.569 -10.112 33.064 1.00 84.56 667 LEU A CA 1
ATOM 5339 C C . LEU A 1 667 ? 0.117 -11.204 33.891 1.00 84.56 667 LEU A C 1
ATOM 5341 O O . LEU A 1 667 ? -0.018 -11.219 35.110 1.00 84.56 667 LEU A O 1
ATOM 5345 N N . GLN A 1 668 ? 0.908 -12.078 33.264 1.00 83.44 668 GLN A N 1
ATOM 5346 C CA . GLN A 1 668 ? 1.666 -13.103 33.985 1.00 83.44 668 GLN A CA 1
ATOM 5347 C C . GLN A 1 668 ? 2.851 -12.488 34.730 1.00 83.44 668 GLN A C 1
ATOM 5349 O O . GLN A 1 668 ? 3.155 -12.882 35.855 1.00 83.44 668 GLN A O 1
ATOM 5354 N N . LYS A 1 669 ? 3.524 -11.512 34.109 1.00 83.25 669 LYS A N 1
ATOM 5355 C CA . LYS A 1 669 ? 4.681 -10.819 34.702 1.00 83.25 669 LYS A CA 1
ATOM 5356 C C . LYS A 1 669 ? 4.322 -9.580 35.512 1.00 83.25 669 LYS A C 1
ATOM 5358 O O . LYS A 1 669 ? 5.196 -9.045 36.189 1.00 83.25 669 LYS A O 1
ATOM 5363 N N . MET A 1 670 ? 3.070 -9.135 35.447 1.00 86.38 670 MET A N 1
ATOM 5364 C CA . MET A 1 670 ? 2.546 -7.972 36.169 1.00 86.38 670 MET A CA 1
ATOM 5365 C C . MET A 1 670 ? 3.340 -6.687 35.886 1.00 86.38 670 MET A C 1
ATOM 5367 O O . MET A 1 670 ? 3.603 -5.890 36.785 1.00 86.38 670 MET A O 1
ATOM 5371 N N . MET A 1 671 ? 3.765 -6.485 34.637 1.00 86.56 671 MET A N 1
ATOM 5372 C CA . MET A 1 671 ? 4.584 -5.329 34.269 1.00 86.56 671 MET A CA 1
ATOM 5373 C C . MET A 1 671 ? 4.252 -4.775 32.886 1.00 86.56 671 MET A C 1
ATOM 5375 O O . MET A 1 671 ? 3.780 -5.491 32.002 1.00 86.56 671 MET A O 1
ATOM 5379 N N . CYS A 1 672 ? 4.540 -3.487 32.700 1.00 90.06 672 CYS A N 1
ATOM 5380 C CA . CYS A 1 672 ? 4.483 -2.841 31.395 1.00 90.06 672 CYS A CA 1
ATOM 5381 C C . CYS A 1 672 ? 5.628 -3.371 30.526 1.00 90.06 672 CYS A C 1
ATOM 5383 O O . CYS A 1 672 ? 6.794 -3.237 30.899 1.00 90.06 672 CYS A O 1
ATOM 5385 N N . ILE A 1 673 ? 5.299 -3.936 29.365 1.00 87.75 673 ILE A N 1
ATOM 5386 C CA . ILE A 1 673 ? 6.282 -4.449 28.401 1.00 87.75 673 ILE A CA 1
ATOM 5387 C C . ILE A 1 673 ? 6.575 -3.443 27.290 1.00 87.75 673 ILE A C 1
ATOM 5389 O O . ILE A 1 673 ? 7.719 -3.316 26.863 1.00 87.75 673 ILE A O 1
ATOM 5393 N N . HIS A 1 674 ? 5.572 -2.660 26.885 1.00 86.94 674 HIS A N 1
ATOM 5394 C CA . HIS A 1 674 ? 5.710 -1.654 25.835 1.00 86.94 674 HIS A CA 1
ATOM 5395 C C . HIS A 1 674 ? 4.934 -0.388 26.190 1.00 86.94 674 HIS A C 1
ATOM 5397 O O . HIS A 1 674 ? 3.817 -0.456 26.701 1.00 86.94 674 HIS A O 1
ATOM 5403 N N . THR A 1 675 ? 5.525 0.771 25.896 1.00 88.56 675 THR A N 1
ATOM 5404 C CA . THR A 1 675 ? 4.846 2.073 25.920 1.00 88.56 675 THR A CA 1
ATOM 5405 C C . THR A 1 675 ? 4.805 2.605 24.491 1.00 88.56 675 THR A C 1
ATOM 5407 O O . THR A 1 675 ? 5.839 2.726 23.841 1.00 88.56 675 THR A O 1
ATOM 5410 N N . LEU A 1 676 ? 3.602 2.867 23.993 1.00 86.56 676 LEU A N 1
ATOM 5411 C CA . LEU A 1 676 ? 3.323 3.436 22.682 1.00 86.56 676 LEU A CA 1
ATOM 5412 C C . LEU A 1 676 ? 3.246 4.961 22.827 1.00 86.56 676 LEU A C 1
ATOM 5414 O O . LEU A 1 676 ? 2.340 5.475 23.485 1.00 86.56 676 LEU A O 1
ATOM 5418 N N . GLU A 1 677 ? 4.197 5.671 22.218 1.00 77.94 677 GLU A N 1
ATOM 5419 C CA . GLU A 1 677 ? 4.423 7.116 22.428 1.00 77.94 677 GLU A CA 1
ATOM 5420 C C . GLU A 1 677 ? 4.195 7.967 21.163 1.00 77.94 677 GLU A C 1
ATOM 5422 O O . GLU A 1 677 ? 4.638 9.107 21.082 1.00 77.94 677 GLU A O 1
ATOM 5427 N N . ALA A 1 678 ? 3.487 7.450 20.153 1.00 70.38 678 ALA A N 1
ATOM 5428 C CA . ALA A 1 678 ? 3.224 8.207 18.919 1.00 70.38 678 ALA A CA 1
ATOM 5429 C C . ALA A 1 678 ? 2.113 9.272 19.049 1.00 70.38 678 ALA A C 1
ATOM 5431 O O . ALA A 1 678 ? 1.778 9.943 18.070 1.00 70.38 678 ALA A O 1
ATOM 5432 N N . PHE A 1 679 ? 1.492 9.402 20.223 1.00 75.50 679 PHE A N 1
ATOM 5433 C CA . PHE A 1 679 ? 0.326 10.256 20.422 1.00 75.50 679 PHE A CA 1
ATOM 5434 C C . PHE A 1 679 ? 0.730 11.688 20.759 1.00 75.50 679 PHE A C 1
ATOM 5436 O O . PHE A 1 679 ? 1.574 11.937 21.614 1.00 75.50 679 PHE A O 1
ATOM 5443 N N . VAL A 1 680 ? 0.061 12.652 20.130 1.00 71.31 680 VAL A N 1
ATOM 5444 C CA . VAL A 1 680 ? 0.214 14.086 20.437 1.00 71.31 680 VAL A CA 1
ATOM 5445 C C . VAL A 1 680 ? -0.942 14.630 21.286 1.00 71.31 680 VAL A C 1
ATOM 5447 O O . VAL A 1 680 ? -1.003 15.828 21.565 1.00 71.31 680 VAL A O 1
ATOM 5450 N N . SER A 1 681 ? -1.867 13.755 21.686 1.00 80.94 681 SER A N 1
ATOM 5451 C CA . SER A 1 681 ? -3.095 14.059 22.419 1.00 80.94 681 SER A CA 1
ATOM 5452 C C . SER A 1 681 ? -3.523 12.838 23.254 1.00 80.94 681 SER A C 1
ATOM 5454 O O . SER A 1 681 ? -3.165 11.718 22.884 1.00 80.94 681 SER A O 1
ATOM 5456 N N . PRO A 1 682 ? -4.259 13.013 24.371 1.00 89.81 682 PRO A N 1
ATOM 5457 C CA . PRO A 1 682 ? -4.778 11.916 25.191 1.00 89.81 682 PRO A CA 1
ATOM 5458 C C . PRO A 1 682 ? -5.406 10.767 24.400 1.00 89.81 682 PRO A C 1
ATOM 5460 O O . PRO A 1 682 ? -6.178 11.002 23.467 1.00 89.81 682 PRO A O 1
ATOM 5463 N N . VAL A 1 683 ? -5.120 9.527 24.807 1.00 93.50 683 VAL A N 1
ATOM 5464 C CA . VAL A 1 683 ? -5.754 8.327 24.244 1.00 93.50 683 VAL A CA 1
ATOM 5465 C C . VAL A 1 683 ? -7.113 8.143 24.918 1.00 93.50 683 VAL A C 1
ATOM 5467 O O . VAL A 1 683 ? -7.196 8.073 26.145 1.00 93.50 683 VAL A O 1
ATOM 5470 N N . MET A 1 684 ? -8.179 8.104 24.120 1.00 91.62 684 MET A N 1
ATOM 5471 C CA . MET A 1 684 ? -9.572 8.169 24.583 1.00 91.62 684 MET A CA 1
ATOM 5472 C C . MET A 1 684 ? -10.348 6.874 24.358 1.00 91.62 684 MET A C 1
ATOM 5474 O O . MET A 1 684 ? -11.273 6.570 25.112 1.00 91.62 684 MET A O 1
ATOM 5478 N N . SER A 1 685 ? -9.997 6.118 23.322 1.00 91.75 685 SER A N 1
ATOM 5479 C CA . SER A 1 685 ? -10.644 4.854 22.987 1.00 91.75 685 SER A CA 1
ATOM 5480 C C . SER A 1 685 ? -9.643 3.850 22.444 1.00 91.75 685 SER A C 1
ATOM 5482 O O . SER A 1 685 ? -8.576 4.204 21.938 1.00 91.75 685 SER A O 1
ATOM 5484 N N . LEU A 1 686 ? -10.010 2.581 22.571 1.00 93.12 686 LEU A N 1
ATOM 5485 C CA . LEU A 1 686 ? -9.178 1.457 22.200 1.00 93.12 686 LEU A CA 1
ATOM 5486 C C . LEU A 1 686 ? -10.059 0.317 21.702 1.00 93.12 686 LEU A C 1
ATOM 5488 O O . LEU A 1 686 ? -11.169 0.135 22.204 1.00 93.12 686 LEU A O 1
ATOM 5492 N N . LEU A 1 687 ? -9.561 -0.413 20.710 1.00 90.50 687 LEU A N 1
ATOM 5493 C CA . LEU A 1 687 ? -10.202 -1.595 20.158 1.00 90.50 687 LEU A CA 1
ATOM 5494 C C . LEU A 1 687 ? -9.137 -2.538 19.601 1.00 90.50 687 LEU A C 1
ATOM 5496 O O . LEU A 1 687 ? -8.314 -2.123 18.784 1.00 90.50 687 LEU A O 1
ATOM 5500 N N . TYR A 1 688 ? -9.178 -3.806 19.991 1.00 87.19 688 TYR A N 1
ATOM 5501 C CA . TYR A 1 688 ? -8.409 -4.847 19.319 1.00 87.19 688 TYR A CA 1
ATOM 5502 C C . TYR A 1 688 ? -9.268 -5.571 18.276 1.00 87.19 688 TYR A C 1
ATOM 5504 O O . TYR A 1 688 ? -10.409 -5.947 18.548 1.00 87.19 688 TYR A O 1
ATOM 5512 N N . GLN A 1 689 ? -8.719 -5.776 17.076 1.00 83.81 689 GLN A N 1
ATOM 5513 C CA . GLN A 1 689 ? -9.336 -6.583 16.026 1.00 83.81 689 GLN A CA 1
ATOM 5514 C C . GLN A 1 689 ? -8.539 -7.886 15.840 1.00 83.81 689 GLN A C 1
ATOM 5516 O O . GLN A 1 689 ? -7.507 -7.862 15.161 1.00 83.81 689 GLN A O 1
ATOM 5521 N N . PRO A 1 690 ? -9.022 -9.022 16.387 1.00 77.00 690 PRO A N 1
ATOM 5522 C CA . PRO A 1 690 ? -8.305 -10.298 16.339 1.00 77.00 690 PRO A CA 1
ATOM 5523 C C . PRO A 1 690 ? -8.017 -10.779 14.916 1.00 77.00 690 PRO A C 1
ATOM 5525 O O . PRO A 1 690 ? -6.893 -11.166 14.616 1.00 77.00 690 PRO A O 1
ATOM 5528 N N . ASP A 1 691 ? -9.004 -10.674 14.020 1.00 74.31 691 ASP A N 1
ATOM 5529 C CA . ASP A 1 691 ? -8.915 -11.211 12.653 1.00 74.31 691 ASP A CA 1
ATOM 5530 C C . ASP A 1 691 ? -7.797 -10.561 11.820 1.00 74.31 691 ASP A C 1
ATOM 5532 O O . ASP A 1 691 ? -7.218 -11.202 10.947 1.00 74.31 691 ASP A O 1
ATOM 5536 N N . LEU A 1 692 ? -7.480 -9.290 12.091 1.00 74.69 692 LEU A N 1
ATOM 5537 C CA . LEU A 1 692 ? -6.426 -8.547 11.389 1.00 74.69 692 LEU A CA 1
ATOM 5538 C C . LEU A 1 692 ? -5.140 -8.402 12.214 1.00 74.69 692 LEU A C 1
ATOM 5540 O O . LEU A 1 692 ? -4.144 -7.890 11.701 1.00 74.69 692 LEU A O 1
ATOM 5544 N N . GLN A 1 693 ? -5.156 -8.832 13.482 1.00 81.19 693 GLN A N 1
ATOM 5545 C CA . GLN A 1 693 ? -4.085 -8.600 14.456 1.00 81.19 693 GLN A CA 1
ATOM 5546 C C . GLN A 1 693 ? -3.667 -7.119 14.507 1.00 81.19 693 GLN A C 1
ATOM 5548 O O . GLN A 1 693 ? -2.487 -6.767 14.407 1.00 81.19 693 GLN A O 1
ATOM 5553 N N . ILE A 1 694 ? -4.667 -6.238 14.606 1.00 84.50 694 ILE A N 1
ATOM 5554 C CA . ILE A 1 694 ? -4.471 -4.790 14.712 1.00 84.50 694 ILE A CA 1
ATOM 5555 C C . ILE A 1 694 ? -5.008 -4.312 16.050 1.00 84.50 694 ILE A C 1
ATOM 5557 O O . ILE A 1 694 ? -6.150 -4.590 16.420 1.00 84.50 694 ILE A O 1
ATOM 5561 N N . LEU A 1 695 ? -4.203 -3.508 16.730 1.00 89.44 695 LEU A N 1
ATOM 5562 C CA . LEU A 1 695 ? -4.655 -2.653 17.810 1.00 89.44 695 LEU A CA 1
ATOM 5563 C C . LEU A 1 695 ? -4.998 -1.271 17.240 1.00 89.44 695 LEU A C 1
ATOM 5565 O O . LEU A 1 695 ? -4.203 -0.667 16.523 1.00 89.44 695 LEU A O 1
ATOM 5569 N N . ILE A 1 696 ? -6.184 -0.765 17.559 1.00 90.94 696 ILE A N 1
ATOM 5570 C CA . ILE A 1 696 ? -6.698 0.520 17.088 1.00 90.94 696 ILE A CA 1
ATOM 5571 C C . ILE A 1 696 ? -6.861 1.432 18.295 1.00 90.94 696 ILE A C 1
ATOM 5573 O O . ILE A 1 696 ? -7.556 1.086 19.250 1.00 90.94 696 ILE A O 1
ATOM 5577 N N . THR A 1 697 ? -6.250 2.612 18.252 1.00 91.94 697 THR A N 1
ATOM 5578 C CA . THR A 1 697 ? -6.406 3.617 19.308 1.00 91.94 697 THR A CA 1
ATOM 5579 C C . THR A 1 697 ? -6.929 4.929 18.745 1.00 91.94 697 THR A C 1
ATOM 5581 O O . THR A 1 697 ? -6.530 5.368 17.667 1.00 91.94 697 THR A O 1
ATOM 5584 N N . GLY A 1 698 ? -7.853 5.551 19.472 1.00 90.88 698 GLY A N 1
ATOM 5585 C CA . GLY A 1 698 ? -8.447 6.837 19.127 1.00 90.88 698 GLY A CA 1
ATOM 5586 C C . GLY A 1 698 ? -8.055 7.907 20.139 1.00 90.88 698 GLY A C 1
ATOM 5587 O O . GLY A 1 698 ? -8.112 7.670 21.348 1.00 90.88 698 GLY A O 1
ATOM 5588 N N . SER A 1 699 ? -7.670 9.087 19.662 1.00 89.44 699 SER A N 1
ATOM 5589 C CA . SER A 1 699 ? -7.176 10.191 20.493 1.00 89.44 699 SER A CA 1
ATOM 5590 C C . SER A 1 699 ? -8.163 11.358 20.610 1.00 89.44 699 SER A C 1
ATOM 5592 O O . SER A 1 699 ? -9.155 11.473 19.878 1.00 89.44 699 SER A O 1
ATOM 5594 N N . GLN A 1 700 ? -7.898 12.249 21.568 1.00 87.12 700 GLN A N 1
ATOM 5595 C CA . GLN A 1 700 ? -8.732 13.416 21.862 1.00 87.12 700 GLN A CA 1
ATOM 5596 C C . GLN A 1 700 ? -8.737 14.467 20.736 1.00 87.12 700 GLN A C 1
ATOM 5598 O O . GLN A 1 700 ? -9.725 15.177 20.561 1.00 87.12 700 GLN A O 1
ATOM 5603 N N . ASP A 1 701 ? -7.684 14.541 19.928 1.00 77.69 701 ASP A N 1
ATOM 5604 C CA . ASP A 1 701 ? -7.605 15.395 18.732 1.00 77.69 701 ASP A CA 1
ATOM 5605 C C . ASP A 1 701 ? -8.313 14.806 17.493 1.00 77.69 701 ASP A C 1
ATOM 5607 O O . ASP A 1 701 ? -8.336 15.429 16.423 1.00 77.69 701 ASP A O 1
ATOM 5611 N N . GLY A 1 702 ? -8.922 13.624 17.629 1.00 80.69 702 GLY A N 1
ATOM 5612 C CA . GLY A 1 702 ? -9.700 12.985 16.575 1.00 80.69 702 GLY A CA 1
ATOM 5613 C C . GLY A 1 702 ? -8.892 12.105 15.617 1.00 80.69 702 GLY A C 1
ATOM 5614 O O . GLY A 1 702 ? -9.467 11.698 14.597 1.00 80.69 702 GLY A O 1
ATOM 5615 N N . ALA A 1 703 ? -7.609 11.852 15.904 1.00 83.69 703 ALA A N 1
ATOM 5616 C CA . ALA A 1 703 ? -6.767 10.919 15.161 1.00 83.69 703 ALA A CA 1
ATOM 5617 C C . ALA A 1 703 ? -7.006 9.460 15.590 1.00 83.69 703 ALA A C 1
ATOM 5619 O O . ALA A 1 703 ? -7.450 9.158 16.701 1.00 83.69 703 ALA A O 1
ATOM 5620 N N . ILE A 1 704 ? -6.758 8.549 14.654 1.00 87.19 704 ILE A N 1
ATOM 5621 C CA . ILE A 1 704 ? -6.900 7.104 14.822 1.00 87.19 704 ILE A CA 1
ATOM 5622 C C . ILE A 1 704 ? -5.583 6.470 14.408 1.00 87.19 704 ILE A C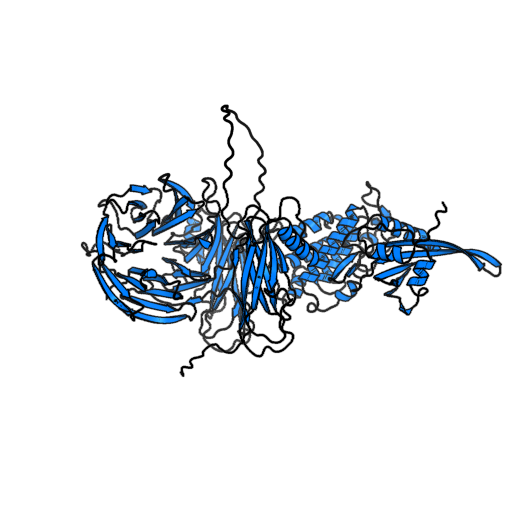 1
ATOM 5624 O O . ILE A 1 704 ? -5.100 6.716 13.304 1.00 87.19 704 ILE A O 1
ATOM 5628 N N . TYR A 1 705 ? -5.020 5.646 15.277 1.00 86.25 705 TYR A N 1
ATOM 5629 C CA . TYR A 1 705 ? -3.734 4.998 15.076 1.00 86.25 705 TYR A CA 1
ATOM 5630 C C . TYR A 1 705 ? -3.956 3.496 14.918 1.00 86.25 705 TYR A C 1
ATOM 5632 O O . TYR A 1 705 ? -4.643 2.878 15.735 1.00 86.25 705 TYR A O 1
ATOM 5640 N N . LEU A 1 706 ? -3.384 2.925 13.860 1.00 87.06 706 LEU A N 1
ATOM 5641 C CA . LEU A 1 706 ? -3.440 1.497 13.559 1.00 87.06 706 LEU A CA 1
ATOM 5642 C C . LEU A 1 706 ? -2.078 0.867 13.840 1.00 87.06 706 LEU A C 1
ATOM 5644 O O . LEU A 1 706 ? -1.089 1.202 13.183 1.00 87.06 706 LEU A O 1
ATOM 5648 N N . TRP A 1 707 ? -2.040 -0.056 14.794 1.00 85.06 707 TRP A N 1
ATOM 5649 C CA . TRP A 1 707 ? -0.828 -0.713 15.270 1.00 85.06 707 TRP A CA 1
ATOM 5650 C C . TRP A 1 707 ? -0.850 -2.192 14.894 1.00 85.06 707 TRP A C 1
ATOM 5652 O O . TRP A 1 707 ? -1.776 -2.911 15.268 1.00 85.06 707 TRP A O 1
ATOM 5662 N N . SER A 1 708 ? 0.173 -2.664 14.183 1.00 82.19 708 SER A N 1
ATOM 5663 C CA . SER A 1 708 ? 0.361 -4.097 13.946 1.00 82.19 708 SER A CA 1
ATOM 5664 C C . SER A 1 708 ? 0.770 -4.778 15.243 1.00 82.19 708 SER A C 1
ATOM 5666 O O . SER A 1 708 ? 1.786 -4.401 15.829 1.00 82.19 708 SER A O 1
ATOM 5668 N N . THR A 1 709 ? 0.033 -5.805 15.667 1.00 77.88 709 THR A N 1
ATOM 5669 C CA . THR A 1 709 ? 0.412 -6.626 16.828 1.00 77.88 709 THR A CA 1
ATOM 5670 C C . THR A 1 709 ? 1.150 -7.904 16.433 1.00 77.88 709 THR A C 1
ATOM 5672 O O . THR A 1 709 ? 1.401 -8.740 17.294 1.00 77.88 709 THR A O 1
ATOM 5675 N N . ARG A 1 710 ? 1.510 -8.084 15.153 1.00 71.50 710 ARG A N 1
ATOM 5676 C CA . ARG A 1 710 ? 2.275 -9.259 14.701 1.00 71.50 710 ARG A CA 1
ATOM 5677 C C . ARG A 1 710 ? 3.630 -9.313 15.411 1.00 71.50 710 ARG A C 1
ATOM 5679 O O . ARG A 1 710 ? 4.342 -8.311 15.436 1.00 71.50 710 ARG A O 1
ATOM 5686 N N . ASN A 1 711 ? 4.001 -10.483 15.933 1.00 65.19 711 ASN A N 1
ATOM 5687 C CA . ASN A 1 711 ? 5.264 -10.735 16.644 1.00 65.19 711 ASN A CA 1
ATOM 5688 C C . ASN A 1 711 ? 5.471 -9.895 17.924 1.00 65.19 711 ASN A C 1
ATOM 5690 O O . ASN A 1 711 ? 6.604 -9.762 18.395 1.00 65.19 711 ASN A O 1
ATOM 5694 N N . CYS A 1 712 ? 4.400 -9.333 18.497 1.00 64.12 712 CYS A N 1
ATOM 5695 C CA . CYS A 1 712 ? 4.458 -8.547 19.733 1.00 64.12 712 CYS A CA 1
ATOM 5696 C C . CYS A 1 712 ? 4.725 -9.417 20.982 1.00 64.12 712 CYS A C 1
ATOM 5698 O O . CYS A 1 712 ? 5.045 -8.875 22.039 1.00 64.12 712 CYS A O 1
ATOM 5700 N N . GLY A 1 713 ? 4.624 -10.752 20.889 1.00 56.06 713 GLY A N 1
ATOM 5701 C CA . GLY A 1 713 ? 4.870 -11.659 22.017 1.00 56.06 713 GLY A CA 1
ATOM 5702 C C . GLY A 1 713 ? 6.326 -11.690 22.501 1.00 56.06 713 GLY A C 1
ATOM 5703 O O . GLY A 1 713 ? 6.613 -12.099 23.627 1.00 56.06 713 GLY A O 1
ATOM 5704 N N . ASN A 1 714 ? 7.272 -11.205 21.691 1.00 58.03 714 ASN A N 1
ATOM 5705 C CA . ASN A 1 714 ? 8.667 -11.067 22.094 1.00 58.03 714 ASN A CA 1
ATOM 5706 C C . ASN A 1 714 ? 8.908 -9.692 22.739 1.00 58.03 714 ASN A C 1
ATOM 5708 O O . ASN A 1 714 ? 8.761 -8.672 22.073 1.00 58.03 714 ASN A O 1
ATOM 5712 N N . TYR A 1 715 ? 9.421 -9.659 23.982 1.00 59.69 715 TYR A N 1
ATOM 5713 C CA . TYR A 1 715 ? 9.808 -8.432 24.727 1.00 59.69 715 TYR A CA 1
ATOM 5714 C C . TYR A 1 715 ? 10.683 -7.437 23.942 1.00 59.69 715 TYR A C 1
ATOM 5716 O O . TYR A 1 715 ? 10.872 -6.299 24.365 1.00 59.69 715 TYR A O 1
ATOM 5724 N N . SER A 1 716 ? 11.272 -7.875 22.834 1.00 54.34 716 SER A N 1
ATOM 5725 C CA . SER A 1 716 ? 12.167 -7.102 21.985 1.00 54.34 716 SER A CA 1
ATOM 5726 C C . SER A 1 716 ? 11.457 -6.215 20.955 1.00 54.34 716 SER A C 1
ATOM 5728 O O . SER A 1 716 ? 12.108 -5.313 20.431 1.00 54.34 716 SER A O 1
ATOM 5730 N N . CYS A 1 717 ? 10.169 -6.430 20.652 1.00 59.25 717 CYS A N 1
ATOM 5731 C CA . CYS A 1 717 ? 9.491 -5.745 19.545 1.00 59.25 717 CYS A CA 1
ATOM 5732 C C . CYS A 1 717 ? 8.127 -5.162 19.964 1.00 59.25 717 CYS A C 1
ATOM 5734 O O . CYS A 1 717 ? 7.166 -5.917 20.086 1.00 59.25 717 CYS A O 1
ATOM 5736 N N . PRO A 1 718 ? 8.007 -3.831 20.153 1.00 67.19 718 PRO A N 1
ATOM 5737 C CA . PRO A 1 718 ? 6.707 -3.201 20.370 1.00 67.19 718 PRO A CA 1
ATOM 5738 C C . PRO A 1 718 ? 5.831 -3.278 19.104 1.00 67.19 718 PRO A C 1
ATOM 5740 O O . PRO A 1 718 ? 6.372 -3.383 17.998 1.00 67.19 718 PRO A O 1
ATOM 5743 N N . PRO A 1 719 ? 4.496 -3.145 19.232 1.00 75.69 719 PRO A N 1
ATOM 5744 C CA . PRO A 1 719 ? 3.609 -2.990 18.084 1.00 75.69 719 PRO A CA 1
ATOM 5745 C C . PRO A 1 719 ? 4.074 -1.866 17.156 1.00 75.69 719 PRO A C 1
ATOM 5747 O O . PRO A 1 719 ? 4.341 -0.746 17.601 1.00 75.69 719 PRO A O 1
ATOM 5750 N N . ALA A 1 720 ? 4.140 -2.153 15.859 1.00 74.69 720 ALA A N 1
ATOM 5751 C CA . ALA A 1 720 ? 4.563 -1.179 14.860 1.00 74.69 720 ALA A CA 1
ATOM 5752 C C . ALA A 1 720 ? 3.389 -0.275 14.458 1.00 74.69 720 ALA A C 1
ATOM 5754 O O . ALA A 1 720 ? 2.305 -0.765 14.132 1.00 74.69 720 ALA A O 1
ATOM 5755 N N . LEU A 1 721 ? 3.600 1.046 14.462 1.00 74.56 721 LEU A N 1
ATOM 5756 C CA . LEU A 1 721 ? 2.615 1.997 13.948 1.00 74.56 721 LEU A CA 1
ATOM 5757 C C . LEU A 1 721 ? 2.571 1.909 12.419 1.00 74.56 721 LEU A C 1
ATOM 5759 O O . LEU A 1 721 ? 3.511 2.322 11.746 1.00 74.56 721 LEU A O 1
ATOM 5763 N N . ASN A 1 722 ? 1.463 1.411 11.877 1.00 73.12 722 ASN A N 1
ATOM 5764 C CA . ASN A 1 722 ? 1.311 1.212 10.438 1.00 73.12 722 ASN A CA 1
ATOM 5765 C C . ASN A 1 722 ? 0.776 2.456 9.731 1.00 73.12 722 ASN A C 1
ATOM 5767 O O . ASN A 1 722 ? 1.222 2.786 8.636 1.00 73.12 722 ASN A O 1
ATOM 5771 N N . ARG A 1 723 ? -0.240 3.105 10.309 1.00 74.88 723 ARG A N 1
ATOM 5772 C CA . ARG A 1 723 ? -0.972 4.202 9.661 1.00 74.88 723 ARG A CA 1
ATOM 5773 C C . ARG A 1 723 ? -1.692 5.063 10.691 1.00 74.88 723 ARG A C 1
ATOM 5775 O O . ARG A 1 723 ? -2.204 4.549 11.687 1.00 74.88 723 ARG A O 1
ATOM 5782 N N . ILE A 1 724 ? -1.783 6.360 10.400 1.00 79.75 724 ILE A N 1
ATOM 5783 C CA . ILE A 1 724 ? -2.654 7.301 11.112 1.00 79.75 724 ILE A CA 1
ATOM 5784 C C . ILE A 1 724 ? -3.787 7.730 10.183 1.00 79.75 724 ILE A C 1
ATOM 5786 O O . ILE A 1 724 ? -3.557 8.032 9.013 1.00 79.75 724 ILE A O 1
ATOM 5790 N N . ILE A 1 725 ? -5.013 7.765 10.695 1.00 79.12 725 ILE A N 1
ATOM 5791 C CA . ILE A 1 725 ? -6.200 8.220 9.971 1.00 79.12 725 ILE A CA 1
ATOM 5792 C C . ILE A 1 725 ? -6.820 9.392 10.726 1.00 79.12 725 ILE A C 1
ATOM 5794 O O . ILE A 1 725 ? -7.114 9.291 11.917 1.00 79.12 725 ILE A O 1
ATOM 5798 N N . LYS A 1 726 ? -7.097 10.490 10.019 1.00 76.50 726 LYS A N 1
ATOM 5799 C CA . LYS A 1 726 ? -7.869 11.617 10.550 1.00 76.50 726 LYS A CA 1
ATOM 5800 C C . LYS A 1 726 ? -9.055 11.937 9.665 1.00 76.50 726 LYS A C 1
ATOM 5802 O O . LYS A 1 726 ? -8.921 12.300 8.500 1.00 76.50 726 LYS A O 1
ATOM 5807 N N . VAL A 1 727 ? -10.242 11.844 10.256 1.00 69.81 727 VAL A N 1
ATOM 5808 C CA . VAL A 1 727 ? -11.497 12.243 9.611 1.00 69.81 727 VAL A CA 1
ATOM 5809 C C . VAL A 1 727 ? -11.754 13.718 9.894 1.00 69.81 727 VAL A C 1
ATOM 5811 O O . VAL A 1 727 ? -11.820 14.084 11.069 1.00 69.81 727 VAL A O 1
ATOM 5814 N N . GLY A 1 728 ? -11.969 14.538 8.855 1.00 61.06 728 GLY A N 1
ATOM 5815 C CA . GLY A 1 728 ? -12.184 15.996 8.929 1.00 61.06 728 GLY A CA 1
ATOM 5816 C C . GLY A 1 728 ? -13.380 16.482 9.770 1.00 61.06 728 GLY A C 1
ATOM 5817 O O . GLY A 1 728 ? -13.637 17.679 9.869 1.00 61.06 728 GLY A O 1
ATOM 5818 N N . CYS A 1 729 ? -14.109 15.579 10.424 1.00 58.50 729 CYS A N 1
ATOM 5819 C CA . CYS A 1 729 ? -15.076 15.912 11.461 1.00 58.50 729 CYS A CA 1
ATOM 5820 C C . CYS A 1 729 ? -14.362 16.057 12.813 1.00 58.50 729 CYS A C 1
ATOM 5822 O O . CYS A 1 729 ? -13.954 15.065 13.417 1.00 58.50 729 CYS A O 1
ATOM 5824 N N . ALA A 1 730 ? -14.201 17.302 13.271 1.00 55.41 730 ALA A N 1
ATOM 5825 C CA . ALA A 1 730 ? -13.621 17.638 14.574 1.00 55.41 730 ALA A CA 1
ATOM 5826 C C . ALA A 1 730 ? -14.333 16.932 15.749 1.00 55.41 730 ALA A C 1
ATOM 5828 O O . ALA A 1 730 ? -15.560 16.798 15.731 1.00 55.41 730 ALA A O 1
ATOM 5829 N N . GLY A 1 731 ? -13.553 16.522 16.754 1.00 72.38 731 GLY A N 1
ATOM 5830 C CA . GLY A 1 731 ? -14.016 15.911 18.003 1.00 72.38 731 GLY A CA 1
ATOM 5831 C C . GLY A 1 731 ? -13.174 14.699 18.407 1.00 72.38 731 GLY A C 1
ATOM 5832 O O . GLY A 1 731 ? -12.660 13.986 17.541 1.00 72.38 731 GLY A O 1
ATOM 5833 N N . ALA A 1 732 ? -13.057 14.471 19.715 1.00 84.38 732 ALA A N 1
ATOM 5834 C CA . ALA A 1 732 ? -12.354 13.325 20.283 1.00 84.38 732 ALA A CA 1
ATOM 5835 C C . ALA A 1 732 ? -12.977 11.997 19.835 1.00 84.38 732 ALA A C 1
ATOM 5837 O O . ALA A 1 732 ? -14.200 11.894 19.694 1.00 84.38 732 ALA A O 1
ATOM 5838 N N . VAL A 1 733 ? -12.143 10.973 19.631 1.00 88.69 733 VAL A N 1
ATOM 5839 C CA . VAL A 1 733 ? -12.610 9.612 19.335 1.00 88.69 733 VAL A CA 1
ATOM 5840 C C . VAL A 1 733 ? -12.950 8.904 20.643 1.00 88.69 733 VAL A C 1
ATOM 5842 O O . VAL A 1 733 ? -12.087 8.312 21.289 1.00 88.69 733 VAL A O 1
ATOM 5845 N N . TYR A 1 734 ? -14.213 8.975 21.054 1.00 86.94 734 TYR A N 1
ATOM 5846 C CA . TYR A 1 734 ? -14.677 8.388 22.315 1.00 86.94 734 TYR A CA 1
ATOM 5847 C C . TYR A 1 734 ? -15.024 6.904 22.210 1.00 86.94 734 TYR A C 1
ATOM 5849 O O . TYR A 1 734 ? -14.997 6.201 23.221 1.00 86.94 734 TYR A O 1
ATOM 5857 N N . HIS A 1 735 ? -15.363 6.427 21.009 1.00 86.94 735 HIS A N 1
ATOM 5858 C CA . HIS A 1 735 ? -15.813 5.053 20.792 1.00 86.94 735 HIS A CA 1
ATOM 5859 C C . HIS A 1 735 ? -15.264 4.492 19.481 1.00 86.94 735 HIS A C 1
ATOM 5861 O O . HIS A 1 735 ? -15.236 5.185 18.464 1.00 86.94 735 HIS A O 1
ATOM 5867 N N . LEU A 1 736 ? -14.882 3.219 19.503 1.00 89.62 736 LEU A N 1
ATOM 5868 C CA . LEU A 1 736 ? -14.429 2.447 18.350 1.00 89.62 736 LEU A CA 1
ATOM 5869 C C . LEU A 1 736 ? -15.161 1.103 18.354 1.00 89.62 736 LEU A C 1
ATOM 5871 O O . LEU A 1 736 ? -15.336 0.509 19.417 1.00 89.62 736 LEU A O 1
ATOM 5875 N N . ALA A 1 737 ? -15.590 0.630 17.186 1.00 85.50 737 ALA A N 1
ATOM 5876 C CA . ALA A 1 737 ? -16.199 -0.692 17.036 1.00 85.50 737 ALA A CA 1
ATOM 5877 C C . ALA A 1 737 ? -15.918 -1.286 15.649 1.00 85.50 737 ALA A C 1
ATOM 5879 O O . ALA A 1 737 ? -15.909 -0.565 14.654 1.00 85.50 737 ALA A O 1
ATOM 5880 N N . CYS A 1 738 ? -15.729 -2.604 15.558 1.00 80.19 738 CYS A N 1
ATOM 5881 C CA . CYS A 1 738 ? -15.627 -3.293 14.267 1.00 80.19 738 CYS A CA 1
ATOM 5882 C C . CYS A 1 738 ? -17.024 -3.553 13.685 1.00 80.19 738 CYS A C 1
ATOM 5884 O O . CYS A 1 738 ? -17.885 -4.120 14.363 1.00 80.19 738 CYS A O 1
ATOM 5886 N N . VAL A 1 739 ? -17.213 -3.227 12.408 1.00 76.81 739 VAL A N 1
ATOM 5887 C CA . VAL A 1 739 ? -18.384 -3.601 11.598 1.00 76.81 739 VAL A CA 1
ATOM 5888 C C . VAL A 1 739 ? -17.946 -4.524 10.458 1.00 76.81 739 VAL A C 1
ATOM 5890 O O . VAL A 1 739 ? -16.753 -4.675 10.203 1.00 76.81 739 VAL A O 1
ATOM 5893 N N . MET A 1 740 ? -18.882 -5.183 9.767 1.00 69.56 740 MET A N 1
ATOM 5894 C CA . MET A 1 740 ? -18.508 -6.041 8.632 1.00 69.56 740 MET A CA 1
ATOM 5895 C C . MET A 1 740 ? -17.782 -5.213 7.561 1.00 69.56 740 MET A C 1
ATOM 5897 O O . MET A 1 740 ? -18.377 -4.277 7.032 1.00 69.56 740 MET A O 1
ATOM 5901 N N . GLY A 1 741 ? -16.527 -5.565 7.261 1.00 64.12 741 GLY A N 1
ATOM 5902 C CA . GLY A 1 741 ? -15.690 -4.888 6.260 1.00 64.12 741 GLY A CA 1
ATOM 5903 C C . GLY A 1 741 ? -15.103 -3.536 6.693 1.00 64.12 741 GLY A C 1
ATOM 5904 O O . GLY A 1 741 ? -14.472 -2.862 5.883 1.00 64.12 741 GLY A O 1
ATOM 5905 N N . GLY A 1 742 ? -15.279 -3.105 7.951 1.00 75.31 742 GLY A N 1
ATOM 5906 C CA . GLY A 1 742 ? -14.870 -1.756 8.343 1.00 75.31 742 GLY A CA 1
ATOM 5907 C C . GLY A 1 742 ? -14.758 -1.459 9.839 1.00 75.31 742 GLY A C 1
ATOM 5908 O O . GLY A 1 742 ? -15.051 -2.275 10.712 1.00 75.31 742 GLY A O 1
ATOM 5909 N N . LEU A 1 743 ? -14.350 -0.227 10.126 1.00 82.06 743 LEU A N 1
ATOM 5910 C CA . LEU A 1 743 ? -14.204 0.377 11.442 1.00 82.06 743 LEU A CA 1
ATOM 5911 C C . LEU A 1 743 ? -15.245 1.483 11.616 1.00 82.06 743 LEU A C 1
ATOM 5913 O O . LEU A 1 743 ? -15.308 2.430 10.832 1.00 82.06 743 LEU A O 1
ATOM 5917 N N . LEU A 1 744 ? -16.026 1.390 12.685 1.00 84.56 744 LEU A N 1
ATOM 5918 C CA . LEU A 1 744 ? -16.922 2.438 13.143 1.00 84.56 744 LEU A CA 1
ATOM 5919 C C . LEU A 1 744 ? -16.233 3.303 14.199 1.00 84.56 744 LEU A C 1
ATOM 5921 O O . LEU A 1 744 ? -15.646 2.811 15.160 1.00 84.56 744 LEU A O 1
ATOM 5925 N N . ILE A 1 745 ? -16.348 4.613 14.020 1.00 85.31 745 ILE A N 1
ATOM 5926 C CA . ILE A 1 745 ? -15.683 5.647 14.804 1.00 85.31 745 ILE A CA 1
ATOM 5927 C C . ILE A 1 745 ? -16.760 6.564 15.367 1.00 85.31 745 ILE A C 1
ATOM 5929 O O . ILE A 1 745 ? -17.414 7.299 14.627 1.00 85.31 745 ILE A O 1
ATOM 5933 N N . GLY A 1 746 ? -16.925 6.539 16.684 1.00 84.00 746 GLY A N 1
ATOM 5934 C CA . GLY A 1 746 ? -17.777 7.464 17.417 1.00 84.00 746 GLY A CA 1
ATOM 5935 C C . GLY A 1 746 ? -16.993 8.667 17.910 1.00 84.00 746 GLY A C 1
ATOM 5936 O O . GLY A 1 746 ? -16.127 8.546 18.780 1.00 84.00 746 GLY A O 1
ATOM 5937 N N . LYS A 1 747 ? -17.340 9.837 17.384 1.00 81.25 747 LYS A N 1
ATOM 5938 C CA . LYS A 1 747 ? -16.877 11.145 17.850 1.00 81.25 747 LYS A CA 1
ATOM 5939 C C . LYS A 1 747 ? -17.989 11.843 18.634 1.00 81.25 747 LYS A C 1
ATOM 5941 O O . LYS A 1 747 ? -19.152 11.465 18.531 1.00 81.25 747 LYS A O 1
ATOM 5946 N N . GLU A 1 748 ? -17.635 12.891 19.377 1.00 73.62 748 GLU A N 1
ATOM 5947 C CA . GLU A 1 748 ? -18.559 13.670 20.229 1.00 73.62 748 GLU A CA 1
ATOM 5948 C C . GLU A 1 748 ? -19.891 14.031 19.544 1.00 73.62 748 GLU A C 1
ATOM 5950 O O . GLU A 1 748 ? -20.956 13.913 20.143 1.00 73.62 748 GLU A O 1
ATOM 5955 N N . ASN A 1 749 ? -19.823 14.430 18.269 1.00 72.12 749 ASN A N 1
ATOM 5956 C CA . ASN A 1 749 ? -20.977 14.882 17.492 1.00 72.12 749 ASN A CA 1
ATOM 5957 C C . ASN A 1 749 ? -21.082 14.212 16.111 1.00 72.12 749 ASN A C 1
ATOM 5959 O O . ASN A 1 749 ? -21.640 14.808 15.193 1.00 72.12 749 ASN A O 1
ATOM 5963 N N . ALA A 1 750 ? -20.460 13.048 15.904 1.00 75.56 750 ALA A N 1
ATOM 5964 C CA . ALA A 1 750 ? -20.467 12.373 14.603 1.00 75.56 750 ALA A CA 1
ATOM 5965 C C . ALA A 1 750 ? -20.161 10.879 14.722 1.00 75.56 750 ALA A C 1
ATOM 5967 O O . ALA A 1 750 ? -19.363 10.477 15.567 1.00 75.56 750 ALA A O 1
ATOM 5968 N N . VAL A 1 751 ? -20.703 10.072 13.809 1.00 78.12 751 VAL A N 1
ATOM 5969 C CA . VAL A 1 751 ? -20.254 8.693 13.579 1.00 78.12 751 VAL A CA 1
ATOM 5970 C C . VAL A 1 751 ? -19.660 8.595 12.177 1.00 78.12 751 VAL A C 1
ATOM 5972 O O . VAL A 1 751 ? -20.208 9.126 11.213 1.00 78.12 751 VAL A O 1
ATOM 5975 N N . ALA A 1 752 ? -18.519 7.932 12.044 1.00 77.56 752 ALA A N 1
ATOM 5976 C CA . ALA A 1 752 ? -17.926 7.622 10.748 1.00 77.56 752 ALA A CA 1
ATOM 5977 C C . ALA A 1 752 ? -17.721 6.116 10.622 1.00 77.56 752 ALA A C 1
ATOM 5979 O O . ALA A 1 752 ? -17.328 5.467 11.586 1.00 77.56 752 ALA A O 1
ATOM 5980 N N . ILE A 1 753 ? -17.972 5.572 9.436 1.00 76.31 753 ILE A N 1
ATOM 5981 C CA . ILE A 1 753 ? -17.631 4.191 9.091 1.00 76.31 753 ILE A CA 1
ATOM 5982 C C . ILE A 1 753 ? -16.580 4.242 7.991 1.00 76.31 753 ILE A C 1
ATOM 5984 O O . ILE A 1 753 ? -16.754 4.969 7.011 1.00 76.31 753 ILE A O 1
ATOM 5988 N N . ILE A 1 754 ? -15.484 3.516 8.189 1.00 73.25 754 ILE A N 1
ATOM 5989 C CA . ILE A 1 754 ? -14.349 3.435 7.270 1.00 73.25 754 ILE A CA 1
ATOM 5990 C C . ILE A 1 754 ? -14.142 1.973 6.894 1.00 73.25 754 ILE A C 1
ATOM 5992 O O . ILE A 1 754 ? -14.013 1.140 7.783 1.00 73.25 754 ILE A O 1
ATOM 5996 N N . ASP A 1 755 ? -14.061 1.666 5.604 1.00 68.38 755 ASP A N 1
ATOM 5997 C CA . ASP A 1 755 ? -13.696 0.326 5.137 1.00 68.38 755 ASP A CA 1
ATOM 5998 C C . ASP A 1 755 ? -12.221 0.036 5.488 1.00 68.38 755 ASP A C 1
ATOM 6000 O O . ASP A 1 755 ? -11.346 0.872 5.246 1.00 68.38 755 ASP A O 1
ATOM 6004 N N . VAL A 1 756 ? -11.931 -1.124 6.087 1.00 56.91 756 VAL A N 1
ATOM 6005 C CA . VAL A 1 756 ? -10.571 -1.490 6.561 1.00 56.91 756 VAL A CA 1
ATOM 6006 C C . VAL A 1 756 ? -9.829 -2.376 5.545 1.00 56.91 756 VAL A C 1
ATOM 6008 O O . VAL A 1 756 ? -8.650 -2.663 5.722 1.00 56.91 756 VAL A O 1
ATOM 6011 N N . ASP A 1 757 ? -10.467 -2.728 4.425 1.00 48.56 757 ASP A N 1
ATOM 6012 C CA . ASP A 1 757 ? -9.923 -3.621 3.385 1.00 48.56 757 ASP A CA 1
ATOM 6013 C C . ASP A 1 757 ? -8.670 -3.075 2.654 1.00 48.56 757 ASP A C 1
ATOM 6015 O O . ASP A 1 757 ? -8.033 -3.790 1.888 1.00 48.56 757 ASP A O 1
ATOM 6019 N N . ASP A 1 758 ? -8.267 -1.827 2.914 1.00 36.53 758 ASP A N 1
ATOM 6020 C CA . ASP A 1 758 ? -7.134 -1.140 2.268 1.00 36.53 758 ASP A CA 1
ATOM 6021 C C . ASP A 1 758 ? -5.782 -1.318 3.001 1.00 36.53 758 ASP A C 1
ATOM 6023 O O . ASP A 1 758 ? -4.828 -0.558 2.786 1.00 36.53 758 ASP A O 1
ATOM 6027 N N . VAL A 1 759 ? -5.676 -2.296 3.908 1.00 36.28 759 VAL A N 1
ATOM 6028 C CA . VAL A 1 759 ? -4.392 -2.688 4.508 1.00 36.28 759 VAL A CA 1
ATOM 6029 C C . VAL A 1 759 ? -3.786 -3.805 3.655 1.00 36.28 759 VAL A C 1
ATOM 6031 O O . VAL A 1 759 ? -3.903 -4.985 3.970 1.00 36.28 759 VAL A O 1
ATOM 6034 N N . ASN A 1 760 ? -3.135 -3.437 2.547 1.00 29.39 760 ASN A N 1
ATOM 6035 C CA . ASN A 1 760 ? -2.236 -4.342 1.827 1.00 29.39 760 ASN A CA 1
ATOM 6036 C C . ASN A 1 760 ? -1.104 -4.774 2.773 1.00 29.39 760 ASN A C 1
ATOM 6038 O O . ASN A 1 760 ? -0.111 -4.068 2.944 1.00 29.39 760 ASN A O 1
ATOM 6042 N N . TYR A 1 761 ? -1.264 -5.934 3.405 1.00 32.56 761 TYR A N 1
ATOM 6043 C CA . TYR A 1 761 ? -0.211 -6.608 4.151 1.00 32.56 761 TYR A CA 1
ATOM 6044 C C . TYR A 1 761 ? 0.722 -7.307 3.162 1.00 32.56 761 TYR A C 1
ATOM 6046 O O . TYR A 1 761 ? 0.478 -8.449 2.782 1.00 32.56 761 TYR A O 1
ATOM 6054 N N . GLN A 1 762 ? 1.782 -6.628 2.729 1.00 24.89 762 GLN A N 1
ATOM 6055 C CA . GLN A 1 762 ? 2.916 -7.297 2.096 1.00 24.89 762 GLN A CA 1
ATOM 6056 C C . GLN A 1 762 ? 4.013 -7.516 3.139 1.00 24.89 762 GLN A C 1
ATOM 6058 O O . GLN A 1 762 ? 4.441 -6.587 3.822 1.00 24.89 762 GLN A O 1
ATOM 6063 N N . GLU A 1 763 ? 4.406 -8.777 3.301 1.00 25.80 763 GLU A N 1
ATOM 6064 C CA . GLU A 1 763 ? 5.486 -9.217 4.179 1.00 25.80 763 GLU A CA 1
ATOM 6065 C C . GLU A 1 763 ? 6.829 -8.636 3.722 1.00 25.80 763 GLU A C 1
ATOM 6067 O O . GLU A 1 763 ? 7.178 -8.707 2.545 1.00 25.80 763 GLU A O 1
ATOM 6072 N N . GLN A 1 764 ? 7.617 -8.113 4.664 1.00 22.95 764 GLN A N 1
ATOM 6073 C CA . GLN A 1 764 ? 9.062 -8.019 4.483 1.00 22.95 764 GLN A CA 1
ATOM 6074 C C . GLN A 1 764 ? 9.694 -9.339 4.952 1.00 22.95 764 GLN A C 1
ATOM 6076 O O . GLN A 1 764 ? 9.461 -9.737 6.098 1.00 22.95 764 GLN A O 1
ATOM 6081 N N . PRO A 1 765 ? 10.514 -10.016 4.130 1.00 24.23 765 PRO A N 1
ATOM 6082 C CA . PRO A 1 765 ? 11.356 -11.097 4.615 1.00 24.23 765 PRO A CA 1
ATOM 6083 C C . PRO A 1 765 ? 12.422 -10.503 5.543 1.00 24.23 765 PRO A C 1
ATOM 6085 O O . PRO A 1 765 ? 13.195 -9.629 5.154 1.00 24.23 765 PRO A O 1
ATOM 6088 N N . THR A 1 766 ? 12.454 -10.956 6.796 1.00 27.16 766 THR A N 1
ATOM 6089 C CA . THR A 1 766 ? 13.541 -10.618 7.717 1.00 27.16 766 THR A CA 1
ATOM 6090 C C . THR A 1 766 ? 14.758 -11.470 7.373 1.00 27.16 766 THR A C 1
ATOM 6092 O O . THR A 1 766 ? 14.782 -12.679 7.605 1.00 27.16 766 THR A O 1
ATOM 6095 N N . ASP A 1 767 ? 15.780 -10.822 6.814 1.00 25.69 767 ASP A N 1
ATOM 6096 C CA . ASP A 1 767 ? 17.115 -11.388 6.647 1.00 25.69 767 ASP A CA 1
ATOM 6097 C C . ASP A 1 767 ? 17.689 -11.758 8.023 1.00 25.69 767 ASP A C 1
ATOM 6099 O O . ASP A 1 767 ? 18.112 -10.909 8.813 1.00 25.69 767 ASP A O 1
ATOM 6103 N N . LYS A 1 768 ? 17.725 -13.059 8.323 1.00 28.12 768 LYS A N 1
ATOM 6104 C CA . LYS A 1 768 ? 18.568 -13.599 9.390 1.00 28.12 768 LYS A CA 1
ATOM 6105 C C . LYS A 1 768 ? 20.016 -13.620 8.909 1.00 28.12 768 LYS A C 1
ATOM 6107 O O . LYS A 1 768 ? 20.516 -14.653 8.472 1.00 28.12 768 LYS A O 1
ATOM 6112 N N . SER A 1 769 ? 20.717 -12.501 9.052 1.00 26.75 769 SER A N 1
ATOM 6113 C CA . SER A 1 769 ? 22.179 -12.505 9.127 1.00 26.75 769 SER A CA 1
ATOM 6114 C C . SER A 1 769 ? 22.611 -12.229 10.567 1.00 26.75 769 SER A C 1
ATOM 6116 O O . SER A 1 769 ? 22.832 -11.086 10.966 1.00 26.75 769 SER A O 1
ATOM 6118 N N . GLU A 1 770 ? 22.726 -13.292 11.364 1.00 28.80 770 GLU A N 1
ATOM 6119 C CA . GLU A 1 770 ? 23.473 -13.264 12.620 1.00 28.80 770 GLU A CA 1
ATOM 6120 C C . GLU A 1 770 ? 24.958 -13.020 12.304 1.00 28.80 770 GLU A C 1
ATOM 6122 O O . GLU A 1 770 ? 25.655 -13.906 11.809 1.00 28.80 770 GLU A O 1
ATOM 6127 N N . GLN A 1 771 ? 25.469 -11.824 12.607 1.00 27.02 771 GLN A N 1
ATOM 6128 C CA . GLN A 1 771 ? 26.902 -11.634 12.817 1.00 27.02 771 GLN A CA 1
ATOM 6129 C C . GLN A 1 771 ? 27.214 -11.743 14.307 1.00 27.02 771 GLN A C 1
ATOM 6131 O O . GLN A 1 771 ? 26.846 -10.908 15.130 1.00 27.02 771 GLN A O 1
ATOM 6136 N N . GLN A 1 772 ? 27.909 -12.836 14.604 1.00 24.88 772 GLN A N 1
ATOM 6137 C CA . GLN A 1 772 ? 28.567 -13.178 15.852 1.00 24.88 772 GLN A CA 1
ATOM 6138 C C . GLN A 1 772 ? 29.341 -12.001 16.455 1.00 24.88 772 GLN A C 1
ATOM 6140 O O . GLN A 1 772 ? 30.212 -11.437 15.798 1.00 24.88 772 GLN A O 1
ATOM 6145 N N . LEU A 1 773 ? 29.152 -11.759 17.753 1.00 25.75 773 LEU A N 1
ATOM 6146 C CA . LEU A 1 773 ? 30.220 -11.301 18.641 1.00 25.75 773 LEU A CA 1
ATOM 6147 C C . LEU A 1 773 ? 30.054 -11.956 20.019 1.00 25.75 773 LEU A C 1
ATOM 6149 O O . LEU A 1 773 ? 29.001 -11.949 20.645 1.00 25.75 773 LEU A O 1
ATOM 6153 N N . SER A 1 774 ? 31.142 -12.601 20.415 1.00 24.38 774 SER A N 1
ATOM 6154 C CA . SER A 1 774 ? 31.360 -13.532 21.519 1.00 24.38 774 SER A CA 1
ATOM 6155 C C . SER A 1 774 ? 31.220 -12.953 22.932 1.00 24.38 774 SER A C 1
ATOM 6157 O O . SER A 1 774 ? 31.743 -11.869 23.178 1.00 24.38 774 SER A O 1
ATOM 6159 N N . ALA A 1 775 ? 30.759 -13.770 23.892 1.00 24.56 775 ALA A N 1
ATOM 6160 C CA . ALA A 1 775 ? 31.552 -14.153 25.075 1.00 24.56 775 ALA A CA 1
ATOM 6161 C C . ALA A 1 775 ? 30.913 -15.309 25.885 1.00 24.56 775 ALA A C 1
ATOM 6163 O O . ALA A 1 775 ? 29.725 -15.320 26.177 1.00 24.56 775 ALA A O 1
ATOM 6164 N N . CYS A 1 776 ? 31.776 -16.270 26.222 1.00 21.92 776 CYS A N 1
ATOM 6165 C CA . CYS A 1 776 ? 31.659 -17.492 27.027 1.00 21.92 776 CYS A CA 1
ATOM 6166 C C . CYS A 1 776 ? 30.765 -17.464 28.286 1.00 21.92 776 CYS A C 1
ATOM 6168 O O . CYS A 1 776 ? 30.912 -16.541 29.077 1.00 21.92 776 CYS A O 1
ATOM 6170 N N . THR A 1 777 ? 30.054 -18.575 28.578 1.00 25.05 777 THR A N 1
ATOM 6171 C CA . THR A 1 777 ? 30.486 -19.645 29.529 1.00 25.05 777 THR A CA 1
ATOM 6172 C C . THR A 1 777 ? 29.530 -20.866 29.599 1.00 25.05 777 THR A C 1
ATOM 6174 O O . THR A 1 777 ? 28.410 -20.776 30.072 1.00 25.05 777 THR A O 1
ATOM 6177 N N . THR A 1 778 ? 30.045 -22.024 29.156 1.00 23.61 778 THR A N 1
ATOM 6178 C CA . THR A 1 778 ? 29.994 -23.402 29.727 1.00 23.61 778 THR A CA 1
ATOM 6179 C C . THR A 1 778 ? 28.722 -24.075 30.314 1.00 23.61 778 THR A C 1
ATOM 6181 O O . THR A 1 778 ? 28.185 -23.629 31.320 1.00 23.61 778 THR A O 1
ATOM 6184 N N . HIS A 1 779 ? 28.514 -25.321 29.825 1.00 25.11 779 HIS A N 1
ATOM 6185 C CA . HIS A 1 779 ? 27.822 -26.518 30.383 1.00 25.11 779 HIS A CA 1
ATOM 6186 C C . HIS A 1 779 ? 26.273 -26.519 30.357 1.00 25.11 779 HIS A C 1
ATOM 6188 O O . HIS A 1 779 ? 25.657 -25.547 30.747 1.00 25.11 779 HIS A O 1
ATOM 6194 N N . HIS A 1 780 ? 25.535 -27.548 29.912 1.00 26.73 780 HIS A N 1
ATOM 6195 C CA . HIS A 1 780 ? 25.718 -29.005 29.907 1.00 26.73 780 HIS A CA 1
ATOM 6196 C C . HIS A 1 780 ? 24.993 -29.662 28.713 1.00 26.73 780 HIS A C 1
ATOM 6198 O O . HIS A 1 780 ? 23.971 -29.177 28.243 1.00 26.73 780 HIS A O 1
ATOM 6204 N N . ALA A 1 781 ? 25.519 -30.812 28.286 1.00 22.81 781 ALA A N 1
ATOM 6205 C CA . ALA A 1 781 ? 24.910 -31.741 27.343 1.00 22.81 781 ALA A CA 1
ATOM 6206 C C . ALA A 1 781 ? 23.783 -32.572 27.986 1.00 22.81 781 ALA A C 1
ATOM 6208 O O . ALA A 1 781 ? 23.900 -32.979 29.143 1.00 22.81 781 ALA A O 1
ATOM 6209 N N . GLY A 1 782 ? 22.754 -32.890 27.199 1.00 24.45 782 GLY A N 1
ATOM 6210 C CA . GLY A 1 782 ? 21.697 -33.847 27.521 1.00 24.45 782 GLY A CA 1
ATOM 6211 C C . GLY A 1 782 ? 20.937 -34.231 26.250 1.00 24.45 782 GLY A C 1
ATOM 6212 O O . GLY A 1 782 ? 20.415 -33.367 25.559 1.00 24.45 782 GLY A O 1
ATOM 6213 N N . ASP A 1 783 ? 20.967 -35.519 25.930 1.00 21.50 783 ASP A N 1
ATOM 6214 C CA . ASP A 1 783 ? 20.604 -36.141 24.656 1.00 21.50 783 ASP A CA 1
ATOM 6215 C C . ASP A 1 783 ? 19.151 -36.672 24.634 1.00 21.50 783 ASP A C 1
ATOM 6217 O O . ASP A 1 783 ? 18.595 -37.020 25.675 1.00 21.50 783 ASP A O 1
ATOM 6221 N N . MET A 1 784 ? 18.613 -36.800 23.416 1.00 22.23 784 MET A N 1
ATOM 6222 C CA . MET A 1 784 ? 17.446 -37.570 22.945 1.00 22.23 784 MET A CA 1
ATOM 6223 C C . MET A 1 784 ? 16.043 -37.361 23.557 1.00 22.23 784 MET A C 1
ATOM 6225 O O . MET A 1 784 ? 15.746 -37.774 24.673 1.00 22.23 784 MET A O 1
ATOM 6229 N N . SER A 1 785 ? 15.065 -37.028 22.704 1.00 23.58 785 SER A N 1
ATOM 6230 C CA . SER A 1 785 ? 14.156 -38.049 22.134 1.00 23.58 785 SER A CA 1
ATOM 6231 C C . SER A 1 785 ? 13.103 -37.455 21.187 1.00 23.58 785 SER A C 1
ATOM 6233 O O . SER A 1 785 ? 12.542 -36.388 21.410 1.00 23.58 785 SER A O 1
ATOM 6235 N N . LYS A 1 786 ? 12.855 -38.200 20.105 1.00 29.94 786 LYS A N 1
ATOM 6236 C CA . LYS A 1 786 ? 11.781 -38.010 19.129 1.00 29.94 786 LYS A CA 1
ATOM 6237 C C . LYS A 1 786 ? 10.410 -38.131 19.805 1.00 29.94 786 LYS A C 1
ATOM 6239 O O . LYS A 1 786 ? 10.158 -39.126 20.482 1.00 29.94 786 LYS A O 1
ATOM 6244 N N . GLN A 1 787 ? 9.505 -37.202 19.512 1.00 23.61 787 GLN A N 1
ATOM 6245 C CA . GLN A 1 787 ? 8.064 -37.432 19.597 1.00 23.61 787 GLN A CA 1
ATOM 6246 C C . GLN A 1 787 ? 7.423 -37.002 18.278 1.00 23.61 787 GLN A C 1
ATOM 6248 O O . GLN A 1 787 ? 7.239 -35.820 18.006 1.00 23.61 787 GLN A O 1
ATOM 6253 N N . GLU A 1 788 ? 7.115 -38.002 17.454 1.00 26.58 788 GLU A N 1
ATOM 6254 C CA . GLU A 1 788 ? 6.153 -37.906 16.361 1.00 26.58 788 GLU A CA 1
ATOM 6255 C C . GLU A 1 788 ? 4.792 -37.493 16.946 1.00 26.58 788 GLU A C 1
ATOM 6257 O O . GLU A 1 788 ? 4.222 -38.211 17.773 1.00 26.58 788 GLU A O 1
ATOM 6262 N N . LYS A 1 789 ? 4.259 -36.341 16.527 1.00 24.89 789 LYS A N 1
ATOM 6263 C CA . LYS A 1 789 ? 2.845 -36.002 16.716 1.00 24.89 789 LYS A CA 1
ATOM 6264 C C . LYS A 1 789 ? 2.086 -36.401 15.456 1.00 24.89 789 LYS A C 1
ATOM 6266 O O . LYS A 1 789 ? 2.304 -35.863 14.379 1.00 24.89 789 LYS A O 1
ATOM 6271 N N . ALA A 1 790 ? 1.198 -37.372 15.622 1.00 23.78 790 ALA A N 1
ATOM 6272 C CA . ALA A 1 790 ? 0.244 -37.812 14.622 1.00 23.78 790 ALA A CA 1
ATOM 6273 C C . ALA A 1 790 ? -0.777 -36.699 14.314 1.00 23.78 790 ALA A C 1
ATOM 6275 O O . ALA A 1 790 ? -1.539 -36.310 15.201 1.00 23.78 790 ALA A O 1
ATOM 6276 N N . TRP A 1 791 ? -0.835 -36.226 13.064 1.00 25.47 791 TRP A N 1
ATOM 6277 C CA . TRP A 1 791 ? -1.927 -35.373 12.586 1.00 25.47 791 TRP A CA 1
ATOM 6278 C C . TRP A 1 791 ? -3.143 -36.218 12.194 1.00 25.47 791 TRP A C 1
ATOM 6280 O O . TRP A 1 791 ? -3.092 -37.116 11.351 1.00 25.47 791 TRP A O 1
ATOM 6290 N N . SER A 1 792 ? -4.273 -35.922 12.823 1.00 30.06 792 SER A N 1
ATOM 6291 C CA . SER A 1 792 ? -5.582 -36.478 12.508 1.00 30.06 792 SER A CA 1
ATOM 6292 C C . SER A 1 792 ? -6.184 -35.803 11.269 1.00 30.06 792 SER A C 1
ATOM 6294 O O . SER A 1 792 ? -6.539 -34.639 11.365 1.00 30.06 792 SER A O 1
ATOM 6296 N N . LYS A 1 793 ? -6.342 -36.536 10.152 1.00 34.34 793 LYS A N 1
ATOM 6297 C CA . LYS A 1 793 ? -7.314 -36.371 9.030 1.00 34.34 793 LYS A CA 1
ATOM 6298 C C . LYS A 1 793 ? -7.978 -34.983 8.792 1.00 34.34 793 LYS A C 1
ATOM 6300 O O . LYS A 1 793 ? -9.171 -34.924 8.492 1.00 34.34 793 LYS A O 1
ATOM 6305 N N . SER A 1 794 ? -7.255 -33.874 8.876 1.00 44.88 794 SER A N 1
ATOM 6306 C CA . SER A 1 794 ? -7.738 -32.542 8.496 1.00 44.88 794 SER A CA 1
ATOM 6307 C C . SER A 1 794 ? -7.475 -32.311 7.007 1.00 44.88 794 SER A C 1
ATOM 6309 O O . SER A 1 794 ? -6.525 -32.848 6.444 1.00 44.88 794 SER A O 1
ATOM 6311 N N . LYS A 1 795 ? -8.376 -31.592 6.330 1.00 64.69 795 LYS A N 1
ATOM 6312 C CA . LYS A 1 795 ? -8.241 -31.234 4.909 1.00 64.69 795 LYS A CA 1
ATOM 6313 C C . LYS A 1 795 ? -6.904 -30.513 4.673 1.00 64.69 795 LYS A C 1
ATOM 6315 O O . LYS A 1 795 ? -6.489 -29.740 5.525 1.00 64.69 795 LYS A O 1
ATOM 6320 N N . LEU A 1 796 ? -6.262 -30.753 3.526 1.00 79.56 796 LEU A N 1
ATOM 6321 C CA . LEU A 1 796 ? -4.979 -30.115 3.188 1.00 79.56 796 LEU A CA 1
ATOM 6322 C C . LEU A 1 796 ? -5.111 -28.622 2.858 1.00 79.56 796 LEU A C 1
ATOM 6324 O O . LEU A 1 796 ? -4.195 -27.856 3.123 1.00 79.56 796 LEU A O 1
ATOM 6328 N N . LEU A 1 797 ? -6.239 -28.225 2.263 1.00 83.00 797 LEU A N 1
ATOM 6329 C CA . LEU A 1 797 ? -6.537 -26.831 1.941 1.00 83.00 797 LEU A CA 1
ATOM 6330 C C . LEU A 1 797 ? -7.856 -26.421 2.580 1.00 83.00 797 LEU A C 1
ATOM 6332 O O . LEU A 1 797 ? -8.864 -27.124 2.430 1.00 83.00 797 LEU A O 1
ATOM 6336 N N . ASP A 1 798 ? -7.845 -25.253 3.209 1.00 81.50 798 ASP A N 1
ATOM 6337 C CA . ASP A 1 798 ? -9.052 -24.510 3.534 1.00 81.50 798 ASP A CA 1
ATOM 6338 C C . ASP A 1 798 ? -9.462 -23.668 2.326 1.00 81.50 798 ASP A C 1
ATOM 6340 O O . ASP A 1 798 ? -8.640 -23.022 1.682 1.00 81.50 798 ASP A O 1
ATOM 6344 N N . VAL A 1 799 ? -10.744 -23.731 1.969 1.00 80.19 799 VAL A N 1
ATOM 6345 C CA . VAL A 1 799 ? -11.266 -23.178 0.716 1.00 80.19 799 VAL A CA 1
ATOM 6346 C C . VAL A 1 799 ? -12.392 -22.196 1.017 1.00 80.19 799 VAL A C 1
ATOM 6348 O O . VAL A 1 799 ? -13.388 -22.580 1.638 1.00 80.19 799 VAL A O 1
ATOM 6351 N N . HIS A 1 800 ? -12.264 -20.949 0.555 1.00 78.06 800 HIS A N 1
ATOM 6352 C CA . HIS A 1 800 ? -13.264 -19.900 0.766 1.00 78.06 800 HIS A CA 1
ATOM 6353 C C . HIS A 1 800 ? -13.396 -18.950 -0.442 1.00 78.06 800 HIS A C 1
ATOM 6355 O O . HIS A 1 800 ? -12.380 -18.479 -0.942 1.00 78.06 800 HIS A O 1
ATOM 6361 N N . PRO A 1 801 ? -14.612 -18.596 -0.894 1.00 78.06 801 PRO A N 1
ATOM 6362 C CA . PRO A 1 801 ? -15.904 -19.089 -0.421 1.00 78.06 801 PRO A CA 1
ATOM 6363 C C . PRO A 1 801 ? -16.218 -20.498 -0.957 1.00 78.06 801 PRO A C 1
ATOM 6365 O O . PRO A 1 801 ? -15.728 -20.904 -2.006 1.00 78.06 801 PRO A O 1
ATOM 6368 N N . LEU A 1 802 ? -17.075 -21.246 -0.248 1.00 77.25 802 LEU A N 1
ATOM 6369 C CA . LEU A 1 802 ? -17.568 -22.552 -0.719 1.00 77.25 802 LEU A CA 1
ATOM 6370 C C . LEU A 1 802 ? -18.676 -22.435 -1.783 1.00 77.25 802 LEU A C 1
ATOM 6372 O O . LEU A 1 802 ? -19.041 -23.429 -2.410 1.00 77.25 802 LEU A O 1
ATOM 6376 N N . GLU A 1 803 ? -19.205 -21.226 -1.984 1.00 81.56 803 GLU A N 1
ATOM 6377 C CA . GLU A 1 803 ? -20.211 -20.901 -2.991 1.00 81.56 803 GLU A CA 1
ATOM 6378 C C . GLU A 1 803 ? -19.719 -19.737 -3.864 1.00 81.56 803 GLU A C 1
ATOM 6380 O O . GLU A 1 803 ? -19.443 -18.650 -3.356 1.00 81.56 803 GLU A O 1
ATOM 6385 N N . LEU A 1 804 ? -19.609 -19.960 -5.175 1.00 76.75 804 LEU A N 1
ATOM 6386 C CA . LEU A 1 804 ? -19.237 -18.953 -6.169 1.00 76.75 804 LEU A CA 1
ATOM 6387 C C . LEU A 1 804 ? -20.498 -18.460 -6.881 1.00 76.75 804 LEU A C 1
ATOM 6389 O O . LEU A 1 804 ? -21.201 -19.242 -7.522 1.00 76.75 804 LEU A O 1
ATOM 6393 N N . ARG A 1 805 ? -20.788 -17.160 -6.775 1.00 75.06 805 ARG A N 1
ATOM 6394 C CA . ARG A 1 805 ? -21.968 -16.539 -7.391 1.00 75.06 805 ARG A CA 1
ATOM 6395 C C . ARG A 1 805 ? -21.572 -15.717 -8.603 1.00 75.06 805 ARG A C 1
ATOM 6397 O O . ARG A 1 805 ? -20.910 -14.694 -8.460 1.00 75.06 805 ARG A O 1
ATOM 6404 N N . PHE A 1 806 ? -22.044 -16.131 -9.772 1.00 71.94 806 PHE A N 1
ATOM 6405 C CA . PHE A 1 806 ? -21.798 -15.431 -11.026 1.00 71.94 806 PHE A CA 1
ATOM 6406 C C . PHE A 1 806 ? -23.055 -14.640 -11.426 1.00 71.94 806 PHE A C 1
ATOM 6408 O O . PHE A 1 806 ? -24.050 -15.251 -11.834 1.00 71.94 806 PHE A O 1
ATOM 6415 N N . PRO A 1 807 ? -23.066 -13.298 -11.287 1.00 68.31 807 PRO A N 1
ATOM 6416 C CA . PRO A 1 807 ? -24.182 -12.477 -11.750 1.00 68.31 807 PRO A CA 1
ATOM 6417 C C . PRO A 1 807 ? -24.295 -12.526 -13.273 1.00 68.31 807 PRO A C 1
ATOM 6419 O O . PRO A 1 807 ? -23.293 -12.451 -13.976 1.00 68.31 807 PRO A O 1
ATOM 6422 N N . TYR A 1 808 ? -25.514 -12.630 -13.796 1.00 62.28 808 TYR A N 1
ATOM 6423 C CA . TYR A 1 808 ? -25.727 -12.733 -15.233 1.00 62.28 808 TYR A CA 1
ATOM 6424 C C . TYR A 1 808 ? -25.370 -11.441 -15.982 1.00 62.28 808 TYR A C 1
ATOM 6426 O O . TYR A 1 808 ? -26.082 -10.443 -15.859 1.00 62.28 808 TYR A O 1
ATOM 6434 N N . CYS A 1 809 ? -24.339 -11.509 -16.831 1.00 59.94 809 CYS A N 1
ATOM 6435 C CA . CYS A 1 809 ? -23.972 -10.481 -17.808 1.00 59.94 809 CYS A CA 1
ATOM 6436 C C . CYS A 1 809 ? -23.771 -11.120 -19.200 1.00 59.94 809 CYS A C 1
ATOM 6438 O O . CYS A 1 809 ? -22.831 -11.896 -19.383 1.00 59.94 809 CYS A O 1
ATOM 6440 N N . PRO A 1 810 ? -24.626 -10.829 -20.202 1.00 58.59 810 PRO A N 1
ATOM 6441 C CA . PRO A 1 810 ? -24.492 -11.404 -21.539 1.00 58.59 810 PRO A CA 1
ATOM 6442 C C . PRO A 1 810 ? -23.180 -10.983 -22.218 1.00 58.59 810 PRO A C 1
ATOM 6444 O O . PRO A 1 810 ? -22.885 -9.794 -22.293 1.00 58.59 810 PRO A O 1
ATOM 6447 N N . ASN A 1 811 ? -22.454 -11.940 -22.806 1.00 57.25 811 ASN A N 1
ATOM 6448 C CA . ASN A 1 811 ? -21.227 -11.732 -23.599 1.00 57.25 811 ASN A CA 1
ATOM 6449 C C . ASN A 1 811 ? -20.023 -11.104 -22.860 1.00 57.25 811 ASN A C 1
ATOM 6451 O O . ASN A 1 811 ? -19.043 -10.745 -23.516 1.00 57.25 811 ASN A O 1
ATOM 6455 N N . GLU A 1 812 ? -20.049 -11.011 -21.529 1.00 59.78 812 GLU A N 1
ATOM 6456 C CA . GLU A 1 812 ? -18.932 -10.507 -20.721 1.00 59.78 812 GLU A CA 1
ATOM 6457 C C . GLU A 1 812 ? -18.333 -11.620 -19.841 1.00 59.78 812 GLU A C 1
ATOM 6459 O O . GLU A 1 812 ? -19.072 -12.456 -19.316 1.00 59.78 812 GLU A O 1
ATOM 6464 N N . PRO A 1 813 ? -16.997 -11.677 -19.680 1.00 61.06 813 PRO A N 1
ATOM 6465 C CA . PRO A 1 813 ? -16.369 -12.590 -18.737 1.00 61.06 813 PRO A CA 1
ATOM 6466 C C . PRO A 1 813 ? -16.623 -12.127 -17.297 1.00 61.06 813 PRO A C 1
ATOM 6468 O O . PRO A 1 813 ? -16.328 -10.985 -16.952 1.00 61.06 813 PRO A O 1
ATOM 6471 N N . ILE A 1 814 ? -17.118 -13.023 -16.445 1.00 68.69 814 ILE A N 1
ATOM 6472 C CA . ILE A 1 814 ? -17.409 -12.740 -15.034 1.00 68.69 814 ILE A CA 1
ATOM 6473 C C . ILE A 1 814 ? -16.374 -13.474 -14.168 1.00 68.69 814 ILE A C 1
ATOM 6475 O O . ILE A 1 814 ? -16.430 -14.706 -14.083 1.00 68.69 814 ILE A O 1
ATOM 6479 N N . PRO A 1 815 ? -15.406 -12.762 -13.563 1.00 73.31 815 PRO A N 1
ATOM 6480 C CA . PRO A 1 815 ? -14.437 -13.356 -12.650 1.00 73.31 815 PRO A CA 1
ATOM 6481 C C . PRO A 1 815 ? -15.007 -13.477 -11.227 1.00 73.31 815 PRO A C 1
ATOM 6483 O O . PRO A 1 815 ? -15.604 -12.535 -10.706 1.00 73.31 815 PRO A O 1
ATOM 6486 N N . CYS A 1 816 ? -14.765 -14.609 -10.569 1.00 70.62 816 CYS A N 1
ATOM 6487 C CA . CYS A 1 816 ? -14.961 -14.784 -9.129 1.00 70.62 816 CYS A CA 1
ATOM 6488 C C . CYS A 1 816 ? -13.683 -15.325 -8.483 1.00 70.62 816 CYS A C 1
ATOM 6490 O O . CYS A 1 816 ? -13.059 -16.247 -9.010 1.00 70.62 816 CYS A O 1
ATOM 6492 N N . SER A 1 817 ? -13.307 -14.765 -7.335 1.00 76.62 817 SER A N 1
ATOM 6493 C CA . SER A 1 817 ? -12.112 -15.176 -6.595 1.00 76.62 817 SER A CA 1
ATOM 6494 C C . SER A 1 817 ? -12.422 -16.305 -5.615 1.00 76.62 817 SER A C 1
ATOM 6496 O O . SER A 1 817 ? -13.448 -16.296 -4.936 1.00 76.62 817 SER A O 1
ATOM 6498 N N . LEU A 1 818 ? -11.508 -17.265 -5.537 1.00 78.94 818 LEU A N 1
ATOM 6499 C CA . LEU A 1 818 ? -11.534 -18.415 -4.648 1.00 78.94 818 LEU A CA 1
ATOM 6500 C C . LEU A 1 818 ? -10.186 -18.509 -3.929 1.00 78.94 818 LEU A C 1
ATOM 6502 O O . LEU A 1 818 ? -9.149 -18.611 -4.575 1.00 78.94 818 LEU A O 1
ATOM 6506 N N . HIS A 1 819 ? -10.187 -18.491 -2.605 1.00 79.62 819 HIS A N 1
ATOM 6507 C CA . HIS A 1 819 ? -8.986 -18.538 -1.778 1.00 79.62 819 HIS A CA 1
ATOM 6508 C C . HIS A 1 819 ? -8.722 -19.960 -1.287 1.00 79.62 819 HIS A C 1
ATOM 6510 O O . HIS A 1 819 ? -9.630 -20.627 -0.784 1.00 79.62 819 HIS A O 1
ATOM 6516 N N . LEU A 1 820 ? -7.478 -20.409 -1.445 1.00 84.38 820 LEU A N 1
ATOM 6517 C CA . LEU A 1 820 ? -6.976 -21.719 -1.042 1.00 84.38 820 LEU A CA 1
ATOM 6518 C C . LEU A 1 820 ? -5.864 -21.531 -0.017 1.00 84.38 820 LEU A C 1
ATOM 6520 O O . LEU A 1 820 ? -4.761 -21.131 -0.379 1.00 84.38 820 LEU A O 1
ATOM 6524 N N . THR A 1 821 ? -6.140 -21.812 1.248 1.00 80.00 821 THR A N 1
ATOM 6525 C CA . THR A 1 821 ? -5.183 -21.645 2.343 1.00 80.00 821 THR A CA 1
ATOM 6526 C C . THR A 1 821 ? -4.563 -22.988 2.701 1.00 80.00 821 THR A C 1
ATOM 6528 O O . THR A 1 821 ? -5.271 -23.932 3.053 1.00 80.00 821 THR A O 1
ATOM 6531 N N . ASN A 1 822 ? -3.237 -23.079 2.600 1.00 84.38 822 ASN A N 1
ATOM 6532 C CA . ASN A 1 822 ? -2.476 -24.252 3.004 1.00 84.38 822 ASN A CA 1
ATOM 6533 C C . ASN A 1 822 ? -1.983 -24.093 4.444 1.00 84.38 822 ASN A C 1
ATOM 6535 O O . ASN A 1 822 ? -0.996 -23.410 4.701 1.00 84.38 822 ASN A O 1
ATOM 6539 N N . ASN A 1 823 ? -2.665 -24.772 5.363 1.00 74.44 823 ASN A N 1
ATOM 6540 C CA . ASN A 1 823 ? -2.326 -24.812 6.788 1.00 74.44 823 ASN A CA 1
ATOM 6541 C C . ASN A 1 823 ? -1.426 -26.006 7.155 1.00 74.44 823 ASN A C 1
ATOM 6543 O O . ASN A 1 823 ? -1.324 -26.366 8.326 1.00 74.44 823 ASN A O 1
ATOM 6547 N N . THR A 1 824 ? -0.828 -26.664 6.160 1.00 75.81 824 THR A N 1
ATOM 6548 C CA . THR A 1 824 ? 0.098 -27.783 6.361 1.00 75.81 824 THR A CA 1
ATOM 6549 C C . THR A 1 824 ? 1.546 -27.319 6.245 1.00 75.81 824 THR A C 1
ATOM 6551 O O . THR A 1 824 ? 1.822 -26.290 5.629 1.00 75.81 824 THR A O 1
ATOM 6554 N N . ASP A 1 825 ? 2.464 -28.104 6.811 1.00 77.00 825 ASP A N 1
ATOM 6555 C CA . ASP A 1 825 ? 3.911 -27.844 6.781 1.00 77.00 825 ASP A CA 1
ATOM 6556 C C . ASP A 1 825 ? 4.568 -28.239 5.440 1.00 77.00 825 ASP A C 1
ATOM 6558 O O . ASP A 1 825 ? 5.779 -28.110 5.275 1.00 77.00 825 ASP A O 1
ATOM 6562 N N . GLU A 1 826 ? 3.786 -28.725 4.473 1.00 76.62 826 GLU A N 1
ATOM 6563 C CA . GLU A 1 826 ? 4.250 -29.158 3.154 1.00 76.62 826 GLU A CA 1
ATOM 6564 C C . GLU A 1 826 ? 3.549 -28.366 2.044 1.00 76.62 826 GLU A C 1
ATOM 6566 O O . GLU A 1 826 ? 2.469 -27.803 2.229 1.00 76.62 826 GLU A O 1
ATOM 6571 N N . ASN A 1 827 ? 4.138 -28.333 0.849 1.00 79.31 827 ASN A N 1
ATOM 6572 C CA . ASN A 1 827 ? 3.482 -27.741 -0.312 1.00 79.31 827 ASN A CA 1
ATOM 6573 C C . ASN A 1 827 ? 2.298 -28.614 -0.745 1.00 79.31 827 ASN A C 1
ATOM 6575 O O . ASN A 1 827 ? 2.406 -29.838 -0.837 1.00 79.31 827 ASN A O 1
ATOM 6579 N N . VAL A 1 828 ? 1.164 -27.988 -1.054 1.00 84.31 828 VAL A N 1
ATOM 6580 C CA . VAL A 1 828 ? -0.045 -28.709 -1.461 1.00 84.31 828 VAL A CA 1
ATOM 6581 C C . VAL A 1 828 ? -0.362 -28.396 -2.914 1.00 84.31 828 VAL A C 1
ATOM 6583 O O . VAL A 1 828 ? -0.678 -27.262 -3.272 1.00 84.31 828 VAL A O 1
ATOM 6586 N N . ALA A 1 829 ? -0.317 -29.418 -3.765 1.00 84.75 829 ALA A N 1
ATOM 6587 C CA . ALA A 1 8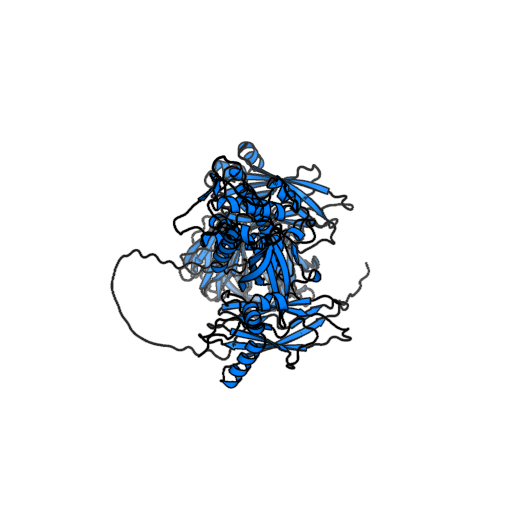29 ? -0.811 -29.318 -5.132 1.00 84.75 829 ALA A CA 1
ATOM 6588 C C . ALA A 1 829 ? -2.344 -29.327 -5.128 1.00 84.75 829 ALA A C 1
ATOM 6590 O O . ALA A 1 829 ? -2.959 -30.111 -4.399 1.00 84.75 829 ALA A O 1
ATOM 6591 N N . PHE A 1 830 ? -2.965 -28.498 -5.967 1.00 88.31 830 PHE A N 1
ATOM 6592 C CA . PHE A 1 830 ? -4.414 -28.454 -6.149 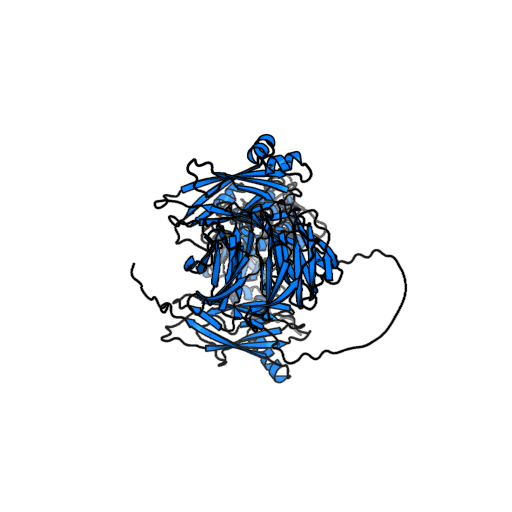1.00 88.31 830 PHE A CA 1
ATOM 6593 C C . PHE A 1 830 ? -4.819 -28.455 -7.622 1.00 88.31 830 PHE A C 1
ATOM 6595 O O . PHE A 1 830 ? -4.083 -27.993 -8.496 1.00 88.31 830 PHE A O 1
ATOM 6602 N N . ARG A 1 831 ? -6.039 -28.926 -7.888 1.00 83.50 831 ARG A N 1
ATOM 6603 C CA . ARG A 1 831 ? -6.752 -28.676 -9.143 1.00 83.50 831 ARG A CA 1
ATOM 6604 C C . ARG A 1 831 ? -8.247 -28.492 -8.912 1.00 83.50 831 ARG A C 1
ATOM 6606 O O . ARG A 1 831 ? -8.844 -29.229 -8.131 1.00 83.50 831 ARG A O 1
ATOM 6613 N N . LEU A 1 832 ? -8.848 -27.539 -9.614 1.00 83.00 832 LEU A N 1
ATOM 6614 C CA . LEU A 1 832 ? -10.285 -27.282 -9.642 1.00 83.00 832 LEU A CA 1
ATOM 6615 C C . LEU A 1 832 ? -10.895 -27.951 -10.874 1.00 83.00 832 LEU A C 1
ATOM 6617 O O . LEU A 1 832 ? -10.599 -27.552 -11.997 1.00 83.00 832 LEU A O 1
ATOM 6621 N N . VAL A 1 833 ? -11.755 -28.943 -10.668 1.00 75.31 833 VAL A N 1
ATOM 6622 C CA . VAL A 1 833 ? -12.432 -29.711 -11.725 1.00 75.31 833 VAL A CA 1
ATOM 6623 C C . VAL A 1 833 ? -13.948 -29.653 -11.547 1.00 75.31 833 VAL A C 1
ATOM 6625 O O . VAL A 1 833 ? -14.445 -29.410 -10.454 1.00 75.31 833 VAL A O 1
ATOM 6628 N N . ASP A 1 834 ? -14.708 -29.907 -12.608 1.00 74.25 834 ASP A N 1
ATOM 6629 C CA . ASP A 1 834 ? -16.143 -30.178 -12.482 1.00 74.25 834 ASP A CA 1
ATOM 6630 C C . ASP A 1 834 ? -16.377 -31.557 -11.847 1.00 74.25 834 ASP A C 1
ATOM 6632 O O . ASP A 1 834 ? -15.687 -32.527 -12.184 1.00 74.25 834 ASP A O 1
ATOM 6636 N N . LYS A 1 835 ? -17.385 -31.680 -10.976 1.00 69.88 835 LYS A N 1
ATOM 6637 C CA . LYS A 1 835 ? -17.767 -32.946 -10.329 1.00 69.88 835 LYS A CA 1
ATOM 6638 C C . LYS A 1 835 ? -18.137 -34.036 -11.337 1.00 69.88 835 LYS A C 1
ATOM 6640 O O . LYS A 1 835 ? -17.974 -35.218 -11.039 1.00 69.88 835 LYS A O 1
ATOM 6645 N N . SER A 1 836 ? -18.609 -33.665 -12.531 1.00 61.38 836 SER A N 1
ATOM 6646 C CA . SER A 1 836 ? -18.919 -34.622 -13.603 1.00 61.38 836 SER A CA 1
ATOM 6647 C C . SER A 1 836 ? -17.692 -35.087 -14.408 1.00 61.38 836 SER A C 1
ATOM 6649 O O . SER A 1 836 ? -17.806 -36.006 -15.224 1.00 61.38 836 SER A O 1
ATOM 6651 N N . GLY A 1 837 ? -16.520 -34.474 -14.188 1.00 51.81 837 GLY A N 1
ATOM 6652 C CA . GLY A 1 837 ? -15.282 -34.748 -14.924 1.00 51.81 837 GLY A CA 1
ATOM 6653 C C . GLY A 1 837 ? -15.291 -34.269 -16.381 1.00 51.81 837 GLY A C 1
ATOM 6654 O O . GLY A 1 837 ? -14.393 -34.625 -17.142 1.00 51.81 837 GLY A O 1
ATOM 6655 N N . LYS A 1 838 ? -16.299 -33.491 -16.793 1.00 49.06 838 LYS A N 1
ATOM 6656 C CA . LYS A 1 838 ? -16.393 -32.861 -18.118 1.00 49.06 838 LYS A CA 1
ATOM 6657 C C . LYS A 1 838 ? -16.042 -31.379 -17.999 1.00 49.06 838 LYS A C 1
ATOM 6659 O O . LYS A 1 838 ? -16.353 -30.763 -16.992 1.00 49.06 838 LYS A O 1
ATOM 6664 N N . SER A 1 839 ? -15.410 -30.793 -19.016 1.00 50.62 839 SER A N 1
ATOM 6665 C CA . SER A 1 839 ? -15.182 -29.340 -19.038 1.00 50.62 839 SER A CA 1
ATOM 6666 C C . SER A 1 839 ? -16.539 -28.624 -19.124 1.00 50.62 839 SER A C 1
ATOM 6668 O O . SER A 1 839 ? -17.274 -28.868 -20.091 1.00 50.62 839 SER A O 1
ATOM 6670 N N . PRO A 1 840 ? -16.932 -27.794 -18.139 1.00 55.81 840 PRO A N 1
ATOM 6671 C CA . PRO A 1 840 ? -18.158 -27.026 -18.257 1.00 55.81 840 PRO A CA 1
ATOM 6672 C C . PRO A 1 840 ? -17.945 -25.962 -19.330 1.00 55.81 840 PRO A C 1
ATOM 6674 O O . PRO A 1 840 ? -17.069 -25.110 -19.213 1.00 55.81 840 PRO A O 1
ATOM 6677 N N . TRP A 1 841 ? -18.780 -26.002 -20.364 1.00 56.47 841 TRP A N 1
ATOM 6678 C CA . TRP A 1 841 ? -18.783 -25.088 -21.513 1.00 56.47 841 TRP A CA 1
ATOM 6679 C C . TRP A 1 841 ? -18.897 -23.595 -21.145 1.00 56.47 841 TRP A C 1
ATOM 6681 O O . TRP A 1 841 ? -18.703 -22.743 -22.004 1.00 56.47 841 TRP A O 1
ATOM 6691 N N . CYS A 1 842 ? -19.221 -23.273 -19.889 1.00 60.66 842 CYS A N 1
ATOM 6692 C CA . CYS A 1 842 ? -19.358 -21.915 -19.376 1.00 60.66 842 CYS A CA 1
ATOM 6693 C C . CYS A 1 842 ? -18.063 -21.311 -18.800 1.00 60.66 842 CYS A C 1
ATOM 6695 O O . CYS A 1 842 ? -18.026 -20.100 -18.599 1.00 60.66 842 CYS A O 1
ATOM 6697 N N . PHE A 1 843 ? -16.999 -22.079 -18.531 1.00 66.00 843 PHE A N 1
ATOM 6698 C CA . PHE A 1 843 ? -15.735 -21.520 -18.024 1.00 66.00 843 PHE A CA 1
ATOM 6699 C C . PHE A 1 843 ? -14.717 -21.317 -19.135 1.00 66.00 843 PHE A C 1
ATOM 6701 O O . PHE A 1 843 ? -14.535 -22.169 -19.999 1.00 66.00 843 PHE A O 1
ATOM 6708 N N . THR A 1 844 ? -14.012 -20.186 -19.096 1.00 58.28 844 THR A N 1
ATOM 6709 C CA . THR A 1 844 ? -13.060 -19.820 -20.157 1.00 58.28 844 THR A CA 1
ATOM 6710 C C . THR A 1 844 ? -11.825 -20.712 -20.184 1.00 58.28 844 THR A C 1
ATOM 6712 O O . THR A 1 844 ? -11.266 -20.931 -21.257 1.00 58.28 844 THR A O 1
ATOM 6715 N N . LYS A 1 845 ? -11.388 -21.200 -19.016 1.00 61.06 845 LYS A N 1
ATOM 6716 C CA . LYS A 1 845 ? -10.226 -22.076 -18.828 1.00 61.06 845 LYS A CA 1
ATOM 6717 C C . LYS A 1 845 ? -10.447 -22.962 -17.596 1.00 61.06 845 LYS A C 1
ATOM 6719 O O . LYS A 1 845 ? -10.282 -22.499 -16.472 1.00 61.06 845 LYS A O 1
ATOM 6724 N N . LEU A 1 846 ? -10.842 -24.219 -17.805 1.00 56.38 846 LEU A N 1
ATOM 6725 C CA . LEU A 1 846 ? -10.840 -25.263 -16.776 1.00 56.38 846 LEU A CA 1
ATOM 6726 C C . LEU A 1 846 ? -10.264 -26.576 -17.335 1.00 56.38 846 LEU A C 1
ATOM 6728 O O . LEU A 1 846 ? -10.492 -26.884 -18.510 1.00 56.38 846 LEU A O 1
ATOM 6732 N N . PRO A 1 847 ? -9.623 -27.385 -16.476 1.00 53.41 847 PRO A N 1
ATOM 6733 C CA . PRO A 1 847 ? -9.462 -27.145 -15.041 1.00 53.41 847 PRO A CA 1
ATOM 6734 C C . PRO A 1 847 ? -8.306 -26.174 -14.729 1.00 53.41 847 PRO A C 1
ATOM 6736 O O . PRO A 1 847 ? -7.505 -25.833 -15.592 1.00 53.41 847 PRO A O 1
ATOM 6739 N N . LEU A 1 848 ? -8.292 -25.647 -13.504 1.00 73.12 848 LEU A N 1
ATOM 6740 C CA . LEU A 1 848 ? -7.258 -24.728 -13.016 1.00 73.12 848 LEU A CA 1
ATOM 6741 C C . LEU A 1 848 ? -6.433 -25.451 -11.956 1.00 73.12 848 LEU A C 1
ATOM 6743 O O . LEU A 1 848 ? -7.008 -25.952 -10.989 1.00 73.12 848 LEU A O 1
ATOM 6747 N N . CYS A 1 849 ? -5.116 -25.521 -12.120 1.00 80.00 849 CYS A N 1
ATOM 6748 C CA . CYS A 1 849 ? -4.220 -26.216 -11.199 1.00 80.00 849 CYS A CA 1
ATOM 6749 C C . CYS A 1 849 ? -3.058 -25.335 -10.750 1.00 80.00 849 CYS A C 1
ATOM 6751 O O . CYS A 1 849 ? -2.678 -24.388 -11.434 1.00 80.00 849 CYS A O 1
ATOM 6753 N N . GLY A 1 850 ? -2.485 -25.668 -9.599 1.00 78.12 850 GLY A N 1
ATOM 6754 C CA . GLY A 1 850 ? -1.350 -24.951 -9.038 1.00 78.12 850 GLY A CA 1
ATOM 6755 C C . GLY A 1 850 ? -0.824 -25.617 -7.777 1.00 78.12 850 GLY A C 1
ATOM 6756 O O . GLY A 1 850 ? -1.280 -26.692 -7.379 1.00 78.12 850 GLY A O 1
ATOM 6757 N N . ILE A 1 851 ? 0.144 -24.962 -7.147 1.00 79.38 851 ILE A N 1
ATOM 6758 C CA . ILE A 1 851 ? 0.728 -25.373 -5.873 1.00 79.38 851 ILE A CA 1
ATOM 6759 C C . ILE A 1 851 ? 0.490 -24.232 -4.887 1.00 79.38 851 ILE A C 1
ATOM 6761 O O . ILE A 1 851 ? 0.762 -23.077 -5.208 1.00 79.38 851 ILE A O 1
ATOM 6765 N N . VAL A 1 852 ? -0.029 -24.553 -3.704 1.00 79.62 852 VAL A N 1
ATOM 6766 C CA . VAL A 1 852 ? -0.121 -23.626 -2.573 1.00 79.62 852 VAL A CA 1
ATOM 6767 C C . VAL A 1 852 ? 1.058 -23.920 -1.643 1.00 79.62 852 VAL A C 1
ATOM 6769 O O . VAL A 1 852 ? 1.078 -24.996 -1.033 1.00 79.62 852 VAL A O 1
ATOM 6772 N N . PRO A 1 853 ? 2.057 -23.024 -1.539 1.00 77.56 853 PRO A N 1
ATOM 6773 C CA . PRO A 1 853 ? 3.156 -23.189 -0.594 1.00 77.56 853 PRO A CA 1
ATOM 6774 C C . PRO A 1 853 ? 2.673 -23.364 0.850 1.00 77.56 853 PRO A C 1
ATOM 6776 O O . PRO A 1 853 ? 1.600 -22.865 1.203 1.00 77.56 853 PRO A O 1
ATOM 6779 N N . HIS A 1 854 ? 3.446 -24.063 1.681 1.00 77.94 854 HIS A N 1
ATOM 6780 C CA . HIS A 1 854 ? 3.136 -24.220 3.107 1.00 77.94 854 HIS A CA 1
ATOM 6781 C C . HIS A 1 854 ? 2.903 -22.852 3.787 1.00 77.94 854 HIS A C 1
ATOM 6783 O O . HIS A 1 854 ? 3.611 -21.883 3.510 1.00 77.94 854 HIS A O 1
ATOM 6789 N N . GLY A 1 855 ? 1.883 -22.743 4.642 1.00 69.50 855 GLY A N 1
ATOM 6790 C CA . GLY A 1 855 ? 1.543 -21.509 5.368 1.00 69.50 855 GLY A CA 1
ATOM 6791 C C . GLY A 1 855 ? 1.020 -20.340 4.519 1.00 69.50 855 GLY A C 1
ATOM 6792 O O . GLY A 1 855 ? 0.909 -19.229 5.030 1.00 69.50 855 GLY A O 1
ATOM 6793 N N . SER A 1 856 ? 0.706 -20.551 3.235 1.00 67.56 856 SER A N 1
ATOM 6794 C CA . SER A 1 856 ? 0.287 -19.482 2.315 1.00 67.56 856 SER A CA 1
ATOM 6795 C C . SER A 1 856 ? -1.176 -19.599 1.872 1.00 67.56 856 SER A C 1
ATOM 6797 O O . SER A 1 856 ? -1.791 -20.665 1.942 1.00 67.56 856 SER A O 1
ATOM 6799 N N . THR A 1 857 ? -1.743 -18.486 1.391 1.00 74.56 857 THR A N 1
ATOM 6800 C CA . THR A 1 857 ? -3.067 -18.458 0.749 1.00 74.56 857 THR A CA 1
ATOM 6801 C C . THR A 1 857 ? -2.933 -18.114 -0.730 1.00 74.56 857 THR A C 1
ATOM 6803 O O . THR A 1 857 ? -2.435 -17.049 -1.088 1.00 74.56 857 THR A O 1
ATOM 6806 N N . TYR A 1 858 ? -3.413 -19.003 -1.595 1.00 72.00 858 TYR A N 1
ATOM 6807 C CA . TYR A 1 858 ? -3.427 -18.834 -3.044 1.00 72.00 858 TYR A CA 1
ATOM 6808 C C . TYR A 1 858 ? -4.805 -18.347 -3.511 1.00 72.00 858 TYR A C 1
ATOM 6810 O O . TYR A 1 858 ? -5.816 -18.999 -3.249 1.00 72.00 858 TYR A O 1
ATOM 6818 N N . THR A 1 859 ? -4.865 -17.217 -4.224 1.00 76.94 859 THR A N 1
ATOM 6819 C CA . THR A 1 859 ? -6.120 -16.685 -4.785 1.00 76.94 859 THR A CA 1
ATOM 6820 C C . THR A 1 859 ? -6.291 -17.133 -6.232 1.00 76.94 859 THR A C 1
ATOM 6822 O O . THR A 1 859 ? -5.581 -16.684 -7.129 1.00 76.94 859 THR A O 1
ATOM 6825 N N . LEU A 1 860 ? -7.271 -17.997 -6.469 1.00 75.62 860 LEU A N 1
ATOM 6826 C CA . LEU A 1 860 ? -7.657 -18.491 -7.781 1.00 75.62 860 LEU A CA 1
ATOM 6827 C C . LEU A 1 860 ? -8.806 -17.652 -8.356 1.00 75.62 860 LEU A C 1
ATOM 6829 O O . LEU A 1 860 ? -9.888 -17.607 -7.780 1.00 75.62 860 LEU A O 1
ATOM 6833 N N . THR A 1 861 ? -8.603 -17.017 -9.513 1.00 75.00 861 THR A N 1
ATOM 6834 C CA . THR A 1 861 ? -9.691 -16.325 -10.230 1.00 75.00 861 THR A CA 1
ATOM 6835 C C . THR A 1 861 ? -10.346 -17.279 -11.222 1.00 75.00 861 THR A C 1
ATOM 6837 O O . THR A 1 861 ? -9.733 -17.681 -12.211 1.00 75.00 861 THR A O 1
ATOM 6840 N N . VAL A 1 862 ? -11.599 -17.639 -10.965 1.00 72.69 862 VAL A N 1
ATOM 6841 C CA . VAL A 1 862 ? -12.411 -18.484 -11.840 1.00 72.69 862 VAL A CA 1
ATOM 6842 C C . VAL A 1 862 ? -13.258 -17.579 -12.728 1.00 72.69 862 VAL A C 1
ATOM 6844 O O . VAL A 1 862 ? -14.109 -16.845 -12.232 1.00 72.69 862 VAL A O 1
ATOM 6847 N N . THR A 1 863 ? -13.033 -17.624 -14.042 1.00 71.75 863 THR A N 1
ATOM 6848 C CA . THR A 1 863 ? -13.733 -16.756 -15.000 1.00 71.75 863 THR A CA 1
ATOM 6849 C C . THR A 1 863 ? -14.729 -17.543 -15.836 1.00 71.75 863 THR A C 1
ATOM 6851 O O . THR A 1 863 ? -14.368 -18.476 -16.559 1.00 71.75 863 THR A O 1
ATOM 6854 N N . MET A 1 864 ? -15.986 -17.118 -15.785 1.00 69.12 864 MET A N 1
ATOM 6855 C CA . MET A 1 864 ? -17.067 -17.672 -16.592 1.00 69.12 864 MET A CA 1
ATOM 6856 C C . MET A 1 864 ? -17.282 -16.808 -17.844 1.00 69.12 864 MET A C 1
ATOM 6858 O O . MET A 1 864 ? -17.279 -15.584 -17.745 1.00 69.12 864 MET A O 1
ATOM 6862 N N . LYS A 1 865 ? -17.463 -17.414 -19.020 1.00 63.12 865 LYS A N 1
ATOM 6863 C CA . LYS A 1 865 ? -17.874 -16.745 -20.265 1.00 63.12 865 LYS A CA 1
ATOM 6864 C C . LYS A 1 865 ? -19.007 -17.551 -20.880 1.00 63.12 865 LYS A C 1
ATOM 6866 O O . LYS A 1 865 ? -18.834 -18.715 -21.227 1.00 63.12 865 LYS A O 1
ATOM 6871 N N . GLU A 1 866 ? -20.174 -16.935 -21.000 1.00 58.78 866 GLU A N 1
ATOM 6872 C CA . GLU A 1 866 ? -21.320 -17.584 -21.630 1.00 58.78 866 GLU A CA 1
ATOM 6873 C C . GLU A 1 866 ? -21.133 -17.625 -23.156 1.00 58.78 866 GLU A C 1
ATOM 6875 O O . GLU A 1 866 ? -20.858 -16.595 -23.772 1.00 58.78 866 GLU A O 1
ATOM 6880 N N . GLU A 1 867 ? -21.323 -18.802 -23.769 1.00 53.34 867 GLU A N 1
ATOM 6881 C CA . GLU A 1 867 ? -21.422 -18.937 -25.232 1.00 53.34 867 GLU A CA 1
ATOM 6882 C C . GLU A 1 867 ? -22.848 -19.163 -25.762 1.00 53.34 867 GLU A C 1
ATOM 6884 O O . GLU A 1 867 ? -23.051 -18.977 -26.955 1.00 53.34 867 GLU A O 1
ATOM 6889 N N . MET A 1 868 ? -23.871 -19.463 -24.948 1.00 47.38 868 MET A N 1
ATOM 6890 C CA . MET A 1 868 ? -25.277 -19.471 -25.401 1.00 47.38 868 MET A CA 1
ATOM 6891 C C . MET A 1 868 ? -26.277 -19.467 -24.229 1.00 47.38 868 MET A C 1
ATOM 6893 O O . MET A 1 868 ? -26.117 -20.222 -23.277 1.00 47.38 868 MET A O 1
ATOM 6897 N N . LYS A 1 869 ? -27.339 -18.655 -24.380 1.00 53.12 869 LYS A N 1
ATOM 6898 C CA . LYS A 1 869 ? -28.482 -18.426 -23.468 1.00 53.12 869 LYS A CA 1
ATOM 6899 C C . LYS A 1 869 ? -28.831 -19.597 -22.533 1.00 53.12 869 LYS A C 1
ATOM 6901 O O . LYS A 1 869 ? -29.490 -20.551 -22.962 1.00 53.12 869 LYS A O 1
ATOM 6906 N N . LEU A 1 870 ? -28.541 -19.441 -21.244 1.00 50.44 870 LEU A N 1
ATOM 6907 C CA . LEU A 1 870 ? -29.182 -20.207 -20.167 1.00 50.44 870 LEU A CA 1
ATOM 6908 C C . LEU A 1 870 ? -30.657 -19.794 -20.009 1.00 50.44 870 LEU A C 1
ATOM 6910 O O . LEU A 1 870 ? -31.007 -18.619 -20.113 1.00 50.44 870 LEU A O 1
ATOM 6914 N N . LYS A 1 871 ? -31.547 -20.778 -19.825 1.00 48.16 871 LYS A N 1
ATOM 6915 C CA . LYS A 1 871 ? -33.002 -20.558 -19.704 1.00 48.16 871 LYS A CA 1
ATOM 6916 C C . LYS A 1 871 ? -33.525 -20.593 -18.264 1.00 48.16 871 LYS A C 1
ATOM 6918 O O . LYS A 1 871 ? -34.628 -20.100 -18.060 1.00 48.16 871 LYS A O 1
ATOM 6923 N N . GLU A 1 872 ? -32.774 -21.139 -17.307 1.00 55.25 872 GLU A N 1
ATOM 6924 C CA . GLU A 1 872 ? -33.158 -21.289 -15.891 1.00 55.25 872 GLU A CA 1
ATOM 6925 C C . GLU A 1 872 ? -31.899 -21.260 -14.996 1.00 55.25 872 GLU A C 1
ATOM 6927 O O . GLU A 1 872 ? -30.798 -21.509 -15.496 1.00 55.25 872 GLU A O 1
ATOM 6932 N N . GLU A 1 873 ? -32.053 -20.953 -13.699 1.00 56.00 873 GLU A N 1
ATOM 6933 C CA . GLU A 1 873 ? -30.977 -21.060 -12.700 1.00 56.00 873 GLU A CA 1
ATOM 6934 C C . GLU A 1 873 ? -30.454 -22.502 -12.656 1.00 56.00 873 GLU A C 1
ATOM 6936 O O . GLU A 1 873 ? -31.164 -23.433 -12.274 1.00 56.00 873 GLU A O 1
ATOM 6941 N N . THR A 1 874 ? -29.206 -22.703 -13.073 1.00 58.38 874 THR A N 1
ATOM 6942 C CA . THR A 1 874 ? -28.541 -24.005 -12.996 1.00 58.38 874 THR A CA 1
ATOM 6943 C C . THR A 1 874 ? -27.392 -23.943 -12.007 1.00 58.38 874 THR A C 1
ATOM 6945 O O . THR A 1 874 ? -26.416 -23.229 -12.241 1.00 58.38 874 THR A O 1
ATOM 6948 N N . ASP A 1 875 ? -27.500 -24.738 -10.947 1.00 65.50 875 ASP A N 1
ATOM 6949 C CA . ASP A 1 875 ? -26.408 -25.030 -10.024 1.00 65.50 875 ASP A CA 1
ATOM 6950 C C . ASP A 1 875 ? -25.506 -26.119 -10.613 1.00 65.50 875 ASP A C 1
ATOM 6952 O O . ASP A 1 875 ? -25.990 -27.116 -11.159 1.00 65.50 875 ASP A O 1
ATOM 6956 N N . PHE A 1 876 ? -24.195 -25.974 -10.456 1.00 70.81 876 PHE A N 1
ATOM 6957 C CA . PHE A 1 876 ? -23.254 -27.057 -10.729 1.00 70.81 876 PHE A CA 1
ATOM 6958 C C . PHE A 1 876 ? -22.167 -27.122 -9.653 1.00 70.81 876 PHE A C 1
ATOM 6960 O O . PHE A 1 876 ? -21.754 -26.112 -9.079 1.00 70.81 876 PHE A O 1
ATOM 6967 N N . ASP A 1 877 ? -21.734 -28.346 -9.357 1.00 75.31 877 ASP A N 1
ATOM 6968 C CA . ASP A 1 877 ? -20.762 -28.625 -8.306 1.00 75.31 877 ASP A CA 1
ATOM 6969 C C . ASP A 1 877 ? -19.349 -28.633 -8.901 1.00 75.31 877 ASP A C 1
ATOM 6971 O O . ASP A 1 877 ? -19.014 -29.483 -9.728 1.00 75.31 877 ASP A O 1
ATOM 6975 N N . LEU A 1 878 ? -18.490 -27.734 -8.434 1.00 79.44 878 LEU A N 1
ATOM 6976 C CA . LEU A 1 878 ? -17.055 -27.808 -8.690 1.00 79.44 878 LEU A CA 1
ATOM 6977 C C . LEU A 1 878 ? -16.379 -28.592 -7.558 1.00 79.44 878 LEU A C 1
ATOM 6979 O O . LEU A 1 878 ? -16.883 -28.672 -6.441 1.00 79.44 878 LEU A O 1
ATOM 6983 N N . VAL A 1 879 ? -15.231 -29.197 -7.829 1.00 81.94 879 VAL A N 1
ATOM 6984 C CA . VAL A 1 879 ? -14.458 -29.965 -6.852 1.00 81.94 879 VAL A CA 1
ATOM 6985 C C . VAL A 1 879 ? -13.006 -29.530 -6.916 1.00 81.94 879 VAL A C 1
ATOM 6987 O O . VAL A 1 879 ? -12.366 -29.628 -7.961 1.00 81.94 879 VAL A O 1
ATOM 6990 N N . ILE A 1 880 ? -12.467 -29.094 -5.783 1.00 84.94 880 ILE A N 1
ATOM 6991 C CA . ILE A 1 880 ? -11.025 -28.966 -5.602 1.00 84.94 880 ILE A CA 1
ATOM 6992 C C . ILE A 1 880 ? -10.485 -30.296 -5.135 1.00 84.94 880 ILE A C 1
ATOM 6994 O O . ILE A 1 880 ? -10.902 -30.800 -4.097 1.00 84.94 880 ILE A O 1
ATOM 6998 N N . GLN A 1 881 ? -9.532 -30.832 -5.882 1.00 86.06 881 GLN A N 1
ATOM 6999 C CA . GLN A 1 881 ? -8.709 -31.946 -5.445 1.00 86.06 881 GLN A CA 1
ATOM 7000 C C . GLN A 1 881 ? -7.365 -31.407 -4.976 1.00 86.06 881 GLN A C 1
ATOM 7002 O O . GLN A 1 881 ? -6.762 -30.602 -5.682 1.00 86.06 881 GLN A O 1
ATOM 7007 N N . SER A 1 882 ? -6.895 -31.852 -3.815 1.00 87.44 882 SER A N 1
ATOM 7008 C CA . SER A 1 882 ? -5.593 -31.480 -3.269 1.00 87.44 882 SER A CA 1
ATOM 7009 C C . SER A 1 882 ? -4.812 -32.685 -2.757 1.00 87.44 882 SER A C 1
ATOM 7011 O O . SER A 1 882 ? -5.391 -33.670 -2.299 1.00 87.44 882 SER A O 1
ATOM 7013 N N . SER A 1 883 ? -3.489 -32.636 -2.886 1.00 84.75 883 SER A N 1
ATOM 7014 C CA . SER A 1 883 ? -2.573 -33.681 -2.417 1.00 84.75 883 SER A CA 1
ATOM 7015 C C . SER A 1 883 ? -1.244 -33.059 -1.999 1.00 84.75 883 SER A C 1
ATOM 7017 O O . SER A 1 883 ? -0.810 -32.073 -2.594 1.00 84.75 883 SER A O 1
ATOM 7019 N N . LEU A 1 884 ? -0.597 -33.660 -1.001 1.00 80.56 884 LEU A N 1
ATOM 7020 C CA . LEU A 1 884 ? 0.746 -33.280 -0.565 1.00 80.56 884 LEU A CA 1
ATOM 7021 C C . LEU A 1 884 ? 1.757 -33.484 -1.698 1.00 80.56 884 LEU A C 1
ATOM 7023 O O . LEU A 1 884 ? 1.688 -34.479 -2.433 1.00 80.56 884 LEU A O 1
ATOM 7027 N N . LEU A 1 885 ? 2.671 -32.529 -1.831 1.00 69.62 885 LEU A N 1
ATOM 7028 C CA . LEU A 1 885 ? 3.754 -32.511 -2.802 1.00 69.62 885 LEU A CA 1
ATOM 7029 C C . LEU A 1 885 ? 5.064 -32.750 -2.034 1.00 69.62 885 LEU A C 1
ATOM 7031 O O . LEU A 1 885 ? 5.605 -31.829 -1.433 1.00 69.62 885 LEU A O 1
ATOM 7035 N N . GLY A 1 886 ? 5.547 -33.997 -2.010 1.00 57.62 886 GLY A N 1
ATOM 7036 C CA . GLY A 1 886 ? 6.788 -34.336 -1.299 1.00 57.62 886 GLY A CA 1
ATOM 7037 C C . GLY A 1 886 ? 8.024 -33.618 -1.870 1.00 57.62 886 GLY A C 1
ATOM 7038 O O . GLY A 1 886 ? 7.994 -33.165 -3.014 1.00 57.62 886 GLY A O 1
ATOM 7039 N N . ASP A 1 887 ? 9.121 -33.594 -1.099 1.00 47.88 887 ASP A N 1
ATOM 7040 C CA . ASP A 1 887 ? 10.380 -32.818 -1.261 1.00 47.88 887 ASP A CA 1
ATOM 7041 C C . ASP A 1 887 ? 11.122 -32.862 -2.623 1.00 47.88 887 ASP A C 1
ATOM 7043 O O . ASP A 1 887 ? 12.243 -32.365 -2.740 1.00 47.88 887 ASP A O 1
ATOM 7047 N N . LYS A 1 888 ? 10.568 -33.476 -3.672 1.00 44.72 888 LYS A N 1
ATOM 7048 C CA . LYS A 1 888 ? 11.241 -33.681 -4.964 1.00 44.72 888 LYS A CA 1
ATOM 7049 C C . LYS A 1 888 ? 10.716 -32.877 -6.150 1.00 44.72 888 LYS A C 1
ATOM 7051 O O . LYS A 1 888 ? 11.301 -33.007 -7.219 1.00 44.72 888 LYS A O 1
ATOM 7056 N N . TYR A 1 889 ? 9.693 -32.040 -5.997 1.00 45.81 889 TYR A N 1
ATOM 7057 C CA . TYR A 1 889 ? 9.159 -31.259 -7.117 1.00 45.81 889 TYR A CA 1
ATOM 7058 C C . TYR A 1 889 ? 8.792 -29.842 -6.676 1.00 45.81 889 TYR A C 1
ATOM 7060 O O . TYR A 1 889 ? 7.814 -29.643 -5.967 1.00 45.81 889 TYR A O 1
ATOM 7068 N N . ILE A 1 890 ? 9.567 -28.852 -7.117 1.00 41.41 890 ILE A N 1
ATOM 7069 C CA . ILE A 1 890 ? 9.146 -27.446 -7.146 1.00 41.41 890 ILE A CA 1
ATOM 7070 C C . ILE A 1 890 ? 9.260 -26.994 -8.603 1.00 41.41 890 ILE A C 1
ATOM 7072 O O . ILE A 1 890 ? 10.166 -26.258 -8.970 1.00 41.41 890 ILE A O 1
ATOM 7076 N N . GLU A 1 891 ? 8.359 -27.491 -9.445 1.00 47.91 891 GLU A N 1
ATOM 7077 C CA . GLU A 1 891 ? 8.071 -26.895 -10.750 1.00 47.91 891 GLU A CA 1
ATOM 7078 C C . GLU A 1 891 ? 6.553 -26.707 -10.847 1.00 47.91 891 GLU A C 1
ATOM 7080 O O . GLU A 1 891 ? 5.774 -27.560 -10.412 1.00 47.91 891 GLU A O 1
ATOM 7085 N N . VAL A 1 892 ? 6.132 -25.535 -11.324 1.00 54.94 892 VAL A N 1
ATOM 7086 C CA . VAL A 1 892 ? 4.725 -25.205 -11.586 1.00 54.94 892 VAL A CA 1
ATOM 7087 C C . VAL A 1 892 ? 4.212 -26.174 -12.655 1.00 54.94 892 VAL A C 1
ATOM 7089 O O . VAL A 1 892 ? 4.934 -26.425 -13.610 1.00 54.94 892 VAL A O 1
ATOM 7092 N N . PHE A 1 893 ? 2.990 -26.712 -12.520 1.00 61.84 893 PHE A N 1
ATOM 7093 C CA . PHE A 1 893 ? 2.387 -27.518 -13.592 1.00 61.84 893 PHE A CA 1
ATOM 7094 C C . PHE A 1 893 ? 2.371 -26.690 -14.888 1.00 61.84 893 PHE A C 1
ATOM 7096 O O . PHE A 1 893 ? 1.655 -25.687 -14.961 1.00 61.84 893 PHE A O 1
ATOM 7103 N N . ASN A 1 894 ? 3.166 -27.084 -15.883 1.00 49.19 894 ASN A N 1
ATOM 7104 C CA . ASN A 1 894 ? 3.320 -26.344 -17.138 1.00 49.19 894 ASN A CA 1
ATOM 7105 C C . ASN A 1 894 ? 2.090 -26.511 -18.032 1.00 49.19 894 ASN A C 1
ATOM 7107 O O . ASN A 1 894 ? 1.758 -25.625 -18.821 1.00 49.19 894 ASN A O 1
ATOM 7111 N N . ASP A 1 895 ? 1.383 -27.633 -17.886 1.00 59.12 895 ASP A N 1
ATOM 7112 C CA . ASP A 1 895 ? 0.141 -27.890 -18.593 1.00 59.12 895 ASP A CA 1
ATOM 7113 C C . ASP A 1 895 ? -0.844 -28.786 -17.821 1.00 59.12 895 ASP A C 1
ATOM 7115 O O . ASP A 1 895 ? -0.589 -29.330 -16.742 1.00 59.12 895 ASP A O 1
ATOM 7119 N N . GLN A 1 896 ? -2.026 -28.939 -18.418 1.00 62.53 896 GLN A N 1
ATOM 7120 C CA . GLN A 1 896 ? -3.121 -29.725 -17.868 1.00 62.53 896 GLN A CA 1
ATOM 7121 C C . GLN A 1 896 ? -2.809 -31.227 -17.745 1.00 62.53 896 GLN A C 1
ATOM 7123 O O . GLN A 1 896 ? -3.379 -31.920 -16.895 1.00 62.53 896 GLN A O 1
ATOM 7128 N N . SER A 1 897 ? -1.931 -31.743 -18.604 1.00 67.12 897 SER A N 1
ATOM 7129 C CA . SER A 1 897 ? -1.585 -33.161 -18.676 1.00 67.12 897 SER A CA 1
ATOM 7130 C C . SER A 1 897 ? -0.672 -33.584 -17.524 1.00 67.12 897 SER A C 1
ATOM 7132 O O . SER A 1 897 ? -0.835 -34.686 -16.988 1.00 67.12 897 SER A O 1
ATOM 7134 N N . GLU A 1 898 ? 0.205 -32.687 -17.067 1.00 69.56 898 GLU A N 1
ATOM 7135 C CA . GLU A 1 898 ? 1.060 -32.890 -15.894 1.00 69.56 898 GLU A CA 1
ATOM 7136 C C . GLU A 1 898 ? 0.233 -32.973 -14.606 1.00 69.56 898 GLU A C 1
ATOM 7138 O O . GLU A 1 898 ? 0.380 -33.922 -13.831 1.00 69.56 898 GLU A O 1
ATOM 7143 N N . SER A 1 899 ? -0.717 -32.049 -14.415 1.00 72.81 899 SER A N 1
ATOM 7144 C CA . SER A 1 899 ? -1.642 -32.084 -13.271 1.00 72.81 899 SER A CA 1
ATOM 7145 C C . SER A 1 899 ? -2.492 -33.361 -13.268 1.00 72.81 899 SER A C 1
ATOM 7147 O O . SER A 1 899 ? -2.665 -34.017 -12.235 1.00 72.81 899 SER A O 1
ATOM 7149 N N . ASP A 1 900 ? -2.991 -33.775 -14.435 1.00 72.25 900 ASP A N 1
ATOM 7150 C CA . ASP A 1 900 ? -3.779 -35.000 -14.568 1.00 72.25 900 ASP A CA 1
ATOM 7151 C C . ASP A 1 900 ? -2.977 -36.265 -14.263 1.00 72.25 900 ASP A C 1
ATOM 7153 O O . ASP A 1 900 ? -3.522 -37.206 -13.674 1.00 72.25 900 ASP A O 1
ATOM 7157 N N . THR A 1 901 ? -1.705 -36.295 -14.653 1.00 75.62 901 THR A N 1
ATOM 7158 C CA . THR A 1 901 ? -0.791 -37.406 -14.372 1.00 75.62 901 THR A CA 1
ATOM 7159 C C . THR A 1 901 ? -0.478 -37.466 -12.881 1.00 75.62 901 THR A C 1
ATOM 7161 O O . THR A 1 901 ? -0.687 -38.516 -12.272 1.00 75.62 901 THR A O 1
ATOM 7164 N N . PHE A 1 902 ? -0.142 -36.333 -12.255 1.00 80.06 902 PHE A N 1
ATOM 7165 C CA . PHE A 1 902 ? 0.128 -36.240 -10.818 1.00 80.06 902 PHE A CA 1
ATOM 7166 C C . PHE A 1 902 ? -1.042 -36.741 -9.962 1.00 80.06 902 PHE A C 1
ATOM 7168 O O . PHE A 1 902 ? -0.866 -37.611 -9.111 1.00 80.06 902 PHE A O 1
ATOM 7175 N N . PHE A 1 903 ? -2.268 -36.264 -10.203 1.00 79.00 903 PHE A N 1
ATOM 7176 C CA . PHE A 1 903 ? -3.427 -36.692 -9.407 1.00 79.00 903 PHE A CA 1
ATOM 7177 C C . PHE A 1 903 ? -3.878 -38.134 -9.708 1.00 79.00 903 PHE A C 1
ATOM 7179 O O . PHE A 1 903 ? -4.519 -38.758 -8.856 1.00 79.00 903 PHE A O 1
ATOM 7186 N N . LYS A 1 904 ? -3.555 -38.695 -10.884 1.00 77.12 904 LYS A N 1
ATOM 7187 C CA . LYS A 1 904 ? -3.742 -40.133 -11.171 1.00 77.12 904 LYS A CA 1
ATOM 7188 C C . LYS A 1 904 ? -2.724 -40.981 -10.417 1.00 77.12 904 LYS A C 1
ATOM 7190 O O . LYS A 1 904 ? -3.113 -41.968 -9.796 1.00 77.12 904 LYS A O 1
ATOM 7195 N N . GLU A 1 905 ? -1.457 -40.586 -10.444 1.00 73.75 905 GLU A N 1
ATOM 7196 C CA . GLU A 1 905 ? -0.369 -41.249 -9.728 1.00 73.75 905 GLU A CA 1
ATOM 7197 C C . GLU A 1 905 ? -0.571 -41.180 -8.217 1.00 73.75 905 GLU A C 1
ATOM 7199 O O . GLU A 1 905 ? -0.507 -42.212 -7.558 1.00 73.75 905 GLU A O 1
ATOM 7204 N N . ALA A 1 906 ? -0.942 -40.021 -7.667 1.00 72.50 906 ALA A N 1
ATOM 7205 C CA . ALA A 1 906 ? -1.264 -39.869 -6.250 1.00 72.50 906 ALA A CA 1
ATOM 7206 C C . ALA A 1 906 ? -2.345 -40.871 -5.799 1.00 72.50 906 ALA A C 1
ATOM 7208 O O . ALA A 1 906 ? -2.184 -41.534 -4.775 1.00 72.50 906 ALA A O 1
ATOM 7209 N N . LYS A 1 907 ? -3.401 -41.071 -6.607 1.00 71.25 907 LYS A N 1
ATOM 7210 C CA . LYS A 1 907 ? -4.446 -42.082 -6.344 1.00 71.25 907 LYS A CA 1
ATOM 7211 C C . LYS A 1 907 ? -3.943 -43.529 -6.495 1.00 71.25 907 LYS A C 1
ATOM 7213 O O . LYS A 1 907 ? -4.427 -44.403 -5.780 1.00 71.25 907 LYS A O 1
ATOM 7218 N N . LEU A 1 908 ? -2.997 -43.793 -7.399 1.00 67.12 908 LEU A N 1
ATOM 7219 C CA . LEU A 1 908 ? -2.407 -45.119 -7.658 1.00 67.12 908 LEU A CA 1
ATOM 7220 C C . LEU A 1 908 ? -1.374 -45.542 -6.600 1.00 67.12 908 LEU A C 1
ATOM 7222 O O . LEU A 1 908 ? -1.339 -46.711 -6.221 1.00 67.12 908 LEU A O 1
ATOM 7226 N N . PHE A 1 909 ? -0.562 -44.603 -6.110 1.00 58.88 909 PHE A N 1
ATOM 7227 C CA . PHE A 1 909 ? 0.501 -44.833 -5.124 1.00 58.88 909 PHE A CA 1
ATOM 7228 C C . PHE A 1 909 ? 0.026 -44.733 -3.666 1.00 58.88 909 PHE A C 1
ATOM 7230 O O . PHE A 1 909 ? 0.821 -44.915 -2.748 1.00 58.88 909 PHE A O 1
ATOM 7237 N N . GLY A 1 910 ? -1.270 -44.499 -3.438 1.00 48.81 910 GLY A N 1
ATOM 7238 C CA . GLY A 1 910 ? -1.861 -44.463 -2.099 1.00 48.81 910 GLY A CA 1
ATOM 7239 C C . GLY A 1 910 ? -1.672 -43.140 -1.352 1.00 48.81 910 GLY A C 1
ATOM 7240 O O . GLY A 1 910 ? -1.923 -43.101 -0.147 1.00 48.81 910 GLY A O 1
ATOM 7241 N N . ASN A 1 911 ? -1.282 -42.061 -2.040 1.00 60.25 911 ASN A N 1
ATOM 7242 C CA . ASN A 1 911 ? -1.310 -40.715 -1.470 1.00 60.25 911 ASN A CA 1
ATOM 7243 C C . ASN A 1 911 ? -2.770 -40.272 -1.274 1.00 60.25 911 ASN A C 1
ATOM 7245 O O . ASN A 1 911 ? -3.646 -40.524 -2.107 1.00 60.25 911 ASN A O 1
ATOM 7249 N N . MET A 1 912 ? -3.050 -39.615 -0.149 1.00 65.12 912 MET A N 1
ATOM 7250 C CA . MET A 1 912 ? -4.401 -39.176 0.191 1.00 65.12 912 MET A CA 1
ATOM 7251 C C . MET A 1 912 ? -4.766 -37.931 -0.631 1.00 65.12 912 MET A C 1
ATOM 7253 O O . MET A 1 912 ? -4.299 -36.834 -0.344 1.00 65.12 912 MET A O 1
ATOM 7257 N N . VAL A 1 913 ? -5.609 -38.100 -1.657 1.00 76.00 913 VAL A N 1
ATOM 7258 C CA . VAL A 1 913 ? -6.209 -36.975 -2.393 1.00 76.00 913 VAL A CA 1
ATOM 7259 C C . VAL A 1 913 ? -7.451 -36.501 -1.643 1.00 76.00 913 VAL A C 1
ATOM 7261 O O . VAL A 1 913 ? -8.420 -37.249 -1.497 1.00 76.00 913 VAL A O 1
ATOM 7264 N N . HIS A 1 914 ? -7.422 -35.259 -1.175 1.00 80.00 914 HIS A N 1
ATOM 7265 C CA . HIS A 1 914 ? -8.544 -34.605 -0.516 1.00 80.00 914 HIS A CA 1
ATOM 7266 C C . HIS A 1 914 ? -9.427 -33.909 -1.539 1.00 80.00 914 HIS A C 1
ATOM 7268 O O . HIS A 1 914 ? -8.925 -33.290 -2.470 1.00 80.00 914 HIS A O 1
ATOM 7274 N N . GLU A 1 915 ? -10.742 -33.990 -1.354 1.00 83.06 915 GLU A N 1
ATOM 7275 C CA . GLU A 1 915 ? -11.707 -33.350 -2.244 1.00 83.06 915 GLU A CA 1
ATOM 7276 C C . GLU A 1 915 ? -12.583 -32.370 -1.454 1.00 83.06 915 GLU A C 1
ATOM 7278 O O . GLU A 1 915 ? -13.140 -32.716 -0.408 1.00 83.06 915 GLU A O 1
ATOM 7283 N N . VAL A 1 916 ? -12.704 -31.138 -1.947 1.00 82.75 916 VAL A N 1
ATOM 7284 C CA . VAL A 1 916 ? -13.595 -30.104 -1.409 1.00 82.75 916 VAL A CA 1
ATOM 7285 C C . VAL A 1 916 ? -14.581 -29.709 -2.498 1.00 82.75 916 VAL A C 1
ATOM 7287 O O . VAL A 1 916 ? -14.186 -29.204 -3.545 1.00 82.75 916 VAL A O 1
ATOM 7290 N N . THR A 1 917 ? -15.869 -29.961 -2.266 1.00 81.06 917 THR A N 1
ATOM 7291 C CA . THR A 1 917 ? -16.934 -29.570 -3.195 1.00 81.06 917 THR A CA 1
ATOM 7292 C C . THR A 1 917 ? -17.332 -28.115 -2.969 1.00 81.06 917 THR A C 1
ATOM 7294 O O . THR A 1 917 ? -17.526 -27.684 -1.834 1.00 81.06 917 THR A O 1
ATOM 7297 N N . LEU A 1 918 ? -17.469 -27.392 -4.071 1.00 82.19 918 LEU A N 1
ATOM 7298 C CA . LEU A 1 918 ? -17.890 -26.008 -4.182 1.00 82.19 918 LEU A CA 1
ATOM 7299 C C . LEU A 1 918 ? -19.192 -25.948 -4.964 1.00 82.19 918 LEU A C 1
ATOM 7301 O O . LEU A 1 918 ? -19.368 -26.693 -5.929 1.00 82.19 918 LEU A O 1
ATOM 7305 N N . LYS A 1 919 ? -20.063 -25.014 -4.604 1.00 79.94 919 LYS A N 1
ATOM 7306 C CA . LYS A 1 919 ? -21.288 -24.745 -5.352 1.00 79.94 919 LYS A CA 1
ATOM 7307 C C . LYS A 1 919 ? -21.086 -23.523 -6.241 1.00 79.94 919 LYS A C 1
ATOM 7309 O O . LYS A 1 919 ? -20.723 -22.466 -5.740 1.00 79.94 919 LYS A O 1
ATOM 7314 N N . ALA A 1 920 ? -21.322 -23.632 -7.540 1.00 76.00 920 ALA A N 1
ATOM 7315 C CA . ALA A 1 920 ? -21.365 -22.474 -8.427 1.00 76.00 920 ALA A CA 1
ATOM 7316 C C . ALA A 1 920 ? -22.819 -22.185 -8.814 1.00 76.00 920 ALA A C 1
ATOM 7318 O O . ALA A 1 920 ? -23.528 -23.078 -9.280 1.00 76.00 920 ALA A O 1
ATOM 7319 N N . VAL A 1 921 ? -23.254 -20.946 -8.574 1.00 72.56 921 VAL A N 1
ATOM 7320 C CA . VAL A 1 921 ? -24.645 -20.501 -8.727 1.00 72.56 921 VAL A CA 1
ATOM 7321 C C . VAL A 1 921 ? -24.709 -19.365 -9.737 1.00 72.56 921 VAL A C 1
ATOM 7323 O O . VAL A 1 921 ? -23.948 -18.394 -9.660 1.00 72.56 921 VAL A O 1
ATOM 7326 N N . TYR A 1 922 ? -25.650 -19.478 -10.666 1.00 67.25 922 TYR A N 1
ATOM 7327 C CA . TYR A 1 922 ? -25.967 -18.439 -11.633 1.00 67.25 922 TYR A CA 1
ATOM 7328 C C . TYR A 1 922 ? -27.082 -17.543 -11.094 1.00 67.25 922 TYR A C 1
ATOM 7330 O O . TYR A 1 922 ? -28.146 -18.045 -10.744 1.00 67.25 922 TYR A O 1
ATOM 7338 N N . VAL A 1 923 ? -26.857 -16.227 -11.044 1.00 62.09 923 VAL A N 1
ATOM 7339 C CA . VAL A 1 923 ? -27.846 -15.276 -10.510 1.00 62.09 923 VAL A CA 1
ATOM 7340 C C . VAL A 1 923 ? -28.359 -14.381 -11.633 1.00 62.09 923 VAL A C 1
ATOM 7342 O O . VAL A 1 923 ? -27.614 -13.561 -12.172 1.00 62.09 923 VAL A O 1
ATOM 7345 N N . GLN A 1 924 ? -29.638 -14.503 -11.990 1.00 57.75 924 GLN A N 1
ATOM 7346 C CA . GLN A 1 924 ? -30.249 -13.645 -13.004 1.00 57.75 924 GLN A CA 1
ATOM 7347 C C . GLN A 1 924 ? -30.466 -12.227 -12.442 1.00 57.75 924 GLN A C 1
ATOM 7349 O O . GLN A 1 924 ? -31.084 -12.045 -11.393 1.00 57.75 924 GLN A O 1
ATOM 7354 N N . TYR A 1 925 ? -29.977 -11.198 -13.144 1.00 48.59 925 TYR A N 1
ATOM 7355 C CA . TYR A 1 925 ? -30.248 -9.796 -12.804 1.00 48.59 925 TYR A CA 1
ATOM 7356 C C . TYR A 1 925 ? -31.760 -9.526 -12.933 1.00 48.59 925 TYR A C 1
ATOM 7358 O O . TYR A 1 925 ? -32.266 -9.314 -14.035 1.00 48.59 925 TYR A O 1
ATOM 7366 N N . GLY A 1 926 ? -32.508 -9.576 -11.826 1.00 42.88 926 GLY A N 1
ATOM 7367 C CA . GLY A 1 926 ? -33.959 -9.362 -11.870 1.00 42.88 926 GLY A CA 1
ATOM 7368 C C . GLY A 1 926 ? -34.748 -9.675 -10.601 1.00 42.88 926 GLY A C 1
ATOM 7369 O O . GLY A 1 926 ? -35.770 -9.034 -10.383 1.00 42.88 926 GLY A O 1
ATOM 7370 N N . GLU A 1 927 ? -34.277 -10.561 -9.724 1.00 30.84 927 GLU A N 1
ATOM 7371 C CA . GLU A 1 927 ? -34.961 -10.851 -8.452 1.00 30.84 927 GLU A CA 1
ATOM 7372 C C . GLU A 1 927 ? -34.254 -10.202 -7.259 1.00 30.84 927 GLU A C 1
ATOM 7374 O O . GLU A 1 927 ? -33.863 -10.832 -6.284 1.00 30.84 927 GLU A O 1
ATOM 7379 N N . ILE A 1 928 ? -34.138 -8.875 -7.314 1.00 29.56 928 ILE A N 1
ATOM 7380 C CA . ILE A 1 928 ? -34.260 -8.098 -6.083 1.00 29.56 928 ILE A CA 1
ATOM 7381 C C . ILE A 1 928 ? -35.763 -7.933 -5.895 1.00 29.56 928 ILE A C 1
ATOM 7383 O O . ILE A 1 928 ? -36.413 -7.235 -6.678 1.00 29.56 928 ILE A O 1
ATOM 7387 N N . THR A 1 929 ? -36.323 -8.591 -4.880 1.00 27.75 929 THR A N 1
ATOM 7388 C CA . THR A 1 929 ? -37.686 -8.345 -4.404 1.00 27.75 929 THR A CA 1
ATOM 7389 C C . THR A 1 929 ? -37.789 -6.892 -3.959 1.00 27.75 929 THR A C 1
ATOM 7391 O O . THR A 1 929 ? -37.553 -6.526 -2.810 1.00 27.75 929 THR A O 1
ATOM 7394 N N . SER A 1 930 ? -38.099 -6.044 -4.928 1.00 26.91 930 SER A N 1
ATOM 7395 C CA . SER A 1 930 ? -38.554 -4.686 -4.743 1.00 26.91 930 SER A CA 1
ATOM 7396 C C . SER A 1 930 ? -39.990 -4.748 -4.239 1.00 26.91 930 SER A C 1
ATOM 7398 O O . SER A 1 930 ? -40.943 -4.763 -5.016 1.00 26.91 930 SER A O 1
ATOM 7400 N N . GLU A 1 931 ? -40.180 -4.748 -2.922 1.00 24.55 931 GLU A N 1
ATOM 7401 C CA . GLU A 1 931 ? -41.433 -4.214 -2.398 1.00 24.55 931 GLU A CA 1
ATOM 7402 C C . GLU A 1 931 ? -41.401 -2.694 -2.561 1.00 24.55 931 GLU A C 1
ATOM 7404 O O . GLU A 1 931 ? -40.811 -1.940 -1.788 1.00 24.55 931 GLU A O 1
ATOM 7409 N N . ARG A 1 932 ? -42.022 -2.257 -3.661 1.00 27.22 932 ARG A N 1
ATOM 7410 C CA . ARG A 1 932 ? -42.489 -0.889 -3.869 1.00 27.22 932 ARG A CA 1
ATOM 7411 C C . ARG A 1 932 ? -43.264 -0.429 -2.636 1.00 27.22 932 ARG A C 1
ATOM 7413 O O . ARG A 1 932 ? -44.340 -0.953 -2.362 1.00 27.22 932 ARG A O 1
ATOM 7420 N N . ILE A 1 933 ? -42.806 0.644 -2.005 1.00 23.55 933 ILE A N 1
ATOM 7421 C CA . ILE A 1 933 ? -43.692 1.539 -1.265 1.00 23.55 933 ILE A CA 1
ATOM 7422 C C . ILE A 1 933 ? -43.581 2.910 -1.922 1.00 23.55 933 ILE A C 1
ATOM 7424 O O . ILE A 1 933 ? -42.502 3.488 -2.020 1.00 23.55 933 ILE A O 1
ATOM 7428 N N . TYR A 1 934 ? -44.719 3.378 -2.433 1.00 28.08 934 TYR A N 1
ATOM 7429 C CA . TYR A 1 934 ? -44.927 4.757 -2.848 1.00 28.08 934 TYR A CA 1
ATOM 7430 C C . TYR A 1 934 ? -44.738 5.681 -1.638 1.00 28.08 934 TYR A C 1
ATOM 7432 O O . TYR A 1 934 ? -45.513 5.575 -0.687 1.00 28.08 934 TYR A O 1
ATOM 7440 N N . LEU A 1 935 ? -43.743 6.570 -1.700 1.00 30.09 935 LEU A N 1
ATOM 7441 C CA . LEU A 1 935 ? -43.853 8.034 -1.565 1.00 30.09 935 LEU A CA 1
ATOM 7442 C C . LEU A 1 935 ? -42.470 8.680 -1.681 1.00 30.09 935 LEU A C 1
ATOM 7444 O O . LEU A 1 935 ? -41.566 8.279 -0.915 1.00 30.09 935 LEU A O 1
#

Foldseek 3Di:
DDPDPADDLVNLVVLLPPLPDAAEAHDPVRVCVQQVNVDPVQFPDDDPFWTWGWGDGPRAIKIKIWGDPCVVQVVLLVQLVVLLNLDRDPQAWHWRYKYFDWDFDFDDDPNDTDGDIDTTTMTMTHDADQAFQVVVLQDQCPPDDLVLLLQQLLSVLVQLQRCVVQQKAQLADASNQWGAHPVRHTHGHDSSQMGHDDPPDQWDKDQAGDYDPQLAALQRPPNIRIDGNLRVLLSSLQVLVSSQQSDHNDDDDLVRSVVSCVVPDDDPLSNVSSSLSNVLSVQSNDNDSVSHDPGSVSVNVSNVCSVPDPDDDDDDDDPDQKDKPPLAWEFADDAQDKTKTKIKIFGQDQF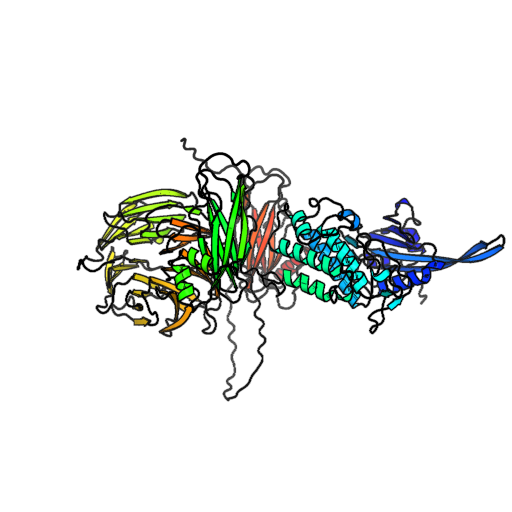KKKKWKAWPDPPCQWDQDGDIDIDHHGFIAIEITIGHHHDDDDPKDKTKMKMKMATDHPPPCVLLVCCVVPVPVSVVVSPPRIDIRIGIYIYDHPVPDDDDWDKDWDFQAQFQEWDADQVQCWIWTWHQQQKIWIARVVVRDTPDMDRHDRGTFNYKDDPNVQQKIWTAGPQQKIWIFHVVVVGHTDDIDGRDHCPDPPPPDQRWEWEQQPPAQWIWIFGWQKIWIFGVVVPGDGPDIAGDPVFGGWQDKYDDNVQKIWTWGQVQKIWIDHPVDSDTPDIQHDGPGGWQEKDWDDAPNAIWIWTWGQSQWIFIARPVVSYTLDIHRPGPAGWQYWDADHVQQWIWTWGFQQKIWTWRCHPVVDSVDHTHTHYIYHYSDGFTFNDWDDYVQWIWTDGSRIIITTGPVPPPDDDDDDDPDDDDDDDDDDDDDDDDDDDDDDDPDDFQWDKPPLEAEFEDDAQDKTKDKMKTFGQDQFKKKKWKAFPVNDDPPFWPDDTDIWIAGHGGMDIDITITGDPDDDDDKDKTKIKMKMFGDDPPDDDTPPDPVSSVVVVVVCVVVVTDIDIRIGIYIYHYPPPPPDPDDDD

Mean predicted aligned error: 20.93 Å

Sequence (935 aa):
MDPRGGITQMELEYLAHDEDAEPIALPFQLLEKITDYFSHELIIGRGGFAVVYKAVLDNGIVAVKKLSNTHMYEEQFQGEVQCLMKVKHKNIVRFLGYCADTQGNISDYKGKMVMADVQQRLLCFEYLPKGSLDGYITDSPGELNWRKRYDMIKGICEGLHYLHQNNILHLDLTPGNILLDEDMMPKITDFGLSRCFEEDQTGVITKNVAGTRGYLAPECYNKEIILTHKFDLYSLGVIMIEILTGKKGCQVTIENVLQIWNNTMLDALQWDQIRVCAKIGMECTEVDPAKRPASMKHIIDCLAEIECSTHVIPAGGTRELLLVHPSVICFPFEPNKAITCPLQLTNNTDKHVAFRLMDNSMESSFLRLPLYDVVPPNTPYTLIVTTQKKEDLPRKYIIDVILQSATLILGDDDHINTFRSQPDKFFQETGNDVQVVKQKALYTLTHIATSFSKVHVYIEMHLSCLDTNRAKQWIIIGDENGHVGFWDYPTQKKVDALKVSASRVTCIRFIERKQWIVAGTEDGYLHVYSYETRFQKITSLRVGAIENLESRAAHTHLAIHPTQPYLLSVYGFKVKLWDWDVGWECIQTFENEELMTILRVAFNPNDTFATASMDCTVEVWSLDSPEFIYTLVGHSSIVNCLDFFTCDDQEYLVTGSHDQTAKIWDLQKMMCIHTLEAFVSPVMSLLYQPDLQILITGSQDGAIYLWSTRNCGNYSCPPALNRIIKVGCAGAVYHLACVMGGLLIGKENAVAIIDVDDVNYQEQPTDKSEQQLSACTTHHAGDMSKQEKAWSKSKLLDVHPLELRFPYCPNEPIPCSLHLTNNTDENVAFRLVDKSGKSPWCFTKLPLCGIVPHGSTYTLTVTMKEEMKLKEETDFDLVIQSSLLGDKYIEVFNDQSESDTFFKEAKLFGNMVHEVTLKAVYVQYGEITSERIYL